Protein AF-A0AAD6GSJ9-F1 (afdb_monomer_lite)

Foldseek 3Di:
DDDDDDPPLLFQLFWAFPDPDDQGQEIFGPDPDEDEDPAADRWPHAHAYAEYEFAFEHEDEFADQVAFIEHHEFYADYHYDPPDALGTEYFYEWAAFDADPDDDDHGQATAEFHYYHYEYAEDALVRLLSYAYFREWHAGAADDADPDDPDPDAFAATYAWYFFYEAEAEYAHPLVVLLVLLVVLLVVLVPVVQPDPPQSVLVSLVVQLVSCPDPLNVVLPQDDDPLSNDSNSSSVDDSVVVSVSSVSSSVSSVCRLVSSQVSNVVNYARYIHHWYAIYDDDPYTHHTHHTHHGYDYGHYYVSPLVCLLARLHPNDQLLSLVSLLLQLLVLLLLPDPVSLVVSLVSLVSLLSVLVSLDPDCPPRCVTSNQVSLQVCCVSSLHDADDPDRGPRSVSSHVSNVSSVVVNLLSVLVHHSLSHHLQAAEFFALVLLLVVLVVLLVLLVVLVVLLSCLSPDDLVVLLVSLPDPVLVVLLVVLLVLLVVVLVVLLVLLVLLVVLLVVLVVLLVVLVVLLLVLQVVLQVLCCVVPVDNCPVVSVVLVCLSPVPDDQFDDGDDPVPLPDPVLQVVCVVVVRHDPVVLDDDDDDDDDDDCPQLSVVVVVCVVVPDDDSGPRLSSLVSSLVVVLVVVVVCCVRSPCSNVSSSVSSVSSSVSVRSSNSSSSSSSSSSVVSVVSVVVSVVSVVLSVVSVDVVVSVPGSSRPSNSSVSSVSSSSSLVSSSVSLVSSVSSLCLQLVDSDSLSSVLCVPPDPSNSGSVSSVVSSVSSVVVSVVSVVVVVDFFDKDFWDKDWADPVQLVCQQPVDDLFHDKGKGAFDDCPPPVNPQWFPKFFFFKAKAFQFKDFPVQKFKKKKKFSFWFWTADPVRDIDIHGYRIFIFIFMARRVPRDQPDPPTGTRGRFDDDPDTRTDTGHRGGMMMMTGTSVVTPPIHRNRRPIMIMTTMITTDGD

Structure (mmCIF, N/CA/C/O backbone):
data_AF-A0AAD6GSJ9-F1
#
_entry.id   AF-A0AAD6GSJ9-F1
#
loop_
_atom_site.group_PDB
_atom_site.id
_atom_site.type_symbol
_atom_site.label_atom_id
_atom_site.label_alt_id
_atom_site.label_comp_id
_atom_site.label_asym_id
_atom_site.label_entity_id
_atom_site.label_seq_id
_atom_site.pdbx_PDB_ins_code
_atom_site.Cartn_x
_atom_site.Cartn_y
_atom_site.Cartn_z
_atom_site.occupancy
_atom_site.B_iso_or_equiv
_atom_site.auth_seq_id
_atom_site.auth_comp_id
_atom_site.auth_asym_id
_atom_site.auth_atom_id
_atom_site.pdbx_PDB_model_num
ATOM 1 N N . MET A 1 1 ? -23.223 2.075 -40.633 1.00 27.00 1 MET A N 1
ATOM 2 C CA . MET A 1 1 ? -23.750 3.245 -39.900 1.00 27.00 1 MET A CA 1
ATOM 3 C C . MET A 1 1 ? -23.963 2.871 -38.432 1.00 27.00 1 MET A C 1
ATOM 5 O O . MET A 1 1 ? -25.094 2.824 -37.989 1.00 27.00 1 MET A O 1
ATOM 9 N N . ILE A 1 2 ? -22.887 2.565 -37.696 1.00 25.08 2 ILE A N 1
ATOM 10 C CA . ILE A 1 2 ? -22.836 2.532 -36.221 1.00 25.08 2 ILE A CA 1
ATOM 11 C C . ILE A 1 2 ? -21.403 2.955 -35.871 1.00 25.08 2 ILE A C 1
ATOM 13 O O . ILE A 1 2 ? -20.496 2.145 -35.754 1.00 25.08 2 ILE A O 1
ATOM 17 N N . LEU A 1 3 ? -21.193 4.266 -35.878 1.00 29.55 3 LEU A N 1
ATOM 18 C CA . LEU A 1 3 ? -20.021 4.962 -35.358 1.00 29.55 3 LEU A CA 1
ATOM 19 C C . LEU A 1 3 ? -20.622 6.107 -34.552 1.00 29.55 3 LEU A C 1
ATOM 21 O O . LEU A 1 3 ? -21.079 7.084 -35.146 1.00 29.55 3 LEU A O 1
ATOM 25 N N . LYS A 1 4 ? -20.733 5.928 -33.236 1.00 27.55 4 LYS A N 1
ATOM 26 C CA . LYS A 1 4 ? -20.843 6.990 -32.227 1.00 27.55 4 LYS A CA 1
ATOM 27 C C . LYS A 1 4 ? -20.838 6.362 -30.833 1.00 27.55 4 LYS A C 1
ATOM 29 O O . LYS A 1 4 ? -21.451 5.322 -30.640 1.00 27.55 4 LYS A O 1
ATOM 34 N N . THR A 1 5 ? -20.128 7.050 -29.936 1.00 24.36 5 THR A N 1
ATOM 35 C CA . THR A 1 5 ? -19.963 6.841 -28.485 1.00 24.36 5 THR A CA 1
ATOM 36 C C . THR A 1 5 ? -19.072 5.685 -28.023 1.00 24.36 5 THR A C 1
ATOM 38 O O . THR A 1 5 ? -19.480 4.864 -27.216 1.00 24.36 5 THR A O 1
ATOM 41 N N . LEU A 1 6 ? -17.807 5.700 -28.444 1.00 26.09 6 LEU A N 1
ATOM 42 C CA . LEU A 1 6 ? -16.699 5.396 -27.535 1.00 26.09 6 LEU A CA 1
ATOM 43 C C . LEU A 1 6 ? -15.889 6.692 -27.445 1.00 26.09 6 LEU A C 1
ATOM 45 O O . LEU A 1 6 ? -15.327 7.134 -28.448 1.00 26.09 6 LEU A O 1
ATOM 49 N N . LYS A 1 7 ? -15.893 7.356 -26.281 1.00 27.98 7 LYS A N 1
ATOM 50 C CA . LYS A 1 7 ? -14.778 8.256 -25.958 1.00 27.98 7 LYS A CA 1
ATOM 51 C C . LYS A 1 7 ? -13.512 7.384 -26.071 1.00 27.98 7 LYS A C 1
ATOM 53 O O . LYS A 1 7 ? -13.571 6.243 -25.614 1.00 27.98 7 LYS A O 1
ATOM 58 N N . PRO A 1 8 ? -12.429 7.842 -26.719 1.00 32.47 8 PRO A N 1
ATOM 59 C CA . PRO A 1 8 ? -11.198 7.064 -26.753 1.00 32.47 8 PRO A CA 1
ATOM 60 C C . PRO A 1 8 ? -10.761 6.733 -25.317 1.00 32.47 8 PRO A C 1
ATOM 62 O O . PRO A 1 8 ? -11.115 7.458 -24.385 1.00 32.47 8 PRO A O 1
ATOM 65 N N . GLU A 1 9 ? -10.024 5.640 -25.136 1.00 42.72 9 GLU A N 1
ATOM 66 C CA . GLU A 1 9 ? -9.306 5.283 -23.905 1.00 42.72 9 GLU A CA 1
ATOM 67 C C . GLU A 1 9 ? -8.274 6.387 -23.576 1.00 42.72 9 GLU A C 1
ATOM 69 O O . GLU A 1 9 ? -7.082 6.248 -23.816 1.00 42.72 9 GLU A O 1
ATOM 74 N N . ILE A 1 10 ? -8.738 7.559 -23.130 1.00 43.78 10 ILE A N 1
ATOM 75 C CA . ILE A 1 10 ? -7.959 8.812 -23.064 1.00 43.78 10 ILE A CA 1
ATOM 76 C C . ILE A 1 10 ? -6.986 8.831 -21.866 1.00 43.78 10 ILE A C 1
ATOM 78 O O . ILE A 1 10 ? -6.156 9.727 -21.762 1.00 43.78 10 ILE A O 1
ATOM 82 N N . LEU A 1 11 ? -7.043 7.845 -20.965 1.00 56.09 11 LEU A N 1
ATOM 83 C CA . LEU A 1 11 ? -6.375 7.919 -19.667 1.00 56.09 11 LEU A CA 1
ATOM 84 C C . LEU A 1 11 ? -5.784 6.567 -19.238 1.00 56.09 11 LEU A C 1
ATOM 86 O O . LEU A 1 11 ? -6.197 5.979 -18.241 1.00 56.09 11 LEU A O 1
ATOM 90 N N . ASP A 1 12 ? -4.818 6.046 -19.998 1.00 68.50 12 ASP A N 1
ATOM 91 C CA . ASP A 1 12 ? -4.125 4.819 -19.594 1.00 68.50 12 ASP A CA 1
ATOM 92 C C . ASP A 1 12 ? -3.254 5.071 -18.346 1.00 68.50 12 ASP A C 1
ATOM 94 O O . ASP A 1 12 ? -2.125 5.573 -18.398 1.00 68.50 12 ASP A O 1
ATOM 98 N N . LEU A 1 13 ? -3.787 4.709 -17.177 1.00 72.31 13 LEU A N 1
ATOM 99 C CA . LEU A 1 13 ? -3.061 4.740 -15.909 1.00 72.31 13 LEU A CA 1
ATOM 100 C C . LEU A 1 13 ? -1.845 3.809 -15.902 1.00 72.31 13 LEU A C 1
ATOM 102 O O . LEU A 1 13 ? -0.943 4.002 -15.079 1.00 72.31 13 LEU A O 1
ATOM 106 N N . GLU A 1 14 ? -1.759 2.863 -16.827 1.00 82.44 14 GLU A N 1
ATOM 107 C CA . GLU A 1 14 ? -0.671 1.906 -16.902 1.00 82.44 14 GLU A CA 1
ATOM 108 C C . GLU A 1 14 ? 0.449 2.305 -17.859 1.00 82.44 14 GLU A C 1
ATOM 110 O O . GLU A 1 14 ? 1.524 1.723 -17.737 1.00 82.44 14 GLU A O 1
ATOM 115 N N . THR A 1 15 ? 0.279 3.320 -18.718 1.00 84.19 15 THR A N 1
ATOM 116 C CA . THR A 1 15 ? 1.288 3.685 -19.734 1.00 84.19 15 THR A CA 1
ATOM 117 C C . THR A 1 15 ? 1.507 5.197 -19.864 1.00 84.19 15 THR A C 1
ATOM 119 O O . THR A 1 15 ? 0.593 6.003 -19.732 1.00 84.19 15 THR A O 1
ATOM 122 N N . ILE A 1 16 ? 2.751 5.611 -20.121 1.00 81.50 16 ILE A N 1
ATOM 123 C CA . ILE A 1 16 ? 3.148 6.986 -20.458 1.00 81.50 16 ILE A CA 1
ATOM 124 C C . ILE A 1 16 ? 4.172 6.921 -21.596 1.00 81.50 16 ILE A C 1
ATOM 126 O O . ILE A 1 16 ? 5.129 6.158 -21.509 1.00 81.50 16 ILE A O 1
ATOM 130 N N . HIS A 1 17 ? 4.013 7.741 -22.635 1.00 81.38 17 HIS A N 1
ATOM 131 C CA . HIS A 1 17 ? 4.975 7.853 -23.733 1.00 81.38 17 HIS A CA 1
ATOM 132 C C . HIS A 1 17 ? 5.321 9.322 -24.016 1.00 81.38 17 HIS A C 1
ATOM 134 O O . HIS A 1 17 ? 4.480 10.203 -23.831 1.00 81.38 17 HIS A O 1
ATOM 140 N N . TYR A 1 18 ? 6.557 9.597 -24.439 1.00 73.69 18 TYR A N 1
ATOM 141 C CA . TYR A 1 18 ? 7.031 10.956 -24.707 1.00 73.69 18 TYR A CA 1
ATOM 142 C C . TYR A 1 18 ? 8.159 11.019 -25.747 1.00 73.69 18 TYR A C 1
ATOM 144 O O . TYR A 1 18 ? 9.051 10.178 -25.676 1.00 73.69 18 TYR A O 1
ATOM 152 N N . PRO A 1 19 ? 8.203 12.031 -26.641 1.00 68.75 19 PRO A N 1
ATOM 153 C CA . PRO A 1 19 ? 7.156 13.025 -26.890 1.00 68.75 19 PRO A CA 1
ATOM 154 C C . PRO A 1 19 ? 5.861 12.372 -27.376 1.00 68.75 19 PRO A C 1
ATOM 156 O O . PRO A 1 19 ? 5.860 11.223 -27.814 1.00 68.75 19 PRO A O 1
ATOM 159 N N . TRP A 1 20 ? 4.740 13.085 -27.254 1.00 60.91 20 TRP A N 1
ATOM 160 C CA . TRP A 1 20 ? 3.468 12.608 -27.797 1.00 60.91 20 TRP A CA 1
ATOM 161 C C . TRP A 1 20 ? 3.574 12.522 -29.321 1.00 60.91 20 TRP A C 1
ATOM 163 O O . TRP A 1 20 ? 3.903 13.505 -29.987 1.00 60.91 20 TRP A O 1
ATOM 173 N N . GLY A 1 21 ? 3.347 11.335 -29.880 1.00 61.16 21 GLY A N 1
ATOM 174 C CA . GLY A 1 21 ? 3.550 11.077 -31.301 1.00 61.16 21 GLY A CA 1
ATOM 175 C C . GLY A 1 21 ? 3.815 9.606 -31.605 1.00 61.16 21 GLY A C 1
ATOM 176 O O . GLY A 1 21 ? 3.755 8.751 -30.728 1.00 61.16 21 GLY A O 1
ATOM 177 N N . LYS A 1 22 ? 4.100 9.307 -32.878 1.00 59.72 22 LYS A N 1
ATOM 178 C CA . LYS A 1 22 ? 4.311 7.929 -33.360 1.00 59.72 22 LYS A CA 1
ATOM 179 C C . LYS A 1 22 ? 5.654 7.312 -32.939 1.00 59.72 22 LYS A C 1
ATOM 181 O O . LYS A 1 22 ? 5.791 6.096 -33.009 1.00 59.72 22 LYS A O 1
ATOM 186 N N . GLU A 1 23 ? 6.616 8.130 -32.515 1.00 73.81 23 GLU A N 1
ATOM 187 C CA . GLU A 1 23 ? 7.985 7.709 -32.187 1.00 73.81 23 GLU A CA 1
ATOM 188 C C . GLU A 1 23 ? 8.410 8.298 -30.830 1.00 73.81 23 GLU A C 1
ATOM 190 O O . GLU A 1 23 ? 9.044 9.355 -30.779 1.00 73.81 23 GLU A O 1
ATOM 195 N N . PRO A 1 24 ? 8.002 7.675 -29.710 1.00 79.81 24 PRO A N 1
ATOM 196 C CA . PRO A 1 24 ? 8.382 8.145 -28.387 1.00 79.81 24 PRO A CA 1
ATOM 197 C C . PRO A 1 24 ? 9.854 7.828 -28.080 1.00 79.81 24 PRO A C 1
ATOM 199 O O . PRO A 1 24 ? 10.338 6.726 -28.323 1.00 79.81 24 PRO A O 1
ATOM 202 N N . LEU A 1 25 ? 10.541 8.796 -27.478 1.00 86.44 25 LEU A N 1
ATOM 203 C CA . LEU A 1 25 ? 11.895 8.684 -26.932 1.00 86.44 25 LEU A CA 1
ATOM 204 C C . LEU A 1 25 ? 11.911 8.033 -25.539 1.00 86.44 25 LEU A C 1
ATOM 206 O O . LEU A 1 25 ? 12.923 7.477 -25.126 1.00 86.44 25 LEU A O 1
ATOM 210 N N . LEU A 1 26 ? 10.804 8.101 -24.799 1.00 88.44 26 LEU A N 1
ATOM 211 C CA . LEU A 1 26 ? 10.621 7.451 -23.505 1.00 88.44 26 LEU A CA 1
ATOM 212 C C . LEU A 1 26 ? 9.258 6.762 -23.467 1.00 88.44 26 LEU A C 1
ATOM 214 O O . LEU A 1 26 ? 8.235 7.387 -23.747 1.00 88.44 26 LEU A O 1
ATOM 218 N N . TYR A 1 27 ? 9.244 5.498 -23.059 1.00 89.88 27 TYR A N 1
ATOM 219 C CA . TYR A 1 27 ? 8.053 4.684 -22.866 1.00 89.88 27 TYR A CA 1
ATOM 220 C C . TYR A 1 27 ? 8.081 4.059 -21.470 1.00 89.88 27 TYR A C 1
ATOM 222 O O . TYR A 1 27 ? 8.986 3.299 -21.131 1.00 89.88 27 TYR A O 1
ATOM 230 N N . LEU A 1 28 ? 7.087 4.370 -20.646 1.00 90.12 28 LEU A N 1
ATOM 231 C CA . LEU A 1 28 ? 6.923 3.849 -19.292 1.00 90.12 28 LEU A CA 1
ATOM 232 C C . LEU A 1 28 ? 5.637 3.031 -19.243 1.00 90.12 28 LEU A C 1
ATOM 234 O O . LEU A 1 28 ? 4.581 3.558 -19.581 1.00 90.12 28 LEU A O 1
ATOM 238 N N . SER A 1 29 ? 5.689 1.782 -18.786 1.00 90.56 29 SER A N 1
ATOM 239 C CA . SER A 1 29 ? 4.482 0.980 -18.597 1.00 90.56 29 SER A CA 1
ATOM 240 C C . SER A 1 29 ? 4.554 0.040 -17.396 1.00 90.56 29 SER A C 1
ATOM 242 O O . SER A 1 29 ? 5.615 -0.484 -17.039 1.00 90.56 29 SER A O 1
ATOM 244 N N . VAL A 1 30 ? 3.398 -0.165 -16.769 1.00 91.12 30 VAL A N 1
ATOM 245 C CA . VAL A 1 30 ? 3.148 -1.153 -15.706 1.00 91.12 30 VAL A CA 1
ATOM 246 C C . VAL A 1 30 ? 2.112 -2.203 -16.103 1.00 91.12 30 VAL A C 1
ATOM 248 O O . VAL A 1 30 ? 1.720 -3.039 -15.279 1.00 91.12 30 VAL A O 1
ATOM 251 N N . SER A 1 31 ? 1.684 -2.165 -17.365 1.00 86.25 31 SER A N 1
ATOM 252 C CA . SER A 1 31 ? 0.849 -3.198 -17.953 1.00 86.25 31 SER A CA 1
ATOM 253 C C . SER A 1 31 ? 1.637 -4.500 -18.082 1.00 86.25 31 SER A C 1
ATOM 255 O O . SER A 1 31 ? 2.839 -4.510 -18.365 1.00 86.25 31 SER A O 1
ATOM 257 N N . GLU A 1 32 ? 0.947 -5.612 -17.849 1.00 82.44 32 GLU A N 1
ATOM 258 C CA . GLU A 1 32 ? 1.483 -6.956 -18.090 1.00 82.44 32 GLU A CA 1
ATOM 259 C C . GLU A 1 32 ? 1.102 -7.492 -19.477 1.00 82.44 32 GLU A C 1
ATOM 261 O O . GLU A 1 32 ? 1.461 -8.624 -19.836 1.00 82.44 32 GLU A O 1
ATOM 266 N N . GLU A 1 33 ? 0.381 -6.682 -20.257 1.00 84.81 33 GLU A N 1
ATOM 267 C CA . GLU A 1 33 ? 0.034 -6.984 -21.635 1.00 84.81 33 GLU A CA 1
ATOM 268 C C . GLU A 1 33 ? 1.279 -7.080 -22.519 1.00 84.81 33 GLU A C 1
ATOM 270 O O . GLU A 1 33 ? 2.383 -6.634 -22.194 1.00 84.81 33 GLU A O 1
ATOM 275 N N . GLN A 1 34 ? 1.110 -7.751 -23.652 1.00 82.44 34 GLN A N 1
ATOM 276 C CA . GLN A 1 34 ? 2.203 -8.005 -24.571 1.00 82.44 34 GLN A CA 1
ATOM 277 C C . GLN A 1 34 ? 2.600 -6.722 -25.309 1.00 82.44 34 GLN A C 1
ATOM 279 O O . GLN A 1 34 ? 1.894 -6.278 -26.211 1.00 82.44 34 GLN A O 1
ATOM 284 N N . LEU A 1 35 ? 3.793 -6.200 -25.011 1.00 85.50 35 LEU A N 1
ATOM 285 C CA . LEU A 1 35 ? 4.463 -5.212 -25.854 1.00 85.50 35 LEU A CA 1
ATOM 286 C C . LEU A 1 35 ? 5.421 -5.920 -26.821 1.00 85.50 35 LEU A C 1
ATOM 288 O O . LEU A 1 35 ? 6.474 -6.414 -26.411 1.00 85.50 35 LEU A O 1
ATOM 292 N N . ALA A 1 36 ? 5.052 -5.973 -28.102 1.00 84.81 36 ALA A N 1
ATOM 293 C CA . ALA A 1 36 ? 5.833 -6.614 -29.161 1.00 84.81 36 ALA A CA 1
ATOM 294 C C . ALA A 1 36 ? 5.964 -5.683 -30.382 1.00 84.81 36 ALA A C 1
ATOM 296 O O . ALA A 1 36 ? 5.051 -5.634 -31.206 1.00 84.81 36 ALA A O 1
ATOM 297 N N . PRO A 1 37 ? 7.078 -4.941 -30.525 1.00 81.25 37 PRO A N 1
ATOM 298 C CA . PRO A 1 37 ? 7.290 -4.078 -31.684 1.00 81.25 37 PRO A CA 1
ATOM 299 C C . PRO A 1 37 ? 7.330 -4.878 -32.993 1.00 81.25 37 PRO A C 1
ATOM 301 O O . PRO A 1 37 ? 8.093 -5.837 -33.126 1.00 81.25 37 PRO A O 1
ATOM 304 N N . GLU A 1 38 ? 6.522 -4.474 -33.976 1.00 69.94 38 GLU A N 1
ATOM 305 C CA . GLU A 1 38 ? 6.466 -5.145 -35.284 1.00 69.94 38 GLU A CA 1
ATOM 306 C C . GLU A 1 38 ? 7.409 -4.531 -36.332 1.00 69.94 38 GLU A C 1
ATOM 308 O O . GLU A 1 38 ? 7.781 -5.216 -37.290 1.00 69.94 38 GLU A O 1
ATOM 313 N N . SER A 1 39 ? 7.814 -3.270 -36.143 1.00 66.81 39 SER A N 1
ATOM 314 C CA . SER A 1 39 ? 8.584 -2.462 -37.094 1.00 66.81 39 SER A CA 1
ATOM 315 C C . SER A 1 39 ? 9.914 -1.987 -36.496 1.00 66.81 39 SER A C 1
ATOM 317 O O . SER A 1 39 ? 9.917 -1.038 -35.717 1.00 66.81 39 SER A O 1
ATOM 319 N N . GLY A 1 40 ? 11.032 -2.608 -36.894 1.00 77.00 40 GLY A N 1
ATOM 320 C CA . GLY A 1 40 ? 12.396 -2.146 -36.579 1.00 77.00 40 GLY A CA 1
ATOM 321 C C . GLY A 1 40 ? 12.695 -1.910 -35.089 1.00 77.00 40 GLY A C 1
ATOM 322 O O . GLY A 1 40 ? 11.896 -2.218 -34.210 1.00 77.00 40 GLY A O 1
ATOM 323 N N . LEU A 1 41 ? 13.882 -1.385 -34.789 1.00 82.12 41 LEU A N 1
ATOM 324 C CA . LEU A 1 41 ? 14.200 -0.856 -33.461 1.00 82.12 41 LEU A CA 1
ATOM 325 C C . LEU A 1 41 ? 13.900 0.650 -33.459 1.00 82.12 41 LEU A C 1
ATOM 327 O O . LEU A 1 41 ? 14.430 1.377 -34.292 1.00 82.12 41 LEU A O 1
ATOM 331 N N . GLN A 1 42 ? 13.062 1.135 -32.545 1.00 82.31 42 GLN A N 1
ATOM 332 C CA . GLN A 1 42 ? 12.848 2.578 -32.382 1.00 82.31 42 GLN A CA 1
ATOM 333 C C . GLN A 1 42 ? 14.029 3.155 -31.600 1.00 82.31 42 GLN A C 1
ATOM 335 O O . GLN A 1 42 ? 14.158 2.872 -30.415 1.00 82.31 42 GLN A O 1
ATOM 340 N N . ALA A 1 43 ? 14.922 3.901 -32.253 1.00 84.62 43 ALA A N 1
ATOM 341 C CA . ALA A 1 43 ? 16.090 4.502 -31.613 1.00 84.62 43 ALA A CA 1
ATOM 342 C C . ALA A 1 43 ? 16.317 5.941 -32.128 1.00 84.62 43 ALA A C 1
ATOM 344 O O . ALA A 1 43 ? 16.267 6.146 -33.342 1.00 84.62 43 ALA A O 1
ATOM 345 N N . PRO A 1 44 ? 16.610 6.924 -31.252 1.00 89.25 44 PRO A N 1
ATOM 346 C CA . PRO A 1 44 ? 16.815 6.768 -29.812 1.00 89.25 44 PRO A CA 1
ATOM 347 C C . PRO A 1 44 ? 15.507 6.550 -29.037 1.00 89.25 44 PRO A C 1
ATOM 349 O O . PRO A 1 44 ? 14.526 7.228 -29.307 1.00 89.25 44 PRO A O 1
ATOM 352 N N . ALA A 1 45 ? 15.494 5.618 -28.080 1.00 91.06 45 ALA A N 1
ATOM 353 C CA . ALA A 1 45 ? 14.349 5.417 -27.187 1.00 91.06 45 ALA A CA 1
ATOM 354 C C . ALA A 1 45 ? 14.714 4.628 -25.921 1.00 91.06 45 ALA A C 1
ATOM 356 O O . ALA A 1 45 ? 15.586 3.758 -25.963 1.00 91.06 45 ALA A O 1
ATOM 357 N N . ASP A 1 46 ? 13.995 4.880 -24.828 1.00 93.56 46 ASP A N 1
ATOM 358 C CA . ASP A 1 46 ? 14.062 4.119 -23.582 1.00 93.56 46 ASP A CA 1
ATOM 359 C C . ASP A 1 46 ? 12.715 3.503 -23.216 1.00 93.56 46 ASP A C 1
ATOM 361 O O . ASP A 1 46 ? 11.708 4.197 -23.092 1.00 93.56 46 ASP A O 1
ATOM 365 N N . PHE A 1 47 ? 12.713 2.198 -22.964 1.00 94.19 47 PHE A N 1
ATOM 366 C CA . PHE A 1 47 ? 11.538 1.434 -22.560 1.00 94.19 47 PHE A CA 1
ATOM 367 C C . PHE A 1 47 ? 11.693 0.950 -21.120 1.00 94.19 47 PHE A C 1
ATOM 369 O O . PHE A 1 47 ? 12.532 0.097 -20.849 1.00 94.19 47 PHE A O 1
ATOM 376 N N . TYR A 1 48 ? 10.858 1.438 -20.206 1.00 95.06 48 TYR A N 1
ATOM 377 C CA . TYR A 1 48 ? 10.708 0.928 -18.840 1.00 95.06 48 TYR A CA 1
ATOM 378 C C . TYR A 1 48 ? 9.361 0.213 -18.718 1.00 95.06 48 TYR A C 1
ATOM 380 O O . TYR A 1 48 ? 8.335 0.862 -18.523 1.00 95.06 48 TYR A O 1
ATOM 388 N N . VAL A 1 49 ? 9.343 -1.113 -18.867 1.00 93.81 49 VAL A N 1
ATOM 389 C CA . VAL A 1 49 ? 8.103 -1.894 -19.052 1.00 93.81 49 VAL A CA 1
ATOM 390 C C . VAL A 1 49 ? 8.104 -3.194 -18.257 1.00 93.81 49 VAL A C 1
ATOM 392 O O . VAL A 1 49 ? 9.123 -3.868 -18.154 1.00 93.81 49 VAL A O 1
ATOM 395 N N . GLU A 1 50 ? 6.966 -3.635 -17.730 1.00 92.19 50 GLU A N 1
ATOM 396 C CA . GLU A 1 50 ? 6.946 -4.882 -16.946 1.00 92.19 50 GLU A CA 1
ATOM 397 C C . GLU A 1 50 ? 7.109 -6.137 -17.811 1.00 92.19 50 GLU A C 1
ATOM 399 O O . GLU A 1 50 ? 7.747 -7.101 -17.378 1.00 92.19 50 GLU A O 1
ATOM 404 N N . ARG A 1 51 ? 6.641 -6.100 -19.062 1.00 91.69 51 ARG A N 1
ATOM 405 C CA . ARG A 1 51 ? 6.801 -7.187 -20.028 1.00 91.69 51 ARG A CA 1
ATOM 406 C C . ARG A 1 51 ? 7.240 -6.664 -21.393 1.00 91.69 51 ARG A C 1
ATOM 408 O O . ARG A 1 51 ? 6.671 -5.707 -21.906 1.00 91.69 51 ARG A O 1
ATOM 415 N N . PHE A 1 52 ? 8.226 -7.331 -21.989 1.00 91.81 52 PHE A N 1
ATOM 416 C CA . PHE A 1 52 ? 8.650 -7.092 -23.367 1.00 91.81 52 PHE A CA 1
ATOM 417 C C . PHE A 1 52 ? 8.791 -8.420 -24.114 1.00 91.81 52 PHE A C 1
ATOM 419 O O . PHE A 1 52 ? 9.514 -9.320 -23.669 1.00 91.81 52 PHE A O 1
ATOM 426 N N . ASP A 1 53 ? 8.129 -8.538 -25.262 1.00 90.62 53 ASP A N 1
ATOM 427 C CA . ASP A 1 53 ? 8.109 -9.758 -26.064 1.00 90.62 53 ASP A CA 1
ATOM 428 C C . ASP A 1 53 ? 8.952 -9.554 -27.324 1.00 90.62 53 ASP A C 1
ATOM 430 O O . ASP A 1 53 ? 8.540 -8.925 -28.301 1.00 90.62 53 ASP A O 1
ATOM 434 N N . LEU A 1 54 ? 10.156 -10.126 -27.309 1.00 89.25 54 LEU A N 1
ATOM 435 C CA . LEU A 1 54 ? 11.080 -10.064 -28.432 1.00 89.25 54 LEU A CA 1
ATOM 436 C C . LEU A 1 54 ? 10.829 -11.252 -29.361 1.00 89.25 54 LEU A C 1
ATOM 438 O O . LEU A 1 54 ? 11.349 -12.354 -29.166 1.00 89.25 54 LEU A O 1
ATOM 442 N N . THR A 1 55 ? 9.987 -11.022 -30.364 1.00 85.56 55 THR A N 1
ATOM 443 C CA . THR A 1 55 ? 9.575 -12.051 -31.328 1.00 85.56 55 THR A CA 1
ATOM 444 C C . THR A 1 55 ? 10.408 -12.049 -32.605 1.00 85.56 55 THR A C 1
ATOM 446 O O . THR A 1 55 ? 10.383 -13.039 -33.318 1.00 85.56 55 THR A O 1
ATOM 449 N N . LYS A 1 56 ? 11.158 -10.980 -32.899 1.00 85.69 56 LYS A N 1
ATOM 450 C CA . LYS A 1 56 ? 11.968 -10.809 -34.118 1.00 85.69 56 LYS A CA 1
ATOM 451 C C . LYS A 1 56 ? 13.319 -10.168 -33.791 1.00 85.69 56 LYS A C 1
ATOM 453 O O . LYS A 1 56 ? 13.553 -9.728 -32.666 1.00 85.69 56 LYS A O 1
ATOM 458 N N . PHE A 1 57 ? 14.203 -10.098 -34.781 1.00 88.88 57 PHE A N 1
ATOM 459 C CA . PHE A 1 57 ? 15.423 -9.300 -34.708 1.00 88.88 57 PHE A CA 1
ATOM 460 C C . PHE A 1 57 ? 15.124 -7.836 -35.074 1.00 88.88 57 PHE A C 1
ATOM 462 O O . PHE A 1 57 ? 14.856 -7.527 -36.235 1.00 88.88 57 PHE A O 1
ATOM 469 N N . LEU A 1 58 ? 15.130 -6.941 -34.084 1.00 91.19 58 LEU A N 1
ATOM 470 C CA . LEU A 1 58 ? 14.834 -5.515 -34.254 1.00 91.19 58 LEU A CA 1
ATOM 471 C C . LEU A 1 58 ? 16.124 -4.750 -34.574 1.00 91.19 58 LEU A C 1
ATOM 473 O O . LEU A 1 58 ? 17.102 -4.855 -33.835 1.00 91.19 58 LEU A O 1
ATOM 477 N N . GLN A 1 59 ? 16.134 -3.981 -35.665 1.00 91.88 59 GLN A N 1
ATOM 478 C CA . GLN A 1 59 ? 17.322 -3.266 -36.149 1.00 91.88 59 GLN A CA 1
ATOM 479 C C . GLN A 1 59 ? 17.072 -1.762 -36.285 1.00 91.88 59 GLN A C 1
ATOM 481 O O . GLN A 1 59 ? 16.021 -1.351 -36.777 1.00 91.88 59 GLN A O 1
ATOM 486 N N . ALA A 1 60 ? 18.065 -0.969 -35.894 1.00 91.88 60 ALA A N 1
ATOM 487 C CA . ALA A 1 60 ? 18.241 0.441 -36.222 1.00 91.88 60 ALA A CA 1
ATOM 488 C C . ALA A 1 60 ? 19.713 0.707 -36.558 1.00 91.88 60 ALA A C 1
ATOM 490 O O . ALA A 1 60 ? 20.585 -0.135 -36.307 1.00 91.88 60 ALA A O 1
ATOM 491 N N . SER A 1 61 ? 19.992 1.886 -37.113 1.00 91.19 61 SER A N 1
ATOM 492 C CA . SER A 1 61 ? 21.349 2.283 -37.480 1.00 91.19 61 SER A CA 1
ATOM 493 C C . SER A 1 61 ? 21.776 3.589 -36.817 1.00 91.19 61 SER A C 1
ATOM 495 O O . SER A 1 61 ? 20.965 4.493 -36.636 1.00 91.19 61 SER A O 1
ATOM 497 N N . ASN A 1 62 ? 23.061 3.696 -36.481 1.00 91.31 62 ASN A N 1
ATOM 498 C CA . ASN A 1 62 ? 23.687 4.923 -36.003 1.00 91.31 62 ASN A CA 1
ATOM 499 C C . ASN A 1 62 ? 24.436 5.611 -37.150 1.00 91.31 62 ASN A C 1
ATOM 501 O O . ASN A 1 62 ? 25.250 4.985 -37.821 1.00 91.31 62 ASN A O 1
ATOM 505 N N . SER A 1 63 ? 24.189 6.902 -37.359 1.00 87.69 63 SER A N 1
ATOM 506 C CA . SER A 1 63 ? 24.865 7.708 -38.386 1.00 87.69 63 SER A CA 1
ATOM 507 C C . SER A 1 63 ? 25.676 8.875 -37.824 1.00 87.69 63 SER A C 1
ATOM 509 O O . SER A 1 63 ? 26.216 9.663 -38.599 1.00 87.69 63 SER A O 1
ATOM 511 N N . ASN A 1 64 ? 25.743 9.014 -36.495 1.00 81.94 64 ASN A N 1
ATOM 512 C CA . ASN A 1 64 ? 26.450 10.096 -35.817 1.00 81.94 64 ASN A CA 1
ATOM 513 C C . ASN A 1 64 ? 27.591 9.536 -34.954 1.00 81.94 64 ASN A C 1
ATOM 515 O O . ASN A 1 64 ? 27.360 8.749 -34.033 1.00 81.94 64 ASN A O 1
ATOM 519 N N . ASN A 1 65 ? 28.823 9.952 -35.256 1.00 80.81 65 ASN A N 1
ATOM 520 C CA . ASN A 1 65 ? 30.023 9.511 -34.543 1.00 80.81 65 ASN A CA 1
ATOM 521 C C . ASN A 1 65 ? 30.335 10.364 -33.306 1.00 80.81 65 ASN A C 1
ATOM 523 O O . ASN A 1 65 ? 30.978 9.862 -32.388 1.00 80.81 65 ASN A O 1
ATOM 527 N N . GLU A 1 66 ? 29.874 11.619 -33.263 1.00 79.88 66 GLU A N 1
ATOM 528 C CA . GLU A 1 66 ? 30.105 12.545 -32.143 1.00 79.88 66 GLU A CA 1
ATOM 529 C C . GLU A 1 66 ? 29.126 12.300 -30.990 1.00 79.88 66 GLU A C 1
ATOM 531 O O . GLU A 1 66 ? 29.492 12.403 -29.821 1.00 79.88 66 GLU A O 1
ATOM 536 N N . SER A 1 67 ? 27.884 11.932 -31.319 1.00 81.19 67 SER A N 1
ATOM 537 C CA . SER A 1 67 ? 26.837 11.593 -30.352 1.00 81.19 67 SER A CA 1
ATOM 538 C C . SER A 1 67 ? 26.117 10.314 -30.792 1.00 81.19 67 SER A C 1
ATOM 540 O O . SER A 1 67 ? 25.142 10.385 -31.546 1.00 81.19 67 SER A O 1
ATOM 542 N N . PRO A 1 68 ? 26.617 9.130 -30.385 1.00 85.00 68 PRO A N 1
ATOM 543 C CA . PRO A 1 68 ? 26.048 7.853 -30.798 1.00 85.00 68 PRO A CA 1
ATOM 544 C C . PRO A 1 68 ? 24.596 7.701 -30.340 1.00 85.00 68 PRO A C 1
ATOM 546 O O . PRO A 1 68 ? 24.271 7.943 -29.173 1.00 85.00 68 PRO A O 1
ATOM 549 N N . VAL A 1 69 ? 23.734 7.231 -31.245 1.00 91.56 69 VAL A N 1
ATOM 550 C CA . VAL A 1 69 ? 22.343 6.884 -30.927 1.00 91.56 69 VAL A CA 1
ATOM 551 C C . VAL A 1 69 ? 22.316 5.828 -29.820 1.00 91.56 69 VAL A C 1
ATOM 553 O O . VAL A 1 69 ? 23.154 4.921 -29.773 1.00 91.56 69 VAL A O 1
ATOM 556 N N . ARG A 1 70 ? 21.335 5.942 -28.921 1.00 92.38 70 ARG A N 1
ATOM 557 C CA . ARG A 1 70 ? 21.178 5.066 -27.762 1.00 92.38 70 ARG A CA 1
ATOM 558 C C . ARG A 1 70 ? 19.787 4.447 -27.703 1.00 92.38 70 ARG A C 1
ATOM 560 O O . ARG A 1 70 ? 18.803 5.141 -27.931 1.00 92.38 70 ARG A O 1
ATOM 567 N N . PHE A 1 71 ? 19.717 3.178 -27.319 1.00 94.88 71 PHE A N 1
ATOM 568 C CA . PHE A 1 71 ? 18.472 2.485 -27.008 1.00 94.88 71 PHE A CA 1
ATOM 569 C C . PHE A 1 71 ? 18.552 1.779 -25.647 1.00 94.88 71 PHE A C 1
ATOM 571 O O . PHE A 1 71 ? 19.516 1.057 -25.369 1.00 94.88 71 PHE A O 1
ATOM 578 N N . GLY A 1 72 ? 17.540 1.991 -24.807 1.00 95.44 72 GLY A N 1
ATOM 579 C CA . GLY A 1 72 ? 17.405 1.388 -23.487 1.00 95.44 72 GLY A CA 1
ATOM 580 C C . GLY A 1 72 ? 16.198 0.457 -23.386 1.00 95.44 72 GLY A C 1
ATOM 581 O O . GLY A 1 72 ? 15.083 0.838 -23.732 1.00 95.44 72 GLY A O 1
ATOM 582 N N . LEU A 1 73 ? 16.396 -0.750 -22.855 1.00 95.88 73 LEU A N 1
ATOM 583 C CA . LEU A 1 73 ? 15.324 -1.688 -22.516 1.00 95.88 73 LEU A CA 1
ATOM 584 C C . LEU A 1 73 ? 15.455 -2.138 -21.061 1.00 95.88 73 LEU A C 1
ATOM 586 O O . LEU A 1 73 ? 16.325 -2.929 -20.705 1.00 95.88 73 LEU A O 1
ATOM 590 N N . PHE A 1 74 ? 14.542 -1.667 -20.228 1.00 96.25 74 PHE A N 1
ATOM 591 C CA . PHE A 1 74 ? 14.472 -1.931 -18.802 1.00 96.25 74 PHE A CA 1
ATOM 592 C C . PHE A 1 74 ? 13.169 -2.676 -18.521 1.00 96.25 74 PHE A C 1
ATOM 594 O O . PHE A 1 74 ? 12.088 -2.088 -18.542 1.00 96.25 74 PHE A O 1
ATOM 601 N N . THR A 1 75 ? 13.252 -3.988 -18.302 1.00 94.75 75 THR A N 1
ATOM 602 C CA . THR A 1 75 ? 12.061 -4.829 -18.188 1.00 94.75 75 THR A CA 1
ATOM 603 C C . THR A 1 75 ? 12.092 -5.833 -17.049 1.00 94.75 75 THR A C 1
ATOM 605 O O . THR A 1 75 ? 13.147 -6.367 -16.700 1.00 94.75 75 THR A O 1
ATOM 608 N N . SER A 1 76 ? 10.921 -6.113 -16.463 1.00 91.19 76 SER A N 1
ATOM 609 C CA . SER A 1 76 ? 10.808 -7.172 -15.457 1.00 91.19 76 SER A CA 1
ATOM 610 C C . SER A 1 76 ? 10.915 -8.555 -16.104 1.00 91.19 76 SER A C 1
ATOM 612 O O . SER A 1 76 ? 11.668 -9.419 -15.639 1.00 91.19 76 SER A O 1
ATOM 614 N N . ARG A 1 77 ? 10.207 -8.752 -17.224 1.00 89.19 77 ARG A N 1
ATOM 615 C CA . ARG A 1 77 ? 10.139 -10.023 -17.946 1.00 89.19 77 ARG A CA 1
ATOM 616 C C . ARG A 1 77 ? 10.390 -9.836 -19.441 1.00 89.19 77 ARG A C 1
ATOM 618 O O . ARG A 1 77 ? 9.544 -9.317 -20.163 1.00 89.19 77 ARG A O 1
ATOM 625 N N . LEU A 1 78 ? 11.509 -10.389 -19.909 1.00 90.88 78 LEU A N 1
ATOM 626 C CA . LEU A 1 78 ? 11.798 -10.544 -21.334 1.00 90.88 78 LEU A CA 1
ATOM 627 C C . LEU A 1 78 ? 11.321 -11.917 -21.828 1.00 90.88 78 LEU A C 1
ATOM 629 O O . LEU A 1 78 ? 11.828 -12.959 -21.390 1.00 90.88 78 LEU A O 1
ATOM 633 N N . VAL A 1 79 ? 10.368 -11.932 -22.756 1.00 88.56 79 VAL A N 1
ATOM 634 C CA . VAL A 1 79 ? 9.838 -13.161 -23.359 1.00 88.56 79 VAL A CA 1
ATOM 635 C C . VAL A 1 79 ? 10.437 -13.363 -24.747 1.00 88.56 79 VAL A C 1
ATOM 637 O O . VAL A 1 79 ? 10.371 -12.486 -25.601 1.00 88.56 79 VAL A O 1
ATOM 640 N N . VAL A 1 80 ? 10.993 -14.557 -24.973 1.00 85.81 80 VAL A N 1
ATOM 641 C CA . VAL A 1 80 ? 11.526 -14.993 -26.272 1.00 85.81 80 VAL A CA 1
ATOM 642 C C . VAL A 1 80 ? 10.864 -16.329 -26.660 1.00 85.81 80 VAL A C 1
ATOM 644 O O . VAL A 1 80 ? 11.167 -17.363 -26.035 1.00 85.81 80 VAL A O 1
ATOM 647 N N . PRO A 1 81 ? 9.940 -16.346 -27.646 1.00 77.31 81 PRO A N 1
ATOM 648 C CA . PRO A 1 81 ? 9.155 -17.527 -28.017 1.00 77.31 81 PRO A CA 1
ATOM 649 C C . PRO A 1 81 ? 9.998 -18.764 -28.356 1.00 77.31 81 PRO A C 1
ATOM 651 O O . PRO A 1 81 ? 11.094 -18.671 -28.910 1.00 77.31 81 PRO A O 1
ATOM 654 N N . LYS A 1 82 ? 9.492 -19.957 -28.013 1.00 65.81 82 LYS A N 1
ATOM 655 C CA . LYS A 1 82 ? 10.124 -21.243 -28.363 1.00 65.81 82 LYS A CA 1
ATOM 656 C C . LYS A 1 82 ? 9.910 -21.545 -29.855 1.00 65.81 82 LYS A C 1
ATOM 658 O O . LYS A 1 82 ? 8.818 -21.326 -30.361 1.00 65.81 82 LYS A O 1
ATOM 663 N N . GLY A 1 83 ? 10.931 -22.077 -30.533 1.00 60.41 83 GLY A N 1
ATOM 664 C CA . GLY A 1 83 ? 10.852 -22.515 -31.939 1.00 60.41 83 GLY A CA 1
ATOM 665 C C . GLY A 1 83 ? 11.464 -21.559 -32.968 1.00 60.41 83 GLY A C 1
ATOM 666 O O . GLY A 1 83 ? 11.604 -21.934 -34.125 1.00 60.41 83 GLY A O 1
ATOM 667 N N . TRP A 1 84 ? 11.877 -20.364 -32.551 1.00 53.31 84 TRP A N 1
ATOM 668 C CA . TRP A 1 84 ? 12.646 -19.445 -33.387 1.00 53.31 84 TRP A CA 1
ATOM 669 C C . TRP A 1 84 ? 14.137 -19.791 -33.248 1.00 53.31 84 TRP A C 1
ATOM 671 O O . TRP A 1 84 ? 14.593 -20.104 -32.143 1.00 53.31 84 TRP A O 1
ATOM 681 N N . GLY A 1 85 ? 14.874 -19.809 -34.366 1.00 54.25 85 GLY A N 1
ATOM 682 C CA . GLY A 1 85 ? 16.326 -20.022 -34.396 1.00 54.25 85 GLY A CA 1
ATOM 683 C C . GLY A 1 85 ? 17.099 -18.898 -33.691 1.00 54.25 85 GLY A C 1
ATOM 684 O O . GLY A 1 85 ? 16.540 -18.137 -32.906 1.00 54.25 85 GLY A O 1
ATOM 685 N N . ARG A 1 86 ? 18.397 -18.746 -33.975 1.00 54.38 86 ARG A N 1
ATOM 686 C CA . ARG A 1 86 ? 19.254 -17.668 -33.421 1.00 54.38 86 ARG A CA 1
ATOM 687 C C . ARG A 1 86 ? 18.908 -16.252 -33.960 1.00 54.38 86 ARG A C 1
ATOM 689 O O . ARG A 1 86 ? 19.778 -15.388 -33.950 1.00 54.38 86 ARG A O 1
ATOM 696 N N . ASP A 1 87 ? 17.664 -16.012 -34.382 1.00 66.88 87 ASP A N 1
ATOM 697 C CA . ASP A 1 87 ? 17.228 -14.869 -35.206 1.00 66.88 87 ASP A CA 1
ATOM 698 C C . ASP A 1 87 ? 16.351 -13.857 -34.435 1.00 66.88 87 ASP A C 1
ATOM 700 O O . ASP A 1 87 ? 15.490 -13.191 -35.009 1.00 66.88 87 ASP A O 1
ATOM 704 N N . VAL A 1 88 ? 16.532 -13.746 -33.116 1.00 85.19 88 VAL A N 1
ATOM 705 C CA . VAL A 1 88 ? 15.838 -12.769 -32.255 1.00 85.19 88 VAL A CA 1
ATOM 706 C C . VAL A 1 88 ? 16.859 -11.951 -31.478 1.00 85.19 88 VAL A C 1
ATOM 708 O O . VAL A 1 88 ? 17.830 -12.483 -30.936 1.00 85.19 88 VAL A O 1
ATOM 711 N N . GLY A 1 89 ? 16.682 -10.636 -31.453 1.00 89.81 89 GLY A N 1
ATOM 712 C CA . GLY A 1 89 ? 17.719 -9.757 -30.934 1.00 89.81 89 GLY A CA 1
ATOM 713 C C . GLY A 1 89 ? 17.472 -8.282 -31.190 1.00 89.81 89 GLY A C 1
ATOM 714 O O . GLY A 1 89 ? 16.462 -7.903 -31.776 1.00 89.81 89 GLY A O 1
ATOM 715 N N . LEU A 1 90 ? 18.412 -7.466 -30.731 1.00 94.19 90 LEU A N 1
ATOM 716 C CA . LEU A 1 90 ? 18.427 -6.018 -30.901 1.00 94.19 90 LEU A CA 1
ATOM 717 C C . LEU A 1 90 ? 19.722 -5.627 -31.613 1.00 94.19 90 LEU A C 1
ATOM 719 O O . LEU A 1 90 ? 20.791 -6.105 -31.235 1.00 94.19 90 LEU A O 1
ATOM 723 N N . SER A 1 91 ? 19.647 -4.753 -32.610 1.00 94.69 91 SER A N 1
ATOM 724 C CA . SER A 1 91 ? 20.816 -4.224 -33.314 1.00 94.69 91 SER A CA 1
ATOM 725 C C . SER A 1 91 ? 20.740 -2.712 -33.451 1.00 94.69 91 SER A C 1
ATOM 727 O O . SER A 1 91 ? 19.743 -2.187 -33.940 1.00 94.69 91 SER A O 1
ATOM 729 N N . LEU A 1 92 ? 21.825 -2.031 -33.090 1.00 95.75 92 LEU A N 1
ATOM 730 C CA . LEU A 1 92 ? 22.035 -0.600 -33.289 1.00 95.75 92 LEU A CA 1
ATOM 731 C C . LEU A 1 92 ? 23.433 -0.372 -33.883 1.00 95.75 92 LEU A C 1
ATOM 733 O O . LEU A 1 92 ? 24.363 0.067 -33.204 1.00 95.75 92 LEU A O 1
ATOM 737 N N . SER A 1 93 ? 23.590 -0.751 -35.149 1.00 95.62 93 SER A N 1
ATOM 738 C CA . SER A 1 93 ? 24.887 -0.793 -35.842 1.00 95.62 93 SER A CA 1
ATOM 739 C C . SER A 1 93 ? 25.161 0.496 -36.614 1.00 95.62 93 SER A C 1
ATOM 741 O O . SER A 1 93 ? 24.234 1.194 -37.014 1.00 95.62 93 SER A O 1
ATOM 743 N N . GLY A 1 94 ? 26.426 0.834 -36.832 1.00 94.06 94 GLY A N 1
ATOM 744 C CA . GLY A 1 94 ? 26.810 1.986 -37.639 1.00 94.06 94 GLY A CA 1
ATOM 745 C C . GLY A 1 94 ? 26.355 1.844 -39.092 1.00 94.06 94 GLY A C 1
ATOM 746 O O . GLY A 1 94 ? 26.359 0.743 -39.641 1.00 94.06 94 GLY A O 1
ATOM 747 N N . VAL A 1 95 ? 25.947 2.948 -39.720 1.00 93.94 95 VAL A N 1
ATOM 748 C CA . VAL A 1 95 ? 25.704 2.973 -41.169 1.00 93.94 95 VAL A CA 1
ATOM 749 C C . VAL A 1 95 ? 27.018 2.784 -41.926 1.00 93.94 95 VAL A C 1
ATOM 751 O O . VAL A 1 95 ? 28.040 3.368 -41.565 1.00 93.94 95 VAL A O 1
ATOM 754 N N . ASP A 1 96 ? 26.982 1.980 -42.985 1.00 93.75 96 ASP A N 1
ATOM 755 C CA . ASP A 1 96 ? 28.114 1.828 -43.899 1.00 93.75 96 ASP A CA 1
ATOM 756 C C . ASP A 1 96 ? 28.373 3.135 -44.668 1.00 93.75 96 ASP A C 1
ATOM 758 O O . ASP A 1 96 ? 27.438 3.892 -44.966 1.00 93.75 96 ASP A O 1
ATOM 762 N N . GLY A 1 97 ? 29.638 3.371 -45.010 1.00 87.19 97 GLY A N 1
ATOM 763 C CA . GLY A 1 97 ? 30.070 4.493 -45.833 1.00 87.19 97 GLY A CA 1
ATOM 764 C C . GLY A 1 97 ? 29.471 4.445 -47.242 1.00 87.19 97 GLY A C 1
ATOM 765 O O . GLY A 1 97 ? 29.240 3.371 -47.806 1.00 87.19 97 GLY A O 1
ATOM 766 N N . ARG A 1 98 ? 29.198 5.618 -47.822 1.00 84.31 98 ARG A N 1
ATOM 767 C CA . ARG A 1 98 ? 28.515 5.787 -49.117 1.00 84.31 98 ARG A CA 1
ATOM 768 C C . ARG A 1 98 ? 29.254 6.768 -50.028 1.00 84.31 98 ARG A C 1
ATOM 770 O O . ARG A 1 98 ? 29.832 7.742 -49.553 1.00 84.31 98 ARG A O 1
ATOM 777 N N . GLY A 1 99 ? 29.218 6.489 -51.335 1.00 69.62 99 GLY A N 1
ATOM 778 C CA . GLY A 1 99 ? 29.800 7.329 -52.392 1.00 69.62 99 GLY A CA 1
ATOM 779 C C . GLY A 1 99 ? 28.827 8.374 -52.963 1.00 69.62 99 GLY A C 1
ATOM 780 O O . GLY A 1 99 ? 27.654 8.401 -52.599 1.00 69.62 99 GLY A O 1
ATOM 781 N N . GLU A 1 100 ? 29.316 9.208 -53.885 1.00 62.19 100 GLU A N 1
ATOM 782 C CA . GLU A 1 100 ? 28.687 10.437 -54.423 1.00 62.19 100 GLU A CA 1
ATOM 783 C C . GLU A 1 100 ? 27.437 10.271 -55.314 1.00 62.19 100 GLU A C 1
ATOM 785 O O . GLU A 1 100 ? 27.062 11.193 -56.036 1.00 62.19 100 GLU A O 1
ATOM 790 N N . THR A 1 101 ? 26.743 9.133 -55.307 1.00 53.81 101 THR A N 1
ATOM 791 C CA . THR A 1 101 ? 25.717 8.892 -56.337 1.00 53.81 101 THR A CA 1
ATOM 792 C C . THR A 1 101 ? 24.473 9.785 -56.259 1.00 53.81 101 THR A C 1
ATOM 794 O O . THR A 1 101 ? 23.789 9.885 -57.270 1.00 53.81 101 THR A O 1
ATOM 797 N N . GLU A 1 102 ? 24.192 10.499 -55.159 1.00 45.72 102 GLU A N 1
ATOM 798 C CA . GLU A 1 102 ? 23.119 11.512 -55.110 1.00 45.72 102 GLU A CA 1
ATOM 799 C C . GLU A 1 102 ? 23.438 12.647 -54.104 1.00 45.72 102 GLU A C 1
ATOM 801 O O . GLU A 1 102 ? 23.302 12.452 -52.904 1.00 45.72 102 GLU A O 1
ATOM 806 N N . LYS A 1 103 ? 23.812 13.839 -54.613 1.00 46.56 103 LYS A N 1
ATOM 807 C CA . LYS A 1 103 ? 23.925 15.164 -53.938 1.00 46.56 103 LYS A CA 1
ATOM 808 C C . LYS A 1 103 ? 24.819 15.280 -52.679 1.00 46.56 103 LYS A C 1
ATOM 810 O O . LYS A 1 103 ? 24.463 14.794 -51.620 1.00 46.56 103 LYS A O 1
ATOM 815 N N . GLU A 1 104 ? 25.903 16.056 -52.811 1.00 45.66 104 GLU A N 1
ATOM 816 C CA . GLU A 1 104 ? 26.680 16.836 -51.805 1.00 45.66 104 GLU A CA 1
ATOM 817 C C . GLU A 1 104 ? 27.082 16.240 -50.426 1.00 45.66 104 GLU A C 1
ATOM 819 O O . GLU A 1 104 ? 27.889 16.866 -49.747 1.00 45.66 104 GLU A O 1
ATOM 824 N N . ASP A 1 105 ? 26.674 15.029 -50.030 1.00 53.16 105 ASP A N 1
ATOM 825 C CA . ASP A 1 105 ? 26.991 14.423 -48.720 1.00 53.16 105 ASP A CA 1
ATOM 826 C C . ASP A 1 105 ? 27.748 13.080 -48.845 1.00 53.16 105 ASP A C 1
ATOM 828 O O . ASP A 1 105 ? 27.332 12.047 -48.306 1.00 53.16 105 ASP A O 1
ATOM 832 N N . ALA A 1 106 ? 28.882 13.054 -49.555 1.00 65.31 106 ALA A N 1
ATOM 833 C CA . ALA A 1 106 ? 29.756 11.877 -49.567 1.00 65.31 106 ALA A CA 1
ATOM 834 C C . ALA A 1 106 ? 30.319 11.606 -48.161 1.00 65.31 106 ALA A C 1
ATOM 836 O O . ALA A 1 106 ? 31.101 12.390 -47.623 1.00 65.31 106 ALA A O 1
ATOM 837 N N . LYS A 1 107 ? 29.943 10.469 -47.566 1.00 78.12 107 LYS A N 1
ATOM 838 C CA . LYS A 1 107 ? 30.481 9.986 -46.285 1.00 78.12 107 LYS A CA 1
ATOM 839 C C . LYS A 1 107 ? 31.163 8.643 -46.525 1.00 78.12 107 LYS A C 1
ATOM 841 O O . LYS A 1 107 ? 30.520 7.610 -46.344 1.00 78.12 107 LYS A O 1
ATOM 846 N N . PRO A 1 108 ? 32.428 8.636 -46.983 1.00 83.25 108 PRO A N 1
ATOM 847 C CA . PRO A 1 108 ? 33.125 7.398 -47.319 1.00 83.25 108 PRO A CA 1
ATOM 848 C C . PRO A 1 108 ? 33.362 6.522 -46.083 1.00 83.25 108 PRO A C 1
ATOM 850 O O . PRO A 1 108 ? 33.397 5.301 -46.206 1.00 83.25 108 PRO A O 1
ATOM 853 N N . ASP A 1 109 ? 33.466 7.119 -44.899 1.00 91.56 109 ASP A N 1
ATOM 854 C CA . ASP A 1 109 ? 33.718 6.403 -43.652 1.00 91.56 109 ASP A CA 1
ATOM 855 C C . ASP A 1 109 ? 32.440 5.782 -43.075 1.00 91.56 109 ASP A C 1
ATOM 857 O O . ASP A 1 109 ? 31.363 6.384 -43.091 1.00 91.56 109 ASP A O 1
ATOM 861 N N . GLY A 1 110 ? 32.575 4.578 -42.524 1.00 91.38 110 GLY A N 1
ATOM 862 C CA . GLY A 1 110 ? 31.521 3.926 -41.761 1.00 91.38 110 GLY A CA 1
ATOM 863 C C . GLY A 1 110 ? 31.305 4.605 -40.408 1.00 91.38 110 GLY A C 1
ATOM 864 O O . GLY A 1 110 ? 32.245 5.057 -39.751 1.00 91.38 110 GLY A O 1
ATOM 865 N N . ALA A 1 111 ? 30.053 4.672 -39.963 1.00 94.12 111 ALA A N 1
ATOM 866 C CA . ALA A 1 111 ? 29.720 5.238 -38.661 1.00 94.12 111 ALA A CA 1
ATOM 867 C C . ALA A 1 111 ? 30.006 4.255 -37.515 1.00 94.12 111 ALA A C 1
ATOM 869 O O . ALA A 1 111 ? 30.025 3.038 -37.693 1.00 94.12 111 ALA A O 1
ATOM 870 N N . ASN A 1 112 ? 30.189 4.772 -36.306 1.00 95.75 112 ASN A N 1
ATOM 871 C CA . ASN A 1 112 ? 30.368 3.972 -35.102 1.00 95.75 112 ASN A CA 1
ATOM 872 C C . ASN A 1 112 ? 29.076 3.215 -34.750 1.00 95.75 112 ASN A C 1
ATOM 874 O O . ASN A 1 112 ? 27.972 3.693 -35.019 1.00 95.75 112 ASN A O 1
ATOM 878 N N . GLY A 1 113 ? 29.197 2.062 -34.092 1.00 95.56 113 GLY A N 1
ATOM 879 C CA . GLY A 1 113 ? 28.062 1.386 -33.461 1.00 95.56 113 GLY A CA 1
ATOM 880 C C . GLY A 1 113 ? 27.429 2.250 -32.360 1.00 95.56 113 GLY A C 1
ATOM 881 O O . GLY A 1 113 ? 28.100 3.070 -31.732 1.00 95.56 113 GLY A O 1
ATOM 882 N N . GLY A 1 114 ? 26.127 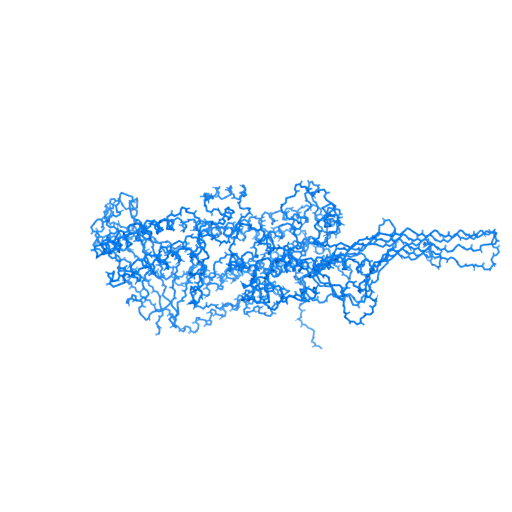2.078 -32.125 1.00 96.31 114 GLY A N 1
ATOM 883 C CA . GLY A 1 114 ? 25.396 2.823 -31.098 1.00 96.31 114 GLY A CA 1
ATOM 884 C C . GLY A 1 114 ? 25.580 2.273 -29.681 1.00 96.31 114 GLY A C 1
ATOM 885 O O . GLY A 1 114 ? 26.465 1.462 -29.397 1.00 96.31 114 GLY A O 1
ATOM 886 N N . ILE A 1 115 ? 24.716 2.719 -28.770 1.00 95.62 115 ILE A N 1
ATOM 887 C CA . ILE A 1 115 ? 24.727 2.320 -27.358 1.00 95.62 115 ILE A CA 1
ATOM 888 C C . ILE A 1 115 ? 23.453 1.535 -27.031 1.00 95.62 115 ILE A C 1
ATOM 890 O O . ILE A 1 115 ? 22.351 2.065 -27.151 1.00 95.62 115 ILE A O 1
ATOM 894 N N . LEU A 1 116 ? 23.600 0.294 -26.566 1.00 96.94 116 LEU A N 1
ATOM 895 C CA . LEU A 1 116 ? 22.504 -0.556 -26.096 1.00 96.94 116 LEU A CA 1
ATOM 896 C C . LEU A 1 116 ? 22.614 -0.780 -24.586 1.00 96.94 116 LEU A C 1
ATOM 898 O O . LEU A 1 116 ? 23.634 -1.252 -24.081 1.00 96.94 116 LEU A O 1
ATOM 902 N N . GLU A 1 117 ? 21.548 -0.453 -23.863 1.00 96.56 117 GLU A N 1
ATOM 903 C CA . GLU A 1 117 ? 21.466 -0.558 -22.405 1.00 96.56 117 GLU A CA 1
ATOM 904 C C . GLU A 1 117 ? 20.283 -1.441 -22.005 1.00 96.56 117 GLU A C 1
ATOM 906 O O . GLU A 1 117 ? 19.135 -1.102 -22.262 1.00 96.56 117 GLU A O 1
ATOM 911 N N . LEU A 1 118 ? 20.553 -2.599 -21.402 1.00 96.75 118 LEU A N 1
ATOM 912 C CA . LEU A 1 118 ? 19.529 -3.567 -21.022 1.00 96.75 118 LEU A CA 1
ATOM 913 C C . LEU A 1 118 ? 19.541 -3.803 -19.509 1.00 96.75 118 LEU A C 1
ATOM 915 O O . LEU A 1 118 ? 20.578 -4.121 -18.927 1.00 96.75 118 LEU A O 1
ATOM 919 N N . PHE A 1 119 ? 18.369 -3.729 -18.885 1.00 95.94 119 PHE A N 1
ATOM 920 C CA . PHE A 1 119 ? 18.108 -4.266 -17.552 1.00 95.94 119 PHE A CA 1
ATOM 921 C C . PHE A 1 119 ? 16.987 -5.294 -17.649 1.00 95.94 119 PHE A C 1
ATOM 923 O O . PHE A 1 119 ? 15.881 -4.967 -18.072 1.00 95.94 119 PHE A O 1
ATOM 930 N N . ILE A 1 120 ? 17.259 -6.532 -17.248 1.00 94.25 120 ILE A N 1
ATOM 931 C CA . ILE A 1 120 ? 16.274 -7.615 -17.265 1.00 94.25 120 ILE A CA 1
ATOM 932 C C . ILE A 1 120 ? 16.152 -8.169 -15.850 1.00 94.25 120 ILE A C 1
ATOM 934 O O . ILE A 1 120 ? 17.037 -8.876 -15.372 1.00 94.25 120 ILE A O 1
ATOM 938 N N . GLU A 1 121 ? 15.061 -7.861 -15.154 1.00 90.06 121 GLU A N 1
ATOM 939 C CA . GLU A 1 121 ? 14.921 -8.215 -13.737 1.00 90.06 121 GLU A CA 1
ATOM 940 C C . GLU A 1 121 ? 14.987 -9.728 -13.509 1.00 90.06 121 GLU A C 1
ATOM 942 O O . GLU A 1 121 ? 15.577 -10.177 -12.522 1.00 90.06 121 GLU A O 1
ATOM 947 N N . GLN A 1 122 ? 14.430 -10.514 -14.434 1.00 87.00 122 GLN A N 1
ATOM 948 C CA . GLN A 1 122 ? 14.563 -11.966 -14.455 1.00 87.00 122 GLN A CA 1
ATOM 949 C C . GLN A 1 122 ? 14.741 -12.494 -15.879 1.00 87.00 122 GLN A C 1
ATOM 951 O O . GLN A 1 122 ? 13.856 -12.358 -16.726 1.00 87.00 122 GLN A O 1
ATOM 956 N N . VAL A 1 123 ? 15.853 -13.187 -16.126 1.00 89.31 123 VAL A N 1
ATOM 957 C CA . VAL A 1 123 ? 16.104 -13.901 -17.381 1.00 89.31 123 VAL A CA 1
ATOM 958 C C . VAL A 1 123 ? 16.434 -15.368 -17.110 1.00 89.31 123 VAL A C 1
ATOM 960 O O . VAL A 1 123 ? 17.166 -15.712 -16.181 1.00 89.31 123 VAL A O 1
ATOM 963 N N . SER A 1 124 ? 15.856 -16.262 -17.915 1.00 87.31 124 SER A N 1
ATOM 964 C CA . SER A 1 124 ? 16.194 -17.688 -17.879 1.00 87.31 124 SER A CA 1
ATOM 965 C C . SER A 1 124 ? 17.408 -17.973 -18.762 1.00 87.31 124 SER A C 1
ATOM 967 O O . SER A 1 124 ? 17.592 -17.299 -19.775 1.00 87.31 124 SER A O 1
ATOM 969 N N . LEU A 1 125 ? 18.176 -19.025 -18.457 1.00 86.81 125 LEU A N 1
ATOM 970 C CA . LEU A 1 125 ? 19.285 -19.465 -19.315 1.00 86.81 125 LEU A CA 1
ATOM 971 C C . LEU A 1 125 ? 18.823 -19.722 -20.757 1.00 86.81 125 LEU A C 1
ATOM 973 O O . LEU A 1 125 ? 19.414 -19.217 -21.701 1.00 86.81 125 LEU A O 1
ATOM 977 N N . SER A 1 126 ? 17.676 -20.388 -20.920 1.00 85.81 126 SER A N 1
ATOM 978 C CA . SER A 1 126 ? 17.112 -20.655 -22.246 1.00 85.81 126 SER A CA 1
ATOM 979 C C . SER A 1 126 ? 16.759 -19.389 -23.030 1.00 85.81 126 SER A C 1
ATOM 981 O O . SER A 1 126 ? 16.709 -19.423 -24.256 1.00 85.81 126 SER A O 1
ATOM 983 N N . THR A 1 127 ? 16.435 -18.289 -22.348 1.00 88.38 127 THR A N 1
ATOM 984 C CA . THR A 1 127 ? 16.186 -16.986 -22.978 1.00 88.38 127 THR A CA 1
ATOM 985 C C . THR A 1 127 ? 17.514 -16.333 -23.347 1.00 88.38 127 THR A C 1
ATOM 987 O O . THR A 1 127 ? 17.658 -15.860 -24.469 1.00 88.38 127 THR A O 1
ATOM 990 N N . ALA A 1 128 ? 18.490 -16.365 -22.434 1.00 90.12 128 ALA A N 1
ATOM 991 C CA . ALA A 1 128 ? 19.827 -15.815 -22.640 1.00 90.12 128 ALA A CA 1
ATOM 992 C C . ALA A 1 128 ? 20.553 -16.451 -23.838 1.00 90.12 128 ALA A C 1
ATOM 994 O O . ALA A 1 128 ? 21.071 -15.719 -24.673 1.00 90.12 128 ALA A O 1
ATOM 995 N N . ASP A 1 129 ? 20.502 -17.780 -23.992 1.00 88.94 129 ASP A N 1
ATOM 996 C CA . ASP A 1 129 ? 21.142 -18.511 -25.105 1.00 88.94 129 ASP A CA 1
ATOM 997 C C . ASP A 1 129 ? 20.629 -18.105 -26.498 1.00 88.94 129 ASP A C 1
ATOM 999 O O . ASP A 1 129 ? 21.285 -18.341 -27.518 1.00 88.94 129 ASP A O 1
ATOM 1003 N N . ARG A 1 130 ? 19.421 -17.535 -26.556 1.00 87.88 130 ARG A N 1
ATOM 1004 C CA . ARG A 1 130 ? 18.746 -17.143 -27.799 1.00 87.88 130 ARG A CA 1
ATOM 1005 C C . ARG A 1 130 ? 18.836 -15.649 -28.090 1.00 87.88 130 ARG A C 1
ATOM 1007 O O . ARG A 1 130 ? 18.542 -15.257 -29.212 1.00 87.88 130 ARG A O 1
ATOM 1014 N N . LEU A 1 131 ? 19.225 -14.832 -27.115 1.00 90.44 131 LEU A N 1
ATOM 1015 C CA . LEU A 1 131 ? 19.255 -13.383 -27.260 1.00 90.44 131 LEU A CA 1
ATOM 1016 C C . LEU A 1 131 ? 20.518 -12.937 -28.005 1.00 90.44 131 LEU A C 1
ATOM 1018 O O . LEU A 1 131 ? 21.636 -13.270 -27.609 1.00 90.44 131 LEU A O 1
ATOM 1022 N N . ARG A 1 132 ? 20.345 -12.141 -29.063 1.00 92.00 132 ARG A N 1
ATOM 1023 C CA . ARG A 1 132 ? 21.440 -11.452 -29.756 1.00 92.00 132 ARG A CA 1
ATOM 1024 C C . ARG A 1 132 ? 21.368 -9.946 -29.543 1.00 92.00 132 ARG A C 1
ATOM 1026 O O . ARG A 1 132 ? 20.289 -9.364 -29.609 1.00 92.00 132 ARG A O 1
ATOM 1033 N N . VAL A 1 133 ? 22.512 -9.317 -29.296 1.00 95.31 133 VAL A N 1
ATOM 1034 C CA . VAL A 1 133 ? 22.609 -7.866 -29.084 1.00 95.31 133 VAL A CA 1
ATOM 1035 C C . VAL A 1 133 ? 23.800 -7.338 -29.879 1.00 95.31 133 VAL A C 1
ATOM 1037 O O . VAL A 1 133 ? 24.931 -7.741 -29.622 1.00 95.31 133 VAL A O 1
ATOM 1040 N N . GLN A 1 134 ? 23.556 -6.478 -30.867 1.00 95.88 134 GLN A N 1
ATOM 1041 C CA . GLN A 1 134 ? 24.573 -6.016 -31.814 1.00 95.88 134 GLN A CA 1
ATOM 1042 C C . GLN A 1 134 ? 24.726 -4.495 -31.789 1.00 95.88 134 GLN A C 1
ATOM 1044 O O . GLN A 1 134 ? 23.755 -3.760 -31.934 1.00 95.88 134 GLN A O 1
ATOM 1049 N N . ALA A 1 135 ? 25.958 -4.022 -31.659 1.00 96.62 135 ALA A N 1
ATOM 1050 C CA . ALA A 1 135 ? 26.326 -2.626 -31.867 1.00 96.62 135 ALA A CA 1
ATOM 1051 C C . ALA A 1 135 ? 27.632 -2.591 -32.670 1.00 96.62 135 ALA A C 1
ATOM 1053 O O . ALA A 1 135 ? 28.695 -2.260 -32.152 1.00 96.62 135 ALA A O 1
ATOM 1054 N N . VAL A 1 136 ? 27.568 -3.036 -33.924 1.00 97.12 136 VAL A N 1
ATOM 1055 C CA . VAL A 1 136 ? 28.740 -3.207 -34.798 1.00 97.12 136 VAL A CA 1
ATOM 1056 C C . VAL A 1 136 ? 29.045 -1.893 -35.519 1.00 97.12 136 VAL A C 1
ATOM 1058 O O . VAL A 1 136 ? 28.124 -1.147 -35.847 1.00 97.12 136 VAL A O 1
ATOM 1061 N N . GLY A 1 137 ? 30.321 -1.588 -35.756 1.00 96.38 137 GLY A N 1
ATOM 1062 C CA . GLY A 1 137 ? 30.720 -0.437 -36.570 1.00 96.38 137 GLY A CA 1
ATOM 1063 C C . GLY A 1 137 ? 30.370 -0.622 -38.052 1.00 96.38 137 GLY A C 1
ATOM 1064 O O . GLY A 1 137 ? 30.480 -1.724 -38.590 1.00 96.38 137 GLY A O 1
ATOM 1065 N N . GLY A 1 138 ? 29.954 0.452 -38.717 1.00 95.62 138 GLY A N 1
ATOM 1066 C CA . GLY A 1 138 ? 29.672 0.461 -40.151 1.00 95.62 138 GLY A CA 1
ATOM 1067 C C . GLY A 1 138 ? 30.945 0.256 -40.968 1.00 95.62 138 GLY A C 1
ATOM 1068 O O . GLY A 1 138 ? 32.031 0.691 -40.579 1.00 95.62 138 GLY A O 1
ATOM 1069 N N . LYS A 1 139 ? 30.841 -0.418 -42.107 1.00 95.12 139 LYS A N 1
ATOM 1070 C CA . LYS A 1 139 ? 31.974 -0.637 -43.011 1.00 95.12 139 LYS A CA 1
ATOM 1071 C C . LYS A 1 139 ? 32.334 0.650 -43.740 1.00 95.12 139 LYS A C 1
ATOM 1073 O O . LYS A 1 139 ? 31.452 1.410 -44.130 1.00 95.12 139 LYS A O 1
ATOM 1078 N N . GLY A 1 140 ? 33.623 0.861 -43.968 1.00 92.00 140 GLY A N 1
ATOM 1079 C CA . GLY A 1 140 ? 34.089 1.899 -44.876 1.00 92.00 140 GLY A CA 1
ATOM 1080 C C . GLY A 1 140 ? 33.714 1.578 -46.322 1.00 92.00 140 GLY A C 1
ATOM 1081 O O . GLY A 1 140 ? 33.629 0.410 -46.715 1.00 92.00 140 GLY A O 1
ATOM 1082 N N . LEU A 1 141 ? 33.487 2.616 -47.123 1.00 90.69 141 LEU A N 1
ATOM 1083 C CA . LEU A 1 141 ? 33.157 2.485 -48.536 1.00 90.69 141 LEU A CA 1
ATOM 1084 C C . LEU A 1 141 ? 34.315 1.829 -49.297 1.00 90.69 141 LEU A C 1
ATOM 1086 O O . LEU A 1 141 ? 35.411 2.387 -49.372 1.00 90.69 141 LEU A O 1
ATOM 1090 N N . SER A 1 142 ? 34.047 0.675 -49.908 1.00 87.38 142 SER A N 1
ATOM 1091 C CA . SER A 1 142 ? 34.930 0.092 -50.920 1.00 87.38 142 SER A CA 1
ATOM 1092 C C . SER A 1 142 ? 34.600 0.687 -52.277 1.00 87.38 142 SER A C 1
ATOM 1094 O O . SER A 1 142 ? 33.465 0.572 -52.745 1.00 87.38 142 SER A O 1
ATOM 1096 N N . ARG A 1 143 ? 35.590 1.306 -52.911 1.00 82.25 143 ARG A N 1
ATOM 1097 C CA . ARG A 1 143 ? 35.431 1.898 -54.237 1.00 82.25 143 ARG A CA 1
ATOM 1098 C C . ARG A 1 143 ? 35.583 0.826 -55.311 1.00 82.25 143 ARG A C 1
ATOM 1100 O O . ARG A 1 143 ? 36.351 -0.122 -55.160 1.00 82.25 143 ARG A O 1
ATOM 1107 N N . THR A 1 144 ? 34.801 0.946 -56.375 1.00 74.00 144 THR A N 1
ATOM 1108 C CA . THR A 1 144 ? 34.891 0.069 -57.543 1.00 74.00 144 THR A CA 1
ATOM 1109 C C . THR A 1 144 ? 35.945 0.605 -58.493 1.00 74.00 144 THR A C 1
ATOM 1111 O O . THR A 1 144 ? 35.867 1.771 -58.858 1.00 74.00 144 THR A O 1
ATOM 1114 N N . ASP A 1 145 ? 36.879 -0.245 -58.921 1.00 69.94 145 ASP A N 1
ATOM 1115 C CA . ASP A 1 145 ? 37.869 0.117 -59.937 1.00 69.94 145 ASP A CA 1
ATOM 1116 C C . ASP A 1 145 ? 37.165 0.560 -61.232 1.00 69.94 145 ASP A C 1
ATOM 1118 O O . ASP A 1 145 ? 36.413 -0.222 -61.825 1.00 69.94 145 ASP A O 1
ATOM 1122 N N . THR A 1 146 ? 37.410 1.788 -61.693 1.00 61.25 146 THR A N 1
ATOM 1123 C CA . THR A 1 146 ? 36.989 2.220 -63.031 1.00 61.25 146 THR A CA 1
ATOM 1124 C C . THR A 1 146 ? 38.093 1.931 -64.058 1.00 61.25 146 THR A C 1
ATOM 1126 O O . THR A 1 146 ? 39.224 2.395 -63.909 1.00 61.25 146 THR A O 1
ATOM 1129 N N . PRO A 1 147 ? 37.825 1.133 -65.110 1.00 54.56 147 PRO A N 1
ATOM 1130 C CA . PRO A 1 147 ? 38.763 0.978 -66.210 1.00 54.56 147 PRO A CA 1
ATOM 1131 C C . PRO A 1 147 ? 38.667 2.200 -67.132 1.00 54.56 147 PRO A C 1
ATOM 1133 O O . PRO A 1 147 ? 37.626 2.423 -67.742 1.00 54.56 147 PRO A O 1
ATOM 1136 N N . ASP A 1 148 ? 39.770 2.941 -67.246 1.00 54.41 148 ASP A N 1
ATOM 1137 C CA . ASP A 1 148 ? 40.052 3.935 -68.292 1.00 54.41 148 ASP A CA 1
ATOM 1138 C C . ASP A 1 148 ? 39.039 5.086 -68.456 1.00 54.41 148 ASP A C 1
ATOM 1140 O O . ASP A 1 148 ? 38.275 5.142 -69.420 1.00 54.41 148 ASP A O 1
ATOM 1144 N N . THR A 1 149 ? 39.129 6.096 -67.588 1.00 51.28 149 THR A N 1
ATOM 1145 C CA . THR A 1 149 ? 38.752 7.470 -67.960 1.00 51.28 149 THR A CA 1
ATOM 1146 C C . THR A 1 149 ? 39.998 8.347 -68.035 1.00 51.28 149 THR A C 1
ATOM 1148 O O . THR A 1 149 ? 40.871 8.268 -67.173 1.00 51.28 149 THR A O 1
ATOM 1151 N N . ASP A 1 150 ? 40.083 9.163 -69.087 1.00 52.25 150 ASP A N 1
ATOM 1152 C CA . ASP A 1 150 ? 41.240 9.971 -69.512 1.00 52.25 150 ASP A CA 1
ATOM 1153 C C . ASP A 1 150 ? 41.667 11.103 -68.546 1.00 52.25 150 ASP A C 1
ATOM 1155 O O . ASP A 1 150 ? 42.460 11.965 -68.926 1.00 52.25 150 ASP A O 1
ATOM 1159 N N . ASP A 1 151 ? 41.202 11.095 -67.295 1.00 51.72 151 ASP A N 1
ATOM 1160 C CA . ASP A 1 151 ? 41.615 12.063 -66.280 1.00 51.72 151 ASP A CA 1
ATOM 1161 C C . ASP A 1 151 ? 42.912 11.623 -65.579 1.00 51.72 151 ASP A C 1
ATOM 1163 O O . ASP A 1 151 ? 43.057 10.502 -65.081 1.00 51.72 151 ASP A O 1
ATOM 1167 N N . GLU A 1 152 ? 43.884 12.536 -65.544 1.00 55.88 152 GLU A N 1
ATOM 1168 C CA . GLU A 1 152 ? 45.157 12.426 -64.825 1.00 55.88 152 GLU A CA 1
ATOM 1169 C C . GLU A 1 152 ? 44.912 12.350 -63.300 1.00 55.88 152 GLU A C 1
ATOM 1171 O O . GLU A 1 152 ? 45.021 13.345 -62.585 1.00 55.88 152 GLU A O 1
ATOM 1176 N N . GLY A 1 153 ? 44.528 11.184 -62.769 1.00 57.59 153 GLY A N 1
ATOM 1177 C CA . GLY A 1 153 ? 44.012 11.082 -61.399 1.00 57.59 153 GLY A CA 1
ATOM 1178 C C . GLY A 1 153 ? 44.578 9.922 -60.582 1.00 57.59 153 GLY A C 1
ATOM 1179 O O . GLY A 1 153 ? 44.520 8.760 -60.980 1.00 57.59 153 GLY A O 1
ATOM 1180 N N . LYS A 1 154 ? 45.105 10.222 -59.388 1.00 65.00 154 LYS A N 1
ATOM 1181 C CA . LYS A 1 154 ? 45.396 9.227 -58.336 1.00 65.00 154 LYS A CA 1
ATOM 1182 C C . LYS A 1 154 ? 44.083 8.544 -57.928 1.00 65.00 154 LYS A C 1
ATOM 1184 O O . LYS A 1 154 ? 43.095 9.246 -57.760 1.00 65.00 154 LYS A O 1
ATOM 1189 N N . GLY A 1 155 ? 44.087 7.225 -57.716 1.00 72.81 155 GLY A N 1
ATOM 1190 C CA . GLY A 1 155 ? 42.901 6.517 -57.221 1.00 72.81 155 GLY A CA 1
ATOM 1191 C C . GLY A 1 155 ? 42.467 7.036 -55.849 1.00 72.81 155 GLY A C 1
ATOM 1192 O O . GLY A 1 155 ? 43.322 7.378 -55.024 1.00 72.81 155 GLY A O 1
ATOM 1193 N N . GLU A 1 156 ? 41.159 7.109 -55.611 1.00 82.50 156 GLU A N 1
ATOM 1194 C CA . GLU A 1 156 ? 40.604 7.634 -54.363 1.00 82.50 156 GLU A CA 1
ATOM 1195 C C . GLU A 1 156 ? 40.752 6.640 -53.200 1.00 82.50 156 GLU A C 1
ATOM 1197 O O . GLU A 1 156 ? 40.639 5.421 -53.367 1.00 82.50 156 GLU A O 1
ATOM 1202 N N . ASP A 1 157 ? 41.007 7.165 -51.999 1.00 86.12 157 ASP A N 1
ATOM 1203 C CA . ASP A 1 157 ? 41.148 6.355 -50.787 1.00 86.12 157 ASP A CA 1
ATOM 1204 C C . ASP A 1 157 ? 39.807 5.688 -50.418 1.00 86.12 157 ASP A C 1
ATOM 1206 O O . ASP A 1 157 ? 38.722 6.259 -50.589 1.00 86.12 157 ASP A O 1
ATOM 1210 N N . GLY A 1 158 ? 39.891 4.457 -49.915 1.00 87.19 158 GLY A N 1
ATOM 1211 C CA . GLY A 1 158 ? 38.758 3.747 -49.333 1.00 87.19 158 GLY A CA 1
ATOM 1212 C C . GLY A 1 158 ? 38.388 4.346 -47.977 1.00 87.19 158 GLY A C 1
ATOM 1213 O O . GLY A 1 158 ? 39.239 4.892 -47.274 1.00 87.19 158 GLY A O 1
ATOM 1214 N N . GLY A 1 159 ? 37.117 4.241 -47.601 1.00 91.00 159 GLY A N 1
ATOM 1215 C CA . GLY A 1 159 ? 36.643 4.787 -46.331 1.00 91.00 159 GLY A CA 1
ATOM 1216 C C . GLY A 1 159 ? 37.157 4.030 -45.110 1.00 91.00 159 GLY A C 1
ATOM 1217 O O . GLY A 1 159 ? 37.352 2.813 -45.157 1.00 91.00 159 GLY A O 1
ATOM 1218 N N . TYR A 1 160 ? 37.324 4.717 -43.986 1.00 94.06 160 TYR A N 1
ATOM 1219 C CA . TYR A 1 160 ? 37.611 4.089 -42.697 1.00 94.06 160 TYR A CA 1
ATOM 1220 C C . TYR A 1 160 ? 36.395 3.309 -42.186 1.00 94.06 160 TYR A C 1
ATOM 1222 O O . TYR A 1 160 ? 35.249 3.712 -42.376 1.00 94.06 160 TYR A O 1
ATOM 1230 N N . GLY A 1 161 ? 36.630 2.171 -41.536 1.00 93.88 161 GLY A N 1
ATOM 1231 C CA . GLY A 1 161 ? 35.585 1.450 -40.818 1.00 93.88 161 GLY A CA 1
ATOM 1232 C C . GLY A 1 161 ? 35.247 2.145 -39.500 1.00 93.88 161 GLY A C 1
ATOM 1233 O O . GLY A 1 161 ? 36.139 2.632 -38.808 1.00 93.88 161 GLY A O 1
ATOM 1234 N N . GLY A 1 162 ? 33.970 2.166 -39.132 1.00 94.62 162 GLY A N 1
ATOM 1235 C CA . GLY A 1 162 ? 33.521 2.732 -37.864 1.00 94.62 162 GLY A CA 1
ATOM 1236 C C . GLY A 1 162 ? 33.907 1.867 -36.664 1.00 94.62 162 GLY A C 1
ATOM 1237 O O . GLY A 1 162 ? 34.047 0.644 -36.769 1.00 94.62 162 GLY A O 1
ATOM 1238 N N . ASN A 1 163 ? 34.041 2.481 -35.493 1.00 96.44 163 ASN A N 1
ATOM 1239 C CA . ASN A 1 163 ? 34.298 1.758 -34.248 1.00 96.44 163 ASN A CA 1
ATOM 1240 C C . ASN A 1 163 ? 33.065 0.946 -33.823 1.00 96.44 163 ASN A C 1
ATOM 1242 O O . ASN A 1 163 ? 31.924 1.337 -34.071 1.00 96.44 163 ASN A O 1
ATOM 1246 N N . GLY A 1 164 ? 33.277 -0.176 -33.140 1.00 96.31 164 GLY A N 1
ATOM 1247 C CA . GLY A 1 164 ? 32.201 -0.892 -32.462 1.00 96.31 164 GLY A CA 1
ATOM 1248 C C . GLY A 1 164 ? 31.575 -0.046 -31.348 1.00 96.31 164 GLY A C 1
ATOM 1249 O O . GLY A 1 164 ? 32.218 0.822 -30.760 1.00 96.31 164 GLY A O 1
ATOM 1250 N N . GLY A 1 165 ? 30.304 -0.303 -31.060 1.00 96.31 165 GLY A N 1
ATOM 1251 C CA . GLY A 1 165 ? 29.508 0.428 -30.079 1.00 96.31 165 GLY A CA 1
ATOM 1252 C C . GLY A 1 165 ? 29.656 -0.079 -28.644 1.00 96.31 165 GLY A C 1
ATOM 1253 O O . GLY A 1 165 ? 30.626 -0.748 -28.276 1.00 96.31 165 GLY A O 1
ATOM 1254 N N . VAL A 1 166 ? 28.669 0.245 -27.808 1.00 96.31 166 VAL A N 1
ATOM 1255 C CA . VAL A 1 166 ? 28.667 -0.096 -26.377 1.00 96.31 166 VAL A CA 1
ATOM 1256 C C . VAL A 1 166 ? 27.429 -0.912 -26.027 1.00 96.31 166 VAL A C 1
ATOM 1258 O O . VAL A 1 166 ? 26.312 -0.468 -26.277 1.00 96.31 166 VAL A O 1
ATOM 1261 N N . VAL A 1 167 ? 27.609 -2.071 -25.390 1.00 97.38 167 VAL A N 1
ATOM 1262 C CA . VAL A 1 167 ? 26.500 -2.916 -24.910 1.00 97.38 167 VAL A CA 1
ATOM 1263 C C . VAL A 1 167 ? 26.620 -3.160 -23.407 1.00 97.38 167 VAL A C 1
ATOM 1265 O O . VAL A 1 167 ? 27.576 -3.776 -22.941 1.00 97.38 167 VAL A O 1
ATOM 1268 N N . LYS A 1 168 ? 25.635 -2.721 -22.626 1.00 95.94 168 LYS A N 1
ATOM 1269 C CA . LYS A 1 168 ? 25.604 -2.926 -21.171 1.00 95.94 168 LYS A CA 1
ATOM 1270 C C . LYS A 1 168 ? 24.379 -3.739 -20.786 1.00 95.94 168 LYS A C 1
ATOM 1272 O O . LYS A 1 168 ? 23.263 -3.323 -21.085 1.00 95.94 168 LYS A O 1
ATOM 1277 N N . ILE A 1 169 ? 24.574 -4.868 -20.108 1.00 95.75 169 ILE A N 1
ATOM 1278 C CA . ILE A 1 169 ? 23.477 -5.739 -19.675 1.00 95.75 169 ILE A CA 1
ATOM 1279 C C . ILE A 1 169 ? 23.567 -5.968 -18.165 1.00 95.75 169 ILE A C 1
ATOM 1281 O O . ILE A 1 169 ? 24.541 -6.533 -17.666 1.00 95.75 169 ILE A O 1
ATOM 1285 N N . LEU A 1 170 ? 22.524 -5.567 -17.443 1.00 94.31 170 LEU A N 1
ATOM 1286 C CA . LEU A 1 170 ? 22.254 -5.993 -16.073 1.00 94.31 170 LEU A CA 1
ATOM 1287 C C . LEU A 1 170 ? 21.113 -7.002 -16.080 1.00 94.31 170 LEU A C 1
ATOM 1289 O O . LEU A 1 170 ? 20.081 -6.773 -16.711 1.00 94.31 170 LEU A O 1
ATOM 1293 N N . PHE A 1 171 ? 21.269 -8.111 -15.369 1.00 92.94 171 PHE A N 1
ATOM 1294 C CA . PHE A 1 171 ? 20.241 -9.147 -15.348 1.00 92.94 171 PHE A CA 1
ATOM 1295 C C . PHE A 1 171 ? 20.086 -9.790 -13.972 1.00 92.94 171 PHE A C 1
ATOM 1297 O O . PHE A 1 171 ? 21.053 -9.922 -13.233 1.00 92.94 171 PHE A O 1
ATOM 1304 N N . GLY A 1 172 ? 18.882 -10.231 -13.625 1.00 89.56 172 GLY A N 1
ATOM 1305 C CA . GLY A 1 172 ? 18.664 -11.154 -12.510 1.00 89.56 172 GLY A CA 1
ATOM 1306 C C . GLY A 1 172 ? 18.292 -12.547 -12.984 1.00 89.56 172 GLY A C 1
ATOM 1307 O O . GLY A 1 172 ? 17.956 -12.764 -14.150 1.00 89.56 172 GLY A O 1
ATOM 1308 N N . THR A 1 173 ? 18.309 -13.508 -12.065 1.00 86.62 173 THR A N 1
ATOM 1309 C CA . THR A 1 173 ? 17.886 -14.885 -12.357 1.00 86.62 173 THR A CA 1
ATOM 1310 C C . THR A 1 173 ? 16.744 -15.320 -11.440 1.00 86.62 173 THR A C 1
ATOM 1312 O O . THR A 1 173 ? 16.737 -14.956 -10.263 1.00 86.62 173 THR A O 1
ATOM 1315 N N . PRO A 1 174 ? 15.798 -16.155 -11.916 1.00 81.31 174 PRO A N 1
ATOM 1316 C CA . PRO A 1 174 ? 14.778 -16.742 -11.045 1.00 81.31 174 PRO A CA 1
ATOM 1317 C C . PRO A 1 174 ? 15.372 -17.516 -9.855 1.00 81.31 174 PRO A C 1
ATOM 1319 O O . PRO A 1 174 ? 14.776 -17.559 -8.781 1.00 81.31 174 PRO A O 1
ATOM 1322 N N . SER A 1 175 ? 16.562 -18.102 -10.029 1.00 82.00 175 SER A N 1
ATOM 1323 C CA . SER A 1 175 ? 17.284 -18.811 -8.971 1.00 82.00 175 SER A CA 1
ATOM 1324 C C . SER A 1 175 ? 17.757 -17.904 -7.844 1.00 82.00 175 SER A C 1
ATOM 1326 O O . SER A 1 175 ? 17.713 -18.337 -6.700 1.00 82.00 175 SER A O 1
ATOM 1328 N N . ALA A 1 176 ? 18.151 -16.659 -8.126 1.00 78.44 176 ALA A N 1
ATOM 1329 C CA . ALA A 1 176 ? 18.685 -15.757 -7.107 1.00 78.44 176 ALA A CA 1
ATOM 1330 C C . ALA A 1 176 ? 17.669 -15.439 -5.999 1.00 78.44 176 ALA A C 1
ATOM 1332 O O . ALA A 1 176 ? 18.039 -15.376 -4.829 1.00 78.44 176 ALA A O 1
ATOM 1333 N N . LEU A 1 177 ? 16.380 -15.331 -6.345 1.00 72.50 177 LEU A N 1
ATOM 1334 C CA . LEU A 1 177 ? 15.303 -15.147 -5.364 1.00 72.50 177 LEU A CA 1
ATOM 1335 C C . LEU A 1 177 ? 15.178 -16.345 -4.416 1.00 72.50 177 LEU A C 1
ATOM 1337 O O . LEU A 1 177 ? 14.927 -16.196 -3.223 1.00 72.50 177 LEU A O 1
ATOM 1341 N N . VAL A 1 178 ? 15.326 -17.555 -4.951 1.00 82.50 178 VAL A N 1
ATOM 1342 C CA . VAL A 1 178 ? 15.298 -18.766 -4.133 1.00 82.50 178 VAL A CA 1
ATOM 1343 C C . VAL A 1 178 ? 16.550 -18.834 -3.267 1.00 82.50 178 VAL A C 1
ATOM 1345 O O . VAL A 1 178 ? 16.446 -19.110 -2.074 1.00 82.50 178 VAL A O 1
ATOM 1348 N N . THR A 1 179 ? 17.718 -18.533 -3.838 1.00 85.56 179 THR A N 1
ATOM 1349 C CA . THR A 1 179 ? 18.984 -18.494 -3.106 1.00 85.56 179 THR A CA 1
ATOM 1350 C C . THR A 1 179 ? 18.922 -17.517 -1.935 1.00 85.56 179 THR A C 1
ATOM 1352 O O . THR A 1 179 ? 19.328 -17.895 -0.842 1.00 85.56 179 THR A O 1
ATOM 1355 N N . SER A 1 180 ? 18.378 -16.305 -2.104 1.00 78.62 180 SER A N 1
ATOM 1356 C CA . SER A 1 180 ? 18.315 -15.321 -1.014 1.00 78.62 180 SER A CA 1
ATOM 1357 C C . SER A 1 180 ? 17.516 -15.842 0.185 1.00 78.62 180 SER A C 1
ATOM 1359 O O . SER A 1 180 ? 17.976 -15.736 1.318 1.00 78.62 180 SER A O 1
ATOM 1361 N N . ARG A 1 181 ? 16.377 -16.507 -0.056 1.00 83.62 181 ARG A N 1
ATOM 1362 C CA . ARG A 1 181 ? 15.575 -17.144 1.004 1.00 83.62 181 ARG A CA 1
ATOM 1363 C C . ARG A 1 181 ? 16.294 -18.325 1.660 1.00 83.62 181 ARG A C 1
ATOM 1365 O O . ARG A 1 181 ? 16.239 -18.493 2.873 1.00 83.62 181 ARG A O 1
ATOM 1372 N N . LEU A 1 182 ? 17.019 -19.132 0.886 1.00 87.19 182 LEU A N 1
ATOM 1373 C CA . LEU A 1 182 ? 17.851 -20.203 1.447 1.00 87.19 182 LEU A CA 1
ATOM 1374 C C . LEU A 1 182 ? 19.008 -19.643 2.294 1.00 87.19 182 LEU A C 1
ATOM 1376 O O . LEU A 1 182 ? 19.348 -20.223 3.324 1.00 87.19 182 LEU A O 1
ATOM 1380 N N . VAL A 1 183 ? 19.587 -18.503 1.908 1.00 84.81 183 VAL A N 1
ATOM 1381 C CA . VAL A 1 183 ? 20.614 -17.803 2.692 1.00 84.81 183 VAL A CA 1
ATOM 1382 C C . VAL A 1 183 ? 20.032 -17.240 3.989 1.00 84.81 183 VAL A C 1
ATOM 1384 O O . VAL A 1 183 ? 20.685 -17.382 5.017 1.00 84.81 183 VAL A O 1
ATOM 1387 N N . GLU A 1 184 ? 18.815 -16.687 3.988 1.00 81.69 184 GLU A N 1
ATOM 1388 C CA . GLU A 1 184 ? 18.110 -16.274 5.218 1.00 81.69 184 GLU A CA 1
ATOM 1389 C C . GLU A 1 184 ? 17.957 -17.455 6.190 1.00 81.69 184 GLU A C 1
ATOM 1391 O O . GLU A 1 184 ? 18.290 -17.338 7.370 1.00 81.69 184 GLU A O 1
ATOM 1396 N N . ILE A 1 185 ? 17.558 -18.627 5.682 1.00 87.12 185 ILE A N 1
ATOM 1397 C CA . ILE A 1 185 ? 17.493 -19.863 6.476 1.00 87.12 185 ILE A CA 1
ATOM 1398 C C . ILE A 1 185 ? 18.880 -20.246 7.009 1.00 87.12 185 ILE A C 1
ATOM 1400 O O . ILE A 1 185 ? 19.007 -20.630 8.170 1.00 87.12 185 ILE A O 1
ATOM 1404 N N . ARG A 1 186 ? 19.934 -20.134 6.191 1.00 88.12 186 ARG A N 1
ATOM 1405 C CA . ARG A 1 186 ? 21.310 -20.445 6.610 1.00 88.12 186 ARG A CA 1
ATOM 1406 C C . ARG A 1 186 ? 21.781 -19.514 7.724 1.00 88.12 186 ARG A C 1
ATOM 1408 O O . ARG A 1 186 ? 22.309 -19.998 8.715 1.00 88.12 186 ARG A O 1
ATOM 1415 N N . VAL A 1 187 ? 21.551 -18.210 7.580 1.00 83.44 187 VAL A N 1
ATOM 1416 C CA . VAL A 1 187 ? 21.894 -17.203 8.595 1.00 83.44 187 VAL A CA 1
ATOM 1417 C C . VAL A 1 187 ? 21.160 -17.494 9.899 1.00 83.44 187 VAL A C 1
ATOM 1419 O O . VAL A 1 187 ? 21.779 -17.467 10.956 1.00 83.44 187 VAL A O 1
ATOM 1422 N N . ALA A 1 188 ? 19.876 -17.854 9.835 1.00 81.38 188 ALA A N 1
ATOM 1423 C CA . ALA A 1 188 ? 19.130 -18.257 11.021 1.00 81.38 188 ALA A CA 1
ATOM 1424 C C . ALA A 1 188 ? 19.737 -19.505 11.688 1.00 81.38 188 ALA A C 1
ATOM 1426 O O . ALA A 1 188 ? 19.835 -19.545 12.907 1.00 81.38 188 ALA A O 1
ATOM 1427 N N . LEU A 1 189 ? 20.180 -20.509 10.916 1.00 80.19 189 LEU A N 1
ATOM 1428 C CA . LEU A 1 189 ? 20.831 -21.722 11.444 1.00 80.19 189 LEU A CA 1
ATOM 1429 C C . LEU A 1 189 ? 22.182 -21.475 12.124 1.00 80.19 189 LEU A C 1
ATOM 1431 O O . LEU A 1 189 ? 22.578 -22.303 12.957 1.00 80.19 189 LEU A O 1
ATOM 1435 N N . ASP A 1 190 ? 22.868 -20.407 11.719 1.00 80.00 190 ASP A N 1
ATOM 1436 C CA . ASP A 1 190 ? 24.162 -19.965 12.243 1.00 80.00 190 ASP A CA 1
ATOM 1437 C C . ASP A 1 190 ? 24.009 -19.104 13.517 1.00 80.00 190 ASP A C 1
ATOM 1439 O O . ASP A 1 190 ? 25.008 -18.775 14.155 1.00 80.00 190 ASP A O 1
ATOM 1443 N N . ASP A 1 191 ? 22.779 -18.761 13.924 1.00 75.38 191 ASP A N 1
ATOM 1444 C CA . ASP A 1 191 ? 22.508 -18.136 15.221 1.00 75.38 191 ASP A CA 1
ATOM 1445 C C . ASP A 1 191 ? 22.593 -19.178 16.349 1.00 75.38 191 ASP A C 1
ATOM 1447 O O . ASP A 1 191 ? 21.629 -19.879 16.682 1.00 75.38 191 ASP A O 1
ATOM 1451 N N . ASP A 1 192 ? 23.779 -19.274 16.950 1.00 60.47 192 ASP A N 1
ATOM 1452 C CA . ASP A 1 192 ? 24.092 -20.214 18.032 1.00 60.47 192 ASP A CA 1
ATOM 1453 C C . ASP A 1 192 ? 23.244 -20.003 19.300 1.00 60.47 192 ASP A C 1
ATOM 1455 O O . ASP A 1 192 ? 23.192 -20.886 20.153 1.00 60.47 192 ASP A O 1
ATOM 1459 N N . ARG A 1 193 ? 22.499 -18.893 19.419 1.00 62.62 193 ARG A N 1
ATOM 1460 C CA . ARG A 1 193 ? 21.564 -18.661 20.538 1.00 62.62 193 ARG A CA 1
ATOM 1461 C C . ARG A 1 193 ? 20.357 -19.606 20.499 1.00 62.62 193 ARG A C 1
ATOM 1463 O O . ARG A 1 193 ? 19.685 -19.805 21.509 1.00 62.62 193 ARG A O 1
ATOM 1470 N N . ARG A 1 194 ? 20.059 -20.209 19.341 1.00 60.22 194 ARG A N 1
ATOM 1471 C CA . ARG A 1 194 ? 18.912 -21.109 19.126 1.00 60.22 194 ARG A CA 1
ATOM 1472 C C . ARG A 1 194 ? 19.361 -22.576 19.141 1.00 60.22 194 ARG A C 1
ATOM 1474 O O . ARG A 1 194 ? 19.523 -23.198 18.091 1.00 60.22 194 ARG A O 1
ATOM 1481 N N . GLU A 1 195 ? 19.540 -23.176 20.317 1.00 62.72 195 GLU A N 1
ATOM 1482 C CA . GLU A 1 195 ? 20.140 -24.526 20.412 1.00 62.72 195 GLU A CA 1
ATOM 1483 C C . GLU A 1 195 ? 19.183 -25.699 20.092 1.00 62.72 195 GLU A C 1
ATOM 1485 O O . GLU A 1 195 ? 19.616 -26.766 19.651 1.00 62.72 195 GLU A O 1
ATOM 1490 N N . SER A 1 196 ? 17.862 -25.537 20.251 1.00 72.25 196 SER A N 1
ATOM 1491 C CA . SER A 1 196 ? 16.911 -26.665 20.191 1.00 72.25 196 SER A CA 1
ATOM 1492 C C . SER A 1 196 ? 16.441 -27.026 18.771 1.00 72.25 196 SER A C 1
ATOM 1494 O O . SER A 1 196 ? 15.300 -26.784 18.384 1.00 72.25 196 SER A O 1
ATOM 1496 N N . TRP A 1 197 ? 17.293 -27.654 17.958 1.00 73.12 197 TRP A N 1
ATOM 1497 C CA . TRP A 1 197 ? 16.866 -28.271 16.690 1.00 73.12 197 TRP A CA 1
ATOM 1498 C C . TRP A 1 197 ? 15.928 -29.478 16.914 1.00 73.12 197 TRP A C 1
ATOM 1500 O O . TRP A 1 197 ? 16.151 -30.245 17.848 1.00 73.12 197 TRP A O 1
ATOM 1510 N N . PRO A 1 198 ? 14.911 -29.723 16.058 1.00 67.69 198 PRO A N 1
ATOM 1511 C CA . PRO A 1 198 ? 14.400 -28.897 14.942 1.00 67.69 198 PRO A CA 1
ATOM 1512 C C . PRO A 1 198 ? 13.469 -27.771 15.409 1.00 67.69 198 PRO A C 1
ATOM 1514 O O . PRO A 1 198 ? 12.993 -26.950 14.631 1.00 67.69 198 PRO A O 1
ATOM 1517 N N . ILE A 1 199 ? 13.151 -27.786 16.696 1.00 65.19 199 ILE A N 1
ATOM 1518 C CA . ILE A 1 199 ? 12.055 -27.078 17.322 1.00 65.19 199 ILE A CA 1
ATOM 1519 C C . ILE A 1 199 ? 12.214 -25.561 17.149 1.00 65.19 199 ILE A C 1
ATOM 1521 O O . ILE A 1 199 ? 11.290 -24.919 16.653 1.00 65.19 199 ILE A O 1
ATOM 1525 N N . ALA A 1 200 ? 13.363 -24.986 17.495 1.00 67.12 200 ALA A N 1
ATOM 1526 C CA . ALA A 1 200 ? 13.663 -23.559 17.359 1.00 67.12 200 ALA A CA 1
ATOM 1527 C C . ALA A 1 200 ? 13.674 -23.040 15.907 1.00 67.12 200 ALA A C 1
ATOM 1529 O O . ALA A 1 200 ? 13.654 -21.831 15.714 1.00 67.12 200 ALA A O 1
ATOM 1530 N N . TYR A 1 201 ? 13.648 -23.931 14.910 1.00 73.56 201 TYR A N 1
ATOM 1531 C CA . TYR A 1 201 ? 13.784 -23.604 13.486 1.00 73.56 201 TYR A CA 1
ATOM 1532 C C . TYR A 1 201 ? 12.541 -23.979 12.666 1.00 73.56 201 TYR A C 1
ATOM 1534 O O . TYR A 1 201 ? 12.609 -24.212 11.461 1.00 73.56 201 TYR A O 1
ATOM 1542 N N . SER A 1 202 ? 11.376 -24.122 13.307 1.00 70.19 202 SER A N 1
ATOM 1543 C CA . SER A 1 202 ? 10.169 -24.623 12.635 1.00 70.19 202 SER A CA 1
ATOM 1544 C C . SER A 1 202 ? 9.677 -23.725 11.496 1.00 70.19 202 SER A C 1
ATOM 1546 O O . SER A 1 202 ? 9.074 -24.232 10.550 1.00 70.19 202 SER A O 1
ATOM 1548 N N . LYS A 1 203 ? 9.921 -22.410 11.580 1.00 74.38 203 LYS A N 1
ATOM 1549 C CA . LYS A 1 203 ? 9.567 -21.448 10.526 1.00 74.38 203 LYS A CA 1
ATOM 1550 C C . LYS A 1 203 ? 10.446 -21.672 9.298 1.00 74.38 203 LYS A C 1
ATOM 1552 O O . LYS A 1 203 ? 9.930 -21.846 8.200 1.00 74.38 203 LYS A O 1
ATOM 1557 N N . GLU A 1 204 ? 11.750 -21.751 9.514 1.00 84.00 204 GLU A N 1
ATOM 1558 C CA . GLU A 1 204 ? 12.780 -21.968 8.504 1.00 84.00 204 GLU A CA 1
ATOM 1559 C C . GLU A 1 204 ? 12.621 -23.340 7.838 1.00 84.00 204 GLU A C 1
ATOM 1561 O O . GLU A 1 204 ? 12.740 -23.466 6.624 1.00 84.00 204 GLU A O 1
ATOM 1566 N N . ILE A 1 205 ? 12.274 -24.369 8.615 1.00 79.81 205 ILE A N 1
ATOM 1567 C CA . ILE A 1 205 ? 11.941 -25.705 8.107 1.00 79.81 205 ILE A CA 1
ATOM 1568 C C . ILE A 1 205 ? 10.690 -25.656 7.213 1.00 79.81 205 ILE A C 1
ATOM 1570 O O . ILE A 1 205 ? 10.671 -26.277 6.149 1.00 79.81 205 ILE A O 1
ATOM 1574 N N . GLY A 1 206 ? 9.660 -24.902 7.614 1.00 77.06 206 GLY A N 1
ATOM 1575 C CA . GLY A 1 206 ? 8.455 -24.674 6.807 1.00 77.06 206 GLY A CA 1
ATOM 1576 C C . GLY A 1 206 ? 8.736 -23.955 5.505 1.00 77.06 206 GLY A C 1
ATOM 1577 O O . GLY A 1 206 ? 8.258 -24.363 4.444 1.00 77.06 206 GLY A O 1
ATOM 1578 N N . GLU A 1 207 ? 9.562 -22.923 5.571 1.00 80.56 207 GLU A N 1
ATOM 1579 C CA . GLU A 1 207 ? 9.987 -22.197 4.392 1.00 80.56 207 GLU A CA 1
ATOM 1580 C C . GLU A 1 207 ? 10.828 -23.074 3.462 1.00 80.56 207 GLU A C 1
ATOM 1582 O O . GLU A 1 207 ? 10.541 -23.137 2.266 1.00 80.56 207 GLU A O 1
ATOM 1587 N N . PHE A 1 208 ? 11.781 -23.838 3.997 1.00 86.31 208 PHE A N 1
ATOM 1588 C CA . PHE A 1 208 ? 12.568 -24.792 3.221 1.00 86.31 208 PHE A CA 1
ATOM 1589 C C . PHE A 1 208 ? 11.676 -25.818 2.515 1.00 86.31 208 PHE A C 1
ATOM 1591 O O . PHE A 1 208 ? 11.796 -25.997 1.305 1.00 86.31 208 PHE A O 1
ATOM 1598 N N . ALA A 1 209 ? 10.723 -26.438 3.223 1.00 83.94 209 ALA A N 1
ATOM 1599 C CA . ALA A 1 209 ? 9.785 -27.404 2.640 1.00 83.94 209 ALA A CA 1
ATOM 1600 C C . ALA A 1 209 ? 9.013 -26.821 1.441 1.00 83.94 209 ALA A C 1
ATOM 1602 O O . ALA A 1 209 ? 8.775 -27.504 0.440 1.00 83.94 209 ALA A O 1
ATOM 1603 N N . ARG A 1 210 ? 8.647 -25.537 1.524 1.00 83.50 210 ARG A N 1
ATOM 1604 C CA . ARG A 1 210 ? 8.008 -24.804 0.427 1.00 83.50 210 ARG A CA 1
ATOM 1605 C C . ARG A 1 210 ? 8.979 -24.582 -0.736 1.00 83.50 210 ARG A C 1
ATOM 1607 O O . ARG A 1 210 ? 8.625 -24.851 -1.884 1.00 83.50 210 ARG A O 1
ATOM 1614 N N . LEU A 1 211 ? 10.200 -24.126 -0.452 1.00 85.62 211 LEU A N 1
ATOM 1615 C CA . LEU A 1 211 ? 11.216 -23.809 -1.463 1.00 85.62 211 LEU A CA 1
ATOM 1616 C C . LEU A 1 211 ? 11.707 -25.045 -2.222 1.00 85.62 211 LEU A C 1
ATOM 1618 O O . LEU A 1 211 ? 11.928 -24.957 -3.425 1.00 85.62 211 LEU A O 1
ATOM 1622 N N . VAL A 1 212 ? 11.800 -26.208 -1.577 1.00 84.81 212 VAL A N 1
ATOM 1623 C CA . VAL A 1 212 ? 12.206 -27.483 -2.205 1.00 84.81 212 VAL A CA 1
ATOM 1624 C C . VAL A 1 212 ? 11.318 -27.867 -3.394 1.00 84.81 212 VAL A C 1
ATOM 1626 O O . VAL A 1 212 ? 11.755 -28.553 -4.321 1.00 84.81 212 VAL A O 1
ATOM 1629 N N . ASN A 1 213 ? 10.067 -27.405 -3.401 1.00 81.56 213 ASN A N 1
ATOM 1630 C CA . ASN A 1 213 ? 9.130 -27.659 -4.489 1.00 81.56 213 ASN A CA 1
ATOM 1631 C C . ASN A 1 213 ? 9.219 -26.644 -5.639 1.00 81.56 213 ASN A C 1
ATOM 1633 O O . ASN A 1 213 ? 8.592 -26.859 -6.682 1.00 81.56 213 ASN A O 1
ATOM 1637 N N . ASN A 1 214 ? 10.015 -25.583 -5.485 1.00 84.31 214 ASN A N 1
ATOM 1638 C CA . ASN A 1 214 ? 10.243 -24.574 -6.510 1.00 84.31 214 ASN A CA 1
ATOM 1639 C C . ASN A 1 214 ? 10.931 -25.186 -7.744 1.00 84.31 214 ASN A C 1
ATOM 1641 O O . ASN A 1 214 ? 11.843 -26.010 -7.633 1.00 84.31 214 ASN A O 1
ATOM 1645 N N . LYS A 1 215 ? 10.511 -24.752 -8.938 1.00 83.69 215 LYS A N 1
ATOM 1646 C CA . LYS A 1 215 ? 11.061 -25.205 -10.225 1.00 83.69 215 LYS A CA 1
ATOM 1647 C C . LYS A 1 215 ? 12.583 -25.039 -10.319 1.00 83.69 215 LYS A C 1
ATOM 1649 O O . LYS A 1 215 ? 13.251 -25.914 -10.859 1.00 83.69 215 LYS A O 1
ATOM 1654 N N . GLU A 1 216 ? 13.137 -23.969 -9.748 1.00 81.38 216 GLU A N 1
ATOM 1655 C CA . GLU A 1 216 ? 14.572 -23.685 -9.802 1.00 81.38 216 GLU A CA 1
ATOM 1656 C C . GLU A 1 216 ? 15.384 -24.642 -8.937 1.00 81.38 216 GLU A C 1
ATOM 1658 O O . GLU A 1 216 ? 16.473 -25.050 -9.344 1.00 81.38 216 GLU A O 1
ATOM 1663 N N . VAL A 1 217 ? 14.829 -25.033 -7.786 1.00 81.69 217 VAL A N 1
ATOM 1664 C CA . VAL A 1 217 ? 15.418 -26.032 -6.887 1.00 81.69 217 VAL A CA 1
ATOM 1665 C C . VAL A 1 217 ? 15.369 -27.409 -7.528 1.00 81.69 217 VAL A C 1
ATOM 1667 O O . VAL A 1 217 ? 16.382 -28.102 -7.559 1.00 81.69 217 VAL A O 1
ATOM 1670 N N . LYS A 1 218 ? 14.235 -27.785 -8.129 1.00 82.88 218 LYS A N 1
ATOM 1671 C CA . LYS A 1 218 ? 14.113 -29.048 -8.874 1.00 82.88 218 LYS A CA 1
ATOM 1672 C C . LYS A 1 218 ? 15.103 -29.127 -10.039 1.00 82.88 218 LYS A C 1
ATOM 1674 O O . LYS A 1 218 ? 15.648 -30.190 -10.304 1.00 82.88 218 LYS A O 1
ATOM 1679 N N . ALA A 1 219 ? 15.371 -27.998 -10.691 1.00 78.69 219 ALA A N 1
ATOM 1680 C CA . ALA A 1 219 ? 16.342 -27.883 -11.774 1.00 78.69 219 ALA A CA 1
ATOM 1681 C C . ALA A 1 219 ? 17.791 -27.634 -11.300 1.00 78.69 219 ALA A C 1
ATOM 1683 O O . ALA A 1 219 ? 18.651 -27.361 -12.132 1.00 78.69 219 ALA A O 1
ATOM 1684 N N . SER A 1 220 ? 18.079 -27.657 -9.992 1.00 78.38 220 SER A N 1
ATOM 1685 C CA . SER A 1 220 ? 19.438 -27.423 -9.465 1.00 78.38 220 SER A CA 1
ATOM 1686 C C . SER A 1 220 ? 20.377 -28.621 -9.640 1.00 78.38 220 SER A C 1
ATOM 1688 O O . SER A 1 220 ? 21.587 -28.456 -9.548 1.00 78.38 220 SER A O 1
ATOM 1690 N N . GLY A 1 221 ? 19.829 -29.819 -9.877 1.00 77.69 221 GLY A N 1
ATOM 1691 C CA . GLY A 1 221 ? 20.598 -31.065 -9.928 1.00 77.69 221 GLY A CA 1
ATOM 1692 C C . GLY A 1 221 ? 21.010 -31.608 -8.554 1.00 77.69 221 GLY A C 1
ATOM 1693 O O . GLY A 1 221 ? 21.597 -32.683 -8.489 1.00 77.69 221 GLY A O 1
ATOM 1694 N N . VAL A 1 222 ? 20.685 -30.911 -7.459 1.00 83.50 222 VAL A N 1
ATOM 1695 C CA . VAL A 1 222 ? 20.932 -31.395 -6.095 1.00 83.50 222 VAL A CA 1
ATOM 1696 C C . VAL A 1 222 ? 19.869 -32.425 -5.720 1.00 83.50 222 VAL A C 1
ATOM 1698 O O . VAL A 1 222 ? 18.669 -32.133 -5.739 1.00 83.50 222 VAL A O 1
ATOM 1701 N N . GLU A 1 223 ? 20.301 -33.632 -5.356 1.00 84.00 223 GLU A N 1
ATOM 1702 C CA . GLU A 1 223 ? 19.403 -34.656 -4.828 1.00 84.00 223 GLU A CA 1
ATOM 1703 C C . GLU A 1 223 ? 18.926 -34.274 -3.425 1.00 84.00 223 GLU A C 1
ATOM 1705 O O . GLU A 1 223 ? 19.703 -34.178 -2.477 1.00 84.00 223 GLU A O 1
ATOM 1710 N N . ILE A 1 224 ? 17.616 -34.060 -3.297 1.00 84.38 224 ILE A N 1
ATOM 1711 C CA . ILE A 1 224 ? 16.973 -33.751 -2.020 1.00 84.38 224 ILE A CA 1
ATOM 1712 C C . ILE A 1 224 ? 16.271 -35.022 -1.535 1.00 84.38 224 ILE A C 1
ATOM 1714 O O . ILE A 1 224 ? 15.351 -35.482 -2.224 1.00 84.38 224 ILE A O 1
ATOM 1718 N N . PRO A 1 225 ? 16.661 -35.577 -0.370 1.00 83.94 225 PRO A N 1
ATOM 1719 C CA . PRO A 1 225 ? 16.011 -36.746 0.207 1.00 83.94 225 PRO A CA 1
ATOM 1720 C C . PRO A 1 225 ? 14.499 -36.551 0.353 1.00 83.94 225 PRO A C 1
ATOM 1722 O O . PRO A 1 225 ? 14.041 -35.479 0.747 1.00 83.94 225 PRO A O 1
ATOM 1725 N N . GLU A 1 226 ? 13.713 -37.602 0.120 1.00 81.31 226 GLU A N 1
ATOM 1726 C CA . GLU A 1 226 ? 12.245 -37.530 0.199 1.00 81.31 226 GLU A CA 1
ATOM 1727 C C . GLU A 1 226 ? 11.754 -37.122 1.599 1.00 81.31 226 GLU A C 1
ATOM 1729 O O . GLU A 1 226 ? 10.787 -36.372 1.755 1.00 81.31 226 GLU A O 1
ATOM 1734 N N . SER A 1 227 ? 12.496 -37.525 2.636 1.00 78.00 227 SER A N 1
ATOM 1735 C CA . SER A 1 227 ? 12.276 -37.087 4.016 1.00 78.00 227 SER A CA 1
ATOM 1736 C C . SER A 1 227 ? 12.377 -35.565 4.174 1.00 78.00 227 SER A C 1
ATOM 1738 O O . SER A 1 227 ? 11.659 -34.991 4.984 1.00 78.00 227 SER A O 1
ATOM 1740 N N . MET A 1 228 ? 13.186 -34.879 3.367 1.00 80.56 228 MET A N 1
ATOM 1741 C CA . MET A 1 228 ? 13.364 -33.427 3.420 1.00 80.56 228 MET A CA 1
ATOM 1742 C C . MET A 1 228 ? 12.338 -32.636 2.597 1.00 80.56 228 MET A C 1
ATOM 1744 O O . MET A 1 228 ? 12.376 -31.407 2.587 1.00 80.56 228 MET A O 1
ATOM 1748 N N . ARG A 1 229 ? 11.401 -33.304 1.915 1.00 80.81 229 ARG A N 1
ATOM 1749 C CA . ARG A 1 229 ? 10.332 -32.635 1.149 1.00 80.81 229 ARG A CA 1
ATOM 1750 C C . ARG A 1 229 ? 9.093 -32.319 1.979 1.00 80.81 229 ARG A C 1
ATOM 1752 O O . ARG A 1 229 ? 8.211 -31.600 1.518 1.00 80.81 229 ARG A O 1
ATOM 1759 N N . THR A 1 230 ? 9.006 -32.858 3.194 1.00 78.44 230 THR A N 1
ATOM 1760 C CA . THR A 1 230 ? 7.852 -32.685 4.081 1.00 78.44 230 THR A CA 1
ATOM 1761 C C . THR A 1 230 ? 8.277 -32.101 5.417 1.00 78.44 230 THR A C 1
ATOM 1763 O O . THR A 1 230 ? 9.351 -32.404 5.931 1.00 78.44 230 THR A O 1
ATOM 1766 N N . MET A 1 231 ? 7.385 -31.329 6.039 1.00 73.25 231 MET A N 1
ATOM 1767 C CA . MET A 1 231 ? 7.592 -30.805 7.394 1.00 73.25 231 MET A CA 1
ATOM 1768 C C . MET A 1 231 ? 7.931 -31.898 8.410 1.00 73.25 231 MET A C 1
ATOM 1770 O O . MET A 1 231 ? 8.825 -31.737 9.244 1.00 73.25 231 MET A O 1
ATOM 1774 N N . LYS A 1 232 ? 7.215 -33.026 8.334 1.00 75.19 232 LYS A N 1
ATOM 1775 C CA . LYS A 1 232 ? 7.371 -34.148 9.262 1.00 75.19 232 LYS A CA 1
ATOM 1776 C C . LYS A 1 232 ? 8.751 -34.793 9.135 1.00 75.19 232 LYS A C 1
ATOM 1778 O O . LYS A 1 232 ? 9.384 -35.056 10.153 1.00 75.19 232 LYS A O 1
ATOM 1783 N N . GLY A 1 233 ? 9.229 -35.023 7.912 1.00 78.12 233 GLY A N 1
ATOM 1784 C CA . GLY A 1 233 ? 10.541 -35.632 7.703 1.00 78.12 233 GLY A CA 1
ATOM 1785 C C . GLY A 1 233 ? 11.707 -34.655 7.912 1.00 78.12 233 GLY A C 1
ATOM 1786 O O . GLY A 1 233 ? 12.722 -35.051 8.486 1.00 78.12 233 GLY A O 1
ATOM 1787 N N . LEU A 1 234 ? 11.546 -33.367 7.584 1.00 78.19 234 LEU A N 1
ATOM 1788 C CA . LEU A 1 234 ? 12.535 -32.330 7.907 1.00 78.19 234 LEU A CA 1
ATOM 1789 C C . LEU A 1 234 ? 12.742 -32.193 9.416 1.00 78.19 234 LEU A C 1
ATOM 1791 O O . LEU A 1 234 ? 13.877 -32.123 9.877 1.00 78.19 234 LEU A O 1
ATOM 1795 N N . SER A 1 235 ? 11.659 -32.249 10.194 1.00 73.75 235 SER A N 1
ATOM 1796 C CA . SER A 1 235 ? 11.740 -32.223 11.660 1.00 73.75 235 SER A CA 1
ATOM 1797 C C . SER A 1 235 ? 12.461 -33.456 12.232 1.00 73.75 235 SER A C 1
ATOM 1799 O O . SER A 1 235 ? 13.066 -33.380 13.293 1.00 73.75 235 SER A O 1
ATOM 1801 N N . ALA A 1 236 ? 12.437 -34.597 11.537 1.00 79.19 236 ALA A N 1
ATOM 1802 C CA . ALA A 1 236 ? 13.161 -35.808 11.940 1.00 79.19 236 ALA A CA 1
ATOM 1803 C C . ALA A 1 236 ? 14.620 -35.850 11.435 1.00 79.19 236 ALA A C 1
ATOM 1805 O O . ALA A 1 236 ? 15.385 -36.744 11.800 1.00 79.19 236 ALA A O 1
ATOM 1806 N N . THR A 1 237 ? 15.021 -34.901 10.587 1.00 84.25 237 THR A N 1
ATOM 1807 C CA . THR A 1 237 ? 16.367 -34.826 10.007 1.00 84.25 237 THR A CA 1
ATOM 1808 C C . THR A 1 237 ? 17.336 -34.212 11.018 1.00 84.25 237 THR A C 1
ATOM 1810 O O . THR A 1 237 ? 16.974 -33.294 11.739 1.00 84.25 237 THR A O 1
ATOM 1813 N N . ARG A 1 238 ? 18.593 -34.672 11.082 1.00 86.19 238 ARG A N 1
ATOM 1814 C CA . ARG A 1 238 ? 19.640 -34.046 11.917 1.00 86.19 238 ARG A CA 1
ATOM 1815 C C . ARG A 1 238 ? 20.021 -32.648 11.393 1.00 86.19 238 ARG A C 1
ATOM 1817 O O . ARG A 1 238 ? 20.223 -32.506 10.188 1.00 86.19 238 ARG A O 1
ATOM 1824 N N . LYS A 1 239 ? 20.241 -31.663 12.289 1.00 85.12 239 LYS A N 1
ATOM 1825 C CA . LYS A 1 239 ? 20.657 -30.273 11.951 1.00 85.12 239 LYS A CA 1
ATOM 1826 C C . LYS A 1 239 ? 21.825 -30.237 10.961 1.00 85.12 239 LYS A C 1
ATOM 1828 O O . LYS A 1 239 ? 21.798 -29.482 9.998 1.00 85.12 239 LYS A O 1
ATOM 1833 N N . VAL A 1 240 ? 22.827 -31.096 11.168 1.00 85.50 240 VAL A N 1
ATOM 1834 C CA . VAL A 1 240 ? 24.023 -31.189 10.312 1.00 85.50 240 VAL A CA 1
ATOM 1835 C C . VAL A 1 240 ? 23.670 -31.571 8.872 1.00 85.50 240 VAL A C 1
ATOM 1837 O O . VAL A 1 240 ? 24.154 -30.944 7.937 1.00 85.50 240 VAL A O 1
ATOM 1840 N N . LEU A 1 241 ? 22.793 -32.562 8.686 1.00 84.94 241 LEU A N 1
ATOM 1841 C CA . LEU A 1 241 ? 22.388 -33.026 7.358 1.00 84.94 241 LEU A CA 1
ATOM 1842 C C . LEU A 1 241 ? 21.494 -31.994 6.651 1.00 84.94 241 LEU A C 1
ATOM 1844 O O . LEU A 1 241 ? 21.630 -31.781 5.446 1.00 84.94 241 LEU A O 1
ATOM 1848 N N . PHE A 1 242 ? 20.625 -31.314 7.405 1.00 88.25 242 PHE A N 1
ATOM 1849 C CA . PHE A 1 242 ? 19.841 -30.188 6.897 1.00 88.25 242 PHE A CA 1
ATOM 1850 C C . PHE A 1 242 ? 20.746 -29.045 6.423 1.00 88.25 242 PHE A C 1
ATOM 1852 O O . PHE A 1 242 ? 20.622 -28.604 5.284 1.00 88.25 242 PHE A O 1
ATOM 1859 N N . ARG A 1 243 ? 21.715 -28.627 7.250 1.00 88.06 243 ARG A N 1
ATOM 1860 C CA . ARG A 1 243 ? 22.687 -27.574 6.915 1.00 88.06 243 ARG A CA 1
ATOM 1861 C C . ARG A 1 243 ? 23.529 -27.939 5.692 1.00 88.06 243 ARG A C 1
ATOM 1863 O O . ARG A 1 243 ? 23.733 -27.095 4.828 1.00 88.06 243 ARG A O 1
ATOM 1870 N N . TRP A 1 244 ? 23.979 -29.190 5.594 1.00 88.19 244 TRP A N 1
ATOM 1871 C CA . TRP A 1 244 ? 24.726 -29.673 4.431 1.00 88.19 244 TRP A CA 1
ATOM 1872 C C . TRP A 1 244 ? 23.899 -29.587 3.142 1.00 88.19 244 TRP A C 1
ATOM 1874 O O . TRP A 1 244 ? 24.360 -29.022 2.155 1.00 88.19 244 TRP A O 1
ATOM 1884 N N . THR A 1 245 ? 22.649 -30.059 3.175 1.00 89.00 245 THR A N 1
ATOM 1885 C CA . THR A 1 245 ? 21.748 -30.017 2.007 1.00 89.00 245 THR A CA 1
ATOM 1886 C C . THR A 1 245 ? 21.404 -28.581 1.614 1.00 89.00 245 THR A C 1
ATOM 1888 O O . THR A 1 245 ? 21.387 -28.243 0.432 1.00 89.00 245 THR A O 1
ATOM 1891 N N . LEU A 1 246 ? 21.171 -27.713 2.601 1.00 90.69 246 LEU A N 1
ATOM 1892 C CA . LEU A 1 246 ? 20.936 -26.289 2.388 1.00 90.69 246 LEU A CA 1
ATOM 1893 C C . LEU A 1 246 ? 22.132 -25.613 1.704 1.00 90.69 246 LEU A C 1
ATOM 1895 O O . LEU A 1 246 ? 21.941 -24.897 0.725 1.00 90.69 246 LEU A O 1
ATOM 1899 N N . ASN A 1 247 ? 23.353 -25.862 2.183 1.00 90.00 247 ASN A N 1
ATOM 1900 C CA . ASN A 1 247 ? 24.566 -25.298 1.590 1.00 90.00 247 ASN A CA 1
ATOM 1901 C C . ASN A 1 247 ? 24.787 -25.808 0.161 1.00 90.00 247 ASN A C 1
ATOM 1903 O O . ASN A 1 247 ? 25.042 -24.997 -0.724 1.00 90.00 247 ASN A O 1
ATOM 1907 N N . ALA A 1 248 ? 24.596 -27.108 -0.086 1.00 89.31 248 ALA A N 1
ATOM 1908 C CA . ALA A 1 248 ? 24.692 -27.681 -1.429 1.00 89.31 248 ALA A CA 1
ATOM 1909 C C . ALA A 1 248 ? 23.693 -27.032 -2.406 1.00 89.31 248 ALA A C 1
ATOM 1911 O O . ALA A 1 248 ? 24.036 -26.733 -3.549 1.00 89.31 248 ALA A O 1
ATOM 1912 N N . LEU A 1 249 ? 22.465 -26.754 -1.950 1.00 89.56 249 LEU A N 1
ATOM 1913 C CA . LEU A 1 249 ? 21.464 -26.034 -2.741 1.00 89.56 249 LEU A CA 1
ATOM 1914 C C . LEU A 1 249 ? 21.862 -24.585 -3.024 1.00 89.56 249 LEU A C 1
ATOM 1916 O O . LEU A 1 249 ? 21.717 -24.129 -4.158 1.00 89.56 249 LEU A O 1
ATOM 1920 N N . ILE A 1 250 ? 22.362 -23.866 -2.018 1.00 89.50 250 ILE A N 1
ATOM 1921 C CA . ILE A 1 250 ? 22.836 -22.485 -2.178 1.00 89.50 250 ILE A CA 1
ATOM 1922 C C . ILE A 1 250 ? 23.979 -22.436 -3.199 1.00 89.50 250 ILE A C 1
ATOM 1924 O O . ILE A 1 250 ? 23.935 -21.620 -4.116 1.00 89.50 250 ILE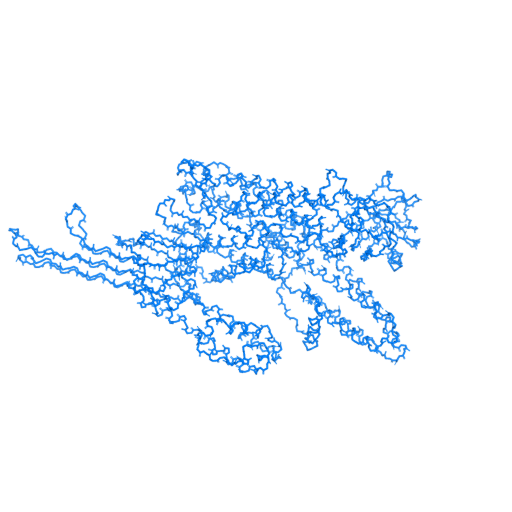 A O 1
ATOM 1928 N N . GLU A 1 251 ? 24.963 -23.329 -3.089 1.00 87.38 251 GLU A N 1
ATOM 1929 C CA . GLU A 1 251 ? 26.094 -23.415 -4.020 1.00 87.38 251 GLU A CA 1
ATOM 1930 C C . GLU A 1 251 ? 25.639 -23.723 -5.452 1.00 87.38 251 GLU A C 1
ATOM 1932 O O . GLU A 1 251 ? 26.008 -23.005 -6.385 1.00 87.38 251 GLU A O 1
ATOM 1937 N N . ALA A 1 252 ? 24.773 -24.726 -5.634 1.00 86.50 252 ALA A N 1
ATOM 1938 C CA . ALA A 1 252 ? 24.262 -25.101 -6.952 1.00 86.50 252 ALA A CA 1
ATOM 1939 C C . ALA A 1 252 ? 23.468 -23.968 -7.624 1.00 86.50 252 ALA A C 1
ATOM 1941 O O . ALA A 1 252 ? 23.568 -23.754 -8.835 1.00 86.50 252 ALA A O 1
ATOM 1942 N N . LEU A 1 253 ? 22.679 -23.218 -6.852 1.00 85.81 253 LEU A N 1
ATOM 1943 C CA . LEU A 1 253 ? 21.897 -22.099 -7.378 1.00 85.81 253 LEU A CA 1
ATOM 1944 C C . LEU A 1 253 ? 22.750 -20.845 -7.621 1.00 85.81 253 LEU A C 1
ATOM 1946 O O . LEU A 1 253 ? 22.476 -20.120 -8.577 1.00 85.81 253 LEU A O 1
ATOM 1950 N N . ASN A 1 254 ? 23.803 -20.616 -6.830 1.00 83.56 254 ASN A N 1
ATOM 1951 C CA . ASN A 1 254 ? 24.746 -19.505 -7.011 1.00 83.56 254 ASN A CA 1
ATOM 1952 C C . ASN A 1 254 ? 25.566 -19.599 -8.306 1.00 83.56 254 ASN A C 1
ATOM 1954 O O . ASN A 1 254 ? 25.988 -18.570 -8.829 1.00 83.56 254 ASN A O 1
ATOM 1958 N N . GLY A 1 255 ? 25.764 -20.799 -8.859 1.00 80.81 255 GLY A N 1
ATOM 1959 C CA . GLY A 1 255 ? 26.436 -20.975 -10.153 1.00 80.81 255 GLY A CA 1
ATOM 1960 C C . GLY A 1 255 ? 25.595 -20.545 -11.365 1.00 80.81 255 GLY A C 1
ATOM 1961 O O . GLY A 1 255 ? 26.140 -20.217 -12.419 1.00 80.81 255 GLY A O 1
ATOM 1962 N N . LYS A 1 256 ? 24.260 -20.499 -11.241 1.00 83.38 256 LYS A N 1
ATOM 1963 C CA . LYS A 1 256 ? 23.359 -20.221 -12.375 1.00 83.38 256 LYS A CA 1
ATOM 1964 C C . LYS A 1 256 ? 23.506 -18.809 -12.971 1.00 83.38 256 LYS A C 1
ATOM 1966 O O . LYS A 1 256 ? 23.532 -18.715 -14.200 1.00 83.38 256 LYS A O 1
ATOM 1971 N N . PRO A 1 257 ? 23.638 -17.721 -12.181 1.00 86.31 257 PRO A N 1
ATOM 1972 C CA . PRO A 1 257 ? 23.932 -16.391 -12.716 1.00 86.31 257 PRO A CA 1
ATOM 1973 C C . PRO A 1 257 ? 25.163 -16.337 -13.629 1.00 86.31 257 PRO A C 1
ATOM 1975 O O . PRO A 1 257 ? 25.121 -15.647 -14.643 1.00 86.31 257 PRO A O 1
ATOM 1978 N N . LEU A 1 258 ? 26.224 -17.099 -13.334 1.00 86.25 258 LEU A N 1
ATOM 1979 C CA . LEU A 1 258 ? 27.434 -17.133 -14.167 1.00 86.25 258 LEU A CA 1
ATOM 1980 C C . LEU A 1 258 ? 27.168 -17.752 -15.544 1.00 86.25 258 LEU A C 1
ATOM 1982 O O . LEU A 1 258 ? 27.635 -17.231 -16.554 1.00 86.25 258 LEU A O 1
ATOM 1986 N N . HIS A 1 259 ? 26.379 -18.829 -15.608 1.00 88.69 259 HIS A N 1
ATOM 1987 C CA . HIS A 1 259 ? 26.000 -19.442 -16.886 1.00 88.69 259 HIS A CA 1
ATOM 1988 C C . HIS A 1 259 ? 25.149 -18.493 -17.734 1.00 88.69 259 HIS A C 1
ATOM 1990 O O . HIS A 1 259 ? 25.355 -18.386 -18.939 1.00 88.69 259 HIS A O 1
ATOM 1996 N N . VAL A 1 260 ? 24.227 -17.766 -17.099 1.00 90.88 260 VAL A N 1
ATOM 1997 C CA . VAL A 1 260 ? 23.416 -16.746 -17.773 1.00 90.88 260 VAL A CA 1
ATOM 1998 C C . VAL A 1 260 ? 24.290 -15.593 -18.276 1.00 90.88 260 VAL A C 1
ATOM 2000 O O . VAL A 1 260 ? 24.144 -15.200 -19.431 1.00 90.88 260 VAL A O 1
ATOM 2003 N N . ALA A 1 261 ? 25.233 -15.094 -17.467 1.00 91.88 261 ALA A N 1
ATOM 2004 C CA . ALA A 1 261 ? 26.194 -14.080 -17.906 1.00 91.88 261 ALA A CA 1
ATOM 2005 C C . ALA A 1 261 ? 26.986 -14.555 -19.129 1.00 91.88 261 ALA A C 1
ATOM 2007 O O . ALA A 1 261 ? 27.097 -13.814 -20.103 1.00 91.88 261 ALA A O 1
ATOM 2008 N N . ALA A 1 262 ? 27.502 -15.787 -19.109 1.00 92.25 262 ALA A N 1
ATOM 2009 C CA . ALA A 1 262 ? 28.257 -16.362 -20.220 1.00 92.25 262 ALA A CA 1
ATOM 2010 C C . ALA A 1 262 ? 27.406 -16.503 -21.494 1.00 92.25 262 ALA A C 1
ATOM 2012 O O . ALA A 1 262 ? 27.866 -16.141 -22.576 1.00 92.25 262 ALA A O 1
ATOM 2013 N N . ALA A 1 263 ? 26.159 -16.964 -21.373 1.00 92.19 263 ALA A N 1
ATOM 2014 C CA . ALA A 1 263 ? 25.223 -17.063 -22.493 1.00 92.19 263 ALA A CA 1
ATOM 2015 C C . ALA A 1 263 ? 24.923 -15.689 -23.113 1.00 92.19 263 ALA A C 1
ATOM 2017 O O . ALA A 1 263 ? 25.052 -15.513 -24.325 1.00 92.19 263 ALA A O 1
ATOM 2018 N N . LEU A 1 264 ? 24.615 -14.689 -22.279 1.00 93.19 264 LEU A N 1
ATOM 2019 C CA . LEU A 1 264 ? 24.406 -13.308 -22.726 1.00 93.19 264 LEU A CA 1
ATOM 2020 C C . LEU A 1 264 ? 25.660 -12.742 -23.393 1.00 93.19 264 LEU A C 1
ATOM 2022 O O . LEU A 1 264 ? 25.563 -12.127 -24.446 1.00 93.19 264 LEU A O 1
ATOM 2026 N N . SER A 1 265 ? 26.837 -13.008 -22.826 1.00 93.06 265 SER A N 1
ATOM 2027 C CA . SER A 1 265 ? 28.135 -12.577 -23.358 1.00 93.06 265 SER A CA 1
ATOM 2028 C C . SER A 1 265 ? 28.393 -13.110 -24.767 1.00 93.06 265 SER A C 1
ATOM 2030 O O . SER A 1 265 ? 28.819 -12.369 -25.646 1.00 93.06 265 SER A O 1
ATOM 2032 N N . GLN A 1 266 ? 28.090 -14.389 -25.013 1.00 92.19 266 GLN A N 1
ATOM 2033 C CA . GLN A 1 266 ? 28.163 -14.995 -26.349 1.00 92.19 266 GLN A CA 1
ATOM 2034 C C . GLN A 1 266 ? 27.103 -14.427 -27.310 1.00 92.19 266 GLN A C 1
ATOM 2036 O O . GLN A 1 266 ? 27.223 -14.567 -28.527 1.00 92.19 266 GLN A O 1
ATOM 2041 N N . GLY A 1 267 ? 26.045 -13.823 -26.765 1.00 91.56 267 GLY A N 1
ATOM 2042 C CA . GLY A 1 267 ? 24.988 -13.084 -27.453 1.00 91.56 267 GLY A CA 1
ATOM 2043 C C . GLY A 1 267 ? 25.415 -11.744 -28.049 1.00 91.56 267 GLY A C 1
ATOM 2044 O O . GLY A 1 267 ? 24.742 -11.263 -28.963 1.00 91.56 267 GLY A O 1
ATOM 2045 N N . VAL A 1 268 ? 26.499 -11.148 -27.544 1.00 96.31 268 VAL A N 1
ATOM 2046 C CA . VAL A 1 268 ? 26.886 -9.763 -27.840 1.00 96.31 268 VAL A CA 1
ATOM 2047 C C . VAL A 1 268 ? 27.893 -9.677 -28.988 1.00 96.31 268 VAL A C 1
ATOM 2049 O O . VAL A 1 268 ? 28.924 -10.348 -28.973 1.00 96.31 268 VAL A O 1
ATOM 2052 N N . ASP A 1 269 ? 27.633 -8.785 -29.946 1.00 96.25 269 ASP A N 1
ATOM 2053 C CA . ASP A 1 269 ? 28.571 -8.408 -31.007 1.00 96.25 269 ASP A CA 1
ATOM 2054 C C . ASP A 1 269 ? 28.801 -6.890 -31.022 1.00 96.25 269 ASP A C 1
ATOM 2056 O O . ASP A 1 269 ? 27.890 -6.101 -31.269 1.00 96.25 269 ASP A O 1
ATOM 2060 N N . VAL A 1 270 ? 30.041 -6.486 -30.751 1.00 97.06 270 VAL A N 1
ATOM 2061 C CA . VAL A 1 270 ? 30.512 -5.088 -30.794 1.00 97.06 270 VAL A CA 1
ATOM 2062 C C . VAL A 1 270 ? 31.735 -4.959 -31.700 1.00 97.06 270 VAL A C 1
ATOM 2064 O O . VAL A 1 270 ? 32.676 -4.213 -31.420 1.00 97.06 270 VAL A O 1
ATOM 2067 N N . SER A 1 271 ? 31.783 -5.774 -32.751 1.00 97.31 271 SER A N 1
ATOM 2068 C CA . SER A 1 271 ? 32.883 -5.765 -33.711 1.00 97.31 271 SER A CA 1
ATOM 2069 C C . SER A 1 271 ? 33.027 -4.402 -34.393 1.00 97.31 271 SER A C 1
ATOM 2071 O O . SER A 1 271 ? 32.066 -3.645 -34.540 1.00 97.31 271 SER A O 1
ATOM 2073 N N . ALA A 1 272 ? 34.252 -4.089 -34.802 1.00 95.75 272 ALA A N 1
ATOM 2074 C CA . ALA A 1 272 ? 34.522 -2.914 -35.613 1.00 95.75 272 ALA A CA 1
ATOM 2075 C C . ALA A 1 272 ? 34.025 -3.097 -37.050 1.00 95.75 272 ALA A C 1
ATOM 2077 O O . ALA A 1 272 ? 33.960 -4.220 -37.560 1.00 95.75 272 ALA A O 1
ATOM 2078 N N . GLY A 1 273 ? 33.758 -1.981 -37.717 1.00 94.38 273 GLY A N 1
ATOM 2079 C CA . GLY A 1 273 ? 33.585 -1.939 -39.157 1.00 94.38 273 GLY A CA 1
ATOM 2080 C C . GLY A 1 273 ? 34.904 -2.205 -39.875 1.00 94.38 273 GLY A C 1
ATOM 2081 O O . GLY A 1 273 ? 35.963 -1.717 -39.473 1.00 94.38 273 GLY A O 1
ATOM 2082 N N . GLY A 1 274 ? 34.847 -2.984 -40.955 1.00 94.31 274 GLY A N 1
ATOM 2083 C CA . GLY A 1 274 ? 35.999 -3.176 -41.835 1.00 94.31 274 GLY A CA 1
ATOM 2084 C C . GLY A 1 274 ? 36.285 -1.913 -42.647 1.00 94.31 274 GLY A C 1
ATOM 2085 O O . GLY A 1 274 ? 35.349 -1.234 -43.067 1.00 94.31 274 GLY A O 1
ATOM 2086 N N . GLY A 1 275 ? 37.562 -1.612 -42.877 1.00 91.69 275 GLY A N 1
ATOM 2087 C CA . GLY A 1 275 ? 37.968 -0.543 -43.791 1.00 91.69 275 GLY A CA 1
ATOM 2088 C C . GLY A 1 275 ? 37.626 -0.873 -45.247 1.00 91.69 275 GLY A C 1
ATOM 2089 O O . GLY A 1 275 ? 37.685 -2.033 -45.661 1.00 91.69 275 GLY A O 1
ATOM 2090 N N . GLY A 1 276 ? 37.243 0.146 -46.008 1.00 90.75 276 GLY A N 1
ATOM 2091 C CA . GLY A 1 276 ? 36.935 0.036 -47.427 1.00 90.75 276 GLY A CA 1
ATOM 2092 C C . GLY A 1 276 ? 38.193 -0.065 -48.289 1.00 90.75 276 GLY A C 1
ATOM 2093 O O . GLY A 1 276 ? 39.254 0.446 -47.931 1.00 90.75 276 GLY A O 1
ATOM 2094 N N . LEU A 1 277 ? 38.086 -0.722 -49.442 1.00 89.12 277 LEU A N 1
ATOM 2095 C CA . LEU A 1 277 ? 39.187 -0.813 -50.405 1.00 89.12 277 LEU A CA 1
ATOM 2096 C C . LEU A 1 277 ? 39.313 0.483 -51.217 1.00 89.12 277 LEU A C 1
ATOM 2098 O O . LEU A 1 277 ? 38.310 1.007 -51.709 1.00 89.12 277 LEU A O 1
ATOM 2102 N N . GLY A 1 278 ? 40.544 0.980 -51.355 1.00 84.81 278 GLY A N 1
ATOM 2103 C CA . GLY A 1 278 ? 40.856 2.140 -52.189 1.00 84.81 278 GLY A CA 1
ATOM 2104 C C . GLY A 1 278 ? 40.836 1.794 -53.676 1.00 84.81 278 GLY A C 1
ATOM 2105 O O . GLY A 1 278 ? 41.199 0.680 -54.066 1.00 84.81 278 GLY A O 1
ATOM 2106 N N . GLU A 1 279 ? 40.444 2.761 -54.501 1.00 85.75 279 GLU A N 1
ATOM 2107 C CA . GLU A 1 279 ? 40.320 2.593 -55.948 1.00 85.75 279 GLU A CA 1
ATOM 2108 C C . GLU A 1 279 ? 41.694 2.448 -56.615 1.00 85.75 279 GLU A C 1
ATOM 2110 O O . GLU A 1 279 ? 42.667 3.143 -56.280 1.00 85.75 279 GLU A O 1
ATOM 2115 N N . ARG A 1 280 ? 41.804 1.555 -57.599 1.00 76.69 280 ARG A N 1
ATOM 2116 C CA . ARG A 1 280 ? 42.993 1.463 -58.447 1.00 76.69 280 ARG A CA 1
ATOM 2117 C C . ARG A 1 280 ? 42.946 2.518 -59.562 1.00 76.69 280 ARG A C 1
ATOM 2119 O O . ARG A 1 280 ? 42.413 2.266 -60.632 1.00 76.69 280 ARG A O 1
ATOM 2126 N N . GLY A 1 281 ? 43.584 3.668 -59.327 1.00 70.56 281 GLY A N 1
ATOM 2127 C CA . GLY A 1 281 ? 43.828 4.682 -60.365 1.00 70.56 281 GLY A CA 1
ATOM 2128 C C . GLY A 1 281 ? 45.002 4.345 -61.298 1.00 70.56 281 GLY A C 1
ATOM 2129 O O . GLY A 1 281 ? 45.786 3.430 -61.021 1.00 70.56 281 GLY A O 1
ATOM 2130 N N . LYS A 1 282 ? 45.153 5.126 -62.378 1.00 69.19 282 LYS A N 1
ATOM 2131 C CA . LYS A 1 282 ? 46.140 4.916 -63.460 1.00 69.19 282 LYS A CA 1
ATOM 2132 C C . LYS A 1 282 ? 47.599 4.955 -62.981 1.00 69.19 282 LYS A C 1
ATOM 2134 O O . LYS A 1 282 ? 48.383 4.082 -63.342 1.00 69.19 282 LYS A O 1
ATOM 2139 N N . ASP A 1 283 ? 47.935 5.918 -62.116 1.00 70.44 283 ASP A N 1
ATOM 2140 C CA . ASP A 1 283 ? 49.317 6.156 -61.652 1.00 70.44 283 ASP A CA 1
ATOM 2141 C C . ASP A 1 283 ? 49.587 5.693 -60.212 1.00 70.44 283 ASP A C 1
ATOM 2143 O O . ASP A 1 283 ? 50.729 5.429 -59.824 1.00 70.44 283 ASP A O 1
ATOM 2147 N N . ARG A 1 284 ? 48.547 5.620 -59.372 1.00 74.44 284 ARG A N 1
ATOM 2148 C CA . ARG A 1 284 ? 48.664 5.236 -57.959 1.00 74.44 284 ARG A CA 1
ATOM 2149 C C . ARG A 1 284 ? 47.335 4.696 -57.437 1.00 74.44 284 ARG A C 1
ATOM 2151 O O . ARG A 1 284 ? 46.306 5.341 -57.609 1.00 74.44 284 ARG A O 1
ATOM 2158 N N . LYS A 1 285 ? 47.383 3.556 -56.737 1.00 79.31 285 LYS A N 1
ATOM 2159 C CA . LYS A 1 285 ? 46.248 3.020 -55.970 1.00 79.31 285 LYS A CA 1
ATOM 2160 C C . LYS A 1 285 ? 45.940 3.939 -54.779 1.00 79.31 285 LYS A C 1
ATOM 2162 O O . LYS A 1 285 ? 46.874 4.311 -54.054 1.00 79.31 285 LYS A O 1
ATOM 2167 N N . GLY A 1 286 ? 44.664 4.251 -54.568 1.00 82.12 286 GLY A N 1
ATOM 2168 C CA . GLY A 1 286 ? 44.177 4.819 -53.316 1.00 82.12 286 GLY A CA 1
ATOM 2169 C C . GLY A 1 286 ? 44.513 3.905 -52.138 1.00 82.12 286 GLY A C 1
ATOM 2170 O O . GLY A 1 286 ? 44.680 2.687 -52.286 1.00 82.12 286 GLY A O 1
ATOM 2171 N N . LYS A 1 287 ? 44.687 4.484 -50.956 1.00 88.50 287 LYS A N 1
ATOM 2172 C CA . LYS A 1 287 ? 44.927 3.715 -49.735 1.00 88.50 287 LYS A CA 1
ATOM 2173 C C . LYS A 1 287 ? 43.651 2.988 -49.335 1.00 88.50 287 LYS A C 1
ATOM 2175 O O . LYS A 1 287 ? 42.560 3.538 -49.426 1.00 88.50 287 LYS A O 1
ATOM 2180 N N . ASP A 1 288 ? 43.811 1.761 -48.856 1.00 90.25 288 ASP A N 1
ATOM 2181 C CA . ASP A 1 288 ? 42.720 1.063 -48.185 1.00 90.25 288 ASP A CA 1
ATOM 2182 C C . ASP A 1 288 ? 42.462 1.745 -46.830 1.00 90.25 288 ASP A C 1
ATOM 2184 O O . ASP A 1 288 ? 43.406 2.154 -46.140 1.00 90.25 288 ASP A O 1
ATOM 2188 N N . GLY A 1 289 ? 41.192 1.882 -46.460 1.00 89.75 289 GLY A N 1
ATOM 2189 C CA . GLY A 1 289 ? 40.794 2.436 -45.175 1.00 89.75 289 GLY A CA 1
ATOM 2190 C C . GLY A 1 289 ? 41.203 1.520 -44.023 1.00 89.75 289 GLY A C 1
ATOM 2191 O O . GLY A 1 289 ? 41.294 0.297 -44.165 1.00 89.75 289 GLY A O 1
ATOM 2192 N N . GLN A 1 290 ? 41.453 2.100 -42.851 1.00 94.62 290 GLN A N 1
ATOM 2193 C CA . GLN A 1 290 ? 41.713 1.303 -41.648 1.00 94.62 290 GLN A CA 1
ATOM 2194 C C . GLN A 1 290 ? 40.395 0.754 -41.092 1.00 94.62 290 GLN A C 1
ATOM 2196 O O . GLN A 1 290 ? 39.347 1.383 -41.223 1.00 94.62 290 GLN A O 1
ATOM 2201 N N . SER A 1 291 ? 40.444 -0.430 -40.480 1.00 94.25 291 SER A N 1
ATOM 2202 C CA . SER A 1 291 ? 39.3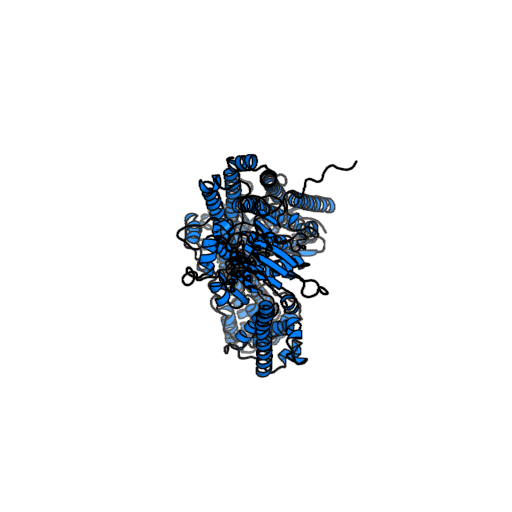00 -0.933 -39.710 1.00 94.25 291 SER A CA 1
ATOM 2203 C C . SER A 1 291 ? 39.156 -0.132 -38.420 1.00 94.25 291 SER A C 1
ATOM 2205 O O . SER A 1 291 ? 40.163 0.320 -37.874 1.00 94.25 291 SER A O 1
ATOM 2207 N N . GLY A 1 292 ? 37.927 0.010 -37.932 1.00 94.12 292 GLY A N 1
ATOM 2208 C CA . GLY A 1 292 ? 37.678 0.668 -36.654 1.00 94.12 292 GLY A CA 1
ATOM 2209 C C . GLY A 1 292 ? 38.205 -0.134 -35.460 1.00 94.12 292 GLY A C 1
ATOM 2210 O O . GLY A 1 292 ? 38.675 -1.272 -35.580 1.00 94.12 292 GLY A O 1
ATOM 2211 N N . GLU A 1 293 ? 38.069 0.439 -34.272 1.00 96.38 293 GLU A N 1
ATOM 2212 C CA . GLU A 1 293 ? 38.356 -0.235 -33.009 1.00 96.38 293 GLU A CA 1
ATOM 2213 C C . GLU A 1 293 ? 37.158 -1.058 -32.526 1.00 96.38 293 GLU A C 1
ATOM 2215 O O . GLU A 1 293 ? 35.997 -0.718 -32.760 1.00 96.38 293 GLU A O 1
ATOM 2220 N N . LYS A 1 294 ? 37.427 -2.170 -31.836 1.00 96.38 294 LYS A N 1
ATOM 2221 C CA . LYS A 1 294 ? 36.370 -2.997 -31.243 1.00 96.38 294 LYS A CA 1
ATOM 2222 C C . LYS A 1 294 ? 35.684 -2.233 -30.107 1.00 96.38 294 LYS A C 1
ATOM 2224 O O . LYS A 1 294 ? 36.352 -1.640 -29.267 1.00 96.38 294 LYS A O 1
ATOM 2229 N N . GLY A 1 295 ? 34.359 -2.316 -30.057 1.00 96.12 295 GLY A N 1
ATOM 2230 C CA . GLY A 1 295 ? 33.552 -1.711 -29.005 1.00 96.12 295 GLY A CA 1
ATOM 2231 C C . GLY A 1 295 ? 33.680 -2.409 -27.648 1.00 96.12 295 GLY A C 1
ATOM 2232 O O . GLY A 1 295 ? 34.424 -3.381 -27.475 1.00 96.12 295 GLY A O 1
ATOM 2233 N N . THR A 1 296 ? 32.909 -1.936 -26.669 1.00 96.25 296 THR A N 1
ATOM 2234 C CA . THR A 1 296 ? 32.952 -2.436 -25.283 1.00 96.25 296 THR A CA 1
ATOM 2235 C C . THR A 1 296 ? 31.629 -3.057 -24.861 1.00 96.25 296 THR A C 1
ATOM 2237 O O . THR A 1 296 ? 30.556 -2.634 -25.294 1.00 96.25 296 THR A O 1
ATOM 2240 N N . TRP A 1 297 ? 31.684 -4.074 -23.998 1.00 95.25 297 TRP A N 1
ATOM 2241 C CA . TRP A 1 297 ? 30.472 -4.665 -23.445 1.00 95.25 297 TRP A CA 1
ATOM 2242 C C . TRP A 1 297 ? 30.674 -5.296 -22.066 1.00 95.25 297 TRP A C 1
ATOM 2244 O O . TRP A 1 297 ? 31.791 -5.662 -21.698 1.00 95.25 297 TRP A O 1
ATOM 2254 N N . TYR A 1 298 ? 29.580 -5.451 -21.316 1.00 94.12 298 TYR A N 1
ATOM 2255 C CA . TYR A 1 298 ? 29.521 -6.317 -20.135 1.00 94.12 298 TYR A CA 1
ATOM 2256 C C . TYR A 1 298 ? 28.119 -6.906 -19.926 1.00 94.12 298 TYR A C 1
ATOM 2258 O O . TYR A 1 298 ? 27.111 -6.286 -20.269 1.00 94.12 298 TYR A O 1
ATOM 2266 N N . ALA A 1 299 ? 28.062 -8.081 -19.295 1.00 93.62 299 ALA A N 1
ATOM 2267 C CA . ALA A 1 299 ? 26.842 -8.680 -18.762 1.00 93.62 299 ALA A CA 1
ATOM 2268 C C . ALA A 1 299 ? 27.063 -9.025 -17.282 1.00 93.62 299 ALA A C 1
ATOM 2270 O O . ALA A 1 299 ? 27.852 -9.915 -16.967 1.00 93.62 299 ALA A O 1
ATOM 2271 N N . ARG A 1 300 ? 26.404 -8.300 -16.372 1.00 91.06 300 ARG A N 1
ATOM 2272 C CA . ARG A 1 300 ? 26.590 -8.429 -14.917 1.00 91.06 300 ARG A CA 1
ATOM 2273 C C . ARG A 1 300 ? 25.277 -8.784 -14.222 1.00 91.06 300 ARG A C 1
ATOM 2275 O O . ARG A 1 300 ? 24.203 -8.338 -14.627 1.00 91.06 300 ARG A O 1
ATOM 2282 N N . SER A 1 301 ? 25.374 -9.584 -13.164 1.00 88.38 301 SER A N 1
ATOM 2283 C CA . SER A 1 301 ? 24.215 -9.915 -12.336 1.00 88.38 301 SER A CA 1
ATOM 2284 C C . SER A 1 301 ? 23.799 -8.697 -11.512 1.00 88.38 301 SER A C 1
ATOM 2286 O O . SER A 1 301 ? 24.642 -8.070 -10.879 1.00 88.38 301 SER A O 1
ATOM 2288 N N . LYS A 1 302 ? 22.502 -8.386 -11.460 1.00 86.38 302 LYS A N 1
ATOM 2289 C CA . LYS A 1 302 ? 21.944 -7.356 -10.568 1.00 86.38 302 LYS A CA 1
ATOM 2290 C C . LYS A 1 302 ? 22.000 -7.767 -9.095 1.00 86.38 302 LYS A C 1
ATOM 2292 O O . LYS A 1 302 ? 21.798 -6.938 -8.219 1.00 86.38 302 LYS A O 1
ATOM 2297 N N . ASP A 1 303 ? 22.165 -9.063 -8.837 1.00 79.31 303 ASP A N 1
ATOM 2298 C CA . ASP A 1 303 ? 22.200 -9.615 -7.482 1.00 79.31 303 ASP A CA 1
ATOM 2299 C C . ASP A 1 303 ? 23.591 -9.432 -6.839 1.00 79.31 303 ASP A C 1
ATOM 2301 O O . ASP A 1 303 ? 23.749 -9.632 -5.638 1.00 79.31 303 ASP A O 1
ATOM 2305 N N . ASP A 1 304 ? 24.581 -9.003 -7.632 1.00 81.00 304 ASP A N 1
ATOM 2306 C CA . ASP A 1 304 ? 25.834 -8.428 -7.155 1.00 81.00 304 ASP A CA 1
ATOM 2307 C C . ASP A 1 304 ? 25.674 -6.903 -7.012 1.00 81.00 304 ASP A C 1
ATOM 2309 O O . ASP A 1 304 ? 25.582 -6.162 -7.995 1.00 81.00 304 ASP A O 1
ATOM 2313 N N . TYR A 1 305 ? 25.603 -6.429 -5.767 1.00 76.06 305 TYR A N 1
ATOM 2314 C CA . TYR A 1 305 ? 25.368 -5.015 -5.474 1.00 76.06 305 TYR A CA 1
ATOM 2315 C C . TYR A 1 305 ? 26.522 -4.116 -5.928 1.00 76.06 305 TYR A C 1
ATOM 2317 O O . TYR A 1 305 ? 26.257 -2.994 -6.358 1.00 76.06 305 TYR A O 1
ATOM 2325 N N . GLU A 1 306 ? 27.776 -4.577 -5.882 1.00 79.38 306 GLU A N 1
ATOM 2326 C CA . GLU A 1 306 ? 28.922 -3.792 -6.368 1.00 79.38 306 GLU A CA 1
ATOM 2327 C C . GLU A 1 306 ? 28.791 -3.538 -7.872 1.00 79.38 306 GLU A C 1
ATOM 2329 O O . GLU A 1 306 ? 28.894 -2.397 -8.333 1.00 79.38 306 GLU A O 1
ATOM 2334 N N . SER A 1 307 ? 28.399 -4.572 -8.623 1.00 79.88 307 SER A N 1
ATOM 2335 C CA . SER A 1 307 ? 28.093 -4.455 -10.049 1.00 79.88 307 SER A CA 1
ATOM 2336 C C . SER A 1 307 ? 27.008 -3.419 -10.359 1.00 79.88 307 SER A C 1
ATOM 2338 O O . SER A 1 307 ? 27.088 -2.767 -11.403 1.00 79.88 307 SER A O 1
ATOM 2340 N N . LEU A 1 308 ? 26.010 -3.223 -9.486 1.00 84.62 308 LEU A N 1
ATOM 2341 C CA . LEU A 1 308 ? 24.995 -2.176 -9.670 1.00 84.62 308 LEU A CA 1
ATOM 2342 C C . LEU A 1 308 ? 25.590 -0.772 -9.521 1.00 84.62 308 LEU A C 1
ATOM 2344 O O . LEU A 1 308 ? 25.321 0.089 -10.365 1.00 84.62 308 LEU A O 1
ATOM 2348 N N . TRP A 1 309 ? 26.416 -0.551 -8.498 1.00 85.06 309 TRP A N 1
ATOM 2349 C CA . TRP A 1 309 ? 27.065 0.737 -8.226 1.00 85.06 309 TRP A CA 1
ATOM 2350 C C . TRP A 1 309 ? 28.033 1.165 -9.335 1.00 85.06 309 TRP A C 1
ATOM 2352 O O . TRP A 1 309 ? 28.112 2.354 -9.662 1.00 85.06 309 TRP A O 1
ATOM 2362 N N . GLU A 1 310 ? 28.713 0.198 -9.948 1.00 86.38 310 GLU A N 1
ATOM 2363 C CA . GLU A 1 310 ? 29.662 0.394 -11.049 1.00 86.38 310 GLU A CA 1
ATOM 2364 C C . GLU A 1 310 ? 29.027 0.382 -12.447 1.00 86.38 310 GLU A C 1
ATOM 2366 O O . GLU A 1 310 ? 29.708 0.637 -13.437 1.00 86.38 310 GLU A O 1
ATOM 2371 N N . SER A 1 311 ? 27.740 0.054 -12.583 1.00 86.06 311 SER A N 1
ATOM 2372 C CA . SER A 1 311 ? 27.130 -0.144 -13.907 1.00 86.06 311 SER A CA 1
ATOM 2373 C C . SER A 1 311 ? 26.962 1.152 -14.712 1.00 86.06 311 SER A C 1
ATOM 2375 O O . SER A 1 311 ? 27.049 1.156 -15.947 1.00 86.06 311 SER A O 1
ATOM 2377 N N . GLY A 1 312 ? 26.662 2.254 -14.020 1.00 86.06 312 GLY A N 1
ATOM 2378 C CA . GLY A 1 312 ? 26.198 3.495 -14.640 1.00 86.06 312 GLY A CA 1
ATOM 2379 C C . GLY A 1 312 ? 24.882 3.360 -15.426 1.00 86.06 312 GLY A C 1
ATOM 2380 O O . GLY A 1 312 ? 24.600 4.181 -16.297 1.00 86.06 312 GLY A O 1
ATOM 2381 N N . LEU A 1 313 ? 24.088 2.313 -15.177 1.00 90.69 313 LEU A N 1
ATOM 2382 C CA . LEU A 1 313 ? 22.792 2.087 -15.822 1.00 90.69 313 LEU A CA 1
ATOM 2383 C C . LEU A 1 313 ? 21.668 2.691 -14.976 1.00 90.69 313 LEU A C 1
ATOM 2385 O O . LEU A 1 313 ? 21.468 2.295 -13.829 1.00 90.69 313 LEU A O 1
ATOM 2389 N N . CYS A 1 314 ? 20.880 3.600 -15.555 1.00 92.81 314 CYS A N 1
ATOM 2390 C CA . CYS A 1 314 ? 19.682 4.150 -14.911 1.00 92.81 314 CYS A CA 1
ATOM 2391 C C . CYS A 1 314 ? 18.530 3.135 -14.965 1.00 92.81 314 CYS A C 1
ATOM 2393 O O . CYS A 1 314 ? 17.551 3.319 -15.681 1.00 92.81 314 CYS A O 1
ATOM 2395 N N . PHE A 1 315 ? 18.682 2.014 -14.261 1.00 93.12 315 PHE A N 1
ATOM 2396 C CA . PHE A 1 315 ? 17.849 0.826 -14.451 1.00 93.12 315 PHE A CA 1
ATOM 2397 C C . PHE A 1 315 ? 16.412 0.937 -13.911 1.00 93.12 315 PHE A C 1
ATOM 2399 O O . PHE A 1 315 ? 15.575 0.097 -14.231 1.00 93.12 315 PHE A O 1
ATOM 2406 N N . ALA A 1 316 ? 16.117 1.946 -13.089 1.00 93.88 316 ALA A N 1
ATOM 2407 C CA . ALA A 1 316 ? 14.804 2.167 -12.500 1.00 93.88 316 ALA A CA 1
ATOM 2408 C C . ALA A 1 316 ? 14.343 3.601 -12.763 1.00 93.88 316 ALA A C 1
ATOM 2410 O O . ALA A 1 316 ? 15.007 4.563 -12.379 1.00 93.88 316 ALA A O 1
ATOM 2411 N N . HIS A 1 317 ? 13.173 3.749 -13.380 1.00 93.44 317 HIS A N 1
ATOM 2412 C CA . HIS A 1 317 ? 12.590 5.060 -13.627 1.00 93.44 317 HIS A CA 1
ATOM 2413 C C . HIS A 1 317 ? 11.647 5.455 -12.477 1.00 93.44 317 HIS A C 1
ATOM 2415 O O . HIS A 1 317 ? 10.708 4.707 -12.189 1.00 93.44 317 HIS A O 1
ATOM 2421 N N . PRO A 1 318 ? 11.813 6.628 -11.832 1.00 88.06 318 PRO A N 1
ATOM 2422 C CA . PRO A 1 318 ? 11.023 7.005 -10.655 1.00 88.06 318 PRO A CA 1
ATOM 2423 C C . PRO A 1 318 ? 9.514 7.051 -10.929 1.00 88.06 318 PRO A C 1
ATOM 2425 O O . PRO A 1 318 ? 8.732 6.584 -10.107 1.00 88.06 318 PRO A O 1
ATOM 2428 N N . VAL A 1 319 ? 9.094 7.552 -12.097 1.00 85.06 319 VAL A N 1
ATOM 2429 C CA . VAL A 1 319 ? 7.665 7.602 -12.468 1.00 85.06 319 VAL A CA 1
ATOM 2430 C C . VAL A 1 319 ? 7.084 6.198 -12.678 1.00 85.06 319 VAL A C 1
ATOM 2432 O O . VAL A 1 319 ? 5.973 5.933 -12.235 1.00 85.06 319 VAL A O 1
ATOM 2435 N N . GLN A 1 320 ? 7.840 5.275 -13.283 1.00 90.62 320 GLN A N 1
ATOM 2436 C CA . GLN A 1 320 ? 7.360 3.914 -13.544 1.00 90.62 320 GLN A CA 1
ATOM 2437 C C . GLN A 1 320 ? 7.263 3.099 -12.247 1.00 90.62 320 GLN A C 1
ATOM 2439 O O . GLN A 1 320 ? 6.269 2.415 -12.014 1.00 90.62 320 GLN A O 1
ATOM 2444 N N . CYS A 1 321 ? 8.242 3.250 -11.350 1.00 92.44 321 CYS A N 1
ATOM 2445 C CA . CYS A 1 321 ? 8.198 2.644 -10.022 1.00 92.44 321 CYS A CA 1
ATOM 2446 C C . CYS A 1 321 ? 7.026 3.176 -9.178 1.00 92.44 321 CYS A C 1
ATOM 2448 O O . CYS A 1 321 ? 6.415 2.406 -8.440 1.00 92.44 321 CYS A O 1
ATOM 2450 N N . GLN A 1 322 ? 6.680 4.464 -9.299 1.00 86.88 322 GLN A N 1
ATOM 2451 C CA . GLN A 1 322 ? 5.492 5.019 -8.644 1.00 86.88 322 GLN A CA 1
ATOM 2452 C C . GLN A 1 322 ? 4.203 4.415 -9.218 1.00 86.88 322 GLN A C 1
ATOM 2454 O O . GLN A 1 322 ? 3.341 4.008 -8.447 1.00 86.88 322 GLN A O 1
ATOM 2459 N N . MET A 1 323 ? 4.101 4.275 -10.545 1.00 87.31 323 MET A N 1
ATOM 2460 C CA . MET A 1 323 ? 2.950 3.630 -11.196 1.00 87.31 323 MET A CA 1
ATOM 2461 C C . MET A 1 323 ? 2.744 2.186 -10.706 1.00 87.31 323 MET A C 1
ATOM 2463 O O . MET A 1 323 ? 1.611 1.764 -10.490 1.00 87.31 323 MET A O 1
ATOM 2467 N N . LEU A 1 324 ? 3.827 1.435 -10.469 1.00 91.88 324 LEU A N 1
ATOM 2468 C CA . LEU A 1 324 ? 3.747 0.090 -9.886 1.00 91.88 324 LEU A CA 1
ATOM 2469 C C . LEU A 1 324 ? 3.226 0.113 -8.449 1.00 91.88 324 LEU A C 1
ATOM 2471 O O . LEU A 1 324 ? 2.405 -0.722 -8.072 1.00 91.88 324 LEU A O 1
ATOM 2475 N N . LEU A 1 325 ? 3.706 1.060 -7.642 1.00 90.69 325 LEU A N 1
ATOM 2476 C CA . LEU A 1 325 ? 3.255 1.225 -6.265 1.00 90.69 325 LEU A CA 1
ATOM 2477 C C . LEU A 1 325 ? 1.760 1.584 -6.226 1.00 90.69 325 LEU A C 1
ATOM 2479 O O . LEU A 1 325 ? 1.020 1.045 -5.406 1.00 90.69 325 LEU A O 1
ATOM 2483 N N . ASP A 1 326 ? 1.298 2.433 -7.141 1.00 86.62 326 ASP A N 1
ATOM 2484 C CA . ASP A 1 326 ? -0.114 2.806 -7.258 1.00 86.62 326 ASP A CA 1
ATOM 2485 C C . ASP A 1 326 ? -0.981 1.607 -7.694 1.00 86.62 326 ASP A C 1
ATOM 2487 O O . ASP A 1 326 ? -2.058 1.391 -7.134 1.00 86.62 326 ASP A O 1
ATOM 2491 N N . LYS A 1 327 ? -0.478 0.747 -8.593 1.00 89.94 327 LYS A N 1
ATOM 2492 C CA . LYS A 1 327 ? -1.120 -0.530 -8.961 1.00 89.94 327 LYS A CA 1
ATOM 2493 C C . LYS A 1 327 ? -1.240 -1.494 -7.776 1.00 89.94 327 LYS A C 1
ATOM 2495 O O . LYS A 1 327 ? -2.292 -2.101 -7.589 1.00 89.94 327 LYS A O 1
ATOM 2500 N N . ALA A 1 328 ? -0.214 -1.596 -6.929 1.00 91.44 328 ALA A N 1
ATOM 2501 C CA . ALA A 1 328 ? -0.295 -2.392 -5.701 1.00 91.44 328 ALA A CA 1
ATOM 2502 C C . ALA A 1 328 ? -1.367 -1.853 -4.735 1.00 91.44 328 ALA A C 1
ATOM 2504 O O . ALA A 1 328 ? -2.152 -2.625 -4.182 1.00 91.44 328 ALA A O 1
ATOM 2505 N N . LYS A 1 329 ? -1.458 -0.526 -4.571 1.00 88.88 329 LYS A N 1
ATOM 2506 C CA . LYS A 1 329 ? -2.500 0.111 -3.744 1.00 88.88 329 LYS A CA 1
ATOM 2507 C C . LYS A 1 329 ? -3.904 -0.156 -4.284 1.00 88.88 329 LYS A C 1
ATOM 2509 O O . LYS A 1 329 ? -4.802 -0.439 -3.498 1.00 88.88 329 LYS A O 1
ATOM 2514 N N . PHE A 1 330 ? -4.095 -0.118 -5.601 1.00 88.38 330 PHE A N 1
ATOM 2515 C CA . PHE A 1 330 ? -5.368 -0.482 -6.229 1.00 88.38 330 PHE A CA 1
ATOM 2516 C C . PHE A 1 330 ? -5.797 -1.916 -5.881 1.00 88.38 330 PHE A C 1
ATOM 2518 O O . PHE A 1 330 ? -6.923 -2.129 -5.435 1.00 88.38 330 PHE A O 1
ATOM 2525 N N . LEU A 1 331 ? -4.892 -2.890 -6.014 1.00 90.25 331 LEU A N 1
ATOM 2526 C CA . LEU A 1 331 ? -5.176 -4.286 -5.662 1.00 90.25 331 LEU A CA 1
ATOM 2527 C C . LEU A 1 331 ? -5.521 -4.431 -4.174 1.00 90.25 331 LEU A C 1
ATOM 2529 O O . LEU A 1 331 ? -6.482 -5.105 -3.805 1.00 90.25 331 LEU A O 1
ATOM 2533 N N . TYR A 1 332 ? -4.789 -3.735 -3.305 1.00 89.81 332 TYR A N 1
ATOM 2534 C CA . TYR A 1 332 ? -5.085 -3.752 -1.877 1.00 89.81 332 TYR A CA 1
ATOM 2535 C C . TYR A 1 332 ? -6.479 -3.187 -1.554 1.00 89.81 332 TYR A C 1
ATOM 2537 O O . TYR A 1 332 ? -7.175 -3.741 -0.704 1.00 89.81 332 TYR A O 1
ATOM 2545 N N . PHE A 1 333 ? -6.909 -2.138 -2.261 1.00 88.75 333 PHE A N 1
ATOM 2546 C CA . PHE A 1 333 ? -8.238 -1.543 -2.112 1.00 88.75 333 PHE A CA 1
ATOM 2547 C C . PHE A 1 333 ? -9.374 -2.495 -2.522 1.00 88.75 333 PHE A C 1
ATOM 2549 O O . PHE A 1 333 ? -10.391 -2.538 -1.833 1.00 88.75 333 PHE A O 1
ATOM 2556 N N . LYS A 1 334 ? -9.197 -3.305 -3.579 1.00 88.19 334 LYS A N 1
ATOM 2557 C CA . LYS A 1 334 ? -10.164 -4.363 -3.949 1.00 88.19 334 LYS A CA 1
ATOM 2558 C C . LYS A 1 334 ? -10.326 -5.398 -2.831 1.00 88.19 334 LYS A C 1
ATOM 2560 O O . LYS A 1 334 ? -11.435 -5.826 -2.509 1.00 88.19 334 LYS A O 1
ATOM 2565 N N . GLY A 1 335 ? -9.208 -5.789 -2.219 1.00 85.62 335 GLY A N 1
ATOM 2566 C CA . GLY A 1 335 ? -9.183 -6.490 -0.938 1.00 85.62 335 GLY A CA 1
ATOM 2567 C C . GLY A 1 335 ? -9.517 -7.987 -0.959 1.00 85.62 335 GLY A C 1
ATOM 2568 O O . GLY A 1 335 ? -9.582 -8.576 0.126 1.00 85.62 335 GLY A O 1
ATOM 2569 N N . SER A 1 336 ? -9.693 -8.624 -2.126 1.00 84.88 336 SER A N 1
ATOM 2570 C CA . SER A 1 336 ? -9.802 -10.091 -2.196 1.00 84.88 336 SER A CA 1
ATOM 2571 C C . SER A 1 336 ? -8.479 -10.766 -1.804 1.00 84.88 336 SER A C 1
ATOM 2573 O O . SER A 1 336 ? -7.417 -10.145 -1.855 1.00 84.88 336 SER A O 1
ATOM 2575 N N . ASP A 1 337 ? -8.513 -12.042 -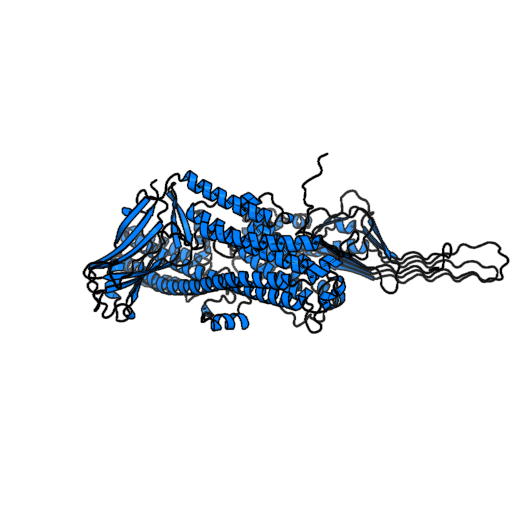1.412 1.00 83.06 337 ASP A N 1
ATOM 2576 C CA . ASP A 1 337 ? -7.290 -12.769 -1.036 1.00 83.06 337 ASP A CA 1
ATOM 2577 C C . ASP A 1 337 ? -6.293 -12.868 -2.200 1.00 83.06 337 ASP A C 1
ATOM 2579 O O . ASP A 1 337 ? -5.083 -12.767 -1.987 1.00 83.06 337 ASP A O 1
ATOM 2583 N N . GLN A 1 338 ? -6.800 -13.006 -3.430 1.00 85.31 338 GLN A N 1
ATOM 2584 C CA . GLN A 1 338 ? -5.978 -12.999 -4.637 1.00 85.31 338 GLN A CA 1
ATOM 2585 C C . GLN A 1 338 ? -5.383 -11.608 -4.886 1.00 85.31 338 GLN A C 1
ATOM 2587 O O . GLN A 1 338 ? -4.171 -11.498 -5.041 1.00 85.31 338 GLN A O 1
ATOM 2592 N N . ASP A 1 339 ? -6.190 -10.541 -4.814 1.00 88.12 339 ASP A N 1
ATOM 2593 C CA . ASP A 1 339 ? -5.680 -9.176 -5.005 1.00 88.12 339 ASP A CA 1
ATOM 2594 C C . ASP A 1 339 ? -4.633 -8.810 -3.933 1.00 88.12 339 ASP A C 1
ATOM 2596 O O . ASP A 1 339 ? -3.627 -8.169 -4.228 1.00 88.12 339 ASP A O 1
ATOM 2600 N N . LYS A 1 340 ? -4.815 -9.248 -2.678 1.00 86.00 340 LYS A N 1
ATOM 2601 C CA . LYS A 1 340 ? -3.822 -9.064 -1.604 1.00 86.00 340 LYS A CA 1
ATOM 2602 C C . LYS A 1 340 ? -2.524 -9.820 -1.886 1.00 86.00 340 LYS A C 1
ATOM 2604 O O . LYS A 1 340 ? -1.449 -9.298 -1.588 1.00 86.00 340 LYS A O 1
ATOM 2609 N N . ALA A 1 341 ? -2.602 -11.028 -2.443 1.00 81.31 341 ALA A N 1
ATOM 2610 C CA . ALA A 1 341 ? -1.421 -11.787 -2.843 1.00 81.31 341 ALA A CA 1
ATOM 2611 C C . ALA A 1 341 ? -0.667 -11.090 -3.988 1.00 81.31 341 ALA A C 1
ATOM 2613 O O . ALA A 1 341 ? 0.552 -10.935 -3.904 1.00 81.31 341 ALA A O 1
ATOM 2614 N N . ASP A 1 342 ? -1.389 -10.605 -4.999 1.00 86.31 342 ASP A N 1
ATOM 2615 C CA . ASP A 1 342 ? -0.813 -9.885 -6.140 1.00 86.31 342 ASP A CA 1
ATOM 2616 C C . ASP A 1 342 ? -0.224 -8.527 -5.713 1.00 86.31 342 ASP A C 1
ATOM 2618 O O . ASP A 1 342 ? 0.863 -8.141 -6.148 1.00 86.31 342 ASP A O 1
ATOM 2622 N N . CYS A 1 343 ? -0.879 -7.834 -4.775 1.00 90.12 343 CYS A N 1
ATOM 2623 C CA . CYS A 1 343 ? -0.349 -6.641 -4.113 1.00 90.12 343 CYS A CA 1
ATOM 2624 C C . CYS A 1 343 ? 1.005 -6.928 -3.445 1.00 90.12 343 CYS A C 1
ATOM 2626 O O . CYS A 1 343 ? 1.983 -6.221 -3.700 1.00 90.12 343 CYS A O 1
ATOM 2628 N N . LEU A 1 344 ? 1.092 -7.987 -2.632 1.00 84.44 344 LEU A N 1
ATOM 2629 C CA . LEU A 1 344 ? 2.340 -8.373 -1.968 1.00 84.44 344 LEU A CA 1
ATOM 2630 C C . LEU A 1 344 ? 3.451 -8.710 -2.970 1.00 84.44 344 LEU A C 1
ATOM 2632 O O . LEU A 1 344 ? 4.595 -8.317 -2.737 1.00 84.44 344 LEU A O 1
ATOM 2636 N N . ASP A 1 345 ? 3.142 -9.378 -4.085 1.00 85.69 345 ASP A N 1
ATOM 2637 C CA . ASP A 1 345 ? 4.144 -9.694 -5.113 1.00 85.69 345 ASP A CA 1
ATOM 2638 C C . ASP A 1 345 ? 4.759 -8.421 -5.717 1.00 85.69 345 ASP A C 1
ATOM 2640 O O . ASP A 1 345 ? 5.988 -8.298 -5.798 1.00 85.69 345 ASP A O 1
ATOM 2644 N N . ILE A 1 346 ? 3.927 -7.427 -6.052 1.00 91.75 346 ILE A N 1
ATOM 2645 C CA . ILE A 1 346 ? 4.392 -6.135 -6.579 1.00 91.75 346 ILE A CA 1
ATOM 2646 C C . ILE A 1 346 ? 5.218 -5.375 -5.533 1.00 91.75 346 ILE A C 1
ATOM 2648 O O . ILE A 1 346 ? 6.294 -4.866 -5.860 1.00 91.75 346 ILE A O 1
ATOM 2652 N N . LEU A 1 347 ? 4.754 -5.303 -4.281 1.00 88.88 347 LEU A N 1
ATOM 2653 C CA . LEU A 1 347 ? 5.449 -4.582 -3.206 1.00 88.88 347 LEU A CA 1
ATOM 2654 C C . LEU A 1 347 ? 6.817 -5.200 -2.894 1.00 88.88 347 LEU A C 1
ATOM 2656 O O . LEU A 1 347 ? 7.811 -4.477 -2.775 1.00 88.88 347 LEU A O 1
ATOM 2660 N N . GLU A 1 348 ? 6.900 -6.529 -2.815 1.00 85.88 348 GLU A N 1
ATOM 2661 C CA . GLU A 1 348 ? 8.168 -7.239 -2.640 1.00 85.88 348 GLU A CA 1
ATOM 2662 C C . GLU A 1 348 ? 9.104 -7.018 -3.838 1.00 85.88 348 GLU A C 1
ATOM 2664 O O . GLU A 1 348 ? 10.311 -6.814 -3.667 1.00 85.88 348 GLU A O 1
ATOM 2669 N N . ARG A 1 349 ? 8.571 -7.057 -5.067 1.00 87.62 349 ARG A N 1
ATOM 2670 C CA . ARG A 1 349 ? 9.349 -6.815 -6.291 1.00 87.62 349 ARG A CA 1
ATOM 2671 C C . ARG A 1 349 ? 9.931 -5.405 -6.307 1.00 87.62 349 ARG A C 1
ATOM 2673 O O . ARG A 1 349 ? 11.132 -5.262 -6.531 1.00 87.62 349 ARG A O 1
ATOM 2680 N N . LEU A 1 350 ? 9.128 -4.387 -5.998 1.00 91.69 350 LEU A N 1
ATOM 2681 C CA . LEU A 1 350 ? 9.582 -2.998 -5.891 1.00 91.69 350 LEU A CA 1
ATOM 2682 C C . LEU A 1 350 ? 10.701 -2.840 -4.864 1.00 91.69 350 LEU A C 1
ATOM 2684 O O . LEU A 1 350 ? 11.735 -2.245 -5.167 1.00 91.69 350 LEU A O 1
ATOM 2688 N N . GLN A 1 351 ? 10.547 -3.413 -3.672 1.00 87.19 351 GLN A N 1
ATOM 2689 C CA . GLN A 1 351 ? 11.579 -3.323 -2.640 1.00 87.19 351 GLN A CA 1
ATOM 2690 C C . GLN A 1 351 ? 12.892 -3.980 -3.062 1.00 87.19 351 GLN A C 1
ATOM 2692 O O . GLN A 1 351 ? 13.956 -3.406 -2.830 1.00 87.19 351 GLN A O 1
ATOM 2697 N N . ARG A 1 352 ? 12.832 -5.142 -3.726 1.00 84.44 352 ARG A N 1
ATOM 2698 C CA . ARG A 1 352 ? 14.019 -5.814 -4.278 1.00 84.44 352 ARG A CA 1
ATOM 2699 C C . ARG A 1 352 ? 14.672 -4.990 -5.386 1.00 84.44 352 ARG A C 1
ATOM 2701 O O . ARG A 1 352 ? 15.882 -4.788 -5.348 1.00 84.44 352 ARG A O 1
ATOM 2708 N N . ARG A 1 353 ? 13.886 -4.485 -6.344 1.00 89.19 353 ARG A N 1
ATOM 2709 C CA . ARG A 1 353 ? 14.364 -3.636 -7.451 1.00 89.19 353 ARG A CA 1
ATOM 2710 C C . ARG A 1 353 ? 15.074 -2.387 -6.923 1.00 89.19 353 ARG A C 1
ATOM 2712 O O . ARG A 1 353 ? 16.090 -1.979 -7.472 1.00 89.19 353 ARG A O 1
ATOM 2719 N N . LEU A 1 354 ? 14.568 -1.806 -5.838 1.00 90.44 354 LEU A N 1
ATOM 2720 C CA . LEU A 1 354 ? 15.052 -0.548 -5.263 1.00 90.44 354 LEU A CA 1
ATOM 2721 C C . LEU A 1 354 ? 15.983 -0.738 -4.054 1.00 90.44 354 LEU A C 1
ATOM 2723 O O . LEU A 1 354 ? 16.341 0.236 -3.384 1.00 90.44 354 LEU A O 1
ATOM 2727 N N . ALA A 1 355 ? 16.404 -1.972 -3.765 1.00 85.25 355 ALA A N 1
ATOM 2728 C CA . ALA A 1 355 ? 17.192 -2.302 -2.579 1.00 85.25 355 ALA A CA 1
ATOM 2729 C C . ALA A 1 355 ? 18.518 -1.524 -2.509 1.00 85.25 355 ALA A C 1
ATOM 2731 O O . ALA A 1 355 ? 18.917 -1.083 -1.427 1.00 85.25 355 ALA A O 1
ATOM 2732 N N . VAL A 1 356 ? 19.146 -1.273 -3.664 1.00 83.06 356 VAL A N 1
ATOM 2733 C CA . VAL A 1 356 ? 20.401 -0.512 -3.782 1.00 83.06 356 VAL A CA 1
ATOM 2734 C C . VAL A 1 356 ? 20.276 0.930 -3.264 1.00 83.06 356 VAL A C 1
ATOM 2736 O O . VAL A 1 356 ? 21.248 1.510 -2.805 1.00 83.06 356 VAL A O 1
ATOM 2739 N N . PHE A 1 357 ? 19.071 1.509 -3.237 1.00 82.50 357 PHE A N 1
ATOM 2740 C CA . PHE A 1 357 ? 18.852 2.896 -2.803 1.00 82.50 357 PHE A CA 1
ATOM 2741 C C . PHE A 1 357 ? 18.615 3.061 -1.284 1.00 82.50 357 PHE A C 1
ATOM 2743 O O . PHE A 1 357 ? 18.316 4.169 -0.825 1.00 82.50 357 PHE A O 1
ATOM 2750 N N . GLY A 1 358 ? 18.752 1.981 -0.501 1.00 70.94 358 GLY A N 1
ATOM 2751 C CA . GLY A 1 358 ? 18.513 1.932 0.952 1.00 70.94 358 GLY A CA 1
ATOM 2752 C C . GLY A 1 358 ? 19.476 2.716 1.835 1.00 70.94 358 GLY A C 1
ATOM 2753 O O . GLY A 1 358 ? 20.584 3.056 1.439 1.00 70.94 358 GLY A O 1
ATOM 2754 N N . THR A 1 359 ? 19.043 2.989 3.066 1.00 54.19 359 THR A N 1
ATOM 2755 C CA . THR A 1 359 ? 19.685 3.835 4.087 1.00 54.19 359 THR A CA 1
ATOM 2756 C C . THR A 1 359 ? 21.161 3.518 4.382 1.00 54.19 359 THR A C 1
ATOM 2758 O O . THR A 1 359 ? 21.466 2.701 5.247 1.00 54.19 359 THR A O 1
ATOM 2761 N N . LYS A 1 360 ? 22.066 4.243 3.711 1.00 49.91 360 LYS A N 1
ATOM 2762 C CA . LYS A 1 360 ? 23.113 5.137 4.267 1.00 49.91 360 LYS A CA 1
ATOM 2763 C C . LYS A 1 360 ? 23.821 5.826 3.090 1.00 49.91 360 LYS A C 1
ATOM 2765 O O . LYS A 1 360 ? 24.825 5.359 2.571 1.00 49.91 360 LYS A O 1
ATOM 2770 N N . ALA A 1 361 ? 23.261 6.956 2.656 1.00 48.72 361 ALA A N 1
ATOM 2771 C CA . ALA A 1 361 ? 23.713 7.729 1.494 1.00 48.72 361 ALA A CA 1
ATOM 2772 C C . ALA A 1 361 ? 25.062 8.456 1.681 1.00 48.72 361 ALA A C 1
ATOM 2774 O O . ALA A 1 361 ? 25.461 9.222 0.809 1.00 48.72 361 ALA A O 1
ATOM 2775 N N . THR A 1 362 ? 25.763 8.253 2.797 1.00 47.69 362 THR A N 1
ATOM 2776 C CA . THR A 1 362 ? 26.994 8.995 3.085 1.00 47.69 362 THR A CA 1
ATOM 2777 C C . THR A 1 362 ? 28.231 8.481 2.346 1.00 47.69 362 THR A C 1
ATOM 2779 O O . THR A 1 362 ? 29.163 9.262 2.231 1.00 47.69 362 THR A O 1
ATOM 2782 N N . ASP A 1 363 ? 28.244 7.256 1.795 1.00 54.00 363 ASP A N 1
ATOM 2783 C CA . ASP A 1 363 ? 29.472 6.679 1.193 1.00 54.00 363 ASP A CA 1
ATOM 2784 C C . ASP A 1 363 ? 29.418 6.442 -0.333 1.00 54.00 363 ASP A C 1
ATOM 2786 O O . ASP A 1 363 ? 30.427 6.137 -0.963 1.00 54.00 363 ASP A O 1
ATOM 2790 N N . HIS A 1 364 ? 28.249 6.597 -0.971 1.00 59.75 364 HIS A N 1
ATOM 2791 C CA . HIS A 1 364 ? 28.059 6.237 -2.391 1.00 59.75 364 HIS A CA 1
ATOM 2792 C C . HIS A 1 364 ? 27.503 7.365 -3.273 1.00 59.75 364 HIS A C 1
ATOM 2794 O O . HIS A 1 364 ? 27.173 7.133 -4.439 1.00 59.75 364 HIS A O 1
ATOM 2800 N N . SER A 1 365 ? 27.430 8.602 -2.767 1.00 62.62 365 SER A N 1
ATOM 2801 C CA . SER A 1 365 ? 27.017 9.786 -3.547 1.00 62.62 365 SER A CA 1
ATOM 2802 C C . SER A 1 365 ? 27.929 10.076 -4.752 1.00 62.62 365 SER A C 1
ATOM 2804 O O . SER A 1 365 ? 27.506 10.756 -5.690 1.00 62.62 365 SER A O 1
ATOM 2806 N N . MET A 1 366 ? 29.144 9.513 -4.731 1.00 66.56 366 MET A N 1
ATOM 2807 C CA . MET A 1 366 ? 30.164 9.556 -5.785 1.00 66.56 366 MET A CA 1
ATOM 2808 C C . MET A 1 366 ? 30.199 8.296 -6.672 1.00 66.56 366 MET A C 1
ATOM 2810 O O . MET A 1 366 ? 31.091 8.165 -7.503 1.00 66.56 366 MET A O 1
ATOM 2814 N N . SER A 1 367 ? 29.270 7.347 -6.503 1.00 83.75 367 SER A N 1
ATOM 2815 C CA . SER A 1 367 ? 29.210 6.144 -7.348 1.00 83.75 367 SER A CA 1
ATOM 2816 C C . SER A 1 367 ? 28.844 6.475 -8.799 1.00 83.75 367 SER A C 1
ATOM 2818 O O . SER A 1 367 ? 28.089 7.419 -9.064 1.00 83.75 367 SER A O 1
ATOM 2820 N N . LEU A 1 368 ? 29.308 5.646 -9.743 1.00 88.19 368 LEU A N 1
ATOM 2821 C CA . LEU A 1 368 ? 28.998 5.813 -11.167 1.00 88.19 368 LEU A CA 1
ATOM 2822 C C . LEU A 1 368 ? 27.489 5.726 -11.437 1.00 88.19 368 LEU A C 1
ATOM 2824 O O . LEU A 1 368 ? 26.975 6.420 -12.314 1.00 88.19 368 LEU A O 1
ATOM 2828 N N . LEU A 1 369 ? 26.758 4.918 -10.663 1.00 88.69 369 LEU A N 1
ATOM 2829 C CA . LEU A 1 369 ? 25.299 4.853 -10.721 1.00 88.69 369 LEU A CA 1
ATOM 2830 C C . LEU A 1 369 ? 24.649 6.216 -10.429 1.00 88.69 369 LEU A C 1
ATOM 2832 O O . LEU A 1 369 ? 23.844 6.693 -11.227 1.00 88.69 369 LEU A O 1
ATOM 2836 N N . PHE A 1 370 ? 25.008 6.867 -9.319 1.00 87.62 370 PHE A N 1
ATOM 2837 C CA . PHE A 1 370 ? 24.443 8.171 -8.946 1.00 87.62 370 PHE A CA 1
ATOM 2838 C C . PHE A 1 370 ? 24.844 9.266 -9.936 1.00 87.62 370 PHE A C 1
ATOM 2840 O O . PHE A 1 370 ? 24.013 10.095 -10.312 1.00 87.62 370 PHE A O 1
ATOM 2847 N N . GLU A 1 371 ? 26.097 9.254 -10.392 1.00 87.00 371 GLU A N 1
ATOM 2848 C CA . GLU A 1 371 ? 26.563 10.167 -11.435 1.00 87.00 371 GLU A CA 1
ATOM 2849 C C . GLU A 1 371 ? 25.786 9.970 -12.744 1.00 87.00 371 GLU A C 1
ATOM 2851 O O . GLU A 1 371 ? 25.434 10.945 -13.405 1.00 87.00 371 GLU A O 1
ATOM 2856 N N . SER A 1 372 ? 25.446 8.728 -13.091 1.00 89.75 372 SER A N 1
ATOM 2857 C CA . SER A 1 372 ? 24.677 8.422 -14.299 1.00 89.75 372 SER A CA 1
ATOM 2858 C C . SER A 1 372 ? 23.236 8.910 -14.208 1.00 89.75 372 SER A C 1
ATOM 2860 O O . SER A 1 372 ? 22.751 9.479 -15.183 1.00 89.75 372 SER A O 1
ATOM 2862 N N . TYR A 1 373 ? 22.578 8.788 -13.048 1.00 89.88 373 TYR A N 1
ATOM 2863 C CA . TYR A 1 373 ? 21.265 9.412 -12.829 1.00 89.88 373 TYR A CA 1
ATOM 2864 C C . TYR A 1 373 ? 21.337 10.939 -12.936 1.00 89.88 373 TYR A C 1
ATOM 2866 O O . TYR A 1 373 ? 20.445 11.540 -13.524 1.00 89.88 373 TYR A O 1
ATOM 2874 N N . ARG A 1 374 ? 22.413 11.563 -12.433 1.00 86.50 374 ARG A N 1
ATOM 2875 C CA . ARG A 1 374 ? 22.632 13.014 -12.553 1.00 86.50 374 ARG A CA 1
ATOM 2876 C C . ARG A 1 374 ? 22.813 13.445 -14.012 1.00 86.50 374 ARG A C 1
ATOM 2878 O O . ARG A 1 374 ? 22.165 14.383 -14.457 1.00 86.50 374 ARG A O 1
ATOM 2885 N N . LYS A 1 375 ? 23.676 12.753 -14.764 1.00 87.50 375 LYS A N 1
ATOM 2886 C CA . LYS A 1 375 ? 23.958 13.052 -16.182 1.00 87.50 375 LYS A CA 1
ATOM 2887 C C . LYS A 1 375 ? 22.793 12.717 -17.111 1.00 87.50 375 LYS A C 1
ATOM 2889 O O . LYS A 1 375 ? 22.684 13.305 -18.177 1.00 87.50 375 LYS A O 1
ATOM 2894 N N . SER A 1 376 ? 21.946 11.764 -16.725 1.00 88.56 376 SER A N 1
ATOM 2895 C CA . SER A 1 376 ? 20.810 11.317 -17.535 1.00 88.56 376 SER A CA 1
ATOM 2896 C C . SER A 1 376 ? 19.514 12.046 -17.191 1.00 88.56 376 SER A C 1
ATOM 2898 O O . SER A 1 376 ? 18.470 11.610 -17.656 1.00 88.56 376 SER A O 1
ATOM 2900 N N . ALA A 1 377 ? 19.544 13.124 -16.399 1.00 82.88 377 ALA A N 1
ATOM 2901 C CA . ALA A 1 377 ? 18.335 13.831 -15.981 1.00 82.88 377 ALA A CA 1
ATOM 2902 C C . ALA A 1 377 ? 17.461 14.261 -17.174 1.00 82.88 377 ALA A C 1
ATOM 2904 O O . ALA A 1 377 ? 16.262 13.991 -17.156 1.00 82.88 377 ALA A O 1
ATOM 2905 N N . ASP A 1 378 ? 18.064 14.801 -18.239 1.00 80.38 378 ASP A N 1
ATOM 2906 C CA . ASP A 1 378 ? 17.354 15.188 -19.468 1.00 80.38 378 ASP A CA 1
ATOM 2907 C C . ASP A 1 378 ? 16.765 13.978 -20.208 1.00 80.38 378 ASP A C 1
ATOM 2909 O O . ASP A 1 378 ? 15.625 14.010 -20.659 1.00 80.38 378 ASP A O 1
ATOM 2913 N N . ARG A 1 379 ? 17.521 12.875 -20.285 1.00 84.62 379 ARG A N 1
ATOM 2914 C CA . ARG A 1 379 ? 17.096 11.619 -20.932 1.00 84.62 379 ARG A CA 1
ATOM 2915 C C . ARG A 1 379 ? 15.962 10.928 -20.171 1.00 84.62 379 ARG A C 1
ATOM 2917 O O . ARG A 1 379 ? 15.052 10.378 -20.777 1.00 84.62 379 ARG A O 1
ATOM 2924 N N . LEU A 1 380 ? 16.025 10.957 -18.843 1.00 84.44 380 LEU A N 1
ATOM 2925 C CA . LEU A 1 380 ? 14.981 10.456 -17.950 1.00 84.44 380 LEU A CA 1
ATOM 2926 C C . LEU A 1 380 ? 13.827 11.457 -17.806 1.00 84.44 380 LEU A C 1
ATOM 2928 O O . LEU A 1 380 ? 12.842 11.159 -17.135 1.00 84.44 380 LEU A O 1
ATOM 2932 N N . TYR A 1 381 ? 13.952 12.650 -18.391 1.00 77.81 381 TYR A N 1
ATOM 2933 C CA . TYR A 1 381 ? 12.995 13.742 -18.260 1.00 77.81 381 TYR A CA 1
ATOM 2934 C C . TYR A 1 381 ? 12.651 14.064 -16.795 1.00 77.81 381 TYR A C 1
ATOM 2936 O O . TYR A 1 381 ? 11.491 14.271 -16.425 1.00 77.81 381 TYR A O 1
ATOM 2944 N N . THR A 1 382 ? 13.677 14.090 -15.944 1.00 73.56 382 THR A N 1
ATOM 2945 C CA . THR A 1 382 ? 13.594 14.421 -14.516 1.00 73.56 382 THR A CA 1
ATOM 2946 C C . THR A 1 382 ? 14.252 15.766 -14.222 1.00 73.56 382 THR A C 1
ATOM 2948 O O . THR A 1 382 ? 15.259 16.104 -14.830 1.00 73.56 382 THR A O 1
ATOM 2951 N N . VAL A 1 383 ? 13.733 16.505 -13.239 1.00 66.38 383 VAL A N 1
ATOM 2952 C CA . VAL A 1 383 ? 14.315 17.785 -12.798 1.00 66.38 383 VAL A CA 1
ATOM 2953 C C . VAL A 1 383 ? 15.544 17.526 -11.926 1.00 66.38 383 VAL A C 1
ATOM 2955 O O . VAL A 1 383 ? 15.446 16.778 -10.953 1.00 66.38 383 VAL A O 1
ATOM 2958 N N . GLN A 1 384 ? 16.690 18.127 -12.239 1.00 66.06 384 GLN A N 1
ATOM 2959 C CA . GLN A 1 384 ? 17.921 17.979 -11.459 1.00 66.06 384 GLN A CA 1
ATOM 2960 C C . GLN A 1 384 ? 18.095 19.152 -10.486 1.00 66.06 384 GLN A C 1
ATOM 2962 O O . GLN A 1 384 ? 17.895 20.303 -10.856 1.00 66.06 384 GLN A O 1
ATOM 2967 N N . ASP A 1 385 ? 18.512 18.856 -9.255 1.00 58.94 385 ASP A N 1
ATOM 2968 C CA . ASP A 1 385 ? 18.990 19.867 -8.307 1.00 58.94 385 ASP A CA 1
ATOM 2969 C C . ASP A 1 385 ? 20.526 19.839 -8.292 1.00 58.94 385 ASP A C 1
ATOM 2971 O O . ASP A 1 385 ? 21.123 18.753 -8.280 1.00 58.94 385 ASP A O 1
ATOM 2975 N N . ALA A 1 386 ? 21.174 21.001 -8.377 1.00 54.84 386 ALA A N 1
ATOM 2976 C CA . ALA A 1 386 ? 22.605 21.097 -8.680 1.00 54.84 386 ALA A CA 1
ATOM 2977 C C . ALA A 1 386 ? 23.505 20.634 -7.516 1.00 54.84 386 ALA A C 1
ATOM 2979 O O . ALA A 1 386 ? 24.588 20.102 -7.765 1.00 54.84 386 ALA A O 1
ATOM 2980 N N . ASP A 1 387 ? 23.030 20.730 -6.268 1.00 53.78 387 ASP A N 1
ATOM 2981 C CA . ASP A 1 387 ? 23.897 20.650 -5.081 1.00 53.78 387 ASP A CA 1
ATOM 2982 C C . ASP A 1 387 ? 23.655 19.423 -4.169 1.00 53.78 387 ASP A C 1
ATOM 2984 O O . ASP A 1 387 ? 24.266 19.295 -3.102 1.00 53.78 387 ASP A O 1
ATOM 2988 N N . HIS A 1 388 ? 22.799 18.469 -4.570 1.00 63.72 388 HIS A N 1
ATOM 2989 C CA . HIS A 1 388 ? 22.359 17.352 -3.713 1.00 63.72 388 HIS A CA 1
ATOM 2990 C C . HIS A 1 388 ? 22.310 15.968 -4.407 1.00 63.72 388 HIS A C 1
ATOM 2992 O O . HIS A 1 388 ? 22.684 15.787 -5.569 1.00 63.72 388 HIS A O 1
ATOM 2998 N N . THR A 1 389 ? 21.898 14.935 -3.649 1.00 73.62 389 THR A N 1
ATOM 2999 C CA . THR A 1 389 ? 21.574 13.594 -4.188 1.00 73.62 389 THR A CA 1
ATOM 3000 C C . THR A 1 389 ? 20.616 13.741 -5.380 1.00 73.62 389 THR A C 1
ATOM 3002 O O . THR A 1 389 ? 19.666 14.514 -5.253 1.00 73.62 389 THR A O 1
ATOM 3005 N N . PRO A 1 390 ? 20.806 13.019 -6.509 1.00 79.50 390 PRO A N 1
ATOM 3006 C CA . PRO A 1 390 ? 19.920 13.146 -7.666 1.00 79.50 390 PRO A CA 1
ATOM 3007 C C . PRO A 1 390 ? 18.447 12.979 -7.277 1.00 79.50 390 PRO A C 1
ATOM 3009 O O . PRO A 1 390 ? 18.095 12.045 -6.551 1.00 79.50 390 PRO A O 1
ATOM 3012 N N . SER A 1 391 ? 17.578 13.861 -7.775 1.00 75.62 391 SER A N 1
ATOM 3013 C CA . SER A 1 391 ? 16.151 13.884 -7.418 1.00 75.62 391 SER A CA 1
ATOM 3014 C C . SER A 1 391 ? 15.463 12.541 -7.701 1.00 75.62 391 SER A C 1
ATOM 3016 O O . SER A 1 391 ? 14.682 12.054 -6.881 1.00 75.62 391 SER A O 1
ATOM 3018 N N . ALA A 1 392 ? 15.816 11.897 -8.819 1.00 82.38 392 ALA A N 1
ATOM 3019 C CA . ALA A 1 392 ? 15.350 10.569 -9.196 1.00 82.38 392 ALA A CA 1
ATOM 3020 C C . ALA A 1 392 ? 15.675 9.531 -8.114 1.00 82.38 392 ALA A C 1
ATOM 3022 O O . ALA A 1 392 ? 14.808 8.755 -7.721 1.00 82.38 392 ALA A O 1
ATOM 3023 N N . VAL A 1 393 ? 16.891 9.565 -7.567 1.00 84.81 393 VAL A N 1
ATOM 3024 C CA . VAL A 1 393 ? 17.328 8.641 -6.516 1.00 84.81 393 VAL A CA 1
ATOM 3025 C C . VAL A 1 393 ? 16.585 8.890 -5.206 1.00 84.81 393 VAL A C 1
ATOM 3027 O O . VAL A 1 393 ? 16.151 7.936 -4.561 1.00 84.81 393 VAL A O 1
ATOM 3030 N N . THR A 1 394 ? 16.397 10.153 -4.818 1.00 79.19 394 THR A N 1
ATOM 3031 C CA . THR A 1 394 ? 15.598 10.502 -3.633 1.00 79.19 394 THR A CA 1
ATOM 3032 C C . THR A 1 394 ? 14.170 9.966 -3.761 1.00 79.19 394 THR A C 1
ATOM 3034 O O . THR A 1 394 ? 13.677 9.312 -2.843 1.00 79.19 394 THR A O 1
ATOM 3037 N N . ARG A 1 395 ? 13.533 10.138 -4.929 1.00 78.56 395 ARG A N 1
ATOM 3038 C CA . ARG A 1 395 ? 12.191 9.594 -5.206 1.00 78.56 395 ARG A CA 1
ATOM 3039 C C . ARG A 1 395 ? 12.159 8.064 -5.142 1.00 78.56 395 ARG A C 1
ATOM 3041 O O . ARG A 1 395 ? 11.275 7.507 -4.502 1.00 78.56 395 ARG A O 1
ATOM 3048 N N . LEU A 1 396 ? 13.131 7.381 -5.751 1.00 86.75 396 LEU A N 1
ATOM 3049 C CA . LEU A 1 396 ? 13.228 5.914 -5.716 1.00 86.75 396 LEU A CA 1
ATOM 3050 C C . LEU A 1 396 ? 13.389 5.378 -4.284 1.00 86.75 396 LEU A C 1
ATOM 3052 O O . LEU A 1 396 ? 12.811 4.345 -3.947 1.00 86.75 396 LEU A O 1
ATOM 3056 N N . ARG A 1 397 ? 14.120 6.089 -3.419 1.00 83.25 397 ARG A N 1
ATOM 3057 C CA . ARG A 1 397 ? 14.234 5.734 -1.998 1.00 83.25 397 ARG A CA 1
ATOM 3058 C C . ARG A 1 397 ? 12.889 5.827 -1.279 1.00 83.25 397 ARG A C 1
ATOM 3060 O O . ARG A 1 397 ? 12.515 4.875 -0.604 1.00 83.25 397 ARG A O 1
ATOM 3067 N N . HIS A 1 398 ? 12.149 6.919 -1.470 1.00 75.88 398 HIS A N 1
ATOM 3068 C CA . HIS A 1 398 ? 10.826 7.082 -0.857 1.00 75.88 398 HIS A CA 1
ATOM 3069 C C . HIS A 1 398 ? 9.838 6.011 -1.342 1.00 75.88 398 HIS A C 1
ATOM 3071 O O . HIS A 1 398 ? 9.148 5.410 -0.529 1.00 75.88 398 HIS A O 1
ATOM 3077 N N . ILE A 1 399 ? 9.826 5.691 -2.644 1.00 81.94 399 ILE A N 1
ATOM 3078 C CA . ILE A 1 399 ? 8.963 4.630 -3.200 1.00 81.94 399 ILE A CA 1
ATOM 3079 C C . ILE A 1 399 ? 9.242 3.281 -2.529 1.00 81.94 399 ILE A C 1
ATOM 3081 O O . ILE A 1 399 ? 8.316 2.521 -2.246 1.00 81.94 399 ILE A O 1
ATOM 3085 N N . ARG A 1 400 ? 10.512 2.974 -2.247 1.00 84.12 400 ARG A N 1
ATOM 3086 C CA . ARG A 1 400 ? 10.874 1.759 -1.514 1.00 84.12 400 ARG A CA 1
ATOM 3087 C C . ARG A 1 400 ? 10.341 1.772 -0.078 1.00 84.12 400 ARG A C 1
ATOM 3089 O O . ARG A 1 400 ? 9.852 0.743 0.381 1.00 84.12 400 ARG A O 1
ATOM 3096 N N . GLU A 1 401 ? 10.491 2.885 0.634 1.00 77.00 401 GLU A N 1
ATOM 3097 C CA . GLU A 1 401 ? 10.016 3.035 2.018 1.00 77.00 401 GLU A CA 1
ATOM 3098 C C . GLU A 1 401 ? 8.488 2.894 2.102 1.00 77.00 401 GLU A C 1
ATOM 3100 O O . GLU A 1 401 ? 7.977 2.159 2.953 1.00 77.00 401 GLU A O 1
ATOM 3105 N N . ASP A 1 402 ? 7.763 3.503 1.162 1.00 77.75 402 ASP A N 1
ATOM 3106 C CA . ASP A 1 402 ? 6.319 3.326 1.015 1.00 77.75 402 ASP A CA 1
ATOM 3107 C C . ASP A 1 402 ? 5.973 1.858 0.746 1.00 77.75 402 ASP A C 1
ATOM 3109 O O . ASP A 1 402 ? 5.112 1.295 1.422 1.00 77.75 402 ASP A O 1
ATOM 3113 N N . ALA A 1 403 ? 6.659 1.205 -0.199 1.00 83.31 403 ALA A N 1
ATOM 3114 C CA . ALA A 1 403 ? 6.392 -0.193 -0.527 1.00 83.31 403 ALA A CA 1
ATOM 3115 C C . ALA A 1 403 ? 6.567 -1.124 0.689 1.00 83.31 403 ALA A C 1
ATOM 3117 O O . ALA A 1 403 ? 5.728 -1.996 0.913 1.00 83.31 403 ALA A O 1
ATOM 3118 N N . ALA A 1 404 ? 7.601 -0.898 1.506 1.00 76.12 404 ALA A N 1
ATOM 3119 C CA . ALA A 1 404 ? 7.815 -1.632 2.757 1.00 76.12 404 ALA A CA 1
ATOM 3120 C C . ALA A 1 404 ? 6.690 -1.385 3.779 1.00 76.12 404 ALA A C 1
ATOM 3122 O O . ALA A 1 404 ? 6.221 -2.318 4.433 1.00 76.12 404 ALA A O 1
ATOM 3123 N N . THR A 1 405 ? 6.216 -0.140 3.879 1.00 71.88 405 THR A N 1
ATOM 3124 C CA . THR A 1 405 ? 5.117 0.242 4.780 1.00 71.88 405 THR A CA 1
ATOM 3125 C C . THR A 1 405 ? 3.814 -0.468 4.408 1.00 71.88 405 THR A C 1
ATOM 3127 O O . THR A 1 405 ? 3.170 -1.071 5.270 1.00 71.88 405 THR A O 1
ATOM 3130 N N . TYR A 1 406 ? 3.443 -0.463 3.124 1.00 77.12 406 TYR A N 1
ATOM 3131 C CA . TYR A 1 406 ? 2.240 -1.156 2.655 1.00 77.12 406 TYR A CA 1
ATOM 3132 C C . TYR A 1 406 ? 2.359 -2.677 2.776 1.00 77.12 406 TYR A C 1
ATOM 3134 O O . TYR A 1 406 ? 1.386 -3.326 3.154 1.00 77.12 406 TYR A O 1
ATOM 3142 N N . GLU A 1 407 ? 3.537 -3.260 2.528 1.00 77.31 407 GLU A N 1
ATOM 3143 C CA . GLU A 1 407 ? 3.735 -4.707 2.688 1.00 77.31 407 GLU A CA 1
ATOM 3144 C C . GLU A 1 407 ? 3.454 -5.119 4.135 1.00 77.31 407 GLU A C 1
ATOM 3146 O O . GLU A 1 407 ? 2.715 -6.070 4.400 1.00 77.31 407 GLU A O 1
ATOM 3151 N N . GLN A 1 408 ? 4.006 -4.369 5.084 1.00 67.88 408 GLN A N 1
ATOM 3152 C CA . GLN A 1 408 ? 3.794 -4.611 6.499 1.00 67.88 408 GLN A CA 1
ATOM 3153 C C . GLN A 1 408 ? 2.316 -4.471 6.888 1.00 67.88 408 GLN A C 1
ATOM 3155 O O . GLN A 1 408 ? 1.801 -5.290 7.652 1.00 67.88 408 GLN A O 1
ATOM 3160 N N . GLN A 1 409 ? 1.620 -3.469 6.352 1.00 71.38 409 GLN A N 1
ATOM 3161 C CA . GLN A 1 409 ? 0.194 -3.261 6.597 1.00 71.38 409 GLN A CA 1
ATOM 3162 C C . GLN A 1 409 ? -0.642 -4.465 6.133 1.00 71.38 409 GLN A C 1
ATOM 3164 O O . GLN A 1 409 ? -1.402 -5.026 6.922 1.00 71.38 409 GLN A O 1
ATOM 3169 N N . VAL A 1 410 ? -0.417 -4.945 4.905 1.00 72.62 410 VAL A N 1
ATOM 3170 C CA . VAL A 1 410 ? -1.110 -6.125 4.360 1.00 72.62 410 VAL A CA 1
ATOM 3171 C C . VAL A 1 410 ? -0.798 -7.376 5.189 1.00 72.62 410 VAL A C 1
ATOM 3173 O O . VAL A 1 410 ? -1.698 -8.146 5.527 1.00 72.62 410 VAL A O 1
ATOM 3176 N N . ARG A 1 411 ? 0.471 -7.583 5.570 1.00 70.69 411 ARG A N 1
ATOM 3177 C CA . ARG A 1 411 ? 0.896 -8.751 6.365 1.00 70.69 411 ARG A CA 1
ATOM 3178 C C . ARG A 1 411 ? 0.352 -8.757 7.789 1.00 70.69 411 ARG A C 1
ATOM 3180 O O . ARG A 1 411 ? 0.175 -9.833 8.353 1.00 70.69 411 ARG A O 1
ATOM 3187 N N . THR A 1 412 ? 0.092 -7.584 8.360 1.00 60.12 412 THR A N 1
ATOM 3188 C CA . THR A 1 412 ? -0.515 -7.438 9.693 1.00 60.12 412 THR A CA 1
ATOM 3189 C C . THR A 1 412 ? -2.042 -7.510 9.658 1.00 60.12 412 THR A C 1
ATOM 3191 O O . THR A 1 412 ? -2.672 -7.259 10.674 1.00 60.12 412 THR A O 1
ATOM 3194 N N . GLN A 1 413 ? -2.636 -7.883 8.512 1.00 68.56 413 GLN A N 1
ATOM 3195 C CA . GLN A 1 413 ? -4.088 -7.983 8.298 1.00 68.56 413 GLN A CA 1
ATOM 3196 C C . GLN A 1 413 ? -4.853 -6.693 8.586 1.00 68.56 413 GLN A C 1
ATOM 3198 O O . GLN A 1 413 ? -6.075 -6.709 8.735 1.00 68.56 413 GLN A O 1
ATOM 3203 N N . LYS A 1 414 ? -4.143 -5.568 8.601 1.00 68.75 414 LYS A N 1
ATOM 3204 C CA . LYS A 1 414 ? -4.779 -4.269 8.671 1.00 68.75 414 LYS A CA 1
ATOM 3205 C C . LYS A 1 414 ? -5.556 -4.033 7.391 1.00 68.75 414 LYS A C 1
ATOM 3207 O O . LYS A 1 414 ? -5.229 -4.561 6.319 1.00 68.75 414 LYS A O 1
ATOM 3212 N N . ASP A 1 415 ? -6.600 -3.239 7.501 1.00 70.12 415 ASP A N 1
ATOM 3213 C CA . ASP A 1 415 ? -7.353 -2.815 6.344 1.00 70.12 415 ASP A CA 1
ATOM 3214 C C . ASP A 1 415 ? -6.557 -1.848 5.461 1.00 70.12 415 ASP A C 1
ATOM 3216 O O . ASP A 1 415 ? -5.435 -1.463 5.793 1.00 70.12 415 ASP A O 1
ATOM 3220 N N . PHE A 1 416 ? -7.137 -1.439 4.332 1.00 70.81 416 PHE A N 1
ATOM 3221 C CA . PHE A 1 416 ? -6.478 -0.587 3.339 1.00 70.81 416 PHE A CA 1
ATOM 3222 C C . PHE A 1 416 ? -5.958 0.755 3.913 1.00 70.81 416 PHE A C 1
ATOM 3224 O O . PHE A 1 416 ? -5.018 1.329 3.358 1.00 70.81 416 PHE A O 1
ATOM 3231 N N . TYR A 1 417 ? -6.451 1.203 5.075 1.00 70.31 417 TYR A N 1
ATOM 3232 C CA . TYR A 1 417 ? -6.004 2.422 5.767 1.00 70.31 417 TYR A CA 1
ATOM 3233 C C . TYR A 1 417 ? -5.186 2.174 7.028 1.00 70.31 417 TYR A C 1
ATOM 3235 O O . TYR A 1 417 ? -4.899 3.114 7.766 1.00 70.31 417 TYR A O 1
ATOM 3243 N N . GLY A 1 418 ? -4.791 0.936 7.300 1.00 61.34 418 GLY A N 1
ATOM 3244 C CA . GLY A 1 418 ? -3.955 0.615 8.447 1.00 61.34 418 GLY A CA 1
ATOM 3245 C C . GLY A 1 418 ? -4.740 0.524 9.755 1.00 61.34 418 GLY A C 1
ATOM 3246 O O . GLY A 1 418 ? -4.129 0.621 10.828 1.00 61.34 418 GLY A O 1
ATOM 3247 N N . LYS A 1 419 ? -6.064 0.354 9.673 1.00 67.88 419 LYS A N 1
ATOM 3248 C CA . LYS A 1 419 ? -6.971 0.100 10.797 1.00 67.88 419 LYS A CA 1
ATOM 3249 C C . LYS A 1 419 ? -7.253 -1.395 10.944 1.00 67.88 419 LYS A C 1
ATOM 3251 O O . LYS A 1 419 ? -6.916 -2.192 10.071 1.00 67.88 419 LYS A O 1
ATOM 3256 N N . GLU A 1 420 ? -7.835 -1.786 12.070 1.00 66.62 420 GLU A N 1
ATOM 3257 C CA . GLU A 1 420 ? -8.209 -3.187 12.297 1.00 66.62 420 GLU A CA 1
ATOM 3258 C C . GLU A 1 420 ? -9.476 -3.542 11.494 1.00 66.62 420 GLU A C 1
ATOM 3260 O O . GLU A 1 420 ? -10.343 -2.682 11.343 1.00 66.62 420 GLU A O 1
ATOM 3265 N N . PRO A 1 421 ? -9.659 -4.792 11.023 1.00 65.88 421 PRO A N 1
ATOM 3266 C CA . PRO A 1 421 ? -10.801 -5.176 10.179 1.00 65.88 421 PRO A CA 1
ATOM 3267 C C . PRO A 1 421 ? -12.202 -4.912 10.762 1.00 65.88 421 PRO A C 1
ATOM 3269 O O . PRO A 1 421 ? -13.177 -4.905 10.018 1.00 65.88 421 PRO A O 1
ATOM 3272 N N . GLY A 1 422 ? -12.320 -4.747 12.084 1.00 74.75 422 GLY A N 1
ATOM 3273 C CA . GLY A 1 422 ? -13.571 -4.414 12.777 1.00 74.75 422 GLY A CA 1
ATOM 3274 C C . GLY A 1 422 ? -13.705 -2.941 13.171 1.00 74.75 422 GLY A C 1
ATOM 3275 O O . GLY A 1 422 ? -14.686 -2.589 13.827 1.00 74.75 422 GLY A O 1
ATOM 3276 N N . GLU A 1 423 ? -12.731 -2.094 12.827 1.00 79.62 423 GLU A N 1
ATOM 3277 C CA . GLU A 1 423 ? -12.783 -0.666 13.132 1.00 79.62 423 GLU A CA 1
ATOM 3278 C C . GLU A 1 423 ? -13.752 0.034 12.181 1.00 79.62 423 GLU A C 1
ATOM 3280 O O . GLU A 1 423 ? -13.610 -0.046 10.965 1.00 79.62 423 GLU A O 1
ATOM 3285 N N . VAL A 1 424 ? -14.739 0.729 12.737 1.00 81.62 424 VAL A N 1
ATOM 3286 C CA . VAL A 1 424 ? -15.777 1.430 11.982 1.00 81.62 424 VAL A CA 1
ATOM 3287 C C . VAL A 1 424 ? -15.747 2.925 12.278 1.00 81.62 424 VAL A C 1
ATOM 3289 O O . VAL A 1 424 ? -15.475 3.355 13.409 1.00 81.62 424 VAL A O 1
ATOM 3292 N N . PRO A 1 425 ? -16.031 3.758 11.268 1.00 74.62 425 PRO A N 1
ATOM 3293 C CA . PRO A 1 425 ? -16.061 5.190 11.457 1.00 74.62 425 PRO A CA 1
ATOM 3294 C C . PRO A 1 425 ? -17.328 5.632 12.215 1.00 74.62 425 PRO A C 1
ATOM 3296 O O . PRO A 1 425 ? -18.363 4.976 12.176 1.00 74.62 425 PRO A O 1
ATOM 3299 N N . ARG A 1 426 ? -17.254 6.773 12.920 1.00 76.94 426 ARG A N 1
ATOM 3300 C CA . ARG A 1 426 ? -18.366 7.290 13.747 1.00 76.94 426 ARG A CA 1
ATOM 3301 C C . ARG A 1 426 ? -19.470 7.986 12.956 1.00 76.94 426 ARG A C 1
ATOM 3303 O O . ARG A 1 426 ? -20.540 8.176 13.520 1.00 76.94 426 ARG A O 1
ATOM 3310 N N . GLY A 1 427 ? -19.211 8.424 11.727 1.00 68.00 427 GLY A N 1
ATOM 3311 C CA . GLY A 1 427 ? -20.247 9.027 10.890 1.00 68.00 427 GLY A CA 1
ATOM 3312 C C . GLY A 1 427 ? -21.303 8.001 10.474 1.00 68.00 427 GLY A C 1
ATOM 3313 O O . GLY A 1 427 ? -21.002 6.814 10.343 1.00 68.00 427 GLY A O 1
ATOM 3314 N N . SER A 1 428 ? -22.539 8.449 10.276 1.00 77.12 428 SER A N 1
ATOM 3315 C CA . SER A 1 428 ? -23.598 7.616 9.705 1.00 77.12 428 SER A CA 1
ATOM 3316 C C . SER A 1 428 ? -23.310 7.282 8.234 1.00 77.12 428 SER A C 1
ATOM 3318 O O . SER A 1 428 ? -22.471 7.915 7.586 1.00 77.12 428 SER A O 1
ATOM 3320 N N . PHE A 1 429 ? -24.021 6.292 7.686 1.00 85.94 429 PHE A N 1
ATOM 3321 C CA . PHE A 1 429 ? -23.912 5.959 6.263 1.00 85.94 429 PHE A CA 1
ATOM 3322 C C . PHE A 1 429 ? -24.204 7.174 5.379 1.00 85.94 429 PHE A C 1
ATOM 3324 O O . PHE A 1 429 ? -23.391 7.525 4.531 1.00 85.94 429 PHE A O 1
ATOM 3331 N N . THR A 1 430 ? -25.294 7.893 5.655 1.00 81.19 430 THR A N 1
ATOM 3332 C CA . THR A 1 430 ? -25.681 9.110 4.929 1.00 81.19 430 THR A CA 1
ATOM 3333 C C . THR A 1 430 ? -24.595 10.189 4.968 1.00 81.19 430 THR A C 1
ATOM 3335 O O . THR A 1 430 ? -24.373 10.877 3.971 1.00 81.19 430 THR A O 1
ATOM 3338 N N . PHE A 1 431 ? -23.878 10.328 6.091 1.00 75.75 431 PHE A N 1
ATOM 3339 C CA . PHE A 1 431 ? -22.753 11.258 6.194 1.00 75.75 431 PHE A CA 1
ATOM 3340 C C . PHE A 1 431 ? -21.616 10.888 5.235 1.00 75.75 431 PHE A C 1
ATOM 3342 O O . PHE A 1 431 ? -21.157 11.738 4.469 1.00 75.75 431 PHE A O 1
ATOM 3349 N N . TYR A 1 432 ? -21.175 9.626 5.247 1.00 79.69 432 TYR A N 1
ATOM 3350 C CA . TYR A 1 432 ? -20.096 9.183 4.361 1.00 79.69 432 TYR A CA 1
ATOM 3351 C C . TYR A 1 432 ? -20.519 9.131 2.900 1.00 79.69 432 TYR A C 1
ATOM 3353 O O . TYR A 1 432 ? -19.717 9.498 2.050 1.00 79.69 432 TYR A O 1
ATOM 3361 N N . GLN A 1 433 ? -21.773 8.787 2.618 1.00 85.25 433 GLN A N 1
ATOM 3362 C CA . GLN A 1 433 ? -22.355 8.837 1.283 1.00 85.25 433 GLN A CA 1
ATOM 3363 C C . GLN A 1 433 ? -22.305 10.265 0.717 1.00 85.25 433 GLN A C 1
ATOM 3365 O O . GLN A 1 433 ? -21.823 10.485 -0.394 1.00 85.25 433 GLN A O 1
ATOM 3370 N N . LYS A 1 434 ? -22.729 11.270 1.495 1.00 75.75 434 LYS A N 1
ATOM 3371 C CA . LYS A 1 434 ? -22.651 12.675 1.071 1.00 75.75 434 LYS A CA 1
ATOM 3372 C C . LYS A 1 434 ? -21.202 13.129 0.858 1.00 75.75 434 LYS A C 1
ATOM 3374 O O . LYS A 1 434 ? -20.908 13.740 -0.166 1.00 75.75 434 LYS A O 1
ATOM 3379 N N . GLY A 1 435 ? -20.301 12.805 1.786 1.00 71.12 435 GLY A N 1
ATOM 3380 C CA . GLY A 1 435 ? -18.884 13.164 1.668 1.00 71.12 435 GLY A CA 1
ATOM 3381 C C . GLY A 1 435 ? -18.185 12.482 0.486 1.00 71.12 435 GLY A C 1
ATOM 3382 O O . GLY A 1 435 ? -17.409 13.121 -0.222 1.00 71.12 435 GLY A O 1
ATOM 3383 N N . ALA A 1 436 ? -18.496 11.211 0.218 1.00 81.12 436 ALA A N 1
ATOM 3384 C CA . ALA A 1 436 ? -17.991 10.486 -0.945 1.00 81.12 436 ALA A CA 1
ATOM 3385 C C . ALA A 1 436 ? -18.439 11.153 -2.246 1.00 81.12 436 ALA A C 1
ATOM 3387 O O . ALA A 1 436 ? -17.612 11.368 -3.129 1.00 81.12 436 ALA A O 1
ATOM 3388 N N . LYS A 1 437 ? -19.709 11.561 -2.335 1.00 85.19 437 LYS A N 1
ATOM 3389 C CA . LYS A 1 437 ? -20.227 12.303 -3.488 1.00 85.19 437 LYS A CA 1
ATOM 3390 C C . LYS A 1 437 ? -19.465 13.612 -3.733 1.00 85.19 437 LYS A C 1
ATOM 3392 O O . LYS A 1 437 ? -19.040 13.847 -4.857 1.00 85.19 437 LYS A O 1
ATOM 3397 N N . GLU A 1 438 ? -19.243 14.428 -2.701 1.00 75.12 438 GLU A N 1
ATOM 3398 C CA . GLU A 1 438 ? -18.506 15.701 -2.828 1.00 75.12 438 GLU A CA 1
ATOM 3399 C C . GLU A 1 438 ? -17.058 15.491 -3.314 1.00 75.12 438 GLU A C 1
ATOM 3401 O O . GLU A 1 438 ? -16.548 16.248 -4.143 1.00 75.12 438 GLU A O 1
ATOM 3406 N N . VAL A 1 439 ? -16.389 14.439 -2.834 1.00 75.56 439 VAL A N 1
ATOM 3407 C CA . VAL A 1 439 ? -15.028 14.096 -3.276 1.00 75.56 439 VAL A CA 1
ATOM 3408 C C . VAL A 1 439 ? -15.012 13.549 -4.703 1.00 75.56 439 VAL A C 1
ATOM 3410 O O . VAL A 1 439 ? -14.084 13.855 -5.451 1.00 75.56 439 VAL A O 1
ATOM 3413 N N . LEU A 1 440 ? -16.026 12.779 -5.105 1.00 84.62 440 LEU A N 1
ATOM 3414 C CA . LEU A 1 440 ? -16.166 12.285 -6.478 1.00 84.62 440 LEU A CA 1
ATOM 3415 C C . LEU A 1 440 ? -16.428 13.419 -7.471 1.00 84.62 440 LEU A C 1
ATOM 3417 O O . LEU A 1 440 ? -15.793 13.445 -8.521 1.00 84.62 440 LEU A O 1
ATOM 3421 N N . GLU A 1 441 ? -17.267 14.394 -7.116 1.00 84.19 441 GLU A N 1
ATOM 3422 C CA . GLU A 1 441 ? -17.479 15.603 -7.924 1.00 84.19 441 GLU A CA 1
ATOM 3423 C C . GLU A 1 441 ? -16.157 16.360 -8.144 1.00 84.19 441 GLU A C 1
ATOM 3425 O O . GLU A 1 441 ? -15.852 16.760 -9.266 1.00 84.19 441 GLU A O 1
ATOM 3430 N N . HIS A 1 442 ? -15.312 16.484 -7.112 1.00 77.19 442 HIS A N 1
ATOM 3431 C CA . HIS A 1 442 ? -13.984 17.083 -7.275 1.00 77.19 442 HIS A CA 1
ATOM 3432 C C . HIS A 1 442 ? -13.026 16.213 -8.105 1.00 77.19 442 HIS A C 1
ATOM 3434 O O . HIS A 1 442 ? -12.261 16.736 -8.915 1.00 77.19 442 HIS A O 1
ATOM 3440 N N . LEU A 1 443 ? -13.056 14.888 -7.936 1.00 83.12 443 LEU A N 1
ATOM 3441 C CA . LEU A 1 443 ? -12.261 13.979 -8.761 1.00 83.12 443 LEU A CA 1
ATOM 3442 C C . LEU A 1 443 ? -12.630 14.111 -10.243 1.00 83.12 443 LEU A C 1
ATOM 3444 O O . LEU A 1 443 ? -11.732 14.094 -11.080 1.00 83.12 443 LEU A O 1
ATOM 3448 N N . GLN A 1 444 ? -13.915 14.287 -10.558 1.00 86.31 444 GLN A N 1
ATOM 3449 C CA . GLN A 1 444 ? -14.369 14.528 -11.922 1.00 86.31 444 GLN A CA 1
ATOM 3450 C C . GLN A 1 444 ? -13.735 15.797 -12.510 1.00 86.31 444 GLN A C 1
ATOM 3452 O O . GLN A 1 444 ? -13.194 15.736 -13.609 1.00 86.31 444 GLN A O 1
ATOM 3457 N N . GLU A 1 445 ? -13.718 16.910 -11.763 1.00 81.12 445 GLU A N 1
ATOM 3458 C CA . GLU A 1 445 ? -13.047 18.152 -12.193 1.00 81.12 445 GLU A CA 1
ATOM 3459 C C . GLU A 1 445 ? -11.564 17.902 -12.531 1.00 81.12 445 GLU A C 1
ATOM 3461 O O . GLU A 1 445 ? -11.050 18.385 -13.539 1.00 81.12 445 GLU A O 1
ATOM 3466 N N . VAL A 1 446 ? -10.862 17.130 -11.694 1.00 77.31 446 VAL A N 1
ATOM 3467 C CA . VAL A 1 446 ? -9.439 16.808 -11.889 1.00 77.31 446 VAL A CA 1
ATOM 3468 C C . VAL A 1 446 ? -9.223 15.883 -13.090 1.00 77.31 446 VAL A C 1
ATOM 3470 O O . VAL A 1 446 ? -8.260 16.068 -13.837 1.00 77.31 446 VAL A O 1
ATOM 3473 N N . GLU A 1 447 ? -10.091 14.889 -13.274 1.00 80.94 447 GLU A N 1
ATOM 3474 C CA . GLU A 1 447 ? -10.045 13.956 -14.402 1.00 80.94 447 GLU A CA 1
ATOM 3475 C C . GLU A 1 447 ? -10.298 14.668 -15.730 1.00 80.94 447 GLU A C 1
ATOM 3477 O O . GLU A 1 447 ? -9.552 14.445 -16.684 1.00 80.94 447 GLU A O 1
ATOM 3482 N N . ASP A 1 448 ? -11.284 15.566 -15.774 1.00 78.62 448 ASP A N 1
ATOM 3483 C CA . ASP A 1 448 ? -11.592 16.373 -16.954 1.00 78.62 448 ASP A CA 1
ATOM 3484 C C . ASP A 1 448 ? -10.386 17.252 -17.330 1.00 78.62 448 ASP A C 1
ATOM 3486 O O . ASP A 1 448 ? -9.933 17.204 -18.474 1.00 78.62 448 ASP A O 1
ATOM 3490 N N . VAL A 1 449 ? -9.764 17.945 -16.364 1.00 73.88 449 VAL A N 1
ATOM 3491 C CA . VAL A 1 449 ? -8.536 18.739 -16.595 1.00 73.88 449 VAL A CA 1
ATOM 3492 C C . VAL A 1 449 ? -7.387 17.870 -17.113 1.00 73.88 449 VAL A C 1
ATOM 3494 O O . VAL A 1 449 ? -6.644 18.270 -18.015 1.00 73.88 449 VAL A O 1
ATOM 3497 N N . TYR A 1 450 ? -7.213 16.672 -16.555 1.00 74.56 450 TYR A N 1
ATOM 3498 C CA . TYR A 1 450 ? -6.149 15.768 -16.982 1.00 74.56 450 TYR A CA 1
ATOM 3499 C C . TYR A 1 450 ? -6.403 15.197 -18.388 1.00 74.56 450 TYR A C 1
ATOM 3501 O O . TYR A 1 450 ? -5.475 15.133 -19.198 1.00 74.56 450 TYR A O 1
ATOM 3509 N N . GLY A 1 451 ? -7.651 14.856 -18.716 1.00 71.44 451 GLY A N 1
ATOM 3510 C CA . GLY A 1 451 ? -8.058 14.390 -20.042 1.00 71.44 451 GLY A CA 1
ATOM 3511 C C . GLY A 1 451 ? -7.983 15.481 -21.115 1.00 71.44 451 GLY A C 1
ATOM 3512 O O . GLY A 1 451 ? -7.509 15.227 -22.227 1.00 71.44 451 GLY A O 1
ATOM 3513 N N . GLU A 1 452 ? -8.380 16.713 -20.790 1.00 69.75 452 GLU A N 1
ATOM 3514 C CA . GLU A 1 452 ? -8.216 17.879 -21.666 1.00 69.75 452 GLU A CA 1
ATOM 3515 C C . GLU A 1 452 ? -6.739 18.144 -21.957 1.00 69.75 452 GLU A C 1
ATOM 3517 O O . GLU A 1 452 ? -6.361 18.341 -23.111 1.00 69.75 452 GLU A O 1
ATOM 3522 N N . TYR A 1 453 ? -5.882 18.064 -20.938 1.00 68.44 453 TYR A N 1
ATOM 3523 C CA . TYR A 1 453 ? -4.439 18.180 -21.118 1.00 68.44 453 TYR A CA 1
ATOM 3524 C C . TYR A 1 453 ? -3.885 17.094 -22.051 1.00 68.44 453 TYR A C 1
ATOM 3526 O O . TYR A 1 453 ? -3.125 17.420 -22.960 1.00 68.44 453 TYR A O 1
ATOM 3534 N N . TYR A 1 454 ? -4.290 15.831 -21.880 1.00 65.12 454 TYR A N 1
ATOM 3535 C CA . TYR A 1 454 ? -3.803 14.705 -22.691 1.00 65.12 454 TYR A CA 1
ATOM 3536 C C . TYR A 1 454 ? -4.237 14.777 -24.166 1.00 65.12 454 TYR A C 1
ATOM 3538 O O . TYR A 1 454 ? -3.559 14.259 -25.051 1.00 65.12 454 TYR A O 1
ATOM 3546 N N . THR A 1 455 ? -5.370 15.424 -24.447 1.00 62.97 455 THR A N 1
ATOM 3547 C CA . THR A 1 455 ? -5.936 15.542 -25.803 1.00 62.97 455 THR A CA 1
ATOM 3548 C C . THR A 1 455 ? -5.604 16.865 -26.501 1.00 62.97 455 THR A C 1
ATOM 3550 O O . THR A 1 455 ? -5.906 17.032 -27.686 1.00 62.97 455 THR A O 1
ATOM 3553 N N . ALA A 1 456 ? -4.974 17.809 -25.800 1.00 61.09 456 ALA A N 1
ATOM 3554 C CA . ALA A 1 456 ? -4.698 19.148 -26.303 1.00 61.09 456 ALA A CA 1
ATOM 3555 C C . ALA A 1 456 ? -3.495 19.209 -27.269 1.00 61.09 456 ALA A C 1
ATOM 3557 O O . ALA A 1 456 ? -2.496 18.505 -27.129 1.00 61.09 456 ALA A O 1
ATOM 3558 N N . THR A 1 457 ? -3.560 20.122 -28.247 1.00 58.94 457 THR A N 1
ATOM 3559 C CA . THR A 1 457 ? -2.397 20.490 -29.080 1.00 58.94 457 THR A CA 1
ATOM 3560 C C . THR A 1 457 ? -1.332 21.186 -28.230 1.00 58.94 457 THR A C 1
ATOM 3562 O O . THR A 1 457 ? -1.693 21.847 -27.262 1.00 58.94 457 THR A O 1
ATOM 3565 N N . ASN A 1 458 ? -0.042 21.126 -28.599 1.00 59.28 458 ASN A N 1
ATOM 3566 C CA . ASN A 1 458 ? 1.051 21.726 -27.805 1.00 59.28 458 ASN A CA 1
ATOM 3567 C C . ASN A 1 458 ? 0.776 23.178 -27.362 1.00 59.28 458 ASN A C 1
ATOM 3569 O O . ASN A 1 458 ? 1.004 23.507 -26.207 1.00 59.28 458 ASN A O 1
ATOM 3573 N N . GLU A 1 459 ? 0.208 24.023 -28.228 1.00 55.97 459 GLU A N 1
ATOM 3574 C CA . GLU A 1 459 ? -0.115 25.425 -27.911 1.00 55.97 459 GLU A CA 1
ATOM 3575 C C . GLU A 1 459 ? -1.325 25.578 -26.957 1.00 55.97 459 GLU A C 1
ATOM 3577 O O . GLU A 1 459 ? -1.378 26.491 -26.131 1.00 55.97 459 GLU A O 1
ATOM 3582 N N . THR A 1 460 ? -2.307 24.672 -27.036 1.00 54.56 460 THR A N 1
ATOM 3583 C CA . THR A 1 460 ? -3.476 24.625 -26.133 1.00 54.56 460 THR A CA 1
ATOM 3584 C C . THR A 1 460 ? -3.102 24.012 -24.787 1.00 54.56 460 THR A C 1
ATOM 3586 O O . THR A 1 460 ? -3.521 24.503 -23.745 1.00 54.56 460 THR A O 1
ATOM 3589 N N . ALA A 1 461 ? -2.249 22.993 -24.802 1.00 57.59 461 ALA A N 1
ATOM 3590 C CA . ALA A 1 461 ? -1.690 22.351 -23.628 1.00 57.59 461 ALA A CA 1
ATOM 3591 C C . ALA A 1 461 ? -0.708 23.292 -22.904 1.00 57.59 461 ALA A C 1
ATOM 3593 O O . ALA A 1 461 ? -0.713 23.333 -21.680 1.00 57.59 461 ALA A O 1
ATOM 3594 N N . GLU A 1 462 ? 0.050 24.136 -23.618 1.00 55.28 462 GLU A N 1
ATOM 3595 C CA . GLU A 1 462 ? 0.828 25.246 -23.041 1.00 55.28 462 GLU A CA 1
ATOM 3596 C C . GLU A 1 462 ? -0.073 26.313 -22.399 1.00 55.28 462 GLU A C 1
ATOM 3598 O O . GLU A 1 462 ? 0.274 26.869 -21.358 1.00 55.28 462 GLU A O 1
ATOM 3603 N N . LYS A 1 463 ? -1.253 26.589 -22.970 1.00 54.59 463 LYS A N 1
ATOM 3604 C CA . LYS A 1 463 ? -2.248 27.493 -22.366 1.00 54.59 463 LYS A CA 1
ATOM 3605 C C . LYS A 1 463 ? -2.893 26.880 -21.119 1.00 54.59 463 LYS A C 1
ATOM 3607 O O . LYS A 1 463 ? -2.888 27.540 -20.087 1.00 54.59 463 LYS A O 1
ATOM 3612 N N . LEU A 1 464 ? -3.338 25.622 -21.162 1.00 55.81 464 LEU A N 1
ATOM 3613 C CA . 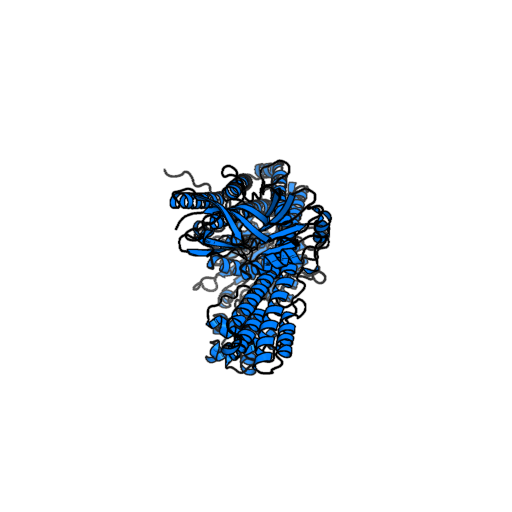LEU A 1 464 ? -3.786 24.852 -19.986 1.00 55.81 464 LEU A CA 1
ATOM 3614 C C . LEU A 1 464 ? -2.680 24.755 -18.918 1.00 55.81 464 LEU A C 1
ATOM 3616 O O . LEU A 1 464 ? -2.952 24.743 -17.721 1.00 55.81 464 LEU A O 1
ATOM 3620 N N . CYS A 1 465 ? -1.414 24.751 -19.346 1.00 54.25 465 CYS A N 1
ATOM 3621 C CA . CYS A 1 465 ? -0.241 24.731 -18.479 1.00 54.25 465 CYS A CA 1
ATOM 3622 C C . CYS A 1 465 ? 0.012 26.065 -17.762 1.00 54.25 465 CYS A C 1
ATOM 3624 O O . CYS A 1 465 ? 0.376 26.072 -16.584 1.00 54.25 465 CYS A O 1
ATOM 3626 N N . LYS A 1 466 ? -0.249 27.181 -18.451 1.00 50.91 466 LYS A N 1
ATOM 3627 C CA . LYS A 1 466 ? -0.121 28.553 -17.936 1.00 50.91 466 LYS A CA 1
ATOM 3628 C C . LYS A 1 466 ? -1.315 29.014 -17.090 1.00 50.91 466 LYS A C 1
ATOM 3630 O O . LYS A 1 466 ? -1.200 30.003 -16.363 1.00 50.91 466 LYS A O 1
ATOM 3635 N N . VAL A 1 467 ? -2.472 28.355 -17.180 1.00 50.38 467 VAL A N 1
ATOM 3636 C CA . VAL A 1 467 ? -3.684 28.772 -16.460 1.00 50.38 467 VAL A CA 1
ATOM 3637 C C . VAL A 1 467 ? -3.598 28.375 -14.981 1.00 50.38 467 VAL A C 1
ATOM 3639 O O . VAL A 1 467 ? -3.257 27.258 -14.604 1.00 50.38 467 VAL A O 1
ATOM 3642 N N . ARG A 1 468 ? -3.935 29.346 -14.128 1.00 51.50 468 ARG A N 1
ATOM 3643 C CA . ARG A 1 468 ? -3.891 29.380 -12.653 1.00 51.50 468 ARG A CA 1
ATOM 3644 C C . ARG A 1 468 ? -4.626 28.231 -11.922 1.00 51.50 468 ARG A C 1
ATOM 3646 O O . ARG A 1 468 ? -4.620 28.202 -10.692 1.00 51.50 468 ARG A O 1
ATOM 3653 N N . GLU A 1 469 ? -5.216 27.279 -12.638 1.00 56.00 469 GLU A N 1
ATOM 3654 C CA . GLU A 1 469 ? -5.974 26.136 -12.112 1.00 56.00 469 GLU A CA 1
ATOM 3655 C C . GLU A 1 469 ? -5.105 25.113 -11.374 1.00 56.00 469 GLU A C 1
ATOM 3657 O O . GLU A 1 469 ? -5.549 24.565 -10.372 1.00 56.00 469 GLU A O 1
ATOM 3662 N N . ARG A 1 470 ? -3.836 24.919 -11.752 1.00 60.12 470 ARG A N 1
ATOM 3663 C CA . ARG A 1 470 ? -2.939 23.951 -11.080 1.00 60.12 470 ARG A CA 1
ATOM 3664 C C . ARG A 1 470 ? -2.712 24.259 -9.607 1.00 60.12 470 ARG A C 1
ATOM 3666 O O . ARG A 1 470 ? -2.796 23.372 -8.766 1.00 60.12 470 ARG A O 1
ATOM 3673 N N . ALA A 1 471 ? -2.464 25.530 -9.294 1.00 59.84 471 ALA A N 1
ATOM 3674 C CA . ALA A 1 471 ? -2.337 25.978 -7.913 1.00 59.84 471 ALA A CA 1
ATOM 3675 C C . ALA A 1 471 ? -3.673 25.849 -7.169 1.00 59.84 471 ALA A C 1
ATOM 3677 O O . ALA A 1 471 ? -3.672 25.498 -5.997 1.00 59.84 471 ALA A O 1
ATOM 3678 N N . SER A 1 472 ? -4.807 26.082 -7.839 1.00 64.00 472 SER A N 1
ATOM 3679 C CA . SER A 1 472 ? -6.138 25.906 -7.246 1.00 64.00 472 SER A CA 1
ATOM 3680 C C . SER A 1 472 ? -6.438 24.437 -6.919 1.00 64.00 472 SER A C 1
ATOM 3682 O O . SER A 1 472 ? -6.872 24.147 -5.807 1.00 64.00 472 SER A O 1
ATOM 3684 N N . ILE A 1 473 ? -6.137 23.506 -7.832 1.00 65.69 473 ILE A N 1
ATOM 3685 C CA . ILE A 1 473 ? -6.292 22.058 -7.621 1.00 65.69 473 ILE A CA 1
ATOM 3686 C C . ILE A 1 473 ? -5.337 21.580 -6.522 1.00 65.69 473 ILE A C 1
ATOM 3688 O O . ILE A 1 473 ? -5.781 20.927 -5.584 1.00 65.69 473 ILE A O 1
ATOM 3692 N N . CYS A 1 474 ? -4.057 21.976 -6.558 1.00 65.19 474 CYS A N 1
ATOM 3693 C CA . CYS A 1 474 ? -3.114 21.696 -5.471 1.00 65.19 474 CYS A CA 1
ATOM 3694 C C . CYS A 1 474 ? -3.616 22.228 -4.129 1.00 65.19 474 CYS A C 1
ATOM 3696 O O . CYS A 1 474 ? -3.601 21.492 -3.152 1.00 65.19 474 CYS A O 1
ATOM 3698 N N . ASN A 1 475 ? -4.086 23.476 -4.068 1.00 68.31 475 ASN A N 1
ATOM 3699 C CA . ASN A 1 475 ? -4.581 24.079 -2.831 1.00 68.31 475 ASN A CA 1
ATOM 3700 C C . ASN A 1 475 ? -5.840 23.372 -2.315 1.00 68.31 475 ASN A C 1
ATOM 3702 O O . ASN A 1 475 ? -5.967 23.184 -1.106 1.00 68.31 475 ASN A O 1
ATOM 3706 N N . ARG A 1 476 ? -6.747 22.943 -3.202 1.00 69.31 476 ARG A N 1
ATOM 3707 C CA . ARG A 1 476 ? -7.950 22.185 -2.830 1.00 69.31 476 ARG A CA 1
ATOM 3708 C C . ARG A 1 476 ? -7.597 20.772 -2.357 1.00 69.31 476 ARG A C 1
ATOM 3710 O O . ARG A 1 476 ? -8.072 20.370 -1.300 1.00 69.31 476 ARG A O 1
ATOM 3717 N N . SER A 1 477 ? -6.682 20.071 -3.033 1.00 67.81 477 SER A N 1
ATOM 3718 C CA . SER A 1 477 ? -6.139 18.781 -2.576 1.00 67.81 477 SER A CA 1
ATOM 3719 C C . SER A 1 477 ? -5.353 18.896 -1.259 1.00 67.81 477 SER A C 1
ATOM 3721 O O . SER A 1 477 ? -5.472 18.029 -0.394 1.00 67.81 477 SER A O 1
ATOM 3723 N N . ILE A 1 478 ? -4.596 19.982 -1.051 1.00 67.94 478 ILE A N 1
ATOM 3724 C CA . ILE A 1 478 ? -3.951 20.305 0.234 1.00 67.94 478 ILE A CA 1
ATOM 3725 C C . ILE A 1 478 ? -5.018 20.533 1.312 1.00 67.94 478 ILE A C 1
ATOM 3727 O O . ILE A 1 478 ? -4.874 20.011 2.412 1.00 67.94 478 ILE A O 1
ATOM 3731 N N . GLY A 1 479 ? -6.098 21.259 1.003 1.00 67.25 479 GLY A N 1
ATOM 3732 C CA . GLY A 1 479 ? -7.249 21.447 1.893 1.00 67.25 479 GLY A CA 1
ATOM 3733 C C . GLY A 1 479 ? -7.873 20.120 2.334 1.00 67.25 479 GLY A C 1
ATOM 3734 O O . GLY A 1 479 ? -7.932 19.845 3.527 1.00 67.25 479 GLY A O 1
ATOM 3735 N N . LEU A 1 480 ? -8.215 19.247 1.382 1.00 67.81 480 LEU A N 1
ATOM 3736 C CA . LEU A 1 480 ? -8.760 17.911 1.665 1.00 67.81 480 LEU A CA 1
ATOM 3737 C C . LEU A 1 480 ? -7.777 17.026 2.455 1.00 67.81 480 LEU A C 1
ATOM 3739 O O . LEU A 1 480 ? -8.179 16.274 3.343 1.00 67.81 480 LEU A O 1
ATOM 3743 N N . THR A 1 481 ? -6.473 17.126 2.175 1.00 66.12 481 THR A N 1
ATOM 3744 C CA . THR A 1 481 ? -5.441 16.409 2.945 1.00 66.12 481 THR A CA 1
ATOM 3745 C C . THR A 1 481 ? -5.316 16.962 4.369 1.00 66.12 481 THR A C 1
ATOM 3747 O O . THR A 1 481 ? -5.106 16.190 5.304 1.00 66.12 481 THR A O 1
ATOM 3750 N N . ASN A 1 482 ? -5.491 18.271 4.575 1.00 68.69 482 ASN A N 1
ATOM 3751 C CA . ASN A 1 482 ? -5.540 18.859 5.916 1.00 68.69 482 ASN A CA 1
ATOM 3752 C C . ASN A 1 482 ? -6.728 18.316 6.723 1.00 68.69 482 ASN A C 1
ATOM 3754 O O . ASN A 1 482 ? -6.553 18.012 7.901 1.00 68.69 482 ASN A O 1
ATOM 3758 N N . ASP A 1 483 ? -7.891 18.091 6.106 1.00 65.94 483 ASP A N 1
ATOM 3759 C CA . ASP A 1 483 ? -9.036 17.474 6.792 1.00 65.94 483 ASP A CA 1
ATOM 3760 C C . ASP A 1 483 ? -8.728 16.039 7.264 1.00 65.94 483 ASP A C 1
ATOM 3762 O O . ASP A 1 483 ? -9.135 15.631 8.360 1.00 65.94 483 ASP A O 1
ATOM 3766 N N . LEU A 1 484 ? -7.949 15.276 6.482 1.00 65.56 484 LEU A N 1
ATOM 3767 C CA . LEU A 1 484 ? -7.432 13.967 6.902 1.00 65.56 484 LEU A CA 1
ATOM 3768 C C . LEU A 1 484 ? -6.410 14.070 8.035 1.00 65.56 484 LEU A C 1
ATOM 3770 O O . LEU A 1 484 ? -6.419 13.232 8.937 1.00 65.56 484 LEU A O 1
ATOM 3774 N N . ILE A 1 485 ? -5.543 15.082 8.013 1.00 62.19 485 ILE A N 1
ATOM 3775 C CA . ILE A 1 485 ? -4.597 15.356 9.100 1.00 62.19 485 ILE A CA 1
ATOM 3776 C C . ILE A 1 485 ? -5.353 15.670 10.394 1.00 62.19 485 ILE A C 1
ATOM 3778 O O . ILE A 1 485 ? -5.033 15.094 11.434 1.00 62.19 485 ILE A O 1
ATOM 3782 N N . GLU A 1 486 ? -6.391 16.507 10.341 1.00 65.62 486 GLU A N 1
ATOM 3783 C CA . GLU A 1 486 ? -7.257 16.785 11.493 1.00 65.62 486 GLU A CA 1
ATOM 3784 C C . GLU A 1 486 ? -7.946 15.513 12.005 1.00 65.62 486 GLU A C 1
ATOM 3786 O O . GLU A 1 486 ? -8.062 15.307 13.217 1.00 65.62 486 GLU A O 1
ATOM 3791 N N . ALA A 1 487 ? -8.368 14.618 11.106 1.00 62.12 487 ALA A N 1
ATOM 3792 C CA . ALA A 1 487 ? -8.879 13.306 11.495 1.00 62.12 487 ALA A CA 1
ATOM 3793 C C . ALA A 1 487 ? -7.804 12.460 12.199 1.00 62.12 487 ALA A C 1
ATOM 3795 O O . ALA A 1 487 ? -8.058 11.958 13.290 1.00 62.12 487 ALA A O 1
ATOM 3796 N N . CYS A 1 488 ? -6.585 12.372 11.659 1.00 60.22 488 CYS A N 1
ATOM 3797 C CA . CYS A 1 488 ? -5.484 11.649 12.301 1.00 60.22 488 CYS A CA 1
ATOM 3798 C C . CYS A 1 488 ? -5.085 12.235 13.660 1.00 60.22 488 CYS A C 1
ATOM 3800 O O . CYS A 1 488 ? -4.762 11.473 14.569 1.00 60.22 488 CYS A O 1
ATOM 3802 N N . PHE A 1 489 ? -5.124 13.558 13.842 1.00 59.28 489 PHE A N 1
ATOM 3803 C CA . PHE A 1 489 ? -4.890 14.164 15.155 1.00 59.28 489 PHE A CA 1
ATOM 3804 C C . PHE A 1 489 ? -5.942 13.720 16.173 1.00 59.28 489 PHE A C 1
ATOM 3806 O O . PHE A 1 489 ? -5.582 13.320 17.284 1.00 59.28 489 PHE A O 1
ATOM 3813 N N . ARG A 1 490 ? -7.227 13.712 15.789 1.00 63.00 490 ARG A N 1
ATOM 3814 C CA . ARG A 1 490 ? -8.305 13.181 16.640 1.00 63.00 490 ARG A CA 1
ATOM 3815 C C . ARG A 1 490 ? -8.078 11.708 16.980 1.00 63.00 490 ARG A C 1
ATOM 3817 O O . ARG A 1 490 ? -8.232 11.339 18.148 1.00 63.00 490 ARG A O 1
ATOM 3824 N N . ASP A 1 491 ? -7.652 10.896 16.015 1.00 60.41 491 ASP A N 1
ATOM 3825 C CA . ASP A 1 491 ? -7.318 9.483 16.223 1.00 60.41 491 ASP A CA 1
ATOM 3826 C C . ASP A 1 491 ? -6.161 9.332 17.225 1.00 60.41 491 ASP A C 1
ATOM 3828 O O . ASP A 1 491 ? -6.287 8.593 18.201 1.00 60.41 491 ASP A O 1
ATOM 3832 N N . ILE A 1 492 ? -5.058 10.070 17.057 1.00 57.81 492 ILE A N 1
ATOM 3833 C CA . ILE A 1 492 ? -3.884 10.019 17.948 1.00 57.81 492 ILE A CA 1
ATOM 3834 C C . ILE A 1 492 ? -4.270 10.399 19.379 1.00 57.81 492 ILE A C 1
ATOM 3836 O O . ILE A 1 492 ? -4.006 9.628 20.305 1.00 57.81 492 ILE A O 1
ATOM 3840 N N . SER A 1 493 ? -4.935 11.543 19.574 1.00 59.41 493 SER A N 1
ATOM 3841 C CA . SER A 1 493 ? -5.371 11.992 20.903 1.00 59.41 493 SER A CA 1
ATOM 3842 C C . SER A 1 493 ? -6.308 10.984 21.567 1.00 59.41 493 SER A C 1
ATOM 3844 O O . SER A 1 493 ? -6.205 10.717 22.765 1.00 59.41 493 SER A O 1
ATOM 3846 N N . THR A 1 494 ? -7.208 10.383 20.790 1.00 60.59 494 THR A N 1
ATOM 3847 C CA . THR A 1 494 ? -8.123 9.348 21.277 1.00 60.59 494 THR A CA 1
ATOM 3848 C C . THR A 1 494 ? -7.376 8.087 21.684 1.00 60.59 494 THR A C 1
ATOM 3850 O O . THR A 1 494 ? -7.677 7.477 22.710 1.00 60.59 494 THR A O 1
ATOM 3853 N N . THR A 1 495 ? -6.382 7.697 20.898 1.00 57.62 495 THR A N 1
ATOM 3854 C CA . THR A 1 495 ? -5.632 6.471 21.135 1.00 57.62 495 THR A CA 1
ATOM 3855 C C . THR A 1 495 ? -4.733 6.592 22.363 1.00 57.62 495 THR A C 1
ATOM 3857 O O . THR A 1 495 ? -4.691 5.661 23.162 1.00 57.62 495 THR A O 1
ATOM 3860 N N . VAL A 1 496 ? -4.110 7.754 22.596 1.00 57.75 496 VAL A N 1
ATOM 3861 C CA . VAL A 1 496 ? -3.387 8.049 23.850 1.00 57.75 496 VAL A CA 1
ATOM 3862 C C . VAL A 1 496 ? -4.305 7.863 25.060 1.00 57.75 496 VAL A C 1
ATOM 3864 O O . VAL A 1 496 ? -3.951 7.140 25.989 1.00 57.75 496 VAL A O 1
ATOM 3867 N N . ARG A 1 497 ? -5.527 8.407 25.008 1.00 61.22 497 ARG A N 1
ATOM 3868 C CA . ARG A 1 497 ? -6.520 8.232 26.079 1.00 61.22 497 ARG A CA 1
ATOM 3869 C C . ARG A 1 497 ? -6.944 6.772 26.261 1.00 61.22 497 ARG A C 1
ATOM 3871 O O . ARG A 1 497 ? -7.113 6.337 27.395 1.00 61.22 497 ARG A O 1
ATOM 3878 N N . LYS A 1 498 ? -7.092 5.992 25.179 1.00 60.91 498 LYS A N 1
ATOM 3879 C CA . LYS A 1 498 ? -7.353 4.538 25.265 1.00 60.91 498 LYS A CA 1
ATOM 3880 C C . LYS A 1 498 ? -6.201 3.800 25.950 1.00 60.91 498 LYS A C 1
ATOM 3882 O O . LYS A 1 498 ? -6.452 2.903 26.751 1.00 60.91 498 LYS A O 1
ATOM 3887 N N . VAL A 1 499 ? -4.954 4.174 25.661 1.00 58.16 499 VAL A N 1
ATOM 3888 C CA . VAL A 1 499 ? -3.775 3.599 26.325 1.00 58.16 499 VAL A CA 1
ATOM 3889 C C . VAL A 1 499 ? -3.784 3.940 27.815 1.00 58.16 499 VAL A C 1
ATOM 3891 O O . VAL A 1 499 ? -3.591 3.044 28.631 1.00 58.16 499 VAL A O 1
ATOM 3894 N N . GLU A 1 500 ? -4.075 5.188 28.182 1.00 61.31 500 GLU A N 1
ATOM 3895 C CA . GLU A 1 500 ? -4.179 5.629 29.582 1.00 61.31 500 GLU A CA 1
ATOM 3896 C C . GLU A 1 500 ? -5.309 4.915 30.337 1.00 61.31 500 GLU A C 1
ATOM 3898 O O . GLU A 1 500 ? -5.068 4.331 31.393 1.00 61.31 500 GLU A O 1
ATOM 3903 N N . ALA A 1 501 ? -6.513 4.856 29.759 1.00 58.94 501 ALA A N 1
ATOM 3904 C CA . ALA A 1 501 ? -7.634 4.100 30.320 1.00 58.94 501 ALA A CA 1
ATOM 3905 C C . ALA A 1 501 ? -7.300 2.604 30.458 1.00 58.94 501 ALA A C 1
ATOM 3907 O O . ALA A 1 501 ? -7.656 1.967 31.450 1.00 58.94 501 ALA A O 1
ATOM 3908 N N . GLY A 1 502 ? -6.565 2.044 29.493 1.00 59.53 502 GLY A N 1
ATOM 3909 C CA . GLY A 1 502 ? -6.058 0.676 29.541 1.00 59.53 502 GLY A CA 1
ATOM 3910 C C . GLY A 1 502 ? -5.046 0.442 30.666 1.00 59.53 502 GLY A C 1
ATOM 3911 O O . GLY A 1 502 ? -5.063 -0.627 31.267 1.00 59.53 502 GLY A O 1
ATOM 3912 N N . VAL A 1 503 ? -4.200 1.422 31.004 1.00 61.28 503 VAL A N 1
ATOM 3913 C CA . VAL A 1 503 ? -3.269 1.340 32.148 1.00 61.28 503 VAL A CA 1
ATOM 3914 C C . VAL A 1 503 ? -4.032 1.283 33.474 1.00 61.28 503 VAL A C 1
ATOM 3916 O O . VAL A 1 503 ? -3.714 0.453 34.333 1.00 61.28 503 VAL A O 1
ATOM 3919 N N . ASP A 1 504 ? -5.069 2.105 33.630 1.00 60.09 504 ASP A N 1
ATOM 3920 C CA . ASP A 1 504 ? -5.915 2.107 34.829 1.00 60.09 504 ASP A CA 1
ATOM 3921 C C . ASP A 1 504 ? -6.724 0.806 34.951 1.00 60.09 504 ASP A C 1
ATOM 3923 O O . ASP A 1 504 ? -6.737 0.168 36.010 1.00 60.09 504 ASP A O 1
ATOM 3927 N N . ALA A 1 505 ? -7.351 0.362 33.858 1.00 61.59 505 ALA A N 1
ATOM 3928 C CA . ALA A 1 505 ? -8.090 -0.898 33.805 1.00 61.59 505 ALA A CA 1
ATOM 3929 C C . ALA A 1 505 ? -7.174 -2.106 34.054 1.00 61.59 505 ALA A C 1
ATOM 3931 O O . ALA A 1 505 ? -7.577 -3.059 34.727 1.00 61.59 505 ALA A O 1
ATOM 3932 N N . GLN A 1 506 ? -5.928 -2.060 33.569 1.00 63.25 506 GLN A N 1
ATOM 3933 C CA . GLN A 1 506 ? -4.935 -3.108 33.795 1.00 63.25 506 GLN A CA 1
ATOM 3934 C C . GLN A 1 506 ? -4.614 -3.202 35.283 1.00 63.25 506 GLN A C 1
ATOM 3936 O O . GLN A 1 506 ? -4.571 -4.300 35.828 1.00 63.25 506 GLN A O 1
ATOM 3941 N N . ARG A 1 507 ? -4.415 -2.065 35.963 1.00 64.06 507 ARG A N 1
ATOM 3942 C CA . ARG A 1 507 ? -4.168 -2.042 37.412 1.00 64.06 507 ARG A CA 1
ATOM 3943 C C . ARG A 1 507 ? -5.318 -2.704 38.181 1.00 64.06 507 ARG A C 1
ATOM 3945 O O . ARG A 1 507 ? -5.052 -3.489 39.088 1.00 64.06 507 ARG A O 1
ATOM 3952 N N . ARG A 1 508 ? -6.570 -2.441 37.790 1.00 65.00 508 ARG A N 1
ATOM 3953 C CA . ARG A 1 508 ? -7.774 -2.989 38.443 1.00 65.00 508 ARG A CA 1
ATOM 3954 C C . ARG A 1 508 ? -7.976 -4.478 38.203 1.00 65.00 508 ARG A C 1
ATOM 3956 O O . ARG A 1 508 ? -8.099 -5.228 39.163 1.00 65.00 508 ARG A O 1
ATOM 3963 N N . THR A 1 509 ? -8.009 -4.907 36.943 1.00 66.38 509 THR A N 1
ATOM 3964 C CA . THR A 1 509 ? -8.206 -6.326 36.581 1.00 66.38 509 THR A CA 1
ATOM 3965 C C . THR A 1 509 ? -7.095 -7.197 37.149 1.00 66.38 509 THR A C 1
ATOM 3967 O O . THR A 1 509 ? -7.359 -8.276 37.667 1.00 66.38 509 THR A O 1
ATOM 3970 N N . LYS A 1 510 ? -5.869 -6.670 37.196 1.00 65.19 510 LYS A N 1
ATOM 3971 C CA . LYS A 1 510 ? -4.750 -7.279 37.913 1.00 65.19 510 LYS A CA 1
ATOM 3972 C C . LYS A 1 510 ? -5.021 -7.441 39.405 1.00 65.19 510 LYS A C 1
ATOM 3974 O O . LYS A 1 510 ? -4.757 -8.499 39.960 1.00 65.19 510 LYS A O 1
ATOM 3979 N N . GLN A 1 511 ? -5.529 -6.405 40.069 1.00 67.31 511 GLN A N 1
ATOM 3980 C CA . GLN A 1 511 ? -5.841 -6.477 41.493 1.00 67.31 511 GLN A CA 1
ATOM 3981 C C . GLN A 1 511 ? -6.983 -7.466 41.773 1.00 67.31 511 GLN A C 1
ATOM 3983 O O . GLN A 1 511 ? -6.855 -8.263 42.698 1.00 67.31 511 GLN A O 1
ATOM 3988 N N . LYS A 1 512 ? -8.037 -7.485 40.940 1.00 71.75 512 LYS A N 1
ATOM 3989 C CA . LYS A 1 512 ? -9.120 -8.486 41.004 1.00 71.75 512 LYS A CA 1
ATOM 3990 C C . LYS A 1 512 ? -8.575 -9.909 40.837 1.00 71.75 512 LYS A C 1
ATOM 3992 O O . LYS A 1 512 ? -8.856 -10.764 41.671 1.00 71.75 512 LYS A O 1
ATOM 3997 N N . LEU A 1 513 ? -7.720 -10.137 39.837 1.00 72.12 513 LEU A N 1
ATOM 3998 C CA . LEU A 1 513 ? -7.070 -11.428 39.604 1.00 72.12 513 LEU A CA 1
ATOM 3999 C C . LEU A 1 513 ? -6.240 -11.883 40.815 1.00 72.12 513 LEU A C 1
ATOM 4001 O O . LEU A 1 513 ? -6.374 -13.019 41.254 1.00 72.12 513 LEU A O 1
ATOM 4005 N N . LEU A 1 514 ? -5.429 -10.996 41.399 1.00 68.19 514 LEU A N 1
ATOM 4006 C CA . LEU A 1 514 ? -4.618 -11.322 42.579 1.00 68.19 514 LEU A CA 1
ATOM 4007 C C . LEU A 1 514 ? -5.473 -11.668 43.802 1.00 68.19 514 LEU A C 1
ATOM 4009 O O . LEU A 1 514 ? -5.110 -12.563 44.562 1.00 68.19 514 LEU A O 1
ATOM 4013 N N . VAL A 1 515 ? -6.593 -10.970 44.001 1.00 74.06 515 VAL A N 1
ATOM 4014 C CA . VAL A 1 515 ? -7.535 -11.270 45.088 1.00 74.06 515 VAL A CA 1
ATOM 4015 C C . VAL A 1 515 ? -8.185 -12.634 44.869 1.00 74.06 515 VAL A C 1
ATOM 4017 O O . VAL A 1 515 ? -8.162 -13.453 45.784 1.00 74.06 515 VAL A O 1
ATOM 4020 N N . ALA A 1 516 ? -8.683 -12.911 43.661 1.00 73.62 516 ALA A N 1
ATOM 4021 C CA . ALA A 1 516 ? -9.287 -14.199 43.326 1.00 73.62 516 ALA A CA 1
ATOM 4022 C C . ALA A 1 516 ? -8.283 -15.356 43.505 1.00 73.62 516 ALA A C 1
ATOM 4024 O O . ALA A 1 516 ? -8.603 -16.383 44.100 1.00 73.62 516 ALA A O 1
ATOM 4025 N N . MET A 1 517 ? -7.035 -15.169 43.062 1.00 68.75 517 MET A N 1
ATOM 4026 C CA . MET A 1 517 ? -5.968 -16.158 43.236 1.00 68.75 517 MET A CA 1
ATOM 4027 C C . MET A 1 517 ? -5.638 -16.419 44.709 1.00 68.75 517 MET A C 1
ATOM 4029 O O . MET A 1 517 ? -5.465 -17.575 45.090 1.00 68.75 517 MET A O 1
ATOM 4033 N N . ARG A 1 518 ? -5.576 -15.375 45.547 1.00 73.00 518 ARG A N 1
ATOM 4034 C CA . ARG A 1 518 ? -5.356 -15.529 46.995 1.00 73.00 518 ARG A CA 1
ATOM 4035 C C . ARG A 1 518 ? -6.493 -16.285 47.667 1.00 73.00 518 ARG A C 1
ATOM 4037 O O . ARG A 1 518 ? -6.220 -17.211 48.410 1.00 73.00 518 ARG A O 1
ATOM 4044 N N . GLN A 1 519 ? -7.745 -15.958 47.347 1.00 75.62 519 GLN A N 1
ATOM 4045 C CA . GLN A 1 519 ? -8.910 -16.650 47.911 1.00 75.62 519 GLN A CA 1
ATOM 4046 C C . GLN A 1 519 ? -8.907 -18.151 47.596 1.00 75.62 519 GLN A C 1
ATOM 4048 O O . GLN A 1 519 ? -9.260 -18.965 48.447 1.00 75.62 519 GLN A O 1
ATOM 4053 N N . VAL A 1 520 ? -8.493 -18.531 46.385 1.00 71.56 520 VAL A N 1
ATOM 4054 C CA . VAL A 1 520 ? -8.329 -19.942 46.018 1.00 71.56 520 VAL A CA 1
ATOM 4055 C C . VAL A 1 520 ? -7.125 -20.570 46.730 1.00 71.56 520 VAL A C 1
ATOM 4057 O O . VAL A 1 520 ? -7.236 -21.687 47.232 1.00 71.56 520 VAL A O 1
ATOM 4060 N N . GLY A 1 521 ? -6.005 -19.851 46.835 1.00 63.94 521 GLY A N 1
ATOM 4061 C CA . GLY A 1 521 ? -4.820 -20.297 47.574 1.00 63.94 521 GLY A CA 1
ATOM 4062 C C . GLY A 1 521 ? -5.090 -20.551 49.059 1.00 63.94 521 GLY A C 1
ATOM 4063 O O . GLY A 1 521 ? -4.675 -21.586 49.577 1.00 63.94 521 GLY A O 1
ATOM 4064 N N . ASP A 1 522 ? -5.844 -19.667 49.715 1.00 71.38 522 ASP A N 1
ATOM 4065 C CA . ASP A 1 522 ? -6.247 -19.800 51.118 1.00 71.38 522 ASP A CA 1
ATOM 4066 C C . ASP A 1 522 ? -7.111 -21.055 51.323 1.00 71.38 522 ASP A C 1
ATOM 4068 O O . ASP A 1 522 ? -6.832 -21.852 52.214 1.00 71.38 522 ASP A O 1
ATOM 4072 N N . LYS A 1 523 ? -8.078 -21.326 50.430 1.00 69.12 523 LYS A N 1
ATOM 4073 C CA . LYS A 1 523 ? -8.897 -22.555 50.488 1.00 69.12 523 LYS A CA 1
ATOM 4074 C C . LYS A 1 523 ? -8.068 -23.837 50.356 1.00 69.12 523 LYS A C 1
ATOM 4076 O O . LYS A 1 523 ? -8.333 -24.817 51.050 1.00 69.12 523 LYS A O 1
ATOM 4081 N N . ILE A 1 524 ? -7.074 -23.852 49.468 1.00 62.25 524 ILE A N 1
ATOM 4082 C CA . ILE A 1 524 ? -6.186 -25.013 49.281 1.00 62.25 524 ILE A CA 1
ATOM 4083 C C . ILE A 1 524 ? -5.278 -25.193 50.502 1.00 62.25 524 ILE A C 1
ATOM 4085 O O . ILE A 1 524 ? -5.084 -26.320 50.962 1.00 62.25 524 ILE A O 1
ATOM 4089 N N . LYS A 1 525 ? -4.753 -24.095 51.055 1.00 63.47 525 LYS A N 1
ATOM 4090 C CA . LYS A 1 525 ? -3.936 -24.104 52.273 1.00 63.47 525 LYS A CA 1
ATOM 4091 C C . LYS A 1 525 ? -4.725 -24.621 53.474 1.00 63.47 525 LYS A C 1
ATOM 4093 O O . LYS A 1 525 ? -4.225 -25.485 54.190 1.00 63.47 525 LYS A O 1
ATOM 4098 N N . ASP A 1 526 ? -5.955 -24.154 53.654 1.00 66.69 526 ASP A N 1
ATOM 4099 C CA . ASP A 1 526 ? -6.827 -24.562 54.757 1.00 66.69 526 ASP A CA 1
ATOM 4100 C C . ASP A 1 526 ? -7.222 -26.046 54.675 1.00 66.69 526 ASP A C 1
ATOM 4102 O O . ASP A 1 526 ? -7.401 -26.694 55.706 1.00 66.69 526 ASP A O 1
ATOM 4106 N N . HIS A 1 527 ? -7.321 -26.610 53.465 1.00 57.84 527 HIS A N 1
ATOM 4107 C CA . HIS A 1 527 ? -7.719 -28.006 53.262 1.00 57.84 527 HIS A CA 1
ATOM 4108 C C . HIS A 1 527 ? -6.542 -28.999 53.249 1.00 57.84 527 HIS A C 1
ATOM 4110 O O . HIS A 1 527 ? -6.695 -30.135 53.696 1.00 57.84 527 HIS A O 1
ATOM 4116 N N . PHE A 1 528 ? -5.367 -28.595 52.749 1.00 50.41 528 PHE A N 1
ATOM 4117 C CA . PHE A 1 528 ? -4.228 -29.497 52.512 1.00 50.41 528 PHE A CA 1
ATOM 4118 C C . PHE A 1 528 ? -2.933 -29.113 53.243 1.00 50.41 528 PHE A C 1
ATOM 4120 O O . PHE A 1 528 ? -1.955 -29.856 53.169 1.00 50.41 528 PHE A O 1
ATOM 4127 N N . GLY A 1 529 ? -2.884 -27.970 53.935 1.00 50.50 529 GLY A N 1
ATOM 4128 C CA . GLY A 1 529 ? -1.681 -27.483 54.624 1.00 50.50 529 GLY A CA 1
ATOM 4129 C C . GLY A 1 529 ? -0.528 -27.085 53.692 1.00 50.50 529 GLY A C 1
ATOM 4130 O O . GLY A 1 529 ? 0.601 -26.931 54.152 1.00 50.50 529 GLY A O 1
ATOM 4131 N N . LEU A 1 530 ? -0.792 -26.944 52.389 1.00 50.62 530 LEU A N 1
ATOM 4132 C CA . LEU A 1 530 ? 0.195 -26.583 51.369 1.00 50.62 530 LEU A CA 1
ATOM 4133 C C . LEU A 1 530 ? 0.371 -25.059 51.288 1.00 50.62 530 LEU A C 1
ATOM 4135 O O . LEU A 1 530 ? -0.610 -24.319 51.206 1.00 50.62 530 LEU A O 1
ATOM 4139 N N . GLU A 1 531 ? 1.617 -24.578 51.257 1.00 54.72 531 GLU A N 1
ATOM 4140 C CA . GLU A 1 531 ? 1.905 -23.168 50.970 1.00 54.72 531 GLU A CA 1
ATOM 4141 C C . GLU A 1 531 ? 1.781 -22.893 49.462 1.00 54.72 531 GLU A C 1
ATOM 4143 O O . GLU A 1 531 ? 2.702 -23.107 48.683 1.00 54.72 531 GLU A O 1
ATOM 4148 N N . VAL A 1 532 ? 0.614 -22.394 49.041 1.00 51.75 532 VAL A N 1
ATOM 4149 C CA . VAL A 1 532 ? 0.322 -21.988 47.646 1.00 51.75 532 VAL A CA 1
ATOM 4150 C C . VAL A 1 532 ? 0.945 -20.624 47.298 1.00 51.75 532 VAL A C 1
ATOM 4152 O O . VAL A 1 532 ? 0.876 -20.155 46.161 1.00 51.75 532 VAL A O 1
ATOM 4155 N N . GLN A 1 533 ? 1.583 -19.978 48.274 1.00 52.19 533 GLN A N 1
ATOM 4156 C CA . GLN A 1 533 ? 2.106 -18.627 48.138 1.00 52.19 533 GLN A CA 1
ATOM 4157 C C . GLN A 1 533 ? 3.254 -18.549 47.127 1.00 52.19 533 GLN A C 1
ATOM 4159 O O . GLN A 1 533 ? 3.231 -17.668 46.277 1.00 52.19 533 GLN A O 1
ATOM 4164 N N . ASP A 1 534 ? 4.155 -19.535 47.112 1.00 44.62 534 ASP A N 1
ATOM 4165 C CA . ASP A 1 534 ? 5.254 -19.610 46.139 1.00 44.62 534 ASP A CA 1
ATOM 4166 C C . ASP A 1 534 ? 4.752 -19.725 44.692 1.00 44.62 534 ASP A C 1
ATOM 4168 O O . ASP A 1 534 ? 5.364 -19.208 43.757 1.00 44.62 534 ASP A O 1
ATOM 4172 N N . LEU A 1 535 ? 3.600 -20.371 44.493 1.00 47.91 535 LEU A N 1
ATOM 4173 C CA . LEU A 1 535 ? 2.960 -20.503 43.189 1.00 47.91 535 LEU A CA 1
ATOM 4174 C C . LEU A 1 535 ? 2.260 -19.202 42.767 1.00 47.91 535 LEU A C 1
ATOM 4176 O O . LEU A 1 535 ? 2.394 -18.784 41.617 1.00 47.91 535 LEU A O 1
ATOM 4180 N N . ILE A 1 536 ? 1.539 -18.548 43.684 1.00 52.03 536 ILE A N 1
ATOM 4181 C CA . ILE A 1 536 ? 0.950 -17.216 43.459 1.00 52.03 536 ILE A CA 1
ATOM 4182 C C . ILE A 1 536 ? 2.052 -16.192 43.186 1.00 52.03 536 ILE A C 1
ATOM 4184 O O . ILE A 1 536 ? 1.864 -15.317 42.343 1.00 52.03 536 ILE A O 1
ATOM 4188 N N . ASP A 1 537 ? 3.207 -16.328 43.830 1.00 49.81 537 ASP A N 1
ATOM 4189 C CA . ASP A 1 537 ? 4.361 -15.457 43.651 1.00 49.81 537 ASP A CA 1
ATOM 4190 C C . ASP A 1 537 ? 5.099 -15.756 42.337 1.00 49.81 537 ASP A C 1
ATOM 4192 O O . ASP A 1 537 ? 5.473 -14.815 41.639 1.00 49.81 537 ASP A O 1
ATOM 4196 N N . ALA A 1 538 ? 5.231 -17.019 41.914 1.00 41.62 538 ALA A N 1
ATOM 4197 C CA . ALA A 1 538 ? 5.795 -17.399 40.611 1.00 41.62 538 ALA A CA 1
ATOM 4198 C C . ALA A 1 538 ? 4.885 -16.999 39.432 1.00 41.62 538 ALA A C 1
ATOM 4200 O O . ALA A 1 538 ? 5.339 -16.413 38.447 1.00 41.62 538 ALA A O 1
ATOM 4201 N N . MET A 1 539 ? 3.578 -17.243 39.547 1.00 47.78 539 MET A N 1
ATOM 4202 C CA . MET A 1 539 ? 2.560 -16.731 38.623 1.00 47.78 539 MET A CA 1
ATOM 4203 C C . MET A 1 539 ? 2.510 -15.211 38.641 1.00 47.78 539 MET A C 1
ATOM 4205 O O . MET A 1 539 ? 2.403 -14.572 37.598 1.00 47.78 539 MET A O 1
ATOM 4209 N N . GLY A 1 540 ? 2.640 -14.635 39.832 1.00 46.22 540 GLY A N 1
ATOM 4210 C CA . GLY A 1 540 ? 2.872 -13.228 40.043 1.00 46.22 540 GLY A CA 1
ATOM 4211 C C . GLY A 1 540 ? 4.034 -12.777 39.176 1.00 46.22 540 GLY A C 1
ATOM 4212 O O . GLY A 1 540 ? 3.844 -11.906 38.346 1.00 46.22 540 GLY A O 1
ATOM 4213 N N . GLN A 1 541 ? 5.222 -13.358 39.300 1.00 44.06 541 GLN A N 1
ATOM 4214 C CA . GLN A 1 541 ? 6.390 -12.973 38.505 1.00 44.06 541 GLN A CA 1
ATOM 4215 C C . GLN A 1 541 ? 6.116 -13.041 36.991 1.00 44.06 541 GLN A C 1
ATOM 4217 O O . GLN A 1 541 ? 6.495 -12.118 36.268 1.00 44.06 541 GLN A O 1
ATOM 4222 N N . ILE A 1 542 ? 5.366 -14.043 36.521 1.00 41.84 542 ILE A N 1
ATOM 4223 C CA . ILE A 1 542 ? 4.912 -14.155 35.122 1.00 41.84 542 ILE A CA 1
ATOM 4224 C C . ILE A 1 542 ? 3.930 -13.020 34.740 1.00 41.84 542 ILE A C 1
ATOM 4226 O O . ILE A 1 542 ? 4.017 -12.474 33.639 1.00 41.84 542 ILE A O 1
ATOM 4230 N N . LEU A 1 543 ? 3.049 -12.604 35.656 1.00 46.47 543 LEU A N 1
ATOM 4231 C CA . LEU A 1 543 ? 2.107 -11.477 35.527 1.00 46.47 543 LEU A CA 1
ATOM 4232 C C . LEU A 1 543 ? 2.754 -10.085 35.769 1.00 46.47 543 LEU A C 1
ATOM 4234 O O . LEU A 1 543 ? 2.191 -9.069 35.345 1.00 46.47 543 LEU A O 1
ATOM 4238 N N . PHE A 1 544 ? 3.903 -10.021 36.460 1.00 45.12 544 PHE A N 1
ATOM 4239 C CA . PHE A 1 544 ? 4.560 -8.821 37.019 1.00 45.12 544 PHE A CA 1
ATOM 4240 C C . PHE A 1 544 ? 5.881 -8.440 36.333 1.00 45.12 544 PHE A C 1
ATOM 4242 O O . PHE A 1 544 ? 6.449 -7.400 36.669 1.00 45.12 544 PHE A O 1
ATOM 4249 N N . CYS A 1 545 ? 6.376 -9.214 35.367 1.00 40.88 545 CYS A N 1
ATOM 4250 C CA . CYS A 1 545 ? 7.504 -8.795 34.535 1.00 40.88 545 CYS A CA 1
ATOM 4251 C C . CYS A 1 545 ? 7.201 -7.441 33.868 1.00 40.88 545 CYS A C 1
ATOM 4253 O O . CYS A 1 545 ? 6.259 -7.288 33.085 1.00 40.88 545 CYS A O 1
ATOM 4255 N N . HIS A 1 546 ? 8.007 -6.444 34.225 1.00 34.50 546 HIS A N 1
ATOM 4256 C CA . HIS A 1 546 ? 7.847 -5.054 33.830 1.00 34.50 546 HIS A CA 1
ATOM 4257 C C . HIS A 1 546 ? 7.890 -4.909 32.300 1.00 34.50 546 HIS A C 1
ATOM 4259 O O . HIS A 1 546 ? 8.923 -5.114 31.677 1.00 34.50 546 HIS A O 1
ATOM 4265 N N . GLY A 1 547 ? 6.731 -4.571 31.724 1.00 39.31 547 GLY A N 1
ATOM 4266 C CA . GLY A 1 547 ? 6.526 -3.971 30.403 1.00 39.31 547 GLY A CA 1
ATOM 4267 C C . GLY A 1 547 ? 7.425 -4.442 29.259 1.00 39.31 547 GLY A C 1
ATOM 4268 O O . GLY A 1 547 ? 8.347 -3.723 28.913 1.00 39.31 547 GLY A O 1
ATOM 4269 N N . SER A 1 548 ? 7.112 -5.570 28.606 1.00 40.97 548 SER A N 1
ATOM 4270 C CA . SER A 1 548 ? 7.625 -5.834 27.240 1.00 40.97 548 SER A CA 1
ATOM 4271 C C . SER A 1 548 ? 6.968 -7.005 26.483 1.00 40.97 548 SER A C 1
ATOM 4273 O O . SER A 1 548 ? 7.210 -7.169 25.296 1.00 40.97 548 SER A O 1
ATOM 4275 N N . TYR A 1 549 ? 6.130 -7.850 27.099 1.00 38.00 549 TYR A N 1
ATOM 4276 C CA . TYR A 1 549 ? 5.805 -9.148 26.475 1.00 38.00 549 TYR A CA 1
ATOM 4277 C C . TYR A 1 549 ? 5.026 -9.136 25.151 1.00 38.00 549 TYR A C 1
ATOM 4279 O O . TYR A 1 549 ? 5.004 -10.162 24.479 1.00 38.00 549 TYR A O 1
ATOM 4287 N N . ALA A 1 550 ? 4.391 -8.029 24.770 1.00 38.38 550 ALA A N 1
ATOM 4288 C CA . ALA A 1 550 ? 3.199 -8.110 23.935 1.00 38.38 550 ALA A CA 1
ATOM 4289 C C . ALA A 1 550 ? 3.138 -7.105 22.777 1.00 38.38 550 ALA A C 1
ATOM 4291 O O . ALA A 1 550 ? 2.118 -6.449 22.593 1.00 38.38 550 ALA A O 1
ATOM 4292 N N . MET A 1 551 ? 4.216 -6.951 22.006 1.00 36.06 551 MET A N 1
ATOM 4293 C CA . MET A 1 551 ? 4.182 -6.160 20.767 1.00 36.06 551 MET A CA 1
ATOM 4294 C C . MET A 1 551 ? 5.045 -6.811 19.681 1.00 36.06 551 MET A C 1
ATOM 4296 O O . MET A 1 551 ? 6.147 -6.353 19.392 1.00 36.06 551 MET A O 1
ATOM 4300 N N . ILE A 1 552 ? 4.544 -7.872 19.045 1.00 34.72 552 ILE A N 1
ATOM 4301 C CA . ILE A 1 552 ? 5.014 -8.251 17.707 1.00 34.72 552 ILE A CA 1
ATOM 4302 C C . ILE A 1 552 ? 4.162 -7.445 16.727 1.00 34.72 552 ILE A C 1
ATOM 4304 O O . ILE A 1 552 ? 2.967 -7.701 16.630 1.00 34.72 552 ILE A O 1
ATOM 4308 N N . GLY A 1 553 ? 4.747 -6.490 15.995 1.00 37.91 553 GLY A N 1
ATOM 4309 C CA . GLY A 1 553 ? 4.091 -6.073 14.750 1.00 37.91 553 GLY A CA 1
ATOM 4310 C C . GLY A 1 553 ? 4.251 -4.659 14.206 1.00 37.91 553 GLY A C 1
ATOM 4311 O O . GLY A 1 553 ? 3.645 -4.413 13.168 1.00 37.91 553 GLY A O 1
ATOM 4312 N N . VAL A 1 554 ? 5.040 -3.734 14.776 1.00 35.41 554 VAL A N 1
ATOM 4313 C CA . VAL A 1 554 ? 5.388 -2.510 14.018 1.00 35.41 554 VAL A CA 1
ATOM 4314 C C . VAL A 1 554 ? 6.831 -2.044 14.223 1.00 35.41 554 VAL A C 1
ATOM 4316 O O . VAL A 1 554 ? 7.163 -1.481 15.259 1.00 35.41 554 VAL A O 1
ATOM 4319 N N . GLN A 1 555 ? 7.697 -2.216 13.215 1.00 37.44 555 GLN A N 1
ATOM 4320 C CA . GLN A 1 555 ? 8.948 -1.453 13.136 1.00 37.44 555 GLN A CA 1
ATOM 4321 C C . GLN A 1 555 ? 8.633 -0.053 12.597 1.00 37.44 555 GLN A C 1
ATOM 4323 O O . GLN A 1 555 ? 8.432 0.128 11.404 1.00 37.44 555 GLN A O 1
ATOM 4328 N N . THR A 1 556 ? 8.602 0.959 13.465 1.00 38.56 556 THR A N 1
ATOM 4329 C CA . THR A 1 556 ? 8.459 2.368 13.056 1.00 38.56 556 THR A CA 1
ATOM 4330 C C . THR A 1 556 ? 9.817 3.066 12.969 1.00 38.56 556 THR A C 1
ATOM 4332 O O . THR A 1 556 ? 10.030 4.133 13.560 1.00 38.56 556 THR A O 1
ATOM 4335 N N . ALA A 1 557 ? 10.779 2.443 12.283 1.00 33.72 557 ALA A N 1
ATOM 4336 C CA . ALA A 1 557 ? 12.073 3.064 12.025 1.00 33.72 557 ALA A CA 1
ATOM 4337 C C . ALA A 1 557 ? 11.843 4.334 11.182 1.00 33.72 557 ALA A C 1
ATOM 4339 O O . ALA A 1 557 ? 11.503 4.261 10.008 1.00 33.72 557 ALA A O 1
ATOM 4340 N N . GLY A 1 558 ? 11.951 5.509 11.813 1.00 39.56 558 GLY A N 1
ATOM 4341 C CA . GLY A 1 558 ? 11.764 6.805 11.150 1.00 39.56 558 GLY A CA 1
ATOM 4342 C C . GLY A 1 558 ? 10.693 7.732 11.738 1.00 39.56 558 GLY A C 1
ATOM 4343 O O . GLY A 1 558 ? 10.483 8.799 11.165 1.00 39.56 558 GLY A O 1
ATOM 4344 N N . LEU A 1 559 ? 10.027 7.383 12.851 1.00 40.12 559 LEU A N 1
ATOM 4345 C CA . LEU A 1 559 ? 9.112 8.306 13.560 1.00 40.12 559 LEU A CA 1
ATOM 4346 C C . LEU A 1 559 ? 9.831 9.350 14.435 1.00 40.12 559 LEU A C 1
ATOM 4348 O O . LEU A 1 559 ? 9.215 10.325 14.856 1.00 40.12 559 LEU A O 1
ATOM 4352 N N . VAL A 1 560 ? 11.135 9.188 14.693 1.00 40.25 560 VAL A N 1
ATOM 4353 C CA . VAL A 1 560 ? 11.951 10.186 15.412 1.00 40.25 560 VAL A CA 1
ATOM 4354 C C . VAL A 1 560 ? 12.427 11.270 14.441 1.00 40.25 560 VAL A C 1
ATOM 4356 O O . VAL A 1 560 ? 13.620 11.537 14.315 1.00 40.25 560 VAL A O 1
ATOM 4359 N N . ASP A 1 561 ? 11.483 11.881 13.731 1.00 45.47 561 ASP A N 1
ATOM 4360 C CA . ASP A 1 561 ? 11.738 13.123 13.021 1.00 45.47 561 ASP A CA 1
ATOM 4361 C C . ASP A 1 561 ? 11.503 14.312 13.971 1.00 45.47 561 ASP A C 1
ATOM 4363 O O . ASP A 1 561 ? 10.498 14.389 14.694 1.00 45.47 561 ASP A O 1
ATOM 4367 N N . LYS A 1 562 ? 12.464 15.240 14.015 1.00 43.03 562 LYS A N 1
ATOM 4368 C CA . LYS A 1 562 ? 12.374 16.438 14.866 1.00 43.03 562 LYS A CA 1
ATOM 4369 C C . LYS A 1 562 ? 11.247 17.365 14.396 1.00 43.03 562 LYS A C 1
ATOM 4371 O O . LYS A 1 562 ? 10.672 18.054 15.237 1.00 43.03 562 LYS A O 1
ATOM 4376 N N . GLY A 1 563 ? 10.920 17.355 13.100 1.00 37.72 563 GLY A N 1
ATOM 4377 C CA . GLY A 1 563 ? 9.822 18.125 12.511 1.00 37.72 563 GLY A CA 1
ATOM 4378 C C . GLY A 1 563 ? 8.457 17.653 13.007 1.00 37.72 563 GLY A C 1
ATOM 4379 O O . GLY A 1 563 ? 7.720 18.431 13.609 1.00 37.72 563 GLY A O 1
ATOM 4380 N N . LEU A 1 564 ? 8.171 16.357 12.866 1.00 43.19 564 LEU A N 1
ATOM 4381 C CA . LEU A 1 564 ? 6.911 15.732 13.304 1.00 43.19 564 LEU A CA 1
ATOM 4382 C C . LEU A 1 564 ? 6.643 15.950 14.810 1.00 43.19 564 LEU A C 1
ATOM 4384 O O . LEU A 1 564 ? 5.536 16.302 15.214 1.00 43.19 564 LEU A O 1
ATOM 4388 N N . THR A 1 565 ? 7.684 15.823 15.644 1.00 46.78 565 THR A N 1
ATOM 4389 C CA . THR A 1 565 ? 7.586 16.031 17.104 1.00 46.78 565 THR A CA 1
ATOM 4390 C C . THR A 1 565 ? 7.242 17.478 17.468 1.00 46.78 565 THR A C 1
ATOM 4392 O O . THR A 1 565 ? 6.483 17.718 18.405 1.00 46.78 565 THR A O 1
ATOM 4395 N N . LYS A 1 566 ? 7.797 18.451 16.738 1.00 43.81 566 LYS A N 1
ATOM 4396 C CA . LYS A 1 566 ? 7.543 19.876 16.970 1.00 43.81 566 LYS A CA 1
ATOM 4397 C C . LYS A 1 566 ? 6.108 20.252 16.594 1.00 43.81 566 LYS A C 1
ATOM 4399 O O . LYS A 1 566 ? 5.431 20.882 17.392 1.00 43.81 566 LYS A O 1
ATOM 4404 N N . VAL A 1 567 ? 5.621 19.782 15.445 1.00 45.25 567 VAL A N 1
ATOM 4405 C CA . VAL A 1 567 ? 4.264 20.083 14.952 1.00 45.25 567 VAL A CA 1
ATOM 4406 C C . VAL A 1 567 ? 3.166 19.538 15.877 1.00 45.25 567 VAL A C 1
ATOM 4408 O O . VAL A 1 567 ? 2.179 20.226 16.131 1.00 45.25 567 VAL A O 1
ATOM 4411 N N . LEU A 1 568 ? 3.345 18.328 16.418 1.00 47.00 568 LEU A N 1
ATOM 4412 C CA . LEU A 1 568 ? 2.433 17.736 17.409 1.00 47.00 568 LEU A CA 1
ATOM 4413 C C . LEU A 1 568 ? 2.397 18.561 18.710 1.00 47.00 568 LEU A C 1
ATOM 4415 O O . LEU A 1 568 ? 1.319 18.907 19.201 1.00 47.00 568 LEU A O 1
ATOM 4419 N N . ASN A 1 569 ? 3.573 18.946 19.216 1.00 44.81 569 ASN A N 1
ATOM 4420 C CA . ASN A 1 569 ? 3.698 19.750 20.431 1.00 44.81 569 ASN A CA 1
ATOM 4421 C C . ASN A 1 569 ? 3.128 21.170 20.265 1.00 44.81 569 ASN A C 1
ATOM 4423 O O . ASN A 1 569 ? 2.470 21.662 21.179 1.00 44.81 569 ASN A O 1
ATOM 4427 N N . ASP A 1 570 ? 3.330 21.803 19.106 1.00 40.00 570 ASP A N 1
ATOM 4428 C CA . ASP A 1 570 ? 2.819 23.148 18.796 1.00 40.00 570 ASP A CA 1
ATOM 4429 C C . ASP A 1 570 ? 1.273 23.192 18.780 1.00 40.00 570 ASP A C 1
ATOM 4431 O O . ASP A 1 570 ? 0.678 24.251 18.967 1.00 40.00 570 ASP A O 1
ATOM 4435 N N . ARG A 1 571 ? 0.609 22.036 18.619 1.00 39.03 571 ARG A N 1
ATOM 4436 C CA . ARG A 1 571 ? -0.853 21.863 18.716 1.00 39.03 571 ARG A CA 1
ATOM 4437 C C . ARG A 1 571 ? -1.327 21.314 20.068 1.00 39.03 571 ARG A C 1
ATOM 4439 O O . ARG A 1 571 ? -2.486 20.931 20.206 1.00 39.03 571 ARG A O 1
ATOM 4446 N N . GLY A 1 572 ? -0.446 21.263 21.066 1.00 35.47 572 GLY A N 1
ATOM 4447 C CA . GLY A 1 572 ? -0.775 20.812 22.419 1.00 35.47 572 GLY A CA 1
ATOM 4448 C C . GLY A 1 572 ? -0.943 19.297 22.575 1.00 35.47 572 GLY A C 1
ATOM 4449 O O . GLY A 1 572 ? -1.471 18.859 23.595 1.00 35.47 572 GLY A O 1
ATOM 4450 N N . ILE A 1 573 ? -0.501 18.486 21.604 1.00 44.97 573 ILE A N 1
ATOM 4451 C CA . ILE A 1 573 ? -0.500 17.019 21.696 1.00 44.97 573 ILE A CA 1
ATOM 4452 C C . ILE A 1 573 ? 0.946 16.561 21.949 1.00 44.97 573 ILE A C 1
ATOM 4454 O O . ILE A 1 573 ? 1.730 16.481 21.002 1.00 44.97 573 ILE A O 1
ATOM 4458 N N . PRO A 1 574 ? 1.343 16.266 23.201 1.00 48.56 574 PRO A N 1
ATOM 4459 C CA . PRO A 1 574 ? 2.693 15.798 23.479 1.00 48.56 574 PRO A CA 1
ATOM 4460 C C . PRO A 1 574 ? 2.935 14.437 22.816 1.00 48.56 574 PRO A C 1
ATOM 4462 O O . PRO A 1 574 ? 2.152 13.499 22.976 1.00 48.56 574 PRO A O 1
ATOM 4465 N N . VAL A 1 575 ? 4.039 14.305 22.074 1.00 50.06 575 VAL A N 1
ATOM 4466 C CA . VAL A 1 575 ? 4.461 12.993 21.558 1.00 50.06 575 VAL A CA 1
ATOM 4467 C C . VAL A 1 575 ? 4.960 12.139 22.717 1.00 50.06 575 VAL A C 1
ATOM 4469 O O . VAL A 1 575 ? 6.089 12.298 23.192 1.00 50.06 575 VAL A O 1
ATOM 4472 N N . GLU A 1 576 ? 4.135 11.188 23.141 1.00 52.88 576 GLU A N 1
ATOM 4473 C CA . GLU A 1 576 ? 4.452 10.265 24.225 1.00 52.88 576 GLU A CA 1
ATOM 4474 C C . GLU A 1 576 ? 5.475 9.222 23.761 1.00 52.88 576 GLU A C 1
ATOM 4476 O O . GLU A 1 576 ? 5.143 8.122 23.313 1.00 52.88 576 GLU A O 1
ATOM 4481 N N . LYS A 1 577 ? 6.764 9.571 23.872 1.00 47.16 577 LYS A N 1
ATOM 4482 C CA . LYS A 1 577 ? 7.895 8.734 23.427 1.00 47.16 577 LYS A CA 1
ATOM 4483 C C . LYS A 1 577 ? 7.917 7.339 24.064 1.00 47.16 577 LYS A C 1
ATOM 4485 O O . LYS A 1 577 ? 8.517 6.440 23.487 1.00 47.16 577 LYS A O 1
ATOM 4490 N N . LYS A 1 578 ? 7.253 7.157 25.213 1.00 45.97 578 LYS A N 1
ATOM 4491 C CA . LYS A 1 578 ? 7.065 5.862 25.895 1.00 45.97 578 LYS A CA 1
ATOM 4492 C C . LYS A 1 578 ? 6.173 4.874 25.130 1.00 45.97 578 LYS A C 1
ATOM 4494 O O . LYS A 1 578 ? 6.251 3.682 25.396 1.00 45.97 578 LYS A O 1
ATOM 4499 N N . TYR A 1 579 ? 5.341 5.349 24.201 1.00 48.84 579 TYR A N 1
ATOM 4500 C CA . TYR A 1 579 ? 4.465 4.513 23.367 1.00 48.84 579 TYR A CA 1
ATOM 4501 C C . TYR A 1 579 ? 5.036 4.269 21.961 1.00 48.84 579 TYR A C 1
ATOM 4503 O O . TYR A 1 579 ? 4.432 3.548 21.166 1.00 48.84 579 TYR A O 1
ATOM 4511 N N . LEU A 1 580 ? 6.197 4.860 21.648 1.00 45.72 580 LEU A N 1
ATOM 4512 C CA . LEU A 1 580 ? 6.907 4.622 20.395 1.00 45.72 580 LEU A CA 1
ATOM 4513 C C . LEU A 1 580 ? 7.661 3.298 20.479 1.00 45.72 580 LEU A C 1
ATOM 4515 O O . LEU A 1 580 ? 8.518 3.115 21.347 1.00 45.72 580 LEU A O 1
ATOM 4519 N N . LEU A 1 581 ? 7.383 2.399 19.541 1.00 42.22 581 LEU A N 1
ATOM 4520 C CA . LEU A 1 581 ? 8.121 1.150 19.428 1.00 42.22 581 LEU A CA 1
ATOM 4521 C C . LEU A 1 581 ? 9.522 1.426 18.860 1.00 42.22 581 LEU A C 1
ATOM 4523 O O . LEU A 1 581 ? 9.685 1.795 17.697 1.00 42.22 581 LEU A O 1
ATOM 4527 N N . ARG A 1 582 ? 10.549 1.262 19.698 1.00 32.41 582 ARG A N 1
ATOM 4528 C CA . ARG A 1 582 ? 11.961 1.205 19.289 1.00 32.41 582 ARG A CA 1
ATOM 4529 C C . ARG A 1 582 ? 12.366 -0.262 19.294 1.00 32.41 582 ARG A C 1
ATOM 4531 O O . ARG A 1 582 ? 12.096 -0.909 20.291 1.00 32.41 582 ARG A O 1
ATOM 4538 N N . GLU A 1 583 ? 12.921 -0.739 18.178 1.00 31.67 583 GLU A N 1
ATOM 4539 C CA . GLU A 1 583 ? 13.460 -2.091 17.924 1.00 31.67 583 GLU A CA 1
ATOM 4540 C C . GLU A 1 583 ? 13.124 -3.209 18.933 1.00 31.67 583 GLU A C 1
ATOM 4542 O O . GLU A 1 583 ? 13.519 -3.189 20.095 1.00 31.67 583 GLU A O 1
ATOM 4547 N N . LEU A 1 584 ? 12.467 -4.255 18.421 1.00 31.98 584 LEU A N 1
ATOM 4548 C CA . LEU A 1 584 ? 12.212 -5.517 19.116 1.00 31.98 584 LEU A CA 1
ATOM 4549 C C . LEU A 1 584 ? 13.506 -6.124 19.690 1.00 31.98 584 LEU A C 1
ATOM 4551 O O . LEU A 1 584 ? 14.380 -6.542 18.933 1.00 31.98 584 LEU A O 1
ATOM 4555 N N . GLN A 1 585 ? 13.582 -6.266 21.014 1.00 24.22 585 GLN A N 1
ATOM 4556 C CA . GLN A 1 585 ? 14.399 -7.310 21.632 1.00 24.22 585 GLN A CA 1
ATOM 4557 C C . GLN A 1 585 ? 13.539 -8.572 21.763 1.00 24.22 585 GLN A C 1
ATOM 4559 O O . GLN A 1 585 ? 12.504 -8.555 22.431 1.00 24.22 585 GLN A O 1
ATOM 4564 N N . GLU A 1 586 ? 13.951 -9.659 21.102 1.00 26.11 586 GLU A N 1
ATOM 4565 C CA . GLU A 1 586 ? 13.433 -11.002 21.385 1.00 26.11 586 GLU A CA 1
ATOM 4566 C C . GLU A 1 586 ? 13.582 -11.285 22.889 1.00 26.11 586 GLU A C 1
ATOM 4568 O O . GLU A 1 586 ? 14.645 -11.069 23.469 1.00 26.11 586 GLU A O 1
ATOM 4573 N N . ILE A 1 587 ? 12.506 -11.737 23.538 1.00 29.70 587 ILE A N 1
ATOM 4574 C CA . ILE A 1 587 ? 12.536 -12.040 24.970 1.00 29.70 587 ILE A CA 1
ATOM 4575 C C . ILE A 1 587 ? 13.058 -13.462 25.184 1.00 29.70 587 ILE A C 1
ATOM 4577 O O . ILE A 1 587 ? 12.310 -14.430 25.009 1.00 29.70 587 ILE A O 1
ATOM 4581 N N . ASP A 1 588 ? 14.304 -13.547 25.647 1.00 26.28 588 ASP A N 1
ATOM 4582 C CA . ASP A 1 588 ? 14.892 -14.704 26.324 1.00 26.28 588 ASP A CA 1
ATOM 4583 C C . ASP A 1 588 ? 14.116 -15.004 27.619 1.00 26.28 588 ASP A C 1
ATOM 4585 O O . ASP A 1 588 ? 14.148 -14.246 28.587 1.00 26.28 588 ASP A O 1
ATOM 4589 N N . GLY A 1 589 ? 13.369 -16.110 27.635 1.00 28.95 589 GLY A N 1
ATOM 4590 C CA . GLY A 1 589 ? 12.621 -16.563 28.810 1.00 28.95 589 GLY A CA 1
ATOM 4591 C C . GLY A 1 589 ? 11.886 -17.878 28.552 1.00 28.95 589 GLY A C 1
ATOM 4592 O O . GLY A 1 589 ? 10.766 -17.866 28.043 1.00 28.95 589 GLY A O 1
ATOM 4593 N N . THR A 1 590 ? 12.582 -18.984 28.848 1.00 33.09 590 THR A N 1
ATOM 4594 C CA . THR A 1 590 ? 12.121 -20.385 29.014 1.00 33.09 590 THR A CA 1
ATOM 4595 C C . THR A 1 590 ? 11.092 -20.922 27.999 1.00 33.09 590 THR A C 1
ATOM 4597 O O . THR A 1 590 ? 9.923 -21.176 28.277 1.00 33.09 590 THR A O 1
ATOM 4600 N N . VAL A 1 591 ? 11.599 -21.209 26.796 1.00 29.55 591 VAL A N 1
ATOM 4601 C CA . VAL A 1 591 ? 10.894 -21.667 25.576 1.00 29.55 591 VAL A CA 1
ATOM 4602 C C . VAL A 1 591 ? 10.290 -23.090 25.652 1.00 29.55 591 VAL A C 1
ATOM 4604 O O . VAL A 1 591 ? 9.501 -23.472 24.786 1.00 29.55 591 VAL A O 1
ATOM 4607 N N . GLN A 1 592 ? 10.607 -23.897 26.668 1.00 33.28 592 GLN A N 1
ATOM 4608 C CA . GLN A 1 592 ? 10.301 -25.338 26.646 1.00 33.28 592 GLN A CA 1
ATOM 4609 C C . GLN A 1 592 ? 8.835 -25.677 26.988 1.00 33.28 592 GLN A C 1
ATOM 4611 O O . GLN A 1 592 ? 8.231 -26.472 26.274 1.00 33.28 592 GLN A O 1
ATOM 4616 N N . GLY A 1 593 ? 8.218 -25.009 27.974 1.00 32.84 593 GLY A N 1
ATOM 4617 C CA . GLY A 1 593 ? 6.787 -25.184 28.298 1.00 32.84 593 GLY A CA 1
ATOM 4618 C C . GLY A 1 593 ? 5.835 -24.418 27.364 1.00 32.84 593 GLY A C 1
ATOM 4619 O O . GLY A 1 593 ? 4.711 -24.846 27.107 1.00 32.84 593 GLY A O 1
ATOM 4620 N N . LEU A 1 594 ? 6.317 -23.319 26.775 1.00 34.47 594 LEU A N 1
ATOM 4621 C CA . LEU A 1 594 ? 5.556 -22.437 25.881 1.00 34.47 594 LEU A CA 1
ATOM 4622 C C . LEU A 1 594 ? 5.167 -23.104 24.555 1.00 34.47 594 LEU A C 1
ATOM 4624 O O . LEU A 1 594 ? 4.151 -22.772 23.946 1.00 34.47 594 LEU A O 1
ATOM 4628 N N . LYS A 1 595 ? 5.969 -24.064 24.089 1.00 34.66 595 LYS A N 1
ATOM 4629 C CA . LYS A 1 595 ? 5.782 -24.671 22.770 1.00 34.66 595 LYS A CA 1
ATOM 4630 C C . LYS A 1 595 ? 4.816 -25.856 22.755 1.00 34.66 595 LYS A C 1
ATOM 4632 O O . LYS A 1 595 ? 4.241 -26.161 21.708 1.00 34.66 595 LYS A O 1
ATOM 4637 N N . GLU A 1 596 ? 4.632 -26.518 23.892 1.00 35.28 596 GLU A N 1
ATOM 4638 C CA . GLU A 1 596 ? 3.667 -27.612 24.038 1.00 35.28 596 GLU A CA 1
ATOM 4639 C C . GLU A 1 596 ? 2.237 -27.079 24.167 1.00 35.28 596 GLU A C 1
ATOM 4641 O O . GLU A 1 596 ? 1.352 -27.549 23.447 1.00 35.28 596 GLU A O 1
ATOM 4646 N N . GLY A 1 597 ? 2.014 -26.015 24.947 1.00 32.47 597 GLY A N 1
ATOM 4647 C CA . GLY A 1 597 ? 0.693 -25.379 25.025 1.00 32.47 597 GLY A CA 1
ATOM 4648 C C . GLY A 1 597 ? 0.264 -24.689 23.720 1.00 32.47 597 GLY A C 1
ATOM 4649 O O . GLY A 1 597 ? -0.912 -24.725 23.365 1.00 32.47 597 GLY A O 1
ATOM 4650 N N . PHE A 1 598 ? 1.208 -24.170 22.922 1.00 32.19 598 PHE A N 1
ATOM 4651 C CA . PHE A 1 598 ? 0.905 -23.545 21.626 1.00 32.19 598 PHE A CA 1
ATOM 4652 C C . PHE A 1 598 ? 0.373 -24.568 20.605 1.00 32.19 598 PHE A C 1
ATOM 4654 O O . PHE A 1 598 ? -0.539 -24.283 19.827 1.00 32.19 598 PHE A O 1
ATOM 4661 N N . LYS A 1 599 ? 0.892 -25.805 20.635 1.00 35.56 599 LYS A N 1
ATOM 4662 C CA . LYS A 1 599 ? 0.372 -26.921 19.824 1.00 35.56 599 LYS A CA 1
ATOM 4663 C C . LYS A 1 599 ? -1.011 -27.393 20.293 1.00 35.56 599 LYS A C 1
ATOM 4665 O O . LYS A 1 599 ? -1.821 -27.795 19.461 1.00 35.56 599 LYS A O 1
ATOM 4670 N N . LEU A 1 600 ? -1.295 -27.326 21.595 1.00 34.81 600 LEU A N 1
ATOM 4671 C CA . LEU A 1 600 ? -2.589 -27.700 22.181 1.00 34.81 600 LEU A CA 1
ATOM 4672 C C . LEU A 1 600 ? -3.714 -26.710 21.834 1.00 34.81 600 LEU A C 1
ATOM 4674 O O . LEU A 1 600 ? -4.810 -27.153 21.490 1.00 34.81 600 LEU A O 1
ATOM 4678 N N . LEU A 1 601 ? -3.442 -25.400 21.845 1.00 34.56 601 LEU A N 1
ATOM 4679 C CA . LEU A 1 601 ? -4.421 -24.355 21.502 1.00 34.56 601 LEU A CA 1
ATOM 4680 C C . LEU A 1 601 ? -4.818 -24.395 20.014 1.00 34.56 601 LEU A C 1
ATOM 4682 O O . LEU A 1 601 ? -6.001 -24.321 19.678 1.00 34.56 601 LEU A O 1
ATOM 4686 N N . LYS A 1 602 ? -3.845 -24.625 19.119 1.00 33.47 602 LYS A N 1
ATOM 4687 C CA . LYS A 1 602 ? -4.075 -24.720 17.666 1.00 33.47 602 LYS A CA 1
ATOM 4688 C C . LYS A 1 602 ? -4.874 -25.967 17.263 1.00 33.47 602 LYS A C 1
ATOM 4690 O O . LYS A 1 602 ? -5.700 -25.901 16.358 1.00 33.47 602 LYS A O 1
ATOM 4695 N N . ASN A 1 603 ? -4.680 -27.087 17.963 1.00 38.03 603 ASN A N 1
ATOM 4696 C CA . ASN A 1 603 ? -5.439 -28.324 17.738 1.00 38.03 603 ASN A CA 1
ATOM 4697 C C . ASN A 1 603 ? -6.894 -28.256 18.240 1.00 38.03 603 ASN A C 1
ATOM 4699 O O . ASN A 1 603 ? -7.685 -29.134 17.904 1.00 38.03 603 ASN A O 1
ATOM 4703 N N . ARG A 1 604 ? -7.261 -27.231 19.025 1.00 31.72 604 ARG A N 1
ATOM 4704 C CA . ARG A 1 604 ? -8.623 -27.016 19.547 1.00 31.72 604 ARG A CA 1
ATOM 4705 C C . ARG A 1 604 ? -9.394 -25.888 18.848 1.00 31.72 604 ARG A C 1
ATOM 4707 O O . ARG A 1 604 ? -10.493 -25.561 19.275 1.00 31.72 604 ARG A O 1
ATOM 4714 N N . GLY A 1 605 ? -8.851 -25.316 17.770 1.00 28.00 605 GLY A N 1
ATOM 4715 C CA . GLY A 1 605 ? -9.564 -24.336 16.938 1.00 28.00 605 GLY A CA 1
ATOM 4716 C C . GLY A 1 605 ? -9.678 -22.925 17.529 1.00 28.00 605 GLY A C 1
ATOM 4717 O O . GLY A 1 605 ? -10.459 -22.126 17.019 1.00 28.00 605 GLY A O 1
ATOM 4718 N N . ILE A 1 606 ? -8.907 -22.597 18.570 1.00 33.31 606 ILE A N 1
ATOM 4719 C CA . ILE A 1 606 ? -8.887 -21.252 19.159 1.00 33.31 606 ILE A CA 1
ATOM 4720 C C . ILE A 1 606 ? -8.065 -20.336 18.240 1.00 33.31 606 ILE A C 1
ATOM 4722 O O . ILE A 1 606 ? -6.870 -20.567 18.038 1.00 33.31 606 ILE A O 1
ATOM 4726 N N . LYS A 1 607 ? -8.708 -19.318 17.655 1.00 34.41 607 LYS A N 1
ATOM 4727 C CA . LYS A 1 607 ? -8.025 -18.250 16.910 1.00 34.41 607 LYS A CA 1
ATOM 4728 C C . LYS A 1 607 ? -7.336 -17.320 17.908 1.00 34.41 607 LYS A C 1
ATOM 4730 O O . LYS A 1 607 ? -7.968 -16.848 18.846 1.00 34.41 607 LYS A O 1
ATOM 4735 N N . ILE A 1 608 ? -6.035 -17.116 17.728 1.00 35.56 608 ILE A N 1
ATOM 4736 C CA . ILE A 1 608 ? -5.233 -16.191 18.530 1.00 35.56 608 ILE A CA 1
ATOM 4737 C C . ILE A 1 608 ? -5.000 -14.978 17.634 1.00 35.56 608 ILE A C 1
ATOM 4739 O O . ILE A 1 608 ? -4.152 -15.023 16.746 1.00 35.56 608 ILE A O 1
ATOM 4743 N N . ASP A 1 609 ? -5.825 -13.950 17.819 1.00 35.56 609 ASP A N 1
ATOM 4744 C CA . ASP A 1 609 ? -5.856 -12.761 16.958 1.00 35.56 609 ASP A CA 1
ATOM 4745 C C . ASP A 1 609 ? -4.777 -11.717 17.343 1.00 35.56 609 ASP A C 1
ATOM 4747 O O . ASP A 1 609 ? -4.545 -10.768 16.603 1.00 35.56 609 ASP A O 1
ATOM 4751 N N . ASP A 1 610 ? -4.063 -11.914 18.463 1.00 39.56 610 ASP A N 1
ATOM 4752 C CA . ASP A 1 610 ? -3.004 -11.028 18.971 1.00 39.56 610 ASP A CA 1
ATOM 4753 C C . ASP A 1 610 ? -1.746 -11.844 19.371 1.00 39.56 610 ASP A C 1
ATOM 4755 O O . ASP A 1 610 ? -1.745 -12.524 20.403 1.00 39.56 610 ASP A O 1
ATOM 4759 N N . PRO A 1 611 ? -0.645 -11.783 18.591 1.00 40.28 611 PRO A N 1
ATOM 4760 C CA . PRO A 1 611 ? 0.608 -12.495 18.880 1.00 40.28 611 PRO A CA 1
ATOM 4761 C C . PRO A 1 611 ? 1.298 -12.086 20.198 1.00 40.28 611 PRO A C 1
ATOM 4763 O O . PRO A 1 611 ? 2.269 -12.718 20.616 1.00 40.28 611 PRO A O 1
ATOM 4766 N N . GLY A 1 612 ? 0.849 -11.016 20.866 1.00 44.31 612 GLY A N 1
ATOM 4767 C CA . GLY A 1 612 ? 1.423 -10.512 22.114 1.00 44.31 612 GLY A CA 1
ATOM 4768 C C . GLY A 1 612 ? 0.856 -11.132 23.397 1.00 44.31 612 GLY A C 1
ATOM 4769 O O . GLY A 1 612 ? 1.475 -11.025 24.458 1.00 44.31 612 GLY A O 1
ATOM 4770 N N . THR A 1 613 ? -0.300 -11.794 23.341 1.00 47.66 613 THR A N 1
ATOM 4771 C CA . THR A 1 613 ? -0.983 -12.368 24.522 1.00 47.66 613 THR A CA 1
ATOM 4772 C C . THR A 1 613 ? -0.638 -13.839 24.781 1.00 47.66 613 THR A C 1
ATOM 4774 O O . THR A 1 613 ? -1.045 -14.405 25.795 1.00 47.66 613 THR A O 1
ATOM 4777 N N . GLU A 1 614 ? 0.185 -14.453 23.929 1.00 48.62 614 GLU A N 1
ATOM 4778 C CA . GLU A 1 614 ? 0.499 -15.890 23.932 1.00 48.62 614 GLU A CA 1
ATOM 4779 C C . GLU A 1 614 ? 1.107 -16.399 25.251 1.00 48.62 614 GLU A C 1
ATOM 4781 O O . GLU A 1 614 ? 0.731 -17.467 25.735 1.00 48.62 614 GLU A O 1
ATOM 4786 N N . LYS A 1 615 ? 2.010 -15.632 25.882 1.00 48.97 615 LYS A N 1
ATOM 4787 C CA . LYS A 1 615 ? 2.616 -16.001 27.179 1.00 48.97 615 LYS A CA 1
ATOM 4788 C C . LYS A 1 615 ? 1.618 -15.924 28.338 1.00 48.97 615 LYS A C 1
ATOM 4790 O O . LYS A 1 615 ? 1.700 -16.728 29.260 1.00 48.97 615 LYS A O 1
ATOM 4795 N N . LEU A 1 616 ? 0.664 -14.994 28.277 1.00 54.66 616 LEU A N 1
ATOM 4796 C CA . LEU A 1 616 ? -0.388 -14.847 29.288 1.00 54.66 616 LEU A CA 1
ATOM 4797 C C . LEU A 1 616 ? -1.466 -15.918 29.130 1.00 54.66 616 LEU A C 1
ATOM 4799 O O . LEU A 1 616 ? -1.889 -16.495 30.124 1.00 54.66 616 LEU A O 1
ATOM 4803 N N . LEU A 1 617 ? -1.841 -16.243 27.891 1.00 55.50 617 LEU A N 1
ATOM 4804 C CA . LEU A 1 617 ? -2.695 -17.390 27.571 1.00 55.50 617 LEU A CA 1
ATOM 4805 C C . LEU A 1 617 ? -2.047 -18.710 28.013 1.00 55.50 617 LEU A C 1
ATOM 4807 O O . LEU A 1 617 ? -2.731 -19.589 28.528 1.00 55.50 617 LEU A O 1
ATOM 4811 N N . MET A 1 618 ? -0.725 -18.838 27.874 1.00 54.44 618 MET A N 1
ATOM 4812 C CA . MET A 1 618 ? 0.022 -19.992 28.379 1.00 54.44 618 MET A CA 1
ATOM 4813 C C . MET A 1 618 ? 0.025 -20.064 29.905 1.00 54.44 618 MET A C 1
ATOM 4815 O O . MET A 1 618 ? -0.223 -21.129 30.462 1.00 54.44 618 MET A O 1
ATOM 4819 N N . ALA A 1 619 ? 0.291 -18.943 30.579 1.00 56.25 619 ALA A N 1
ATOM 4820 C CA . ALA A 1 619 ? 0.242 -18.859 32.034 1.00 56.25 619 ALA A CA 1
ATOM 4821 C C . ALA A 1 619 ? -1.159 -19.209 32.555 1.00 56.25 619 ALA A C 1
ATOM 4823 O O . ALA A 1 619 ? -1.286 -20.000 33.486 1.00 56.25 619 ALA A O 1
ATOM 4824 N N . LYS A 1 620 ? -2.207 -18.707 31.885 1.00 61.53 620 LYS A N 1
ATOM 4825 C CA . LYS A 1 620 ? -3.599 -19.081 32.148 1.00 61.53 620 LYS A CA 1
ATOM 4826 C C . LYS A 1 620 ? -3.802 -20.587 31.991 1.00 61.53 620 LYS A C 1
ATOM 4828 O O . LYS A 1 620 ? -4.327 -21.217 32.895 1.00 61.53 620 LYS A O 1
ATOM 4833 N N . PHE A 1 621 ? -3.350 -21.176 30.885 1.00 59.47 621 PHE A N 1
ATOM 4834 C CA . PHE A 1 621 ? -3.495 -22.610 30.624 1.00 59.47 621 PHE A CA 1
ATOM 4835 C C . PHE A 1 621 ? -2.764 -23.484 31.657 1.00 59.47 621 PHE A C 1
ATOM 4837 O O . PHE A 1 621 ? -3.317 -24.472 32.135 1.00 59.47 621 PHE A O 1
ATOM 4844 N N . GLN A 1 622 ? -1.535 -23.126 32.033 1.00 56.03 622 GLN A N 1
ATOM 4845 C CA . GLN A 1 622 ? -0.775 -23.838 33.068 1.00 56.03 622 GLN A CA 1
ATOM 4846 C C . GLN A 1 622 ? -1.458 -23.731 34.434 1.00 56.03 622 GLN A C 1
ATOM 4848 O O . GLN A 1 622 ? -1.540 -24.716 35.167 1.00 56.03 622 GLN A O 1
ATOM 4853 N N . PHE A 1 623 ? -2.007 -22.557 34.747 1.00 61.00 623 PHE A N 1
ATOM 4854 C CA . PHE A 1 623 ? -2.798 -22.355 35.951 1.00 61.00 623 PHE A CA 1
ATOM 4855 C C . PHE A 1 623 ? -4.106 -23.153 35.929 1.00 61.00 623 PHE A C 1
ATOM 4857 O O . PHE A 1 623 ? -4.442 -23.781 36.923 1.00 61.00 623 PHE A O 1
ATOM 4864 N N . GLU A 1 624 ? -4.816 -23.194 34.799 1.00 65.12 624 GLU A N 1
ATOM 4865 C CA . GLU A 1 624 ? -6.010 -24.027 34.600 1.00 65.12 624 GLU A CA 1
ATOM 4866 C C . GLU A 1 624 ? -5.718 -25.508 34.842 1.00 65.12 624 GLU A C 1
ATOM 4868 O O . GLU A 1 624 ? -6.498 -26.181 35.517 1.00 65.12 624 GLU A O 1
ATOM 4873 N N . GLN A 1 625 ? -4.605 -26.021 34.307 1.00 61.75 625 GLN A N 1
ATOM 4874 C CA . GLN A 1 625 ? -4.203 -27.415 34.499 1.00 61.75 625 GLN A CA 1
ATOM 4875 C C . GLN A 1 625 ? -3.951 -27.730 35.968 1.00 61.75 625 GLN A C 1
ATOM 4877 O O . GLN A 1 625 ? -4.529 -28.680 36.490 1.00 61.75 625 GLN A O 1
ATOM 4882 N N . LEU A 1 626 ? -3.153 -26.897 36.632 1.00 59.75 626 LEU A N 1
ATOM 4883 C CA . LEU A 1 626 ? -2.863 -27.049 38.050 1.00 59.75 626 LEU A CA 1
ATOM 4884 C C . LEU A 1 626 ? -4.134 -26.934 38.895 1.00 59.75 626 LEU A C 1
ATOM 4886 O O . LEU A 1 626 ? -4.345 -27.706 39.822 1.00 59.75 626 LEU A O 1
ATOM 4890 N N . MET A 1 627 ? -5.025 -26.004 38.556 1.00 60.38 627 MET A N 1
ATOM 4891 C CA . MET A 1 627 ? -6.277 -25.833 39.284 1.00 60.38 627 MET A CA 1
ATOM 4892 C C . MET A 1 627 ? -7.248 -26.990 39.076 1.00 60.38 627 MET A C 1
ATOM 4894 O O . MET A 1 627 ? -8.042 -27.297 39.966 1.00 60.38 627 MET A O 1
ATOM 4898 N N . GLY A 1 628 ? -7.147 -27.674 37.936 1.00 61.97 628 GLY A N 1
ATOM 4899 C CA . GLY A 1 628 ? -7.828 -28.935 37.682 1.00 61.97 628 GLY A CA 1
ATOM 4900 C C . GLY A 1 628 ? -7.472 -30.034 38.688 1.00 61.97 628 GLY A C 1
ATOM 4901 O O . GLY A 1 628 ? -8.317 -30.889 38.938 1.00 61.97 628 GLY A O 1
ATOM 4902 N N . GLU A 1 629 ? -6.291 -29.991 39.310 1.00 60.12 629 GLU A N 1
ATOM 4903 C CA . GLU A 1 629 ? -5.867 -30.958 40.337 1.00 60.12 629 GLU A CA 1
ATOM 4904 C C . GLU A 1 629 ? -6.567 -30.735 41.689 1.00 60.12 629 GLU A C 1
ATOM 4906 O O . GLU A 1 629 ? -6.668 -31.658 42.492 1.00 60.12 629 GLU A O 1
ATOM 4911 N N . PHE A 1 630 ? -7.114 -29.536 41.920 1.00 59.91 630 PHE A N 1
ATOM 4912 C CA . PHE A 1 630 ? -7.781 -29.145 43.171 1.00 59.91 630 PHE A CA 1
ATOM 4913 C C . PHE A 1 630 ? -9.287 -28.899 42.996 1.00 59.91 630 PHE A C 1
ATOM 4915 O O . PHE A 1 630 ? -9.937 -28.340 43.882 1.00 59.91 630 PHE A O 1
ATOM 4922 N N . ARG A 1 631 ? -9.852 -29.305 41.850 1.00 61.94 631 ARG A N 1
ATOM 4923 C CA . ARG A 1 631 ? -11.222 -28.977 41.418 1.00 61.94 631 ARG A CA 1
ATOM 4924 C C . ARG A 1 631 ? -12.302 -29.387 42.420 1.00 61.94 631 ARG A C 1
ATOM 4926 O O . ARG A 1 631 ? -13.279 -28.662 42.574 1.00 61.94 631 ARG A O 1
ATOM 4933 N N . ASP A 1 632 ? -12.087 -30.502 43.115 1.00 64.44 632 ASP A N 1
ATOM 4934 C CA . ASP A 1 632 ? -13.014 -31.050 44.111 1.00 64.44 632 ASP A CA 1
ATOM 4935 C C . ASP A 1 632 ? -13.055 -30.230 45.416 1.00 64.44 632 ASP A C 1
ATOM 4937 O O . ASP A 1 632 ? -13.993 -30.367 46.196 1.00 64.44 632 ASP A O 1
ATOM 4941 N N . VAL A 1 633 ? -12.063 -29.362 45.654 1.00 61.44 633 VAL A N 1
ATOM 4942 C CA . VAL A 1 633 ? -11.914 -28.577 46.897 1.00 61.44 633 VAL A CA 1
ATOM 4943 C C . VAL A 1 633 ? -12.214 -27.092 46.702 1.00 61.44 633 VAL A C 1
ATOM 4945 O O . VAL A 1 633 ? -12.680 -26.417 47.617 1.00 61.44 633 VAL A O 1
ATOM 4948 N N . ILE A 1 634 ? -11.963 -26.561 45.508 1.00 63.72 634 ILE A N 1
ATOM 4949 C CA . ILE A 1 634 ? -12.094 -25.123 45.215 1.00 63.72 634 ILE A CA 1
ATOM 4950 C C . ILE A 1 634 ? -13.472 -24.720 44.663 1.00 63.72 634 ILE A C 1
ATOM 4952 O O . ILE A 1 634 ? -13.713 -23.524 44.480 1.00 63.72 634 ILE A O 1
ATOM 4956 N N . GLU A 1 635 ? -14.368 -25.685 44.423 1.00 69.56 635 GLU A N 1
ATOM 4957 C CA . GLU A 1 635 ? -15.725 -25.489 43.881 1.00 69.56 635 GLU A CA 1
ATOM 4958 C C . GLU A 1 635 ? -15.743 -24.504 42.679 1.00 69.56 635 GLU A C 1
ATOM 4960 O O . GLU A 1 635 ? -14.957 -24.639 41.732 1.00 69.56 635 GLU A O 1
ATOM 4965 N N . ASP A 1 636 ? -16.621 -23.492 42.693 1.00 65.88 636 ASP A N 1
ATOM 4966 C CA . ASP A 1 636 ? -16.728 -22.467 41.643 1.00 65.88 636 ASP A CA 1
ATOM 4967 C C . ASP A 1 636 ? -15.589 -21.428 41.658 1.00 65.88 636 ASP A C 1
ATOM 4969 O O . ASP A 1 636 ? -15.419 -20.707 40.677 1.00 65.88 636 ASP A O 1
ATOM 4973 N N . GLY A 1 637 ? -14.734 -21.401 42.689 1.00 63.12 637 GLY A N 1
ATOM 4974 C CA . GLY A 1 637 ? -13.634 -20.430 42.800 1.00 63.12 637 GLY A CA 1
ATOM 4975 C C . GLY A 1 637 ? -12.622 -20.509 41.650 1.00 63.12 637 GLY A C 1
ATOM 4976 O O . GLY A 1 637 ? -11.983 -19.515 41.312 1.00 63.12 637 GLY A O 1
ATOM 4977 N N . HIS A 1 638 ? -12.522 -21.662 40.977 1.00 65.94 638 HIS A N 1
ATOM 4978 C CA . HIS A 1 638 ? -11.727 -21.777 39.754 1.00 65.94 638 HIS A CA 1
ATOM 4979 C C . HIS A 1 638 ? -12.296 -20.927 38.607 1.00 65.94 638 HIS A C 1
ATOM 4981 O O . HIS A 1 638 ? -11.527 -20.316 37.871 1.00 65.94 638 HIS A O 1
ATOM 4987 N N . LYS A 1 639 ? -13.625 -20.837 38.453 1.00 70.44 639 LYS A N 1
ATOM 4988 C CA . LYS A 1 639 ? -14.257 -20.037 37.390 1.00 70.44 639 LYS A CA 1
ATOM 4989 C C . LYS A 1 639 ? -14.026 -18.547 37.608 1.00 70.44 639 LYS A C 1
ATOM 4991 O O . LYS A 1 639 ? -13.764 -17.837 36.638 1.00 70.44 639 LYS A O 1
ATOM 4996 N N . ASP A 1 640 ? -14.060 -18.090 38.857 1.00 69.38 640 ASP A N 1
ATOM 4997 C CA . ASP A 1 640 ? -13.850 -16.682 39.209 1.00 69.38 640 ASP A CA 1
ATOM 4998 C C . ASP A 1 640 ? -12.425 -16.220 38.881 1.00 69.38 640 ASP A C 1
ATOM 5000 O O . ASP A 1 640 ? -12.225 -15.130 38.329 1.00 69.38 640 ASP A O 1
ATOM 5004 N N . VAL A 1 641 ? -11.425 -17.072 39.144 1.00 71.06 641 VAL A N 1
ATOM 5005 C CA . VAL A 1 641 ? -10.035 -16.779 38.772 1.00 71.06 641 VAL A CA 1
ATOM 5006 C C . VAL A 1 641 ? -9.871 -16.754 37.259 1.00 71.06 641 VAL A C 1
ATOM 5008 O O . VAL A 1 641 ? -9.278 -15.809 36.747 1.00 71.06 641 VAL A O 1
ATOM 5011 N N . LEU A 1 642 ? -10.418 -17.731 36.528 1.00 69.00 642 LEU A N 1
ATOM 5012 C CA . LEU A 1 642 ? -10.307 -17.769 35.064 1.00 69.00 642 LEU A CA 1
ATOM 5013 C C . LEU A 1 642 ? -11.005 -16.591 34.394 1.00 69.00 642 LEU A C 1
ATOM 5015 O O . LEU A 1 642 ? -10.427 -15.993 33.491 1.00 69.00 642 LEU A O 1
ATOM 5019 N N . THR A 1 643 ? -12.176 -16.202 34.894 1.00 73.31 643 THR A N 1
ATOM 5020 C CA . THR A 1 643 ? -12.908 -15.016 34.429 1.00 73.31 643 THR A CA 1
ATOM 5021 C C . THR A 1 643 ? -12.105 -13.740 34.687 1.00 73.31 643 THR A C 1
ATOM 5023 O O . THR A 1 643 ? -11.970 -12.896 33.803 1.00 73.31 643 THR A O 1
ATOM 5026 N N . SER A 1 644 ? -11.496 -13.612 35.870 1.00 70.62 644 SER A N 1
ATOM 5027 C CA . SER A 1 644 ? -10.620 -12.476 36.200 1.00 70.62 644 SER A CA 1
ATOM 5028 C C . SER A 1 644 ? -9.337 -12.461 35.361 1.00 70.62 644 SER A C 1
ATOM 5030 O O . SER A 1 644 ? -8.822 -11.392 35.023 1.00 70.62 644 SER A O 1
ATOM 5032 N N . PHE A 1 645 ? -8.825 -13.639 35.002 1.00 69.50 645 PHE A N 1
ATOM 5033 C CA . PHE A 1 645 ? -7.656 -13.803 34.142 1.00 69.50 645 PHE A CA 1
ATOM 5034 C C . PHE A 1 645 ? -7.977 -13.399 32.699 1.00 69.50 645 PHE A C 1
ATOM 5036 O O . PHE A 1 645 ? -7.214 -12.645 32.098 1.00 69.50 645 PHE A O 1
ATOM 5043 N N . ASP A 1 646 ? -9.122 -13.835 32.169 1.00 65.25 646 ASP A N 1
ATOM 5044 C CA . ASP A 1 646 ? -9.623 -13.430 30.852 1.00 65.25 646 ASP A CA 1
ATOM 5045 C C . ASP A 1 646 ? -9.853 -11.921 30.789 1.00 65.25 646 ASP A C 1
ATOM 5047 O O . ASP A 1 646 ? -9.368 -11.266 29.869 1.00 65.25 646 ASP A O 1
ATOM 5051 N N . ALA A 1 647 ? -10.470 -11.336 31.819 1.00 66.62 647 ALA A N 1
ATOM 5052 C CA . ALA A 1 647 ? -10.641 -9.889 31.916 1.00 66.62 647 ALA A CA 1
ATOM 5053 C C . ALA A 1 647 ? -9.294 -9.138 31.899 1.00 66.62 647 ALA A C 1
ATOM 5055 O O . ALA A 1 647 ? -9.171 -8.091 31.257 1.00 66.62 647 ALA A O 1
ATOM 5056 N N . TYR A 1 648 ? -8.264 -9.669 32.570 1.00 67.50 648 TYR A N 1
ATOM 5057 C CA . TYR A 1 648 ? -6.912 -9.099 32.551 1.00 67.50 648 TYR A CA 1
ATOM 5058 C C . TYR A 1 648 ? -6.241 -9.210 31.171 1.00 67.50 648 TYR A C 1
ATOM 5060 O O . TYR A 1 648 ? -5.660 -8.230 30.691 1.00 67.50 648 TYR A O 1
ATOM 5068 N N . ILE A 1 649 ? -6.346 -10.371 30.514 1.00 62.38 649 ILE A N 1
ATOM 5069 C CA . ILE A 1 649 ? -5.840 -10.609 29.151 1.00 62.38 649 ILE A CA 1
ATOM 5070 C C . ILE A 1 649 ? -6.516 -9.659 28.157 1.00 62.38 649 ILE A C 1
ATOM 5072 O O . ILE A 1 649 ? -5.824 -8.997 27.381 1.00 62.38 649 ILE A O 1
ATOM 5076 N N . ASP A 1 650 ? -7.837 -9.518 28.228 1.00 62.75 650 ASP A N 1
ATOM 5077 C CA . ASP A 1 650 ? -8.621 -8.646 27.352 1.00 62.75 650 ASP A CA 1
ATOM 5078 C C . ASP A 1 650 ? -8.227 -7.175 27.494 1.00 62.75 650 ASP A C 1
ATOM 5080 O O . ASP A 1 650 ? -8.088 -6.457 26.497 1.00 62.75 650 ASP A O 1
ATOM 5084 N N . VAL A 1 651 ? -8.025 -6.702 28.727 1.00 62.62 651 VAL A N 1
ATOM 5085 C CA . VAL A 1 651 ? -7.565 -5.330 28.979 1.00 62.62 651 VAL A CA 1
ATOM 5086 C C . VAL A 1 651 ? -6.162 -5.108 28.416 1.00 62.62 651 VAL A C 1
ATOM 5088 O O . VAL A 1 651 ? -5.913 -4.073 27.792 1.00 62.62 651 VAL A O 1
ATOM 5091 N N . LEU A 1 652 ? -5.254 -6.070 28.586 1.00 60.34 652 LEU A N 1
ATOM 5092 C CA . LEU A 1 652 ? -3.902 -5.983 28.037 1.00 60.34 652 LEU A CA 1
ATOM 5093 C C . LEU A 1 652 ? -3.890 -5.980 26.510 1.00 60.34 652 LEU A C 1
ATOM 5095 O O . LEU A 1 652 ? -3.240 -5.114 25.923 1.00 60.34 652 LEU A O 1
ATOM 5099 N N . SER A 1 653 ? -4.629 -6.887 25.873 1.00 55.38 653 SER A N 1
ATOM 5100 C CA . SER A 1 653 ? -4.749 -6.935 24.413 1.00 55.38 653 SER A CA 1
ATOM 5101 C C . SER A 1 653 ? -5.356 -5.639 23.867 1.00 55.38 653 SER A C 1
ATOM 5103 O O . SER A 1 653 ? -4.812 -5.036 22.941 1.00 55.38 653 SER A O 1
ATOM 5105 N N . THR A 1 654 ? -6.396 -5.108 24.520 1.00 59.16 654 THR A N 1
ATOM 5106 C CA . THR A 1 654 ? -7.004 -3.815 24.156 1.00 59.16 654 THR A CA 1
ATOM 5107 C C . THR A 1 654 ? -5.998 -2.663 24.264 1.00 59.16 654 THR A C 1
ATOM 5109 O O . THR A 1 654 ? -5.916 -1.822 23.365 1.00 59.16 654 THR A O 1
ATOM 5112 N N . ARG A 1 655 ? -5.195 -2.618 25.339 1.00 60.38 655 ARG A N 1
ATOM 5113 C CA . ARG A 1 655 ? -4.154 -1.594 25.529 1.00 60.38 655 ARG A CA 1
ATOM 5114 C C . ARG A 1 655 ? -3.070 -1.696 24.457 1.00 60.38 655 ARG A C 1
ATOM 5116 O O . ARG A 1 655 ? -2.662 -0.676 23.913 1.00 60.38 655 ARG A O 1
ATOM 5123 N N . ASN A 1 656 ? -2.591 -2.900 24.156 1.00 55.09 656 ASN A N 1
ATOM 5124 C CA . ASN A 1 656 ? -1.540 -3.108 23.156 1.00 55.09 656 ASN A CA 1
ATOM 5125 C C . ASN A 1 656 ? -2.040 -2.784 21.746 1.00 55.09 656 ASN A C 1
ATOM 5127 O O . ASN A 1 656 ? -1.359 -2.072 21.015 1.00 55.09 656 ASN A O 1
ATOM 5131 N N . THR A 1 657 ? -3.270 -3.180 21.421 1.00 54.66 657 THR A N 1
ATOM 5132 C CA . THR A 1 657 ? -3.969 -2.776 20.194 1.00 54.66 657 THR A CA 1
ATOM 5133 C C . THR A 1 657 ? -4.031 -1.253 20.087 1.00 54.66 657 THR A C 1
ATOM 5135 O O . THR A 1 657 ? -3.641 -0.689 19.069 1.00 54.66 657 THR A O 1
ATOM 5138 N N . ALA A 1 658 ? -4.394 -0.544 21.163 1.00 55.81 658 ALA A N 1
ATOM 5139 C CA . ALA A 1 658 ? -4.346 0.918 21.181 1.00 55.81 658 ALA A CA 1
ATOM 5140 C C . ALA A 1 658 ? -2.922 1.462 20.932 1.00 55.81 658 ALA A C 1
ATOM 5142 O O . ALA A 1 658 ? -2.748 2.373 20.130 1.00 55.81 658 ALA A O 1
ATOM 5143 N N . ILE A 1 659 ? -1.870 0.885 21.518 1.00 55.41 659 ILE A N 1
ATOM 5144 C CA . ILE A 1 659 ? -0.488 1.304 21.211 1.00 55.41 659 ILE A CA 1
ATOM 5145 C C . ILE A 1 659 ? -0.154 1.068 19.722 1.00 55.41 659 ILE A C 1
ATOM 5147 O O . ILE A 1 659 ? 0.483 1.917 19.094 1.00 55.41 659 ILE A O 1
ATOM 5151 N N . LEU A 1 660 ? -0.607 -0.036 19.119 1.00 53.31 660 LEU A N 1
ATOM 5152 C CA . LEU A 1 660 ? -0.436 -0.305 17.684 1.00 53.31 660 LEU A CA 1
ATOM 5153 C C . LEU A 1 660 ? -1.180 0.720 16.816 1.00 53.31 660 LEU A C 1
ATOM 5155 O O . LEU A 1 660 ? -0.607 1.211 15.841 1.00 53.31 660 LEU A O 1
ATOM 5159 N N . HIS A 1 661 ? -2.411 1.087 17.182 1.00 55.00 661 HIS A N 1
ATOM 5160 C CA . HIS A 1 661 ? -3.175 2.144 16.512 1.00 55.00 661 HIS A CA 1
ATOM 5161 C C . HIS A 1 661 ? -2.490 3.504 16.625 1.00 55.00 661 HIS A C 1
ATOM 5163 O O . HIS A 1 661 ? -2.449 4.240 15.644 1.00 55.00 661 HIS A O 1
ATOM 5169 N N . TYR A 1 662 ? -1.905 3.827 17.780 1.00 54.88 662 TYR A N 1
ATOM 5170 C CA . TYR A 1 662 ? -1.175 5.078 17.984 1.00 54.88 662 TYR A CA 1
ATOM 5171 C C . TYR A 1 662 ? 0.016 5.163 17.023 1.00 54.88 662 TYR A C 1
ATOM 5173 O O . TYR A 1 662 ? 0.195 6.165 16.334 1.00 54.88 662 TYR A O 1
ATOM 5181 N N . ASN A 1 663 ? 0.785 4.077 16.901 1.00 51.06 663 ASN A N 1
ATOM 5182 C CA . ASN A 1 663 ? 1.907 4.007 15.966 1.00 51.06 663 ASN A CA 1
ATOM 5183 C C . ASN A 1 663 ? 1.443 4.036 14.496 1.00 51.06 663 ASN A C 1
ATOM 5185 O O . ASN A 1 663 ? 2.063 4.716 13.682 1.00 51.06 663 ASN A O 1
ATOM 5189 N N . ALA A 1 664 ? 0.337 3.370 14.149 1.00 52.47 664 ALA A N 1
ATOM 5190 C CA . ALA A 1 664 ? -0.233 3.406 12.799 1.00 52.47 664 ALA A CA 1
ATOM 5191 C C . ALA A 1 664 ? -0.733 4.807 12.413 1.00 52.47 664 ALA A C 1
ATOM 5193 O O . ALA A 1 664 ? -0.422 5.299 11.331 1.00 52.47 664 ALA A O 1
ATOM 5194 N N . ALA A 1 665 ? -1.438 5.483 13.321 1.00 54.84 665 ALA A N 1
ATOM 5195 C CA . ALA A 1 665 ? -1.915 6.844 13.116 1.00 54.84 665 ALA A CA 1
ATOM 5196 C C . ALA A 1 665 ? -0.753 7.838 12.967 1.00 54.84 665 ALA A C 1
ATOM 5198 O O . ALA A 1 665 ? -0.836 8.748 12.147 1.00 54.84 665 ALA A O 1
ATOM 5199 N N . LEU A 1 666 ? 0.359 7.639 13.684 1.00 52.81 666 LEU A N 1
ATOM 5200 C CA . LEU A 1 666 ? 1.580 8.429 13.492 1.00 52.81 666 LEU A CA 1
ATOM 5201 C C . LEU A 1 666 ? 2.243 8.189 12.128 1.00 52.81 666 LEU A C 1
ATOM 5203 O O . LEU A 1 666 ? 2.736 9.141 11.524 1.00 52.81 666 LEU A O 1
ATOM 5207 N N . VAL A 1 667 ? 2.251 6.950 11.627 1.00 51.75 667 VAL A N 1
ATOM 5208 C CA . VAL A 1 667 ? 2.753 6.629 10.277 1.00 51.75 667 VAL A CA 1
ATOM 5209 C C . VAL A 1 667 ? 1.881 7.288 9.207 1.00 51.75 667 VAL A C 1
ATOM 5211 O O . VAL A 1 667 ? 2.414 7.944 8.313 1.00 51.75 667 VAL A O 1
ATOM 5214 N N . LEU A 1 668 ? 0.554 7.201 9.336 1.00 56.44 668 LEU A N 1
ATOM 5215 C CA . LEU A 1 668 ? -0.384 7.887 8.443 1.00 56.44 668 LEU A CA 1
ATOM 5216 C C . LEU A 1 668 ? -0.197 9.404 8.495 1.00 56.44 668 LEU A C 1
ATOM 5218 O O . LEU A 1 668 ? -0.065 10.036 7.450 1.00 56.44 668 LEU A O 1
ATOM 5222 N N . LEU A 1 669 ? -0.096 9.987 9.692 1.00 56.66 669 LEU A N 1
ATOM 5223 C CA . LEU A 1 669 ? 0.136 11.419 9.870 1.00 56.66 669 LEU A CA 1
ATOM 5224 C C . LEU A 1 669 ? 1.439 11.863 9.195 1.00 56.66 669 LEU A C 1
ATOM 5226 O O . LEU A 1 669 ? 1.448 12.861 8.475 1.00 56.66 669 LEU A O 1
ATOM 5230 N N . LYS A 1 670 ? 2.528 11.106 9.380 1.00 54.59 670 LYS A N 1
ATOM 5231 C CA . LYS A 1 670 ? 3.797 11.351 8.685 1.00 54.59 670 LYS A CA 1
ATOM 5232 C C . LYS A 1 670 ? 3.607 11.292 7.168 1.00 54.59 670 LYS A C 1
ATOM 5234 O O . LYS A 1 670 ? 4.071 12.197 6.481 1.00 54.59 670 LYS A O 1
ATOM 5239 N N . SER A 1 671 ? 2.891 10.287 6.661 1.00 54.88 671 SER A N 1
ATOM 5240 C CA . SER A 1 671 ? 2.626 10.146 5.225 1.00 54.88 671 SER A CA 1
ATOM 5241 C C . SER A 1 671 ? 1.827 11.328 4.663 1.00 54.88 671 SER A C 1
ATOM 5243 O O . SER A 1 671 ? 2.154 11.824 3.588 1.00 54.88 671 SER A O 1
ATOM 5245 N N . TYR A 1 672 ? 0.845 11.853 5.406 1.00 59.25 672 TYR A N 1
ATOM 5246 C CA . TYR A 1 672 ? 0.074 13.027 4.997 1.00 59.25 672 TYR A CA 1
ATOM 5247 C C . TYR A 1 672 ? 0.907 14.306 5.037 1.00 59.25 672 TYR A C 1
ATOM 5249 O O . TYR A 1 672 ? 0.832 15.091 4.096 1.00 59.25 672 TYR A O 1
ATOM 5257 N N . TYR A 1 673 ? 1.757 14.499 6.050 1.00 57.97 673 TYR A N 1
ATOM 5258 C CA . TYR A 1 673 ? 2.695 15.627 6.068 1.00 57.97 673 TYR A CA 1
ATOM 5259 C C . TYR A 1 673 ? 3.693 15.564 4.916 1.00 57.97 673 TYR A C 1
ATOM 5261 O O . TYR A 1 673 ? 3.871 16.564 4.229 1.00 57.97 673 TYR A O 1
ATOM 5269 N N . GLN A 1 674 ? 4.277 14.394 4.649 1.00 57.78 674 GLN A N 1
ATOM 5270 C CA . GLN A 1 674 ? 5.133 14.184 3.480 1.00 57.78 674 GLN A CA 1
ATOM 5271 C C . GLN A 1 674 ? 4.365 14.448 2.182 1.00 57.78 674 GLN A C 1
ATOM 5273 O O . GLN A 1 674 ? 4.916 15.026 1.252 1.00 57.78 674 GLN A O 1
ATOM 5278 N N . LYS A 1 675 ? 3.079 14.080 2.110 1.00 64.25 675 LYS A N 1
ATOM 5279 C CA . LYS A 1 675 ? 2.227 14.362 0.950 1.00 64.25 675 LYS A CA 1
ATOM 5280 C C . LYS A 1 675 ? 1.979 15.859 0.778 1.00 64.25 675 LYS A C 1
ATOM 5282 O O . LYS A 1 675 ? 2.093 16.335 -0.344 1.00 64.25 675 LYS A O 1
ATOM 5287 N N . ILE A 1 676 ? 1.680 16.599 1.847 1.00 63.34 676 ILE A N 1
ATOM 5288 C CA . ILE A 1 676 ? 1.501 18.059 1.798 1.00 63.34 676 ILE A CA 1
ATOM 5289 C C . ILE A 1 676 ? 2.809 18.750 1.443 1.00 63.34 676 ILE A C 1
ATOM 5291 O O . ILE A 1 676 ? 2.800 19.623 0.581 1.00 63.34 676 ILE A O 1
ATOM 5295 N N . GLU A 1 677 ? 3.922 18.370 2.067 1.00 60.59 677 GLU A N 1
ATOM 5296 C CA . GLU A 1 677 ? 5.248 18.901 1.750 1.00 60.59 677 GLU A CA 1
ATOM 5297 C C . GLU A 1 677 ? 5.573 18.652 0.280 1.00 60.59 677 GLU A C 1
ATOM 5299 O O . GLU A 1 677 ? 5.936 19.579 -0.435 1.00 60.59 677 GLU A O 1
ATOM 5304 N N . GLN A 1 678 ? 5.332 17.435 -0.204 1.00 62.78 678 GLN A N 1
ATOM 5305 C CA . GLN A 1 678 ? 5.546 17.076 -1.594 1.00 62.78 678 GLN A CA 1
ATOM 5306 C C . GLN A 1 678 ? 4.610 17.832 -2.547 1.00 62.78 678 GLN A C 1
ATOM 5308 O O . GLN A 1 678 ? 5.081 18.324 -3.561 1.00 62.78 678 GLN A O 1
ATOM 5313 N N . LEU A 1 679 ? 3.312 17.952 -2.252 1.00 64.00 679 LEU A N 1
ATOM 5314 C CA . LEU A 1 679 ? 2.359 18.721 -3.068 1.00 64.00 679 LEU A CA 1
ATOM 5315 C C . LEU A 1 679 ? 2.690 20.218 -3.057 1.00 64.00 679 LEU A C 1
ATOM 5317 O O . LEU A 1 679 ? 2.524 20.890 -4.071 1.00 64.00 679 LEU A O 1
ATOM 5321 N N . SER A 1 680 ? 3.186 20.736 -1.933 1.00 62.19 680 SER A N 1
ATOM 5322 C CA . SER A 1 680 ? 3.616 22.130 -1.786 1.00 62.19 680 SER A CA 1
ATOM 5323 C C . SER A 1 680 ? 4.912 22.389 -2.545 1.00 62.19 680 SER A C 1
ATOM 5325 O O . SER A 1 680 ? 5.016 23.399 -3.238 1.00 62.19 680 SER A O 1
ATOM 5327 N N . PHE A 1 681 ? 5.871 21.463 -2.462 1.00 59.00 681 PHE A N 1
ATOM 5328 C CA . PHE A 1 681 ? 7.106 21.483 -3.237 1.00 59.00 681 PHE A CA 1
ATOM 5329 C C . PHE A 1 681 ? 6.799 21.394 -4.730 1.00 59.00 681 PHE A C 1
ATOM 5331 O O . PHE A 1 681 ? 7.219 22.266 -5.476 1.00 59.00 681 PHE A O 1
ATOM 5338 N N . ASP A 1 682 ? 5.992 20.420 -5.158 1.00 60.19 682 ASP A N 1
ATOM 5339 C CA . ASP A 1 682 ? 5.587 20.261 -6.557 1.00 60.19 682 ASP A CA 1
ATOM 5340 C C . ASP A 1 682 ? 4.824 21.507 -7.052 1.00 60.19 682 ASP A C 1
ATOM 5342 O O . ASP A 1 682 ? 5.064 21.988 -8.157 1.00 60.19 682 ASP A O 1
ATOM 5346 N N . SER A 1 683 ? 3.962 22.105 -6.217 1.00 60.41 683 SER A N 1
ATOM 5347 C CA . SER A 1 683 ? 3.267 23.357 -6.546 1.00 60.41 683 SER A CA 1
ATOM 5348 C C . SER A 1 683 ? 4.208 24.562 -6.668 1.00 60.41 683 SER A C 1
ATOM 5350 O O . SER A 1 683 ? 3.868 25.506 -7.386 1.00 60.41 683 SER A O 1
ATOM 5352 N N . GLN A 1 684 ? 5.334 24.584 -5.952 1.00 58.97 684 GLN A N 1
ATOM 5353 C CA . GLN A 1 684 ? 6.355 25.631 -6.061 1.00 58.97 684 GLN A CA 1
ATOM 5354 C C . GLN A 1 684 ? 7.300 25.380 -7.239 1.00 58.97 684 GLN A C 1
ATOM 5356 O O . GLN A 1 684 ? 7.664 26.331 -7.926 1.00 58.97 684 GLN A O 1
ATOM 5361 N N . ASP A 1 685 ? 7.651 24.122 -7.503 1.00 54.72 685 ASP A N 1
ATOM 5362 C CA . ASP A 1 685 ? 8.506 23.696 -8.612 1.00 54.72 685 ASP A CA 1
ATOM 5363 C C . ASP A 1 685 ? 7.886 24.086 -9.961 1.00 54.72 685 ASP A C 1
ATOM 5365 O O . ASP A 1 685 ? 8.553 24.677 -10.802 1.00 54.72 685 ASP A O 1
ATOM 5369 N N . LEU A 1 686 ? 6.566 23.931 -10.106 1.00 55.22 686 LEU A N 1
ATOM 5370 C CA . LEU A 1 686 ? 5.802 24.361 -11.288 1.00 55.22 686 LEU A CA 1
ATOM 5371 C C . LEU A 1 686 ? 5.786 25.867 -11.549 1.00 55.22 686 LEU A C 1
ATOM 5373 O O . LEU A 1 686 ? 5.339 26.291 -12.612 1.00 55.22 686 LEU A O 1
ATOM 5377 N N . LYS A 1 687 ? 6.214 26.681 -10.581 1.00 54.09 687 LYS A N 1
ATOM 5378 C CA . LYS A 1 687 ? 6.343 28.134 -10.750 1.00 54.09 687 LYS A CA 1
ATOM 5379 C C . LYS A 1 687 ? 7.728 28.535 -11.258 1.00 54.09 687 LYS A C 1
ATOM 5381 O O . LYS A 1 687 ? 7.955 29.726 -11.459 1.00 54.09 687 LYS A O 1
ATOM 5386 N N . ARG A 1 688 ? 8.669 27.593 -11.416 1.00 56.62 688 ARG A N 1
ATOM 5387 C CA . ARG A 1 688 ? 9.994 27.887 -11.978 1.00 56.62 688 ARG A CA 1
ATOM 5388 C C . ARG A 1 688 ? 9.876 28.098 -13.487 1.00 56.62 688 ARG A C 1
ATOM 5390 O O . ARG A 1 688 ? 9.278 27.282 -14.181 1.00 56.62 688 ARG A O 1
ATOM 5397 N N . GLU A 1 689 ? 10.536 29.138 -13.994 1.00 53.06 689 GLU A N 1
ATOM 5398 C CA . GLU A 1 689 ? 10.552 29.501 -15.424 1.00 53.06 689 GLU A CA 1
ATOM 5399 C C . GLU A 1 689 ? 11.064 28.378 -16.347 1.00 53.06 689 GLU A C 1
ATOM 5401 O O . GLU A 1 689 ? 10.816 28.384 -17.550 1.00 53.06 689 GLU A O 1
ATOM 5406 N N . GLU A 1 690 ? 11.800 27.406 -15.804 1.00 51.78 690 GLU A N 1
ATOM 5407 C CA . GLU A 1 690 ? 12.262 26.215 -16.523 1.00 51.78 690 GLU A CA 1
ATOM 5408 C C . GLU A 1 690 ? 11.085 25.366 -17.019 1.00 51.78 690 GLU A C 1
ATOM 5410 O O . GLU A 1 690 ? 11.125 24.876 -18.144 1.00 51.78 690 GLU A O 1
ATOM 5415 N N . TRP A 1 691 ? 9.999 25.274 -16.244 1.00 52.62 691 TRP A N 1
ATOM 5416 C CA . TRP A 1 691 ? 8.785 24.551 -16.626 1.00 52.62 691 TRP A CA 1
ATOM 5417 C C . TRP A 1 691 ? 7.965 25.269 -17.696 1.00 52.62 691 TRP A C 1
ATOM 5419 O O . TRP A 1 691 ? 7.311 24.602 -18.493 1.00 52.62 691 TRP A O 1
ATOM 5429 N N . ASP A 1 692 ? 8.059 26.599 -17.779 1.00 52.31 692 ASP A N 1
ATOM 5430 C CA . ASP A 1 692 ? 7.444 27.388 -18.856 1.00 52.31 692 ASP A CA 1
ATOM 5431 C C . ASP A 1 692 ? 8.138 27.175 -20.214 1.00 52.31 692 ASP A C 1
ATOM 5433 O O . ASP A 1 692 ? 7.579 27.519 -21.257 1.00 52.31 692 ASP A O 1
ATOM 5437 N N . LYS A 1 693 ? 9.354 26.606 -20.205 1.00 53.41 693 LYS A N 1
ATOM 5438 C CA . LYS A 1 693 ? 10.131 26.228 -21.398 1.00 53.41 693 LYS A CA 1
ATOM 5439 C C . LYS A 1 693 ? 9.976 24.750 -21.764 1.00 53.41 693 LYS A C 1
ATOM 5441 O O . LYS A 1 693 ? 10.299 24.371 -22.889 1.00 53.41 693 LYS A O 1
ATOM 5446 N N . LEU A 1 694 ? 9.509 23.914 -20.833 1.00 54.97 694 LEU A N 1
ATOM 5447 C CA . LEU A 1 694 ? 9.222 22.506 -21.087 1.00 54.97 694 LEU A CA 1
ATOM 5448 C C . LEU A 1 694 ? 7.908 22.418 -21.870 1.00 54.97 694 LEU A C 1
ATOM 5450 O O . LEU A 1 694 ? 6.847 22.787 -21.371 1.00 54.97 694 LEU A O 1
ATOM 5454 N N . GLY A 1 695 ? 7.986 21.939 -23.114 1.00 54.62 695 GLY A N 1
ATOM 5455 C CA . GLY A 1 695 ? 6.811 21.755 -23.965 1.00 54.62 695 GLY A CA 1
ATOM 5456 C C . GLY A 1 695 ? 5.722 20.946 -23.257 1.00 54.62 695 GLY A C 1
ATOM 5457 O O . GLY A 1 695 ? 6.007 20.068 -22.439 1.00 54.62 695 GLY A O 1
ATOM 5458 N N . ALA A 1 696 ? 4.461 21.236 -23.571 1.00 55.88 696 ALA A N 1
ATOM 5459 C CA . ALA A 1 696 ? 3.341 20.778 -22.763 1.00 55.88 696 ALA A CA 1
ATOM 5460 C C . ALA A 1 696 ? 3.261 19.259 -22.565 1.00 55.88 696 ALA A C 1
ATOM 5462 O O . ALA A 1 696 ? 2.805 18.861 -21.510 1.00 55.88 696 ALA A O 1
ATOM 5463 N N . GLY A 1 697 ? 3.748 18.418 -23.482 1.00 57.41 697 GLY A N 1
ATOM 5464 C CA . GLY A 1 697 ? 3.742 16.956 -23.328 1.00 57.41 697 GLY A CA 1
ATOM 5465 C C . GLY A 1 697 ? 4.791 16.369 -22.366 1.00 57.41 697 GLY A C 1
ATOM 5466 O O . GLY A 1 697 ? 4.817 15.155 -22.197 1.00 57.41 697 GLY A O 1
ATOM 5467 N N . HIS A 1 698 ? 5.675 17.170 -21.755 1.00 68.94 698 HIS A N 1
ATOM 5468 C CA . HIS A 1 698 ? 6.835 16.681 -20.987 1.00 68.94 698 HIS A CA 1
ATOM 5469 C C . HIS A 1 698 ? 6.479 15.620 -19.909 1.00 68.94 698 HIS A C 1
ATOM 5471 O O . HIS A 1 698 ? 5.511 15.819 -19.164 1.00 68.94 698 HIS A O 1
ATOM 5477 N N . PRO A 1 699 ? 7.261 14.527 -19.725 1.00 65.44 699 PRO A N 1
ATOM 5478 C CA . PRO A 1 699 ? 6.948 13.448 -18.775 1.00 65.44 699 PRO A CA 1
ATOM 5479 C C . PRO A 1 699 ? 6.838 13.917 -17.335 1.00 65.44 699 PRO A C 1
ATOM 5481 O O . PRO A 1 699 ? 6.008 13.416 -16.584 1.00 65.44 699 PRO A O 1
ATOM 5484 N N . ALA A 1 700 ? 7.647 14.902 -16.945 1.00 64.50 700 ALA A N 1
ATOM 5485 C CA . ALA A 1 700 ? 7.566 15.477 -15.609 1.00 64.50 700 ALA A CA 1
ATOM 5486 C C . ALA A 1 700 ? 6.218 16.191 -15.373 1.00 64.50 700 ALA A C 1
ATOM 5488 O O . ALA A 1 700 ? 5.686 16.123 -14.266 1.00 64.50 700 ALA A O 1
ATOM 5489 N N . MET A 1 701 ? 5.631 16.800 -16.414 1.00 68.25 701 MET A N 1
ATOM 5490 C CA . MET A 1 701 ? 4.336 17.486 -16.337 1.00 68.25 701 MET A CA 1
ATOM 5491 C C . MET A 1 701 ? 3.176 16.489 -16.352 1.00 68.25 701 MET A C 1
ATOM 5493 O O . MET A 1 701 ? 2.295 16.539 -15.494 1.00 68.25 701 MET A O 1
ATOM 5497 N N . THR A 1 702 ? 3.229 15.517 -17.266 1.00 68.31 702 THR A N 1
ATOM 5498 C CA . THR A 1 702 ? 2.262 14.412 -17.317 1.00 68.31 702 THR A CA 1
ATOM 5499 C C . THR A 1 702 ? 2.282 13.615 -16.012 1.00 68.31 702 THR A C 1
ATOM 5501 O O . THR A 1 702 ? 1.233 13.311 -15.450 1.00 68.31 702 THR A O 1
ATOM 5504 N N . GLY A 1 703 ? 3.472 13.320 -15.483 1.00 66.69 703 GLY A N 1
ATOM 5505 C CA . GLY A 1 703 ? 3.660 12.634 -14.208 1.00 66.69 703 GLY A CA 1
ATOM 5506 C C . GLY A 1 703 ? 3.139 13.436 -13.017 1.00 66.69 703 GLY A C 1
ATOM 5507 O O . GLY A 1 703 ? 2.579 12.849 -12.095 1.00 66.69 703 GLY A O 1
ATOM 5508 N N . PHE A 1 704 ? 3.264 14.765 -13.038 1.00 69.31 704 PHE A N 1
ATOM 5509 C CA . PHE A 1 704 ? 2.679 15.635 -12.018 1.00 69.31 704 PHE A CA 1
ATOM 5510 C C . PHE A 1 704 ? 1.143 15.624 -12.048 1.00 69.31 704 PHE A C 1
ATOM 5512 O O . PHE A 1 704 ? 0.520 15.375 -11.016 1.00 69.31 704 PHE A O 1
ATOM 5519 N N . LEU A 1 705 ? 0.518 15.840 -13.210 1.00 71.38 705 LEU A N 1
ATOM 5520 C CA . LEU A 1 705 ? -0.947 15.821 -13.319 1.00 71.38 705 LEU A CA 1
ATOM 5521 C C . LEU A 1 705 ? -1.511 14.442 -12.968 1.00 71.38 705 LEU A C 1
ATOM 5523 O O . LEU A 1 705 ? -2.457 14.345 -12.189 1.00 71.38 705 LEU A O 1
ATOM 5527 N N . LYS A 1 706 ? -0.851 13.371 -13.426 1.00 74.75 706 LYS A N 1
ATOM 5528 C CA . LYS A 1 706 ? -1.169 11.997 -13.027 1.00 74.75 706 LYS A CA 1
ATOM 5529 C C . LYS A 1 706 ? -1.069 11.808 -11.517 1.00 74.75 706 LYS A C 1
ATOM 5531 O O . LYS A 1 706 ? -1.927 11.167 -10.927 1.00 74.75 706 LYS A O 1
ATOM 5536 N N . LYS A 1 707 ? -0.060 12.387 -10.865 1.00 72.31 707 LYS A N 1
ATOM 5537 C CA . LYS A 1 707 ? 0.100 12.321 -9.407 1.00 72.31 707 LYS A CA 1
ATOM 5538 C C . LYS A 1 707 ? -1.031 13.029 -8.662 1.00 72.31 707 LYS A C 1
ATOM 5540 O O . LYS A 1 707 ? -1.490 12.496 -7.653 1.00 72.31 707 LYS A O 1
ATOM 5545 N N . ILE A 1 708 ? -1.484 14.194 -9.133 1.00 71.81 708 ILE A N 1
ATOM 5546 C CA . ILE A 1 708 ? -2.670 14.870 -8.581 1.00 71.81 708 ILE A CA 1
ATOM 5547 C C . ILE A 1 708 ? -3.908 13.999 -8.773 1.00 71.81 708 ILE A C 1
ATOM 5549 O O . ILE A 1 708 ? -4.663 13.787 -7.826 1.00 71.81 708 ILE A O 1
ATOM 5553 N N . TYR A 1 709 ? -4.112 13.485 -9.981 1.00 78.25 709 TYR A N 1
ATOM 5554 C CA . TYR A 1 709 ? -5.249 12.638 -10.306 1.00 78.25 709 TYR A CA 1
ATOM 5555 C C . TYR A 1 709 ? -5.288 11.377 -9.426 1.00 78.25 709 TYR A C 1
ATOM 5557 O O . TYR A 1 709 ? -6.263 11.153 -8.712 1.00 78.25 709 TYR A O 1
ATOM 5565 N N . VAL A 1 710 ? -4.181 10.631 -9.339 1.00 76.06 710 VAL A N 1
ATOM 5566 C CA . VAL A 1 710 ? -4.036 9.454 -8.461 1.00 76.06 710 VAL A CA 1
ATOM 5567 C C . VAL A 1 710 ? -4.212 9.813 -6.980 1.00 76.06 710 VAL A C 1
ATOM 5569 O O . VAL A 1 710 ? -4.752 9.025 -6.207 1.00 76.06 710 VAL A O 1
ATOM 5572 N N . HIS A 1 711 ? -3.789 11.004 -6.550 1.00 73.81 711 HIS A N 1
ATOM 5573 C CA . HIS A 1 711 ? -4.035 11.460 -5.182 1.00 73.81 711 HIS A CA 1
ATOM 5574 C C . HIS A 1 711 ? -5.528 11.685 -4.902 1.00 73.81 711 HIS A C 1
ATOM 5576 O O . HIS A 1 711 ? -6.003 11.270 -3.847 1.00 73.81 711 HIS A O 1
ATOM 5582 N N . ASN A 1 712 ? -6.270 12.284 -5.835 1.00 75.19 712 ASN A N 1
ATOM 5583 C CA . ASN A 1 712 ? -7.714 12.478 -5.686 1.00 75.19 712 ASN A CA 1
ATOM 5584 C C . ASN A 1 712 ? -8.486 11.153 -5.802 1.00 75.19 712 ASN A C 1
ATOM 5586 O O . ASN A 1 712 ? -9.456 10.957 -5.073 1.00 75.19 712 ASN A O 1
ATOM 5590 N N . ILE A 1 713 ? -8.001 10.196 -6.600 1.00 83.94 713 ILE A N 1
ATOM 5591 C CA . ILE A 1 713 ? -8.461 8.801 -6.546 1.00 83.94 713 ILE A CA 1
ATOM 5592 C C . ILE A 1 713 ? -8.291 8.241 -5.129 1.00 83.94 713 ILE A C 1
ATOM 5594 O O . ILE A 1 713 ? -9.250 7.731 -4.556 1.00 83.94 713 ILE A O 1
ATOM 5598 N N . ALA A 1 714 ? -7.103 8.377 -4.528 1.00 78.44 714 ALA A N 1
ATOM 5599 C CA . ALA A 1 714 ? -6.850 7.887 -3.172 1.00 78.44 714 ALA A CA 1
ATOM 5600 C C . ALA A 1 714 ? -7.755 8.555 -2.125 1.00 78.44 714 ALA A C 1
ATOM 5602 O O . ALA A 1 714 ? -8.188 7.908 -1.171 1.00 78.44 714 ALA A O 1
ATOM 5603 N N . MET A 1 715 ? -8.095 9.830 -2.320 1.00 72.62 715 MET A N 1
ATOM 5604 C CA . MET A 1 715 ? -9.076 10.514 -1.484 1.00 72.62 715 MET A CA 1
ATOM 5605 C C . MET A 1 715 ? -10.473 9.913 -1.621 1.00 72.62 715 MET A C 1
ATOM 5607 O O . MET A 1 715 ? -11.103 9.605 -0.609 1.00 72.62 715 MET A O 1
ATOM 5611 N N . ALA A 1 716 ? -10.946 9.708 -2.850 1.00 83.62 716 ALA A N 1
ATOM 5612 C CA . ALA A 1 716 ? -12.238 9.083 -3.110 1.00 83.62 716 ALA A CA 1
ATOM 5613 C C . ALA A 1 716 ? -12.302 7.659 -2.533 1.00 83.62 716 ALA A C 1
ATOM 5615 O O . ALA A 1 716 ? -13.288 7.305 -1.888 1.00 83.62 716 ALA A O 1
ATOM 5616 N N . GLN A 1 717 ? -11.220 6.879 -2.651 1.00 87.25 717 GLN A N 1
ATOM 5617 C CA . GLN A 1 717 ? -11.102 5.564 -2.013 1.00 87.25 717 GLN A CA 1
ATOM 5618 C C . GLN A 1 717 ? -11.360 5.642 -0.499 1.00 87.25 717 GLN A C 1
ATOM 5620 O O . GLN A 1 717 ? -12.052 4.773 0.038 1.00 87.25 717 GLN A O 1
ATOM 5625 N N . ILE A 1 718 ? -10.823 6.655 0.206 1.00 79.50 718 ILE A N 1
ATOM 5626 C CA . ILE A 1 718 ? -10.987 6.808 1.671 1.00 79.50 718 ILE A CA 1
ATOM 5627 C C . ILE A 1 718 ? -12.452 6.961 2.032 1.00 79.50 718 ILE A C 1
ATOM 5629 O O . ILE A 1 718 ? -12.941 6.301 2.951 1.00 79.50 718 ILE A O 1
ATOM 5633 N N . TRP A 1 719 ? -13.149 7.831 1.314 1.00 79.88 719 TRP A N 1
ATOM 5634 C CA . TRP A 1 719 ? -14.547 8.117 1.590 1.00 79.88 719 TRP A CA 1
ATOM 5635 C C . TRP A 1 719 ? -15.457 6.948 1.227 1.00 79.88 719 TRP A C 1
ATOM 5637 O O . TRP A 1 719 ? -16.284 6.573 2.052 1.00 79.88 719 TRP A O 1
ATOM 5647 N N . LEU A 1 720 ? -15.235 6.304 0.080 1.00 89.50 720 LEU A N 1
ATOM 5648 C CA . LEU A 1 720 ? -15.989 5.115 -0.336 1.00 89.50 720 LEU A CA 1
ATOM 5649 C C . LEU A 1 720 ? -15.788 3.934 0.612 1.00 89.50 720 LEU A C 1
ATOM 5651 O O . LEU A 1 720 ? -16.722 3.198 0.919 1.00 89.50 720 LEU A O 1
ATOM 5655 N N . TYR A 1 721 ? -14.574 3.751 1.120 1.00 89.31 721 TYR A N 1
ATOM 5656 C CA . TYR A 1 721 ? -14.326 2.703 2.095 1.00 89.31 721 TYR A CA 1
ATOM 5657 C C . TYR A 1 721 ? -14.983 2.999 3.445 1.00 89.31 721 TYR A C 1
ATOM 5659 O O . TYR A 1 721 ? -15.575 2.101 4.037 1.00 89.31 721 TYR A O 1
ATOM 5667 N N . LYS A 1 722 ? -14.950 4.253 3.919 1.00 83.38 722 LYS A N 1
ATOM 5668 C CA . LYS A 1 722 ? -15.699 4.656 5.123 1.00 83.38 722 LYS A CA 1
ATOM 5669 C C . LYS A 1 722 ? -17.209 4.501 4.928 1.00 83.38 722 LYS A C 1
ATOM 5671 O O . LYS A 1 722 ? -17.892 4.069 5.854 1.00 83.38 722 LYS A O 1
ATOM 5676 N N . GLU A 1 723 ? -17.716 4.784 3.728 1.00 88.06 723 GLU A N 1
ATOM 5677 C CA . GLU A 1 723 ? -19.100 4.507 3.332 1.00 88.06 723 GLU A CA 1
ATOM 5678 C C . GLU A 1 723 ? -19.401 3.001 3.446 1.00 88.06 723 GLU A C 1
ATOM 5680 O O . GLU A 1 723 ? -20.327 2.626 4.166 1.00 88.06 723 GLU A O 1
ATOM 5685 N N . GLN A 1 724 ? -18.561 2.119 2.888 1.00 92.31 724 GLN A N 1
ATOM 5686 C CA . GLN A 1 724 ? -18.698 0.664 3.053 1.00 92.31 724 GLN A CA 1
ATOM 5687 C C . GLN A 1 724 ? -18.646 0.219 4.522 1.00 92.31 724 GLN A C 1
ATOM 5689 O O . GLN A 1 724 ? -19.493 -0.562 4.949 1.00 92.31 724 GLN A O 1
ATOM 5694 N N . GLN A 1 725 ? -17.688 0.700 5.314 1.00 89.56 725 GLN A N 1
ATOM 5695 C CA . GLN A 1 725 ? -17.585 0.338 6.732 1.00 89.56 725 GLN A CA 1
ATOM 5696 C C . GLN A 1 725 ? -18.820 0.780 7.519 1.00 89.56 725 GLN A C 1
ATOM 5698 O O . GLN A 1 725 ? -19.319 0.039 8.363 1.00 89.56 725 GLN A O 1
ATOM 5703 N N . SER A 1 726 ? -19.354 1.967 7.224 1.00 87.69 726 SER A N 1
ATOM 5704 C CA . SER A 1 726 ? -20.593 2.442 7.842 1.00 87.69 726 SER A CA 1
ATOM 5705 C C . SER A 1 726 ? -21.815 1.620 7.407 1.00 87.69 726 SER A C 1
ATOM 5707 O O . SER A 1 726 ? -22.686 1.352 8.236 1.00 87.69 726 SER A O 1
ATOM 5709 N N . TYR A 1 727 ? -21.846 1.132 6.158 1.00 92.00 727 TYR A N 1
ATOM 5710 C CA . TYR A 1 727 ? -22.835 0.157 5.690 1.00 92.00 727 TYR A CA 1
ATOM 5711 C C . TYR A 1 727 ? -22.725 -1.165 6.458 1.00 92.00 727 TYR A C 1
ATOM 5713 O O . TYR A 1 727 ? -23.727 -1.663 6.967 1.00 92.00 727 TYR A O 1
ATOM 5721 N N . GLN A 1 728 ? -21.524 -1.729 6.593 1.00 91.75 728 GLN A N 1
ATOM 5722 C CA . GLN A 1 728 ? -21.291 -2.967 7.348 1.00 91.75 728 GLN A CA 1
ATOM 5723 C C . GLN A 1 728 ? -21.695 -2.805 8.820 1.00 91.75 728 GLN A C 1
ATOM 5725 O O . GLN A 1 728 ? -22.296 -3.701 9.411 1.00 91.75 728 GLN A O 1
ATOM 5730 N N . PHE A 1 729 ? -21.438 -1.630 9.399 1.00 91.38 729 PHE A N 1
ATOM 5731 C CA . PHE A 1 729 ? -21.832 -1.309 10.765 1.00 91.38 729 PHE A CA 1
ATOM 5732 C C . PHE A 1 729 ? -23.350 -1.267 10.959 1.00 91.38 729 PHE A C 1
ATOM 5734 O O . PHE A 1 729 ? -23.848 -1.793 11.953 1.00 91.38 729 PHE A O 1
ATOM 5741 N N . VAL A 1 730 ? -24.100 -0.642 10.044 1.00 89.50 730 VAL A N 1
ATOM 5742 C CA . VAL A 1 730 ? -25.565 -0.519 10.168 1.00 89.50 730 VAL A CA 1
ATOM 5743 C C . VAL A 1 730 ? -26.307 -1.785 9.734 1.00 89.50 730 VAL A C 1
ATOM 5745 O O . VAL A 1 730 ? -27.328 -2.130 10.323 1.00 89.50 730 VAL A O 1
ATOM 5748 N N . SER A 1 731 ? -25.785 -2.507 8.742 1.00 90.44 731 SER A N 1
ATOM 5749 C CA . SER A 1 731 ? -26.393 -3.745 8.239 1.00 90.44 731 SER A CA 1
ATOM 5750 C C . SER A 1 731 ? -26.047 -4.978 9.073 1.00 90.44 731 SER A C 1
ATOM 5752 O O . SER A 1 731 ? -26.808 -5.946 9.072 1.00 90.44 731 SER A O 1
ATOM 5754 N N . LEU A 1 732 ? -24.925 -4.940 9.803 1.00 91.00 732 LEU A N 1
ATOM 5755 C CA . LEU A 1 732 ? -24.290 -6.098 10.445 1.00 91.00 732 LEU A CA 1
ATOM 5756 C C . LEU A 1 732 ? -23.856 -7.187 9.441 1.00 91.00 732 LEU A C 1
ATOM 5758 O O . LEU A 1 732 ? -23.605 -8.330 9.832 1.00 91.00 732 LEU A O 1
ATOM 5762 N N . GLU A 1 733 ? -23.753 -6.837 8.157 1.00 86.62 733 GLU A N 1
ATOM 5763 C CA . GLU A 1 733 ? -23.227 -7.686 7.088 1.00 86.62 733 GLU A CA 1
ATOM 5764 C C . GLU A 1 733 ? -21.726 -7.430 6.885 1.00 86.62 733 GLU A C 1
ATOM 5766 O O . GLU A 1 733 ? -21.222 -6.338 7.141 1.00 86.62 733 GLU A O 1
ATOM 5771 N N . LYS A 1 734 ? -20.988 -8.441 6.408 1.00 82.81 734 LYS A N 1
ATOM 5772 C CA . LYS A 1 734 ? -19.530 -8.361 6.163 1.00 82.81 734 LYS A CA 1
ATOM 5773 C C . LYS A 1 734 ? -19.176 -8.288 4.677 1.00 82.81 734 LYS A C 1
ATOM 5775 O O . LYS A 1 734 ? -18.066 -8.638 4.284 1.00 82.81 734 LYS A O 1
ATOM 5780 N N . ASP A 1 735 ? -20.129 -7.867 3.859 1.00 83.06 735 ASP A N 1
ATOM 5781 C CA . ASP A 1 735 ? -19.990 -7.837 2.409 1.00 83.06 735 ASP A CA 1
ATOM 5782 C C . ASP A 1 735 ? -18.898 -6.862 1.967 1.00 83.06 735 ASP A C 1
ATOM 5784 O O . ASP A 1 735 ? -18.833 -5.720 2.433 1.00 83.06 735 ASP A O 1
ATOM 5788 N N . ASN A 1 736 ? -18.062 -7.300 1.025 1.00 88.50 736 ASN A N 1
ATOM 5789 C CA . ASN A 1 736 ? -17.074 -6.452 0.366 1.00 88.50 736 ASN A CA 1
ATOM 5790 C C . ASN A 1 736 ? -17.651 -5.911 -0.950 1.00 88.50 736 ASN A C 1
ATOM 5792 O O . ASN A 1 736 ? -17.248 -6.332 -2.032 1.00 88.50 736 ASN A O 1
ATOM 5796 N N . VAL A 1 737 ? -18.603 -4.979 -0.847 1.00 91.81 737 VAL A N 1
ATOM 5797 C CA . VAL A 1 737 ? -19.291 -4.365 -1.998 1.00 91.81 737 VAL A CA 1
ATOM 5798 C C . VAL A 1 737 ? -18.295 -3.764 -2.994 1.00 91.81 737 VAL A C 1
ATOM 5800 O O . VAL A 1 737 ? -18.464 -3.932 -4.202 1.00 91.81 737 VAL A O 1
ATOM 5803 N N . ILE A 1 738 ? -17.238 -3.112 -2.504 1.00 91.31 738 ILE A N 1
ATOM 5804 C CA . ILE A 1 738 ? -16.154 -2.559 -3.321 1.00 91.31 738 ILE A CA 1
ATOM 5805 C C . ILE A 1 738 ? -15.479 -3.675 -4.125 1.00 91.31 738 ILE A C 1
ATOM 5807 O O . ILE A 1 738 ? -15.442 -3.609 -5.353 1.00 91.31 738 ILE A O 1
ATOM 5811 N N . GLY A 1 739 ? -14.990 -4.722 -3.455 1.00 88.50 739 GLY A N 1
ATOM 5812 C CA . GLY A 1 739 ? -14.310 -5.834 -4.122 1.00 88.50 739 GLY A CA 1
ATOM 5813 C C . GLY A 1 739 ? -15.206 -6.603 -5.095 1.00 88.50 739 GLY A C 1
ATOM 5814 O O . GLY A 1 739 ? -14.745 -6.995 -6.165 1.00 88.50 739 GLY A O 1
ATOM 5815 N N . ASP A 1 740 ? -16.486 -6.778 -4.765 1.00 89.81 740 ASP A N 1
ATOM 5816 C CA . ASP A 1 740 ? -17.451 -7.452 -5.635 1.00 89.81 740 ASP A CA 1
ATOM 5817 C C . ASP A 1 740 ? -17.773 -6.639 -6.888 1.00 89.81 740 ASP A C 1
ATOM 5819 O O . ASP A 1 740 ? -17.831 -7.197 -7.983 1.00 89.81 740 ASP A O 1
ATOM 5823 N N . THR A 1 741 ? -17.923 -5.322 -6.747 1.00 89.69 741 THR A N 1
ATOM 5824 C CA . THR A 1 741 ? -18.188 -4.423 -7.878 1.00 89.69 741 THR A CA 1
ATOM 5825 C C . THR A 1 741 ? -16.954 -4.282 -8.777 1.00 89.69 741 THR A C 1
ATOM 5827 O O . THR A 1 741 ? -17.088 -4.172 -9.990 1.00 89.69 741 THR A O 1
ATOM 5830 N N . MET A 1 742 ? -15.745 -4.340 -8.204 1.00 87.88 742 MET A N 1
ATOM 5831 C CA . MET A 1 742 ? -14.475 -4.192 -8.929 1.00 87.88 742 MET A CA 1
ATOM 5832 C C . MET A 1 742 ? -13.857 -5.511 -9.414 1.00 87.88 742 MET A C 1
ATOM 5834 O O . MET A 1 742 ? -12.710 -5.506 -9.866 1.00 87.88 742 MET A O 1
ATOM 5838 N N . ARG A 1 743 ? -14.546 -6.650 -9.277 1.00 83.94 743 ARG A N 1
ATOM 5839 C CA . ARG A 1 743 ? -13.944 -7.986 -9.447 1.00 83.94 743 ARG A CA 1
ATOM 5840 C C . ARG A 1 743 ? -13.162 -8.131 -10.757 1.00 83.94 743 ARG A C 1
ATOM 5842 O O . ARG A 1 743 ? -12.007 -8.557 -10.717 1.00 83.94 743 ARG A O 1
ATOM 5849 N N . ASP A 1 744 ? -13.767 -7.695 -11.860 1.00 81.50 744 ASP A N 1
ATOM 5850 C CA . ASP A 1 744 ? -13.228 -7.806 -13.222 1.00 81.50 744 ASP A CA 1
ATOM 5851 C C . ASP A 1 744 ? -12.581 -6.504 -13.730 1.00 81.50 744 ASP A C 1
ATOM 5853 O O . ASP A 1 744 ? -12.199 -6.410 -14.896 1.00 81.50 744 ASP A O 1
ATOM 5857 N N . CYS A 1 745 ? -12.449 -5.490 -12.869 1.00 80.88 745 CYS A N 1
ATOM 5858 C CA . CYS A 1 745 ? -11.879 -4.202 -13.246 1.00 80.88 745 CYS A CA 1
ATOM 5859 C C . CYS A 1 745 ? -10.351 -4.255 -13.264 1.00 80.88 745 CYS A C 1
ATOM 5861 O O . CYS A 1 745 ? -9.709 -4.646 -12.279 1.00 80.88 745 CYS A O 1
ATOM 5863 N N . SER A 1 746 ? -9.762 -3.789 -14.363 1.00 77.38 746 SER A N 1
ATOM 5864 C CA . SER A 1 746 ? -8.329 -3.517 -14.442 1.00 77.38 746 SER A CA 1
ATOM 5865 C C . SER A 1 746 ? -7.985 -2.174 -13.790 1.00 77.38 746 SER A C 1
ATOM 5867 O O . SER A 1 746 ? -8.821 -1.285 -13.620 1.00 77.38 746 SER A O 1
ATOM 5869 N N . THR A 1 747 ? -6.706 -1.988 -13.476 1.00 75.19 747 THR A N 1
ATOM 5870 C CA . THR A 1 747 ? -6.131 -0.708 -13.034 1.00 75.19 747 THR A CA 1
ATOM 5871 C C . THR A 1 747 ? -6.330 0.419 -14.046 1.00 75.19 747 THR A C 1
ATOM 5873 O O . THR A 1 747 ? -6.469 1.571 -13.647 1.00 75.19 747 THR A O 1
ATOM 5876 N N . SER A 1 748 ? -6.364 0.112 -15.346 1.00 71.75 748 SER A N 1
ATOM 5877 C CA . SER A 1 748 ? -6.608 1.101 -16.406 1.00 71.75 748 SER A CA 1
ATOM 5878 C C . SER A 1 748 ? -8.044 1.637 -16.410 1.00 71.75 748 SER A C 1
ATOM 5880 O O . SER A 1 748 ? -8.280 2.753 -16.862 1.00 71.75 748 SER A O 1
ATOM 5882 N N . GLN A 1 749 ? -8.998 0.888 -15.852 1.00 75.88 749 GLN A N 1
ATOM 5883 C CA . GLN A 1 749 ? -10.394 1.309 -15.695 1.00 75.88 749 GLN A CA 1
ATOM 5884 C C . GLN A 1 749 ? -10.638 2.072 -14.385 1.00 75.88 749 GLN A C 1
ATOM 5886 O O . GLN A 1 749 ? -11.769 2.458 -14.093 1.00 75.88 749 GLN A O 1
ATOM 5891 N N . PHE A 1 750 ? -9.598 2.293 -13.575 1.00 82.44 750 PHE A N 1
ATOM 5892 C CA . PHE A 1 750 ? -9.737 2.910 -12.265 1.00 82.44 750 PHE A CA 1
ATOM 5893 C C . PHE A 1 750 ? -9.816 4.437 -12.357 1.00 82.44 750 PHE A C 1
ATOM 5895 O O . PHE A 1 750 ? -8.815 5.140 -12.240 1.00 82.44 750 PHE A O 1
ATOM 5902 N N . ASN A 1 751 ? -11.021 4.944 -12.600 1.00 84.31 751 ASN A N 1
ATOM 5903 C CA . ASN A 1 751 ? -11.298 6.360 -12.829 1.00 84.31 751 ASN A CA 1
ATOM 5904 C C . ASN A 1 751 ? -12.533 6.852 -12.059 1.00 84.31 751 ASN A C 1
ATOM 5906 O O . ASN A 1 751 ? -13.158 6.089 -11.315 1.00 84.31 751 ASN A O 1
ATOM 5910 N N . HIS A 1 752 ? -12.887 8.127 -12.226 1.00 89.06 752 HIS A N 1
ATOM 5911 C CA . HIS A 1 752 ? -14.073 8.732 -11.628 1.00 89.06 752 HIS A CA 1
ATOM 5912 C C . HIS A 1 752 ? -15.336 7.918 -11.919 1.00 89.06 752 HIS A C 1
ATOM 5914 O O . HIS A 1 752 ? -16.098 7.647 -10.996 1.00 89.06 752 HIS A O 1
ATOM 5920 N N . ALA A 1 753 ? -15.551 7.495 -13.170 1.00 88.44 753 ALA A N 1
ATOM 5921 C CA . ALA A 1 753 ? -16.749 6.745 -13.543 1.00 88.44 753 ALA A CA 1
ATOM 5922 C C . ALA A 1 753 ? -16.865 5.433 -12.751 1.00 88.44 753 ALA A C 1
ATOM 5924 O O . ALA A 1 753 ? -17.918 5.164 -12.177 1.00 88.44 753 ALA A O 1
ATOM 5925 N N . MET A 1 754 ? -15.773 4.672 -12.635 1.00 88.88 754 MET A N 1
ATOM 5926 C CA . MET A 1 754 ? -15.743 3.442 -11.840 1.00 88.88 754 MET A CA 1
ATOM 5927 C C . MET A 1 754 ? -15.989 3.714 -10.350 1.00 88.88 754 MET A C 1
ATOM 5929 O O . MET A 1 754 ? -16.770 3.021 -9.702 1.00 88.88 754 MET A O 1
ATOM 5933 N N . LEU A 1 755 ? -15.351 4.740 -9.783 1.00 90.56 755 LEU A N 1
ATOM 5934 C CA . LEU A 1 755 ? -15.543 5.099 -8.375 1.00 90.56 755 LEU A CA 1
ATOM 5935 C C . LEU A 1 755 ? -16.963 5.622 -8.091 1.00 90.56 755 LEU A C 1
ATOM 5937 O O . LEU A 1 755 ? -17.522 5.359 -7.026 1.00 90.56 755 LEU A O 1
ATOM 5941 N N . HIS A 1 756 ? -17.582 6.295 -9.059 1.00 92.19 756 HIS A N 1
ATOM 5942 C CA . HIS A 1 756 ? -18.982 6.701 -9.011 1.00 92.19 756 HIS A CA 1
ATOM 5943 C C . HIS A 1 756 ? -19.932 5.495 -9.133 1.00 92.19 756 HIS A C 1
ATOM 5945 O O . HIS A 1 756 ? -20.971 5.453 -8.470 1.00 92.19 756 HIS A O 1
ATOM 5951 N N . GLU A 1 757 ? -19.586 4.473 -9.921 1.00 92.06 757 GLU A N 1
ATOM 5952 C CA . GLU A 1 757 ? -20.314 3.197 -9.933 1.00 92.06 757 GLU A CA 1
ATOM 5953 C C . GLU A 1 757 ? -20.238 2.481 -8.580 1.00 92.06 757 GLU A C 1
ATOM 5955 O O . GLU A 1 757 ? -21.262 1.978 -8.115 1.00 92.06 757 GLU A O 1
ATOM 5960 N N . LEU A 1 758 ? -19.082 2.499 -7.900 1.00 93.12 758 LEU A N 1
ATOM 5961 C CA . LEU A 1 758 ? -18.953 1.960 -6.537 1.00 93.12 758 LEU A CA 1
ATOM 5962 C C . LEU A 1 758 ? -19.859 2.690 -5.549 1.00 93.12 758 LEU A C 1
ATOM 5964 O O . LEU A 1 758 ? -20.567 2.043 -4.779 1.00 93.12 758 LEU A O 1
ATOM 5968 N N . HIS A 1 759 ? -19.873 4.023 -5.595 1.00 94.75 759 HIS A N 1
ATOM 5969 C CA . HIS A 1 759 ? -20.773 4.837 -4.780 1.00 94.75 759 HIS A CA 1
ATOM 5970 C C . HIS A 1 759 ? -22.241 4.453 -5.011 1.00 94.75 759 HIS A C 1
ATOM 5972 O O . HIS A 1 759 ? -23.003 4.220 -4.072 1.00 94.75 759 HIS A O 1
ATOM 5978 N N . HIS A 1 760 ? -22.638 4.293 -6.277 1.00 94.44 760 HIS A N 1
ATOM 5979 C CA . HIS A 1 760 ? -23.984 3.844 -6.613 1.00 94.44 760 HIS A CA 1
ATOM 5980 C C . HIS A 1 760 ? -24.253 2.413 -6.110 1.00 94.44 760 HIS A C 1
ATOM 5982 O O . HIS A 1 760 ? -25.359 2.128 -5.636 1.00 94.44 760 HIS A O 1
ATOM 5988 N N . ALA A 1 761 ? -23.293 1.494 -6.221 1.00 95.06 761 ALA A N 1
ATOM 5989 C CA . ALA A 1 761 ? -23.432 0.118 -5.750 1.00 95.06 761 ALA A CA 1
ATOM 5990 C C . ALA A 1 761 ? -23.623 0.058 -4.226 1.00 95.06 761 ALA A C 1
ATOM 5992 O O . ALA A 1 761 ? -24.516 -0.649 -3.755 1.00 95.06 761 ALA A O 1
ATOM 5993 N N . LEU A 1 762 ? -22.860 0.855 -3.471 1.00 95.00 762 LEU A N 1
ATOM 5994 C CA . LEU A 1 762 ? -23.010 1.018 -2.022 1.00 95.00 762 LEU A CA 1
ATOM 5995 C C . LEU A 1 762 ? -24.391 1.572 -1.659 1.00 95.00 762 LEU A C 1
ATOM 5997 O O . LEU A 1 762 ? -25.087 0.969 -0.842 1.00 95.00 762 LEU A O 1
ATOM 6001 N N . GLY A 1 763 ? -24.837 2.638 -2.331 1.00 94.44 763 GLY A N 1
ATOM 6002 C CA . GLY A 1 763 ? -26.184 3.190 -2.158 1.00 94.44 763 GLY A CA 1
ATOM 6003 C C . GLY A 1 763 ? -27.286 2.162 -2.434 1.00 94.44 763 GLY A C 1
ATOM 6004 O O . GLY A 1 763 ? -28.167 1.964 -1.605 1.00 94.44 763 GLY A O 1
ATOM 6005 N N . LYS A 1 764 ? -27.189 1.410 -3.539 1.00 94.44 764 LYS A N 1
ATOM 6006 C CA . LYS A 1 764 ? -28.132 0.323 -3.867 1.00 94.44 764 LYS A CA 1
ATOM 6007 C C . LYS A 1 764 ? -28.147 -0.780 -2.814 1.00 94.44 764 LYS A C 1
ATOM 6009 O O . LYS A 1 764 ? -29.213 -1.314 -2.510 1.00 94.44 764 LYS A O 1
ATOM 6014 N N . ARG A 1 765 ? -26.979 -1.164 -2.289 1.00 94.00 765 ARG A N 1
ATOM 6015 C CA . ARG A 1 765 ? -26.879 -2.195 -1.249 1.00 94.00 765 ARG A CA 1
ATOM 6016 C C . ARG A 1 765 ? -27.537 -1.709 0.043 1.00 94.00 765 ARG A C 1
ATOM 6018 O O . ARG A 1 765 ? -28.289 -2.471 0.645 1.00 94.00 765 ARG A O 1
ATOM 6025 N N . TYR A 1 766 ? -27.322 -0.446 0.410 1.00 92.75 766 TYR A N 1
ATOM 6026 C CA . TYR A 1 766 ? -27.987 0.190 1.544 1.00 92.75 766 TYR A CA 1
ATOM 6027 C C . TYR A 1 766 ? -29.508 0.281 1.351 1.00 92.75 766 TYR A C 1
ATOM 6029 O O . TYR A 1 766 ? -30.252 -0.160 2.224 1.00 92.75 766 TYR A O 1
ATOM 6037 N N . ASP A 1 767 ? -29.986 0.742 0.193 1.00 91.81 767 ASP A N 1
ATOM 6038 C CA . ASP A 1 767 ? -31.421 0.808 -0.118 1.00 91.81 767 ASP A CA 1
ATOM 6039 C C . ASP A 1 767 ? -32.075 -0.574 -0.048 1.00 91.81 767 ASP A C 1
ATOM 6041 O O . ASP A 1 767 ? -33.157 -0.730 0.518 1.00 91.81 767 ASP A O 1
ATOM 6045 N N . LYS A 1 768 ? -31.398 -1.600 -0.580 1.00 92.25 768 LYS A N 1
ATOM 6046 C CA . LYS A 1 768 ? -31.845 -2.989 -0.473 1.00 92.25 768 LYS A CA 1
ATOM 6047 C C . LYS A 1 768 ? -31.913 -3.443 0.983 1.00 92.25 768 LYS A C 1
ATOM 6049 O O . LYS A 1 768 ? -32.912 -4.037 1.365 1.00 92.25 768 LYS A O 1
ATOM 6054 N N . PHE A 1 769 ? -30.896 -3.152 1.792 1.00 90.44 769 PHE A N 1
ATOM 6055 C CA . PHE A 1 769 ? -30.914 -3.447 3.225 1.00 90.44 769 PHE A CA 1
ATOM 6056 C C . PHE A 1 769 ? -32.123 -2.792 3.916 1.00 90.44 769 PHE A C 1
ATOM 6058 O O . PHE A 1 769 ? -32.851 -3.465 4.645 1.00 90.44 769 PHE A O 1
ATOM 6065 N N . VAL A 1 770 ? -32.393 -1.512 3.644 1.00 88.62 770 VAL A N 1
ATOM 6066 C CA . VAL A 1 770 ? -33.553 -0.795 4.201 1.00 88.62 770 VAL A CA 1
ATOM 6067 C C . VAL A 1 770 ? -34.875 -1.423 3.737 1.00 88.62 770 VAL A C 1
ATOM 6069 O O . VAL A 1 770 ? -35.791 -1.595 4.542 1.00 88.62 770 VAL A O 1
ATOM 6072 N N . GLN A 1 771 ? -34.983 -1.816 2.465 1.00 88.56 771 GLN A N 1
ATOM 6073 C CA . GLN A 1 771 ? -36.166 -2.499 1.926 1.00 88.56 771 GLN A CA 1
ATOM 6074 C C . GLN A 1 771 ? -36.374 -3.888 2.538 1.00 88.56 771 GLN A C 1
ATOM 6076 O O . GLN A 1 771 ? -37.495 -4.215 2.921 1.00 88.56 771 GLN A O 1
ATOM 6081 N N . ASP A 1 772 ? -35.307 -4.679 2.667 1.00 88.31 772 ASP A N 1
ATOM 6082 C CA . ASP A 1 772 ? -35.338 -6.022 3.251 1.00 88.31 772 ASP A CA 1
ATOM 6083 C C . ASP A 1 772 ? -35.712 -5.967 4.748 1.00 88.31 772 ASP A C 1
ATOM 6085 O O . ASP A 1 772 ? -36.348 -6.888 5.260 1.00 88.31 772 ASP A O 1
ATOM 6089 N N . ARG A 1 773 ? -35.383 -4.869 5.452 1.00 86.00 773 ARG A N 1
ATOM 6090 C CA . ARG A 1 773 ? -35.855 -4.606 6.824 1.00 86.00 773 ARG A CA 1
ATOM 6091 C C . ARG A 1 773 ? -37.362 -4.349 6.891 1.00 86.00 773 ARG A C 1
ATOM 6093 O O . ARG A 1 773 ? -37.996 -4.779 7.850 1.00 86.00 773 ARG A O 1
ATOM 6100 N N . GLY A 1 774 ? -37.931 -3.633 5.919 1.00 83.25 774 GLY A N 1
ATOM 6101 C CA . GLY A 1 774 ? -39.379 -3.443 5.733 1.00 83.25 774 GLY A CA 1
ATOM 6102 C C . GLY A 1 774 ? -40.123 -2.615 6.794 1.00 83.25 774 GLY A C 1
ATOM 6103 O O . GLY A 1 774 ? -41.277 -2.250 6.575 1.00 83.25 774 GLY A O 1
ATOM 6104 N N . GLN A 1 775 ? -39.493 -2.291 7.925 1.00 85.25 775 GLN A N 1
ATOM 6105 C CA . GLN A 1 775 ? -40.068 -1.508 9.021 1.00 85.25 775 GLN A CA 1
ATOM 6106 C C . GLN A 1 775 ? -38.980 -0.701 9.748 1.00 85.25 775 GLN A C 1
ATOM 6108 O O . GLN A 1 775 ? -37.830 -1.145 9.788 1.00 85.25 775 GLN A O 1
ATOM 6113 N N . PRO A 1 776 ? -39.311 0.467 10.330 1.00 86.38 776 PRO A N 1
ATOM 6114 C CA . PRO A 1 776 ? -38.382 1.193 11.191 1.00 86.38 776 PRO A CA 1
ATOM 6115 C C . PRO A 1 776 ? -38.097 0.409 12.487 1.00 86.38 776 PRO A C 1
ATOM 6117 O O . PRO A 1 776 ? -38.908 -0.435 12.886 1.00 86.38 776 PRO A O 1
ATOM 6120 N N . PRO A 1 777 ? -36.971 0.686 13.170 1.00 90.00 777 PRO A N 1
ATOM 6121 C CA . PRO A 1 777 ? -36.697 0.090 14.471 1.00 90.00 777 PRO A CA 1
ATOM 6122 C C . PRO A 1 777 ? -37.745 0.526 15.505 1.00 90.00 777 PRO A C 1
ATOM 6124 O O . PRO A 1 777 ? -38.275 1.636 15.452 1.00 90.00 777 PRO A O 1
ATOM 6127 N N . GLN A 1 778 ? -38.022 -0.349 16.467 1.00 92.94 778 GLN A N 1
ATOM 6128 C CA . GLN A 1 778 ? -38.859 -0.042 17.625 1.00 92.94 778 GLN A CA 1
ATOM 6129 C C . GLN A 1 778 ? -38.027 0.656 18.699 1.00 92.94 778 GLN A C 1
ATOM 6131 O O . GLN A 1 778 ? -36.819 0.442 18.786 1.00 92.94 778 GLN A O 1
ATOM 6136 N N . GLU A 1 779 ? -38.676 1.455 19.542 1.00 94.00 779 GLU A N 1
ATOM 6137 C CA . GLU A 1 779 ? -38.019 2.151 20.648 1.00 94.00 779 GLU A CA 1
ATOM 6138 C C . GLU A 1 779 ? -38.348 1.497 21.991 1.00 94.00 779 GLU A C 1
ATOM 6140 O O . GLU A 1 779 ? -39.449 0.989 22.215 1.00 94.00 779 GLU A O 1
ATOM 6145 N N . TYR A 1 780 ? -37.371 1.506 22.887 1.00 94.94 780 TYR A N 1
ATOM 6146 C CA . TYR A 1 780 ? -37.520 1.146 24.286 1.00 94.94 780 TYR A CA 1
ATOM 6147 C C . TYR A 1 780 ? -36.924 2.269 25.126 1.00 94.94 780 TYR A C 1
ATOM 6149 O O . TYR A 1 780 ? -35.812 2.717 24.853 1.00 94.94 780 TYR A O 1
ATOM 6157 N N . HIS A 1 781 ? -37.646 2.678 26.164 1.00 95.00 781 HIS A N 1
ATOM 6158 C CA . HIS A 1 781 ? -37.247 3.772 27.042 1.00 95.00 781 HIS A CA 1
ATOM 6159 C C . HIS A 1 781 ? -37.063 3.268 28.472 1.00 95.00 781 HIS A C 1
ATOM 6161 O O . HIS A 1 781 ? -37.796 2.389 28.934 1.00 95.00 781 HIS A O 1
ATOM 6167 N N . GLN A 1 782 ? -36.095 3.845 29.173 1.00 93.88 782 GLN A N 1
ATOM 6168 C CA . GLN A 1 782 ? -35.842 3.670 30.599 1.00 93.88 782 GLN A CA 1
ATOM 6169 C C . GLN A 1 782 ? -35.509 2.232 31.022 1.00 93.88 782 GLN A C 1
ATOM 6171 O O . GLN A 1 782 ? -35.921 1.766 32.091 1.00 93.88 782 GLN A O 1
ATOM 6176 N N . LEU A 1 783 ? -34.742 1.493 30.211 1.00 95.81 783 LEU A N 1
ATOM 6177 C CA . LEU A 1 783 ? -34.240 0.191 30.649 1.00 95.81 783 LEU A CA 1
ATOM 6178 C C . LEU A 1 783 ? -33.171 0.382 31.719 1.00 95.81 783 LEU A C 1
ATOM 6180 O O . LEU A 1 783 ? -32.116 0.944 31.441 1.00 95.81 783 LEU A O 1
ATOM 6184 N N . ARG A 1 784 ? -33.405 -0.169 32.909 1.00 95.44 784 ARG A N 1
ATOM 6185 C CA . ARG A 1 784 ? -32.450 -0.097 34.016 1.00 95.44 784 ARG A CA 1
ATOM 6186 C C . ARG A 1 784 ? -31.544 -1.317 34.061 1.00 95.44 784 ARG A C 1
ATOM 6188 O O . ARG A 1 784 ? -32.022 -2.451 34.055 1.00 95.44 784 ARG A O 1
ATOM 6195 N N . TYR A 1 785 ? -30.245 -1.064 34.155 1.00 94.94 785 TYR A N 1
ATOM 6196 C CA . TYR A 1 785 ? -29.217 -2.055 34.440 1.00 94.94 785 TYR A CA 1
ATOM 6197 C C . TYR A 1 785 ? -28.509 -1.680 35.742 1.00 94.94 785 TYR A C 1
ATOM 6199 O O . TYR A 1 785 ? -27.720 -0.734 35.790 1.00 94.94 785 TYR A O 1
ATOM 6207 N N . HIS A 1 786 ? -28.815 -2.418 36.806 1.00 94.19 786 HIS A N 1
ATOM 6208 C CA . HIS A 1 786 ? -28.223 -2.197 38.121 1.00 94.19 786 HIS A CA 1
ATOM 6209 C C . HIS A 1 786 ? -26.781 -2.695 38.150 1.00 94.19 786 HIS A C 1
ATOM 6211 O O . HIS A 1 786 ? -26.495 -3.815 37.723 1.00 94.19 786 HIS A O 1
ATOM 6217 N N . LEU A 1 787 ? -25.873 -1.872 38.679 1.00 91.38 787 LEU A N 1
ATOM 6218 C CA . LEU A 1 787 ? -24.466 -2.240 38.788 1.00 91.38 787 LEU A CA 1
ATOM 6219 C C . LEU A 1 787 ? -24.298 -3.479 39.676 1.00 91.38 787 LEU A C 1
ATOM 6221 O O . LEU A 1 787 ? -24.999 -3.586 40.683 1.00 91.38 787 LEU A O 1
ATOM 6225 N N . PRO A 1 788 ? -23.355 -4.389 39.376 1.00 88.19 788 PRO A N 1
ATOM 6226 C CA . PRO A 1 788 ? -23.007 -5.492 40.265 1.00 88.19 788 PRO A CA 1
ATOM 6227 C C . PRO A 1 788 ? -22.614 -5.012 41.667 1.00 88.19 788 PRO A C 1
ATOM 6229 O O . PRO A 1 788 ? -22.143 -3.888 41.853 1.00 88.19 788 PRO A O 1
ATOM 6232 N N . LYS A 1 789 ? -22.778 -5.881 42.674 1.00 86.06 789 LYS A N 1
ATOM 6233 C CA . LYS A 1 789 ? -22.511 -5.542 44.083 1.00 86.06 789 LYS A CA 1
ATOM 6234 C C . LYS A 1 789 ? -21.105 -4.963 44.287 1.00 86.06 789 LYS A C 1
ATOM 6236 O O . LYS A 1 789 ? -20.972 -3.956 44.972 1.00 86.06 789 LYS A O 1
ATOM 6241 N N . ASP A 1 790 ? -20.097 -5.557 43.656 1.00 81.00 790 ASP A N 1
ATOM 6242 C CA . ASP A 1 790 ? -18.698 -5.143 43.805 1.00 81.00 790 ASP A CA 1
ATOM 6243 C C . ASP A 1 790 ? -18.442 -3.730 43.265 1.00 81.00 790 ASP A C 1
ATOM 6245 O O . ASP A 1 790 ? -17.735 -2.943 43.894 1.00 81.00 790 ASP A O 1
ATOM 6249 N N . ASP A 1 791 ? -19.062 -3.373 42.138 1.00 85.44 791 ASP A N 1
ATOM 6250 C CA . ASP A 1 791 ? -18.923 -2.042 41.540 1.00 85.44 791 ASP A CA 1
ATOM 6251 C C . ASP A 1 791 ? -19.647 -0.973 42.379 1.00 85.44 791 ASP A C 1
ATOM 6253 O O . ASP A 1 791 ? -19.158 0.153 42.513 1.00 85.44 791 ASP A O 1
ATOM 6257 N N . ARG A 1 792 ? -20.775 -1.327 43.018 1.00 87.56 792 ARG A N 1
ATOM 6258 C CA . ARG A 1 792 ? -21.476 -0.444 43.969 1.00 87.56 792 ARG A CA 1
ATOM 6259 C C . ARG A 1 792 ? -20.685 -0.223 45.256 1.00 87.56 792 ARG A C 1
ATOM 6261 O O . ARG A 1 792 ? -20.630 0.900 45.746 1.00 87.56 792 ARG A O 1
ATOM 6268 N N . GLU A 1 793 ? -20.063 -1.263 45.807 1.00 83.75 793 GLU A N 1
ATOM 6269 C CA . GLU A 1 793 ? -19.196 -1.113 46.983 1.00 83.75 793 GLU A CA 1
ATOM 6270 C C . GLU A 1 793 ? -17.947 -0.287 46.648 1.00 83.75 793 GLU A C 1
ATOM 6272 O O . GLU A 1 793 ? -17.542 0.572 47.431 1.00 83.75 793 GLU A O 1
ATOM 6277 N N . TYR A 1 794 ? -17.392 -0.445 45.443 1.00 82.12 794 TYR A N 1
ATOM 6278 C CA . TYR A 1 794 ? -16.297 0.401 44.977 1.00 82.12 794 TYR A CA 1
ATOM 6279 C C . TYR A 1 794 ? -16.688 1.886 44.918 1.00 82.12 794 TYR A C 1
ATOM 6281 O O . TYR A 1 794 ? -15.918 2.724 45.380 1.00 82.12 794 TYR A O 1
ATOM 6289 N N . LEU A 1 795 ? -17.885 2.221 44.418 1.00 84.44 795 LEU A N 1
ATOM 6290 C CA . LEU A 1 795 ? -18.393 3.603 44.407 1.00 84.44 795 LEU A CA 1
ATOM 6291 C C . LEU A 1 795 ? -18.429 4.235 45.808 1.00 84.44 795 LEU A C 1
ATOM 6293 O O . LEU A 1 795 ? -18.117 5.417 45.943 1.00 84.44 795 LEU A O 1
ATOM 6297 N N . LYS A 1 796 ? -18.764 3.458 46.845 1.00 84.25 796 LYS A N 1
ATOM 6298 C CA . LYS A 1 796 ? -18.788 3.932 48.240 1.00 84.25 796 LYS A CA 1
ATOM 6299 C C . LYS A 1 796 ? -17.389 4.131 48.817 1.00 84.25 796 LYS A C 1
ATOM 6301 O O . LYS A 1 796 ? -17.166 5.088 49.552 1.00 84.25 796 LYS A O 1
ATOM 6306 N N . CYS A 1 797 ? -16.470 3.206 48.532 1.00 69.69 797 CYS A N 1
ATOM 6307 C CA . CYS A 1 797 ? -15.137 3.178 49.140 1.00 69.69 797 CYS A CA 1
ATOM 6308 C C . CYS A 1 797 ? -14.113 4.073 48.435 1.00 69.69 797 CYS A C 1
ATOM 6310 O O . CYS A 1 797 ? -13.139 4.476 49.063 1.00 69.69 797 CYS A O 1
ATOM 6312 N N . ALA A 1 798 ? -14.295 4.343 47.141 1.00 63.97 798 ALA A N 1
ATOM 6313 C CA . ALA A 1 798 ? -13.344 5.099 46.329 1.00 63.97 798 ALA A CA 1
ATOM 6314 C C . ALA A 1 798 ? -13.565 6.620 46.366 1.00 63.97 798 ALA A C 1
ATOM 6316 O O . ALA A 1 798 ? -12.801 7.338 45.736 1.00 63.97 798 ALA A O 1
ATOM 6317 N N . ALA A 1 799 ? -14.605 7.105 47.050 1.00 61.06 799 ALA A N 1
ATOM 6318 C CA . ALA A 1 799 ? -14.924 8.527 47.111 1.00 61.06 799 ALA A CA 1
ATOM 6319 C C . ALA A 1 799 ? -14.008 9.262 48.106 1.00 61.06 799 ALA A C 1
ATOM 6321 O O . ALA A 1 799 ? -14.276 9.285 49.308 1.00 61.06 799 ALA A O 1
ATOM 6322 N N . ASP A 1 800 ? -12.927 9.847 47.596 1.00 61.59 800 ASP A N 1
ATOM 6323 C CA . ASP A 1 800 ? -12.124 10.883 48.255 1.00 61.59 800 ASP A CA 1
ATOM 6324 C C . ASP A 1 800 ? -12.551 12.293 47.775 1.00 61.59 800 ASP A C 1
ATOM 6326 O O . ASP A 1 800 ? -13.579 12.441 47.109 1.00 61.59 800 ASP A O 1
ATOM 6330 N N . GLU A 1 801 ? -11.814 13.352 48.144 1.00 57.41 801 GLU A N 1
ATOM 6331 C CA . GLU A 1 801 ? -12.122 14.732 47.711 1.00 57.41 801 GLU A CA 1
ATOM 6332 C C . GLU A 1 801 ? -12.034 14.926 46.177 1.00 57.41 801 GLU A C 1
ATOM 6334 O O . GLU A 1 801 ? -12.654 15.852 45.648 1.00 57.41 801 GLU A O 1
ATOM 6339 N N . ASP A 1 802 ? -11.335 14.042 45.449 1.00 68.31 802 ASP A N 1
ATOM 6340 C CA . ASP A 1 802 ? -11.099 14.154 44.001 1.00 68.31 802 ASP A CA 1
ATOM 6341 C C . ASP A 1 802 ? -12.211 13.490 43.153 1.00 68.31 802 ASP A C 1
ATOM 6343 O O . ASP A 1 802 ? -12.437 13.869 41.995 1.00 68.31 802 ASP A O 1
ATOM 6347 N N . GLY A 1 803 ? -12.982 12.563 43.734 1.00 80.25 803 GLY A N 1
ATOM 6348 C CA . GLY A 1 803 ? -14.137 11.902 43.113 1.00 80.25 803 GLY A CA 1
ATOM 6349 C C . GLY A 1 803 ? -13.889 10.438 42.725 1.00 80.25 803 GLY A C 1
ATOM 6350 O O . GLY A 1 803 ? -12.943 9.803 43.169 1.00 80.25 803 GLY A O 1
ATOM 6351 N N . VAL A 1 804 ? -14.760 9.858 41.890 1.00 84.62 804 VAL A N 1
ATOM 6352 C CA . VAL A 1 804 ? -14.697 8.438 41.500 1.00 84.62 804 VAL A CA 1
ATOM 6353 C C . VAL A 1 804 ? -14.642 8.267 39.988 1.00 84.62 804 VAL A C 1
ATOM 6355 O O . VAL A 1 804 ? -15.484 8.773 39.251 1.00 84.62 804 VAL A O 1
ATOM 6358 N N . ARG A 1 805 ? -13.697 7.442 39.525 1.00 83.81 805 ARG A N 1
ATOM 6359 C CA . ARG A 1 805 ? -13.714 6.829 38.190 1.00 83.81 805 ARG A CA 1
ATOM 6360 C C . ARG A 1 805 ? -13.997 5.335 38.351 1.00 83.81 805 ARG A C 1
ATOM 6362 O O . ARG A 1 805 ? -13.218 4.629 38.990 1.00 83.81 805 ARG A O 1
ATOM 6369 N N . LEU A 1 806 ? -15.078 4.825 37.777 1.00 83.62 806 LEU A N 1
ATOM 6370 C CA . LEU A 1 806 ? -15.461 3.410 37.789 1.00 83.62 806 LEU A CA 1
ATOM 6371 C C . LEU A 1 806 ? -15.495 2.884 36.351 1.00 83.62 806 LEU A C 1
ATOM 6373 O O . LEU A 1 806 ? -16.081 3.516 35.484 1.00 83.62 806 LEU A O 1
ATOM 6377 N N . SER A 1 807 ? -14.886 1.727 36.088 1.00 81.06 807 SER A N 1
ATOM 6378 C CA . SER A 1 807 ? -15.063 1.025 34.814 1.00 81.06 807 SER A CA 1
ATOM 6379 C C . SER A 1 807 ? -15.977 -0.169 35.033 1.00 81.06 807 SER A C 1
ATOM 6381 O O . SER A 1 807 ? -15.715 -0.969 35.927 1.00 81.06 807 SER A O 1
ATOM 6383 N N . VAL A 1 808 ? -17.031 -0.253 34.228 1.00 83.25 808 VAL A N 1
ATOM 6384 C CA . VAL A 1 808 ? -18.042 -1.308 34.268 1.00 83.25 808 VAL A CA 1
ATOM 6385 C C . VAL A 1 808 ? -17.816 -2.204 33.060 1.00 83.25 808 VAL A C 1
ATOM 6387 O O . VAL A 1 808 ? -17.744 -1.714 31.927 1.00 83.25 808 VAL A O 1
ATOM 6390 N N . ASP A 1 809 ? -17.650 -3.501 33.313 1.00 76.50 809 ASP A N 1
ATOM 6391 C CA . ASP A 1 809 ? -17.504 -4.512 32.265 1.00 76.50 809 ASP A CA 1
ATOM 6392 C C . ASP A 1 809 ? -18.778 -4.622 31.405 1.00 76.50 809 ASP A C 1
ATOM 6394 O O . ASP A 1 809 ? -19.793 -3.983 31.687 1.00 76.50 809 ASP A O 1
ATOM 6398 N N . ASN A 1 810 ? -18.704 -5.376 30.302 1.00 77.50 810 ASN A N 1
ATOM 6399 C CA . ASN A 1 810 ? -19.771 -5.410 29.301 1.00 77.50 810 ASN A CA 1
ATOM 6400 C C . ASN A 1 810 ? -21.137 -5.727 29.918 1.00 77.50 810 ASN A C 1
ATOM 6402 O O . ASN A 1 810 ? -21.295 -6.709 30.644 1.00 77.50 810 ASN A O 1
ATOM 6406 N N . ILE A 1 811 ? -22.135 -4.927 29.544 1.00 86.19 811 ILE A N 1
ATOM 6407 C CA . ILE A 1 811 ? -23.528 -5.203 29.886 1.00 86.19 811 ILE A CA 1
ATOM 6408 C C . ILE A 1 811 ? -23.921 -6.553 29.264 1.00 86.19 811 ILE A C 1
ATOM 6410 O O . ILE A 1 811 ? -23.693 -6.739 28.063 1.00 86.19 811 ILE A O 1
ATOM 6414 N N . PRO A 1 812 ? -24.479 -7.501 30.042 1.00 86.12 812 PRO A N 1
ATOM 6415 C CA . PRO A 1 812 ? -24.758 -8.842 29.547 1.00 86.12 812 PRO A CA 1
ATOM 6416 C C . PRO A 1 812 ? -25.801 -8.844 28.424 1.00 86.12 812 PRO A C 1
ATOM 6418 O O . PRO A 1 812 ? -26.861 -8.224 28.537 1.00 86.12 812 PRO A O 1
ATOM 6421 N N . LEU A 1 813 ? -25.510 -9.584 27.350 1.00 86.00 813 LEU A N 1
ATOM 6422 C CA . LEU A 1 813 ? -26.421 -9.774 26.211 1.00 86.00 813 LEU A CA 1
ATOM 6423 C C . LEU A 1 813 ? -27.724 -10.485 26.615 1.00 86.00 813 LEU A C 1
ATOM 6425 O O . LEU A 1 813 ? -28.757 -10.289 25.981 1.00 86.00 813 LEU A O 1
ATOM 6429 N N . ASP A 1 814 ? -27.673 -11.309 27.661 1.00 85.94 814 ASP A N 1
ATOM 6430 C CA . ASP A 1 814 ? -28.780 -12.102 28.198 1.00 85.94 814 ASP A CA 1
ATOM 6431 C C . ASP A 1 814 ? -29.599 -11.367 29.271 1.00 85.94 814 ASP A C 1
ATOM 6433 O O . ASP A 1 814 ? -30.526 -11.944 29.845 1.00 85.94 814 ASP A O 1
ATOM 6437 N N . HIS A 1 815 ? -29.311 -10.086 29.534 1.00 89.69 815 HIS A N 1
ATOM 6438 C CA . HIS A 1 815 ? -30.115 -9.293 30.457 1.00 89.69 815 HIS A CA 1
ATOM 6439 C C . HIS A 1 815 ? -31.591 -9.285 29.998 1.00 89.69 815 HIS A C 1
ATOM 6441 O O . HIS A 1 815 ? -31.856 -9.015 28.822 1.00 89.69 815 HIS A O 1
ATOM 6447 N N . PRO A 1 816 ? -32.575 -9.507 30.898 1.00 88.06 816 PRO A N 1
ATOM 6448 C CA . PRO A 1 816 ? -33.991 -9.654 30.533 1.00 88.06 816 PRO A CA 1
ATOM 6449 C C . PRO A 1 816 ? -34.548 -8.516 29.666 1.00 88.06 816 PRO A C 1
ATOM 6451 O O . PRO A 1 816 ? -35.413 -8.734 28.819 1.00 88.06 816 PRO A O 1
ATOM 6454 N N . GLY A 1 817 ? -34.010 -7.305 29.833 1.00 87.00 817 GLY A N 1
ATOM 6455 C CA . GLY A 1 817 ? -34.346 -6.137 29.018 1.00 87.00 817 GLY A CA 1
ATOM 6456 C C . GLY A 1 817 ? -34.023 -6.264 27.527 1.00 87.00 817 GLY A C 1
ATOM 6457 O O . GLY A 1 817 ? -34.717 -5.662 26.707 1.00 87.00 817 GLY A O 1
ATOM 6458 N N . PHE A 1 818 ? -33.027 -7.069 27.156 1.00 90.62 818 PHE A N 1
ATOM 6459 C CA . PHE A 1 818 ? -32.553 -7.240 25.777 1.00 90.62 818 PHE A CA 1
ATOM 6460 C C . PHE A 1 818 ? -32.983 -8.564 25.135 1.00 90.62 818 PHE A C 1
ATOM 6462 O O . PHE A 1 818 ? -32.796 -8.750 23.936 1.00 90.62 818 PHE A O 1
ATOM 6469 N N . VAL A 1 819 ? -33.624 -9.460 25.891 1.00 87.50 819 VAL A N 1
ATOM 6470 C CA . VAL A 1 819 ? -34.131 -10.735 25.363 1.00 87.50 819 VAL A CA 1
ATOM 6471 C C . VAL A 1 819 ? -35.105 -10.487 24.202 1.00 87.50 819 VAL A C 1
ATOM 6473 O O . VAL A 1 819 ? -35.961 -9.597 24.270 1.00 87.50 819 VAL A O 1
ATOM 6476 N N . ASN A 1 820 ? -34.957 -11.287 23.138 1.00 86.94 820 ASN A N 1
ATOM 6477 C CA . ASN A 1 820 ? -35.688 -11.211 21.862 1.00 86.94 820 ASN A CA 1
ATOM 6478 C C . ASN A 1 820 ? -35.499 -9.902 21.074 1.00 86.94 820 ASN A C 1
ATOM 6480 O O . ASN A 1 820 ? -36.311 -9.584 20.202 1.00 86.94 820 ASN A O 1
ATOM 6484 N N . LYS A 1 821 ? -34.438 -9.142 21.368 1.00 92.88 821 LYS A N 1
ATOM 6485 C CA . LYS A 1 821 ? -34.076 -7.917 20.650 1.00 92.88 821 LYS A CA 1
ATOM 6486 C C . LYS A 1 821 ? -32.744 -8.117 19.947 1.00 92.88 821 LYS A C 1
ATOM 6488 O O . LYS A 1 821 ? -31.808 -8.660 20.529 1.00 92.88 821 LYS A O 1
ATOM 6493 N N . TYR A 1 822 ? -32.652 -7.660 18.708 1.00 93.25 822 TYR A N 1
ATOM 6494 C CA . TYR A 1 822 ? -31.409 -7.651 17.945 1.00 93.25 822 TYR A CA 1
ATOM 6495 C C . TYR A 1 822 ? -31.131 -6.242 17.405 1.00 93.25 822 TYR A C 1
ATOM 6497 O O . TYR A 1 822 ? -32.032 -5.400 17.371 1.00 93.25 822 TYR A O 1
ATOM 6505 N N . ASP A 1 823 ? -29.875 -5.989 17.018 1.00 93.88 823 ASP A N 1
ATOM 6506 C CA . ASP A 1 823 ? -29.396 -4.686 16.524 1.00 93.88 823 ASP A CA 1
ATOM 6507 C C . ASP A 1 823 ? -29.788 -3.520 17.460 1.00 93.88 823 ASP A C 1
ATOM 6509 O O . ASP A 1 823 ? -30.427 -2.545 17.069 1.00 93.88 823 ASP A O 1
ATOM 6513 N N . VAL A 1 824 ? -29.450 -3.678 18.746 1.00 94.88 824 VAL A N 1
ATOM 6514 C CA . VAL A 1 824 ? -29.787 -2.725 19.813 1.00 94.88 824 VAL A CA 1
ATOM 6515 C C . VAL A 1 824 ? -28.853 -1.515 19.765 1.00 94.88 824 VAL A C 1
ATOM 6517 O O . VAL A 1 824 ? -27.650 -1.655 19.976 1.00 94.88 824 VAL A O 1
ATOM 6520 N N . ARG A 1 825 ? -29.409 -0.322 19.541 1.00 93.38 825 ARG A N 1
ATOM 6521 C CA . ARG A 1 825 ? -28.681 0.944 19.353 1.00 93.38 825 ARG A CA 1
ATOM 6522 C C . ARG A 1 825 ? -29.198 2.038 20.279 1.00 93.38 825 ARG A C 1
ATOM 6524 O O . ARG A 1 825 ? -30.375 2.367 20.248 1.00 93.38 825 ARG A O 1
ATOM 6531 N N . LEU A 1 826 ? -28.324 2.631 21.078 1.00 94.06 826 LEU A N 1
ATOM 6532 C CA . LEU A 1 826 ? -28.646 3.646 22.074 1.00 94.06 826 LEU A CA 1
ATOM 6533 C C . LEU A 1 826 ? -29.092 4.977 21.449 1.00 94.06 826 LEU A C 1
ATOM 6535 O O . LEU A 1 826 ? -28.539 5.439 20.448 1.00 94.06 826 LEU A O 1
ATOM 6539 N N . SER A 1 827 ? -30.076 5.596 22.093 1.00 91.50 827 SER A N 1
ATOM 6540 C CA . SER A 1 827 ? -30.470 7.001 21.941 1.00 91.50 827 SER A CA 1
ATOM 6541 C C . SER A 1 827 ? -29.917 7.830 23.100 1.00 91.50 827 SER A C 1
ATOM 6543 O O . SER A 1 827 ? -29.284 8.868 22.887 1.00 91.50 827 SER A O 1
ATOM 6545 N N . ASN A 1 828 ? -30.081 7.321 24.326 1.00 93.50 828 ASN A N 1
ATOM 6546 C CA . ASN A 1 828 ? -29.679 7.987 25.561 1.00 93.50 828 ASN A CA 1
ATOM 6547 C C . ASN A 1 828 ? -29.042 6.973 26.516 1.00 93.50 828 ASN A C 1
ATOM 6549 O O . ASN A 1 828 ? -29.412 5.796 26.551 1.00 93.50 828 ASN A O 1
ATOM 6553 N N . VAL A 1 829 ? -28.084 7.448 27.304 1.00 95.94 829 VAL A N 1
ATOM 6554 C CA . VAL A 1 829 ? -27.461 6.713 28.401 1.00 95.94 829 VAL A CA 1
ATOM 6555 C C . VAL A 1 829 ? -27.369 7.617 29.620 1.00 95.94 829 VAL A C 1
ATOM 6557 O O . VAL A 1 829 ? -26.732 8.666 29.590 1.00 95.94 829 VAL A O 1
ATOM 6560 N N . ARG A 1 830 ? -27.991 7.195 30.713 1.00 96.94 830 ARG A N 1
ATOM 6561 C CA . ARG A 1 830 ? -28.022 7.931 31.978 1.00 96.94 830 ARG A CA 1
ATOM 6562 C C . ARG A 1 830 ? -27.433 7.070 33.080 1.00 96.94 830 ARG A C 1
ATOM 6564 O O . ARG A 1 830 ? -27.391 5.843 32.972 1.00 96.94 830 ARG A O 1
ATOM 6571 N N . PHE A 1 831 ? -26.994 7.712 34.152 1.00 97.12 831 PHE A N 1
ATOM 6572 C CA . PHE A 1 831 ? -26.489 7.022 35.329 1.00 97.12 831 PHE A CA 1
ATOM 6573 C C . PHE A 1 831 ? -27.021 7.674 36.595 1.00 97.12 831 PHE A C 1
ATOM 6575 O O . PHE A 1 831 ? -26.797 8.861 36.825 1.00 97.12 831 PHE A O 1
ATOM 6582 N N . PHE A 1 832 ? -27.688 6.879 37.423 1.00 97.31 832 PHE A N 1
ATOM 6583 C CA . PHE A 1 832 ? -28.254 7.327 38.688 1.00 97.31 832 PHE A CA 1
ATOM 6584 C C . PHE A 1 832 ? -27.538 6.644 39.852 1.00 97.31 832 PHE A C 1
ATOM 6586 O O . PHE A 1 832 ? -27.293 5.438 39.813 1.00 97.31 832 PHE A O 1
ATOM 6593 N N . ALA A 1 833 ? -27.240 7.419 40.894 1.00 95.31 833 ALA A N 1
ATOM 6594 C CA . ALA A 1 833 ? -26.683 6.951 42.160 1.00 95.31 833 ALA A CA 1
ATOM 6595 C C . ALA A 1 833 ? -27.601 7.368 43.321 1.00 95.31 833 ALA A C 1
ATOM 6597 O O . ALA A 1 833 ? -27.620 8.526 43.744 1.00 95.31 833 ALA A O 1
ATOM 6598 N N . ASP A 1 834 ? -28.374 6.417 43.838 1.00 94.12 834 ASP A N 1
ATOM 6599 C CA . ASP A 1 834 ? -29.385 6.653 44.867 1.00 94.12 834 ASP A CA 1
ATOM 6600 C C . ASP A 1 834 ? -28.731 6.754 46.246 1.00 94.12 834 ASP A C 1
ATOM 6602 O O . ASP A 1 834 ? -28.211 5.766 46.761 1.00 94.12 834 ASP A O 1
ATOM 6606 N N . GLY A 1 835 ? -28.791 7.933 46.870 1.00 91.19 835 GLY A N 1
ATOM 6607 C CA . GLY A 1 835 ? -28.136 8.222 48.154 1.00 91.19 835 GLY A CA 1
ATOM 6608 C C . GLY A 1 835 ? -26.833 9.019 48.031 1.00 91.19 835 GLY A C 1
ATOM 6609 O O . GLY A 1 835 ? -26.196 9.296 49.048 1.00 91.19 835 GLY A O 1
ATOM 6610 N N . ALA A 1 836 ? -26.447 9.412 46.812 1.00 92.75 836 ALA A N 1
ATOM 6611 C CA . ALA A 1 836 ? -25.424 10.430 46.605 1.00 92.75 836 ALA A CA 1
ATOM 6612 C C . ALA A 1 836 ? -25.909 11.798 47.119 1.00 92.75 836 ALA A C 1
ATOM 6614 O O . ALA A 1 836 ? -27.095 12.119 47.027 1.00 92.75 836 ALA A O 1
ATOM 6615 N N . VAL A 1 837 ? -24.990 12.606 47.649 1.00 92.06 837 VAL A N 1
ATOM 6616 C CA . VAL A 1 837 ? -25.275 13.956 48.160 1.00 92.06 837 VAL A CA 1
ATOM 6617 C C . VAL A 1 837 ? -24.261 14.943 47.593 1.00 92.06 837 VAL A C 1
ATOM 6619 O O . VAL A 1 837 ? -23.072 14.640 47.522 1.00 92.06 837 VAL A O 1
ATOM 6622 N N . THR A 1 838 ? -24.727 16.131 47.218 1.00 92.06 838 THR A N 1
ATOM 6623 C CA . THR A 1 838 ? -23.901 17.292 46.857 1.00 92.06 838 THR A CA 1
ATOM 6624 C C . THR A 1 838 ? -24.497 18.549 47.493 1.00 92.06 838 THR A C 1
ATOM 6626 O O . THR A 1 838 ? -25.659 18.556 47.904 1.00 92.06 838 THR A O 1
ATOM 6629 N N . LYS A 1 839 ? -23.732 19.642 47.583 1.00 92.56 839 LYS A N 1
ATOM 6630 C CA . LYS A 1 839 ? -24.240 20.925 48.106 1.00 92.56 839 LYS A CA 1
ATOM 6631 C C . LYS A 1 839 ? -25.282 21.572 47.196 1.00 92.56 839 LYS A C 1
ATOM 6633 O O . LYS A 1 839 ? -26.105 22.346 47.674 1.00 92.56 839 LYS A O 1
ATOM 6638 N N . THR A 1 840 ? -25.220 21.291 45.897 1.00 90.88 840 THR A N 1
ATOM 6639 C CA . THR A 1 840 ? -26.076 21.897 44.869 1.00 90.88 840 THR A CA 1
ATOM 6640 C C . THR A 1 840 ? -27.341 21.087 44.581 1.00 90.88 840 THR A C 1
ATOM 6642 O O . THR A 1 840 ? -28.125 21.500 43.732 1.00 90.88 840 THR A O 1
ATOM 6645 N N . ASP A 1 841 ? -27.537 19.949 45.262 1.00 93.69 841 ASP A N 1
ATOM 6646 C CA . ASP A 1 841 ? -28.596 18.961 44.983 1.00 93.69 841 ASP A CA 1
ATOM 6647 C C . ASP A 1 841 ? -28.571 18.433 43.535 1.00 93.69 841 ASP A C 1
ATOM 6649 O O . ASP A 1 841 ? -29.582 18.018 42.970 1.00 93.69 841 ASP A O 1
ATOM 6653 N N . ARG A 1 842 ? -27.393 18.458 42.903 1.00 93.69 842 ARG A N 1
ATOM 6654 C CA . ARG A 1 842 ? -27.178 18.027 41.517 1.00 93.69 842 ARG A CA 1
ATOM 6655 C C . ARG A 1 842 ? -25.978 17.109 41.423 1.00 93.69 842 ARG A C 1
ATOM 6657 O O . ARG A 1 842 ? -24.981 17.338 42.107 1.00 93.69 842 ARG A O 1
ATOM 6664 N N . LEU A 1 843 ? -26.072 16.110 40.556 1.00 94.94 843 LEU A N 1
ATOM 6665 C CA . LEU A 1 843 ? -24.972 15.203 40.257 1.00 94.94 843 LEU A CA 1
ATOM 6666 C C . LEU A 1 843 ? -24.664 15.249 38.765 1.00 94.94 843 LEU A C 1
ATOM 6668 O O . LEU A 1 843 ? -25.523 14.929 37.946 1.00 94.94 843 LEU A O 1
ATOM 6672 N N . GLU A 1 844 ? -23.442 15.646 38.431 1.00 96.00 844 GLU A N 1
ATOM 6673 C CA . GLU A 1 844 ? -22.870 15.579 37.093 1.00 96.00 844 GLU A CA 1
ATOM 6674 C C . GLU A 1 844 ? -21.960 14.355 36.974 1.00 96.00 844 GLU A C 1
ATOM 6676 O O . GLU A 1 844 ? -21.052 14.134 37.783 1.00 96.00 844 GLU A O 1
ATOM 6681 N N . VAL A 1 845 ? -22.213 13.565 35.938 1.00 95.31 845 VAL A N 1
ATOM 6682 C CA . VAL A 1 845 ? -21.546 12.302 35.655 1.00 95.31 845 VAL A CA 1
ATOM 6683 C C . VAL A 1 845 ? -21.087 12.312 34.204 1.00 95.31 845 VAL A C 1
ATOM 6685 O O . VAL A 1 845 ? -21.881 12.535 33.292 1.00 95.31 845 VAL A O 1
ATOM 6688 N N . MET A 1 846 ? -19.812 12.023 33.968 1.00 93.00 846 MET A N 1
ATOM 6689 C CA . MET A 1 846 ? -19.293 11.792 32.624 1.00 93.00 846 MET A CA 1
ATOM 6690 C C . MET A 1 846 ? -19.253 10.287 32.345 1.00 93.00 846 MET A C 1
ATOM 6692 O O . MET A 1 846 ? -18.574 9.517 33.023 1.00 93.00 846 MET A O 1
ATOM 6696 N N . LEU A 1 847 ? -19.996 9.871 31.326 1.00 93.38 847 LEU A N 1
ATOM 6697 C CA . LEU A 1 847 ? -20.123 8.494 30.869 1.00 93.38 847 LEU A CA 1
ATOM 6698 C C . LEU A 1 847 ? -19.311 8.317 29.590 1.00 93.38 847 LEU A C 1
ATOM 6700 O O . LEU A 1 847 ? -19.426 9.104 28.654 1.00 93.38 847 LEU A O 1
ATOM 6704 N N . THR A 1 848 ? -18.478 7.283 29.538 1.00 88.12 848 THR A N 1
ATOM 6705 C CA . THR A 1 848 ? -17.667 6.959 28.361 1.00 88.12 848 THR A CA 1
ATOM 6706 C C . THR A 1 848 ? -17.972 5.548 27.880 1.00 88.12 848 THR A C 1
ATOM 6708 O O . THR A 1 848 ? -17.662 4.576 28.567 1.00 88.12 848 THR A O 1
ATOM 6711 N N . HIS A 1 849 ? -18.505 5.433 26.667 1.00 89.25 849 HIS A N 1
ATOM 6712 C CA . HIS A 1 849 ? -18.524 4.190 25.903 1.00 89.25 849 HIS A CA 1
ATOM 6713 C C . HIS A 1 849 ? -17.114 3.935 25.360 1.00 89.25 849 HIS A C 1
ATOM 6715 O O . HIS A 1 849 ? -16.628 4.707 24.532 1.00 89.25 849 HIS A O 1
ATOM 6721 N N . ASN A 1 850 ? -16.430 2.872 25.789 1.00 78.25 850 ASN A N 1
ATOM 6722 C CA . ASN A 1 850 ? -14.992 2.699 25.520 1.00 78.25 850 ASN A CA 1
ATOM 6723 C C . ASN A 1 850 ? -14.649 2.280 24.076 1.00 78.25 850 ASN A C 1
ATOM 6725 O O . ASN A 1 850 ? -13.477 2.258 23.692 1.00 78.25 850 ASN A O 1
ATOM 6729 N N . GLY A 1 851 ? -15.663 1.994 23.261 1.00 76.38 851 GLY A N 1
ATOM 6730 C CA . GLY A 1 851 ? -15.534 1.898 21.809 1.00 76.38 851 GLY A CA 1
ATOM 6731 C C . GLY A 1 851 ? -15.305 0.499 21.252 1.00 76.38 851 GLY A C 1
ATOM 6732 O O . GLY A 1 851 ? -15.180 0.392 20.048 1.00 76.38 851 GLY A O 1
ATOM 6733 N N . LYS A 1 852 ? -15.241 -0.560 22.067 1.00 84.81 852 LYS A N 1
ATOM 6734 C CA . LYS A 1 852 ? -15.399 -1.948 21.596 1.00 84.81 852 LYS A CA 1
ATOM 6735 C C . LYS A 1 852 ? -16.794 -2.405 21.992 1.00 84.81 852 LYS A C 1
ATOM 6737 O O . LYS A 1 852 ? -17.117 -2.341 23.177 1.00 84.81 852 LYS A O 1
ATOM 6742 N N . GLU A 1 853 ? -17.581 -2.851 21.026 1.00 88.94 853 GLU A N 1
ATOM 6743 C CA . GLU A 1 853 ? -18.988 -3.195 21.222 1.00 88.94 853 GLU A CA 1
ATOM 6744 C C . GLU A 1 853 ? -19.389 -4.443 20.440 1.00 88.94 853 GLU A C 1
ATOM 6746 O O . GLU A 1 853 ? -18.717 -4.851 19.486 1.00 88.94 853 GLU A O 1
ATOM 6751 N N . ILE A 1 854 ? -20.482 -5.062 20.878 1.00 92.00 854 ILE A N 1
ATOM 6752 C CA . ILE A 1 854 ? -21.037 -6.275 20.285 1.00 92.00 854 ILE A CA 1
ATOM 6753 C C . ILE A 1 854 ? -22.442 -5.974 19.773 1.00 92.00 854 ILE A C 1
ATOM 6755 O O . ILE A 1 854 ? -23.267 -5.439 20.505 1.00 92.00 854 ILE A O 1
ATOM 6759 N N . PHE A 1 855 ? -22.736 -6.386 18.545 1.00 92.56 855 PHE A N 1
ATOM 6760 C CA . PHE A 1 855 ? -24.090 -6.406 18.000 1.00 92.56 855 PHE A CA 1
ATOM 6761 C C . PHE A 1 855 ? -24.521 -7.827 17.682 1.00 92.56 855 PHE A C 1
ATOM 6763 O O . PHE A 1 855 ? -23.719 -8.657 17.253 1.00 92.56 855 PHE A O 1
ATOM 6770 N N . VAL A 1 856 ? -25.811 -8.087 17.859 1.00 91.81 856 VAL A N 1
ATOM 6771 C CA . VAL A 1 856 ? -26.452 -9.355 17.512 1.00 91.81 856 VAL A CA 1
ATOM 6772 C C . VAL A 1 856 ? -27.329 -9.114 16.292 1.00 91.81 856 VAL A C 1
ATOM 6774 O O . VAL A 1 856 ? -28.125 -8.174 16.291 1.00 91.81 856 VAL A O 1
ATOM 6777 N N . ASN A 1 857 ? -27.173 -9.931 15.251 1.00 90.12 857 ASN A N 1
ATOM 6778 C CA . ASN A 1 857 ? -28.059 -9.898 14.087 1.00 90.12 857 ASN A CA 1
ATOM 6779 C C . ASN A 1 857 ? -29.316 -10.763 14.308 1.00 90.12 857 ASN A C 1
ATOM 6781 O O . ASN A 1 857 ? -29.448 -11.443 15.323 1.00 90.12 857 ASN A O 1
ATOM 6785 N N . GLN A 1 858 ? -30.236 -10.772 13.341 1.00 87.56 858 GLN A N 1
ATOM 6786 C CA . GLN A 1 858 ? -31.487 -11.537 13.437 1.00 87.56 858 GLN A CA 1
ATOM 6787 C C . GLN A 1 858 ? -31.260 -13.049 13.639 1.00 87.56 858 GLN A C 1
ATOM 6789 O O . GLN A 1 858 ? -32.029 -13.705 14.332 1.00 87.56 858 GLN A O 1
ATOM 6794 N N . GLY A 1 859 ? -30.182 -13.603 13.075 1.00 85.31 859 GLY A N 1
ATOM 6795 C CA . GLY A 1 859 ? -29.808 -15.011 13.238 1.00 85.31 859 GLY A CA 1
ATOM 6796 C C . GLY A 1 859 ? -29.127 -15.338 14.572 1.00 85.31 859 GLY A C 1
ATOM 6797 O O . GLY A 1 859 ? -28.666 -16.463 14.750 1.00 85.31 859 GLY A O 1
ATOM 6798 N N . GLY A 1 860 ? -29.006 -14.373 15.490 1.00 85.25 860 GLY A N 1
ATOM 6799 C CA . GLY A 1 860 ? -28.304 -14.537 16.765 1.00 85.25 860 GLY A CA 1
ATOM 6800 C C . GLY A 1 860 ? -26.776 -14.496 16.651 1.00 85.25 860 GLY A C 1
ATOM 6801 O O . GLY A 1 860 ? -26.076 -14.725 17.638 1.00 85.25 860 GLY A O 1
ATOM 6802 N N . GLN A 1 861 ? -26.229 -14.203 15.469 1.00 89.75 861 GLN A N 1
ATOM 6803 C CA . GLN A 1 861 ? -24.787 -14.110 15.270 1.00 89.75 861 GLN A CA 1
ATOM 6804 C C . GLN A 1 861 ? -24.259 -12.797 15.851 1.00 89.75 861 GLN A C 1
ATOM 6806 O O . GLN A 1 861 ? -24.774 -11.715 15.562 1.00 89.75 861 GLN A O 1
ATOM 6811 N N . GLN A 1 862 ? -23.194 -12.911 16.642 1.00 90.75 862 GLN A N 1
ATOM 6812 C CA . GLN A 1 862 ? -22.502 -11.774 17.234 1.00 90.75 862 GLN A CA 1
ATOM 6813 C C . GLN A 1 862 ? -21.448 -11.218 16.275 1.00 90.75 862 GLN A C 1
ATOM 6815 O O . GLN A 1 862 ? -20.636 -11.964 15.718 1.00 90.75 862 GLN A O 1
ATOM 6820 N N . THR A 1 863 ? -21.430 -9.898 16.131 1.00 89.88 863 THR A N 1
ATOM 6821 C CA . THR A 1 863 ? -20.390 -9.155 15.418 1.00 89.88 863 THR A CA 1
ATOM 6822 C C . THR A 1 863 ? -19.773 -8.138 16.364 1.00 89.88 863 THR A C 1
ATOM 6824 O O . THR A 1 863 ? -20.485 -7.415 17.055 1.00 89.88 863 THR A O 1
ATOM 6827 N N . VAL A 1 864 ? -18.442 -8.108 16.404 1.00 88.19 864 VAL A N 1
ATOM 6828 C CA . VAL A 1 864 ? -17.675 -7.168 17.222 1.00 88.19 864 VAL A CA 1
ATOM 6829 C C . VAL A 1 864 ? -17.218 -6.021 16.339 1.00 88.19 864 VAL A C 1
ATOM 6831 O O . VAL A 1 864 ? -16.613 -6.263 15.294 1.00 88.19 864 VAL A O 1
ATOM 6834 N N . PHE A 1 865 ? -17.462 -4.798 16.792 1.00 88.62 865 PHE A N 1
ATOM 6835 C CA . PHE A 1 865 ? -16.948 -3.587 16.168 1.00 88.62 865 PHE A CA 1
ATOM 6836 C C . PHE A 1 865 ? -16.083 -2.799 17.145 1.00 88.62 865 PHE A C 1
ATOM 6838 O O . PHE A 1 865 ? -16.233 -2.890 18.369 1.00 88.62 865 PHE A O 1
ATOM 6845 N N . THR A 1 866 ? -15.164 -2.017 16.591 1.00 83.25 866 THR A N 1
ATOM 6846 C CA . THR A 1 866 ? -14.367 -1.046 17.333 1.00 83.25 866 THR A CA 1
ATOM 6847 C C . THR A 1 866 ? -14.523 0.349 16.734 1.00 83.25 866 THR A C 1
ATOM 6849 O O . THR A 1 866 ? -14.608 0.524 15.529 1.00 83.25 866 THR A O 1
ATOM 6852 N N . HIS A 1 867 ? -14.569 1.381 17.568 1.00 79.00 867 HIS A N 1
ATOM 6853 C CA . HIS A 1 867 ? -14.674 2.775 17.146 1.00 79.00 867 HIS A CA 1
ATOM 6854 C C . HIS A 1 867 ? -14.036 3.711 18.188 1.00 79.00 867 HIS A C 1
ATOM 6856 O O . HIS A 1 867 ? -13.485 3.284 19.215 1.00 79.00 867 HIS A O 1
ATOM 6862 N N . HIS A 1 868 ? -14.064 5.020 17.929 1.00 68.06 868 HIS A N 1
ATOM 6863 C CA . HIS A 1 868 ? -13.616 6.024 18.899 1.00 68.06 868 HIS A CA 1
ATOM 6864 C C . HIS A 1 868 ? -14.557 6.098 20.110 1.00 68.06 868 HIS A C 1
ATOM 6866 O O . HIS A 1 868 ? -15.770 6.099 19.900 1.00 68.06 868 HIS A O 1
ATOM 6872 N N . PRO A 1 869 ? -14.048 6.186 21.357 1.00 74.88 869 PRO A N 1
ATOM 6873 C CA . PRO A 1 869 ? -14.880 6.251 22.546 1.00 74.88 869 PRO A CA 1
ATOM 6874 C C . PRO A 1 869 ? -15.840 7.432 22.473 1.00 74.88 869 PRO A C 1
ATOM 6876 O O . PRO A 1 869 ? -15.465 8.513 22.013 1.00 74.88 869 PRO A O 1
ATOM 6879 N N . VAL A 1 870 ? -17.063 7.223 22.943 1.00 78.56 870 VAL A N 1
ATOM 6880 C CA . VAL A 1 870 ? -18.104 8.253 22.951 1.00 78.56 870 VAL A CA 1
ATOM 6881 C C . VAL A 1 870 ? -18.285 8.719 24.380 1.00 78.56 870 VAL A C 1
ATOM 6883 O O . VAL A 1 870 ? -18.488 7.896 25.270 1.00 78.56 870 VAL A O 1
ATOM 6886 N N . LYS A 1 871 ? -18.162 10.028 24.595 1.00 83.19 871 LYS A N 1
ATOM 6887 C CA . LYS A 1 871 ? -18.342 10.655 25.901 1.00 83.19 871 LYS A CA 1
ATOM 6888 C C . LYS A 1 871 ? -19.659 11.402 25.935 1.00 83.19 871 LYS A C 1
ATOM 6890 O O . LYS A 1 871 ? -19.969 12.128 24.995 1.00 83.19 871 LYS A O 1
ATOM 6895 N N . VAL A 1 872 ? -20.380 11.237 27.029 1.00 87.25 872 VAL A N 1
ATOM 6896 C CA . VAL A 1 872 ? -21.667 11.871 27.281 1.00 87.25 872 VAL A CA 1
ATOM 6897 C C . VAL A 1 872 ? -21.649 12.399 28.703 1.00 87.25 872 VAL A C 1
ATOM 6899 O O . VAL A 1 872 ? -21.267 11.681 29.626 1.00 87.25 872 VAL A O 1
ATOM 6902 N N . THR A 1 873 ? -22.045 13.652 28.877 1.00 90.56 873 THR A N 1
ATOM 6903 C CA . THR A 1 873 ? -22.275 14.219 30.205 1.00 90.56 873 THR A CA 1
ATOM 6904 C C . THR A 1 873 ? -23.746 14.059 30.539 1.00 90.56 873 THR A C 1
ATOM 6906 O O . THR A 1 873 ? -24.601 14.440 29.747 1.00 90.56 873 THR A O 1
ATOM 6909 N N . PHE A 1 874 ? -24.028 13.516 31.715 1.00 96.75 874 PHE A N 1
ATOM 6910 C CA . PHE A 1 874 ? -25.364 13.416 32.276 1.00 96.75 874 PHE A CA 1
ATOM 6911 C C . PHE A 1 874 ? -25.401 14.184 33.593 1.00 96.75 874 PHE A C 1
ATOM 6913 O O . PHE A 1 874 ? -24.554 13.967 34.460 1.00 96.75 874 PHE A O 1
ATOM 6920 N N . LYS A 1 875 ? -26.367 15.086 33.748 1.00 96.62 875 LYS A N 1
ATOM 6921 C CA . LYS A 1 875 ? -26.532 15.897 34.955 1.00 96.62 875 LYS A CA 1
ATOM 6922 C C . LYS A 1 875 ? -27.992 15.911 35.368 1.00 96.62 875 LYS A C 1
ATOM 6924 O O . LYS A 1 875 ? -28.839 16.266 34.556 1.00 96.62 875 LYS A O 1
ATOM 6929 N N . TYR A 1 876 ? -28.273 15.569 36.622 1.00 97.12 876 TYR A N 1
ATOM 6930 C CA . TYR A 1 876 ? -29.636 15.473 37.148 1.00 97.12 876 TYR A CA 1
ATOM 6931 C C . TYR A 1 876 ? -29.747 16.007 38.581 1.00 97.12 876 TYR A C 1
ATOM 6933 O O . TYR A 1 876 ? -28.743 16.164 39.281 1.00 97.12 876 TYR A O 1
ATOM 6941 N N . ILE A 1 877 ? -30.975 16.293 39.011 1.00 95.88 877 ILE A N 1
ATOM 6942 C CA . ILE A 1 877 ? -31.311 16.735 40.369 1.00 95.88 877 ILE A CA 1
ATOM 6943 C C . ILE A 1 877 ? -31.460 15.508 41.275 1.00 95.88 877 ILE A C 1
ATOM 6945 O O . ILE A 1 877 ? -32.280 14.630 41.004 1.00 95.88 877 ILE A O 1
ATOM 6949 N N . LEU A 1 878 ? -30.690 15.438 42.362 1.00 93.62 878 LEU A N 1
ATOM 6950 C CA . LEU A 1 878 ? -30.623 14.267 43.246 1.00 93.62 878 LEU A CA 1
ATOM 6951 C C . LEU A 1 878 ? -31.965 13.973 43.932 1.00 93.62 878 LEU A C 1
ATOM 6953 O O . LEU A 1 878 ? -32.385 12.816 43.980 1.00 93.62 878 LEU A O 1
ATOM 6957 N N . SER A 1 879 ? -32.653 15.008 44.420 1.00 91.00 879 SER A N 1
ATOM 6958 C CA . SER A 1 879 ? -33.915 14.871 45.160 1.00 91.00 879 SER A CA 1
ATOM 6959 C C . SER A 1 879 ? -35.099 14.387 44.313 1.00 91.00 879 SER A C 1
ATOM 6961 O O . SER A 1 879 ? -35.942 13.638 44.810 1.00 91.00 879 SER A O 1
ATOM 6963 N N . THR A 1 880 ? -35.169 14.780 43.038 1.00 92.38 880 THR A N 1
ATOM 6964 C CA . THR A 1 880 ? -36.305 14.479 42.145 1.00 92.38 880 THR A CA 1
ATOM 6965 C C . THR A 1 880 ? -35.983 13.464 41.053 1.00 92.38 880 THR A C 1
ATOM 6967 O O . THR A 1 880 ? -36.904 12.943 40.427 1.00 92.38 880 THR A O 1
ATOM 6970 N N . LYS A 1 881 ? -34.696 13.181 40.817 1.00 92.62 881 LYS A N 1
ATOM 6971 C CA . LYS A 1 881 ? -34.179 12.444 39.649 1.00 92.62 881 LYS A CA 1
ATOM 6972 C C . LYS A 1 881 ? -34.487 13.116 38.302 1.00 92.62 881 LYS A C 1
ATOM 6974 O O . LYS A 1 881 ? -34.373 12.482 37.253 1.00 92.62 881 LYS A O 1
ATOM 6979 N N . ASP A 1 882 ? -34.860 14.394 38.319 1.00 92.19 882 ASP A N 1
ATOM 6980 C CA . ASP A 1 882 ? -35.167 15.152 37.109 1.00 92.19 882 ASP A CA 1
ATOM 6981 C C . ASP A 1 882 ? -33.885 15.544 36.362 1.00 92.19 882 ASP A C 1
ATOM 6983 O O . ASP A 1 882 ? -32.917 16.023 36.953 1.00 92.19 882 ASP A O 1
ATOM 6987 N N . HIS A 1 883 ? -33.897 15.335 35.051 1.00 91.31 883 HIS A N 1
ATOM 6988 C CA . HIS A 1 883 ? -32.818 15.632 34.106 1.00 91.31 883 HIS A CA 1
ATOM 6989 C C . HIS A 1 883 ? -33.317 16.472 32.918 1.00 91.31 883 HIS A C 1
ATOM 6991 O O . HIS A 1 883 ? -32.652 16.553 31.887 1.00 91.31 883 HIS A O 1
ATOM 6997 N N . THR A 1 884 ? -34.511 17.058 33.048 1.00 86.88 884 THR A N 1
ATOM 6998 C CA . THR A 1 884 ? -35.162 17.882 32.019 1.00 86.88 884 THR A CA 1
ATOM 6999 C C . THR A 1 884 ? -35.277 19.361 32.411 1.00 86.88 884 THR A C 1
ATOM 7001 O O . THR A 1 884 ? -35.658 20.192 31.587 1.00 86.88 884 THR A O 1
ATOM 7004 N N . GLY A 1 885 ? -34.946 19.705 33.659 1.00 78.31 885 GLY A N 1
ATOM 7005 C CA . GLY A 1 885 ? -35.021 21.062 34.202 1.00 78.31 885 GLY A CA 1
ATOM 7006 C C . GLY A 1 885 ? -33.820 21.964 33.882 1.00 78.31 885 GLY A C 1
ATOM 7007 O O . GLY A 1 885 ? -32.815 21.556 33.301 1.00 78.31 885 GLY A O 1
ATOM 7008 N N . GLU A 1 886 ? -33.899 23.223 34.314 1.00 81.25 886 GLU A N 1
ATOM 7009 C CA . GLU A 1 886 ? -32.805 24.193 34.177 1.00 81.25 886 GLU A CA 1
ATOM 7010 C C . GLU A 1 886 ? -31.519 23.685 34.863 1.00 81.25 886 GLU A C 1
ATOM 7012 O O . GLU A 1 886 ? -31.582 23.106 35.952 1.00 81.25 886 GLU A O 1
ATOM 7017 N N . ASP A 1 887 ? -30.359 23.891 34.228 1.00 85.69 887 ASP A N 1
ATOM 7018 C CA . ASP A 1 887 ? -29.033 23.423 34.681 1.00 85.69 887 ASP A CA 1
ATOM 7019 C C . ASP A 1 887 ? -28.906 21.885 34.837 1.00 85.69 887 ASP A C 1
ATOM 7021 O O . ASP A 1 887 ? -28.172 21.369 35.688 1.00 85.69 887 ASP A O 1
ATOM 7025 N N . THR A 1 888 ? -29.661 21.128 34.039 1.00 91.38 888 THR A N 1
ATOM 7026 C CA . THR A 1 888 ? -29.487 19.678 33.843 1.00 91.38 888 THR A CA 1
ATOM 7027 C C . THR A 1 888 ? -29.069 19.376 32.406 1.00 91.38 888 THR A C 1
ATOM 7029 O O . THR A 1 888 ? -29.221 20.216 31.518 1.00 91.38 888 THR A O 1
ATOM 7032 N N . THR A 1 889 ? -28.518 18.186 32.184 1.00 90.69 889 THR A N 1
ATOM 7033 C CA . THR A 1 889 ? -28.073 17.735 30.864 1.00 90.69 889 THR A CA 1
ATOM 7034 C C . THR A 1 889 ? -28.505 16.292 30.701 1.00 90.69 889 THR A C 1
ATOM 7036 O O . THR A 1 889 ? -28.064 15.435 31.471 1.00 90.69 889 THR A O 1
ATOM 7039 N N . ASP A 1 890 ? -29.351 16.015 29.710 1.00 90.62 890 ASP A N 1
ATOM 7040 C CA . ASP A 1 890 ? -29.704 14.635 29.404 1.00 90.62 890 ASP A CA 1
ATOM 7041 C C . ASP A 1 890 ? -28.517 13.899 28.767 1.00 90.62 890 ASP A C 1
ATOM 7043 O O . ASP A 1 890 ? -27.696 14.479 28.053 1.00 90.62 890 ASP A O 1
ATOM 7047 N N . GLY A 1 891 ? -28.436 12.600 29.026 1.00 88.12 891 GLY A N 1
ATOM 7048 C CA . GLY A 1 891 ? -27.381 11.714 28.561 1.00 88.12 891 GLY A CA 1
ATOM 7049 C C . GLY A 1 891 ? -27.535 11.318 27.092 1.00 88.12 891 GLY A C 1
ATOM 7050 O O . GLY A 1 891 ? -27.408 10.144 26.743 1.00 88.12 891 GLY A O 1
ATOM 7051 N N . THR A 1 892 ? -27.852 12.275 26.224 1.00 88.00 892 THR A N 1
ATOM 7052 C CA . THR A 1 892 ? -28.089 12.052 24.797 1.00 88.00 892 THR A CA 1
ATOM 7053 C C . THR A 1 892 ? -26.800 11.605 24.110 1.00 88.00 892 THR A C 1
ATOM 7055 O O . THR A 1 892 ? -25.808 12.336 24.086 1.00 88.00 892 THR A O 1
ATOM 7058 N N . ILE A 1 893 ? -26.808 10.397 23.538 1.00 83.56 893 ILE A N 1
ATOM 7059 C CA . ILE A 1 893 ? -25.647 9.804 22.849 1.00 83.56 893 ILE A CA 1
ATOM 7060 C C . ILE A 1 893 ? -25.824 9.739 21.324 1.00 83.56 893 ILE A C 1
ATOM 7062 O O . ILE A 1 893 ? -24.851 9.520 20.599 1.00 83.56 893 ILE A O 1
ATOM 7066 N N . ALA A 1 894 ? -27.045 9.964 20.835 1.00 76.12 894 ALA A N 1
ATOM 7067 C CA . ALA A 1 894 ? -27.393 10.031 19.418 1.00 76.12 894 ALA A CA 1
ATOM 7068 C C . ALA A 1 894 ? -28.322 11.222 19.128 1.00 76.12 894 ALA A C 1
ATOM 7070 O O . ALA A 1 894 ? -29.083 11.628 20.003 1.00 76.12 894 ALA A O 1
ATOM 7071 N N . LEU A 1 895 ? -28.270 11.774 17.912 1.00 63.22 895 LEU A N 1
ATOM 7072 C CA . LEU A 1 895 ? -29.154 12.867 17.481 1.00 63.22 895 LEU A CA 1
ATOM 7073 C C . LEU A 1 895 ? -30.451 12.310 16.858 1.00 63.22 895 LEU A C 1
ATOM 7075 O O . LEU A 1 895 ? -30.511 11.149 16.450 1.00 63.22 895 LEU A O 1
ATOM 7079 N N . ASP A 1 896 ? -31.503 13.128 16.785 1.00 56.06 896 ASP A N 1
ATOM 7080 C CA . ASP A 1 896 ? -32.777 12.742 16.160 1.00 56.06 896 ASP A CA 1
ATOM 7081 C C . ASP A 1 896 ? -32.647 12.442 14.651 1.00 56.06 896 ASP A C 1
ATOM 7083 O O . ASP A 1 896 ? -31.825 13.011 13.931 1.00 56.06 896 ASP A O 1
ATOM 7087 N N . ASP A 1 897 ? -33.522 11.559 14.158 1.00 53.78 897 ASP A N 1
ATOM 7088 C CA . ASP A 1 897 ? -33.395 10.818 12.889 1.00 53.78 897 ASP A CA 1
ATOM 7089 C C . ASP A 1 897 ? -33.248 11.601 11.587 1.00 53.78 897 ASP A C 1
ATOM 7091 O O . ASP A 1 897 ? -32.871 11.012 10.575 1.00 53.78 897 ASP A O 1
ATOM 7095 N N . LYS A 1 898 ? -33.584 12.890 11.548 1.00 44.34 898 LYS A N 1
ATOM 7096 C CA . LYS A 1 898 ? -33.566 13.633 10.278 1.00 44.34 898 LYS A CA 1
ATOM 7097 C C . LYS A 1 898 ? -32.196 14.209 9.931 1.00 44.34 898 LYS A C 1
ATOM 7099 O O . LYS A 1 898 ? -31.954 14.447 8.753 1.00 44.34 898 LYS A O 1
ATOM 7104 N N . ASP A 1 899 ? -31.310 14.341 10.918 1.00 46.06 899 ASP A N 1
ATOM 7105 C CA . ASP A 1 899 ? -29.992 14.967 10.778 1.00 46.06 899 ASP A CA 1
ATOM 7106 C C . ASP A 1 899 ? -28.889 14.206 11.545 1.00 46.06 899 ASP A C 1
ATOM 7108 O O . ASP A 1 899 ? -27.836 14.781 11.825 1.00 46.06 899 ASP A O 1
ATOM 7112 N N . ASP A 1 900 ? -29.094 12.928 11.914 1.00 58.16 900 ASP A N 1
ATOM 7113 C CA . ASP A 1 900 ? -28.087 12.176 12.680 1.00 58.16 900 ASP A CA 1
ATOM 7114 C C . ASP A 1 900 ? -26.841 11.890 11.823 1.00 58.16 900 ASP A C 1
ATOM 7116 O O . ASP A 1 900 ? -26.744 10.945 11.029 1.00 58.16 900 ASP A O 1
ATOM 7120 N N . VAL A 1 901 ? -25.862 12.778 11.977 1.00 61.91 901 VAL A N 1
ATOM 7121 C CA . VAL A 1 901 ? -24.547 12.705 11.338 1.00 61.91 901 VAL A CA 1
ATOM 7122 C C . VAL A 1 901 ? -23.730 11.538 11.904 1.00 61.91 901 VAL A C 1
ATOM 7124 O O . VAL A 1 901 ? -22.750 11.123 11.284 1.00 61.91 901 VAL A O 1
ATOM 7127 N N . TYR A 1 902 ? -24.117 10.979 13.055 1.00 71.00 902 TYR A N 1
ATOM 7128 C CA . TYR A 1 902 ? -23.356 9.958 13.762 1.00 71.00 902 TYR A CA 1
ATOM 7129 C C . TYR A 1 902 ? -24.043 8.592 13.740 1.00 71.00 902 TYR A C 1
ATOM 7131 O O . TYR A 1 902 ? -25.259 8.452 13.748 1.00 71.00 902 TYR A O 1
ATOM 7139 N N . ALA A 1 903 ? -23.236 7.537 13.733 1.00 80.94 903 ALA A N 1
ATOM 7140 C CA . ALA A 1 903 ? -23.714 6.176 13.877 1.00 80.94 903 ALA A CA 1
ATOM 7141 C C . ALA A 1 903 ? -24.016 5.871 15.356 1.00 80.94 903 ALA A C 1
ATOM 7143 O O . ALA A 1 903 ? -23.224 6.180 16.256 1.00 80.94 903 ALA A O 1
ATOM 7144 N N . ARG A 1 904 ? -25.151 5.225 15.623 1.00 88.62 904 ARG A N 1
ATOM 7145 C CA . ARG A 1 904 ? -25.576 4.876 16.987 1.00 88.62 904 ARG A CA 1
ATOM 7146 C C . ARG A 1 904 ? -24.820 3.658 17.515 1.00 88.62 904 ARG A C 1
ATOM 7148 O O . ARG A 1 904 ? -24.721 2.653 16.809 1.00 88.62 904 ARG A O 1
ATOM 7155 N N . VAL A 1 905 ? -24.311 3.774 18.742 1.00 91.12 905 VAL A N 1
ATOM 7156 C CA . VAL A 1 905 ? -23.594 2.712 19.477 1.00 91.12 905 VAL A CA 1
ATOM 7157 C C . VAL A 1 905 ? -24.568 1.805 20.219 1.00 91.12 905 VAL A C 1
ATOM 7159 O O . VAL A 1 905 ? -25.697 2.209 20.486 1.00 91.12 905 VAL A O 1
ATOM 7162 N N . GLY A 1 906 ? -24.151 0.600 20.572 1.00 92.94 906 GLY A N 1
ATOM 7163 C CA . GLY A 1 906 ? -24.905 -0.333 21.394 1.00 92.94 906 GLY A CA 1
ATOM 7164 C C . GLY A 1 906 ? -24.607 -0.197 22.894 1.00 92.94 906 GLY A C 1
ATOM 7165 O O . GLY A 1 906 ? -23.652 0.459 23.307 1.00 92.94 906 GLY A O 1
ATOM 7166 N N . PRO A 1 907 ? -25.421 -0.834 23.751 1.00 93.62 907 PRO A N 1
ATOM 7167 C CA . PRO A 1 907 ? -25.155 -0.915 25.188 1.00 93.62 907 PRO A CA 1
ATOM 7168 C C . PRO A 1 907 ? -24.068 -1.941 25.538 1.00 93.62 907 PRO A C 1
ATOM 7170 O O . PRO A 1 907 ? -23.454 -1.848 26.600 1.00 93.62 907 PRO A O 1
ATOM 7173 N N . PHE A 1 908 ? -23.823 -2.923 24.664 1.00 93.75 908 PHE A N 1
ATOM 7174 C CA . PHE A 1 908 ? -22.979 -4.095 24.921 1.00 93.75 908 PHE A CA 1
ATOM 7175 C C . PHE A 1 908 ? -21.490 -3.788 24.751 1.00 93.75 908 PHE A C 1
ATOM 7177 O O . PHE A 1 908 ? -20.805 -4.313 23.870 1.00 93.75 908 PHE A O 1
ATOM 7184 N N . ALA A 1 909 ? -21.002 -2.908 25.612 1.00 89.19 909 ALA A N 1
ATOM 7185 C CA . ALA A 1 909 ? -19.644 -2.408 25.617 1.00 89.19 909 ALA A CA 1
ATOM 7186 C C . ALA A 1 909 ? -19.161 -2.184 27.045 1.00 89.19 909 ALA A C 1
ATOM 7188 O O . ALA A 1 909 ? -19.944 -2.166 27.997 1.00 89.19 909 ALA A O 1
ATOM 7189 N N . ARG A 1 910 ? -17.855 -1.960 27.184 1.00 86.88 910 ARG A N 1
ATOM 7190 C CA . ARG A 1 910 ? -17.278 -1.515 28.449 1.00 86.88 910 ARG A CA 1
ATOM 7191 C C . ARG A 1 910 ? -17.574 -0.032 28.627 1.00 86.88 910 ARG A C 1
ATOM 7193 O O . ARG A 1 910 ? -17.264 0.768 27.737 1.00 86.88 910 ARG A O 1
ATOM 7200 N N . TRP A 1 911 ? -18.051 0.336 29.807 1.00 90.25 911 TRP A N 1
ATOM 7201 C CA . TRP A 1 911 ? -18.349 1.718 30.165 1.00 90.25 911 TRP A CA 1
ATOM 7202 C C . TRP A 1 911 ? -17.368 2.249 31.206 1.00 90.25 911 TRP A C 1
ATOM 7204 O O . TRP A 1 911 ? -16.804 1.498 32.006 1.00 90.25 911 TRP A O 1
ATOM 7214 N N . THR A 1 912 ? -17.154 3.558 31.193 1.00 88.94 912 THR A N 1
ATOM 7215 C CA . THR A 1 912 ? -16.457 4.277 32.261 1.00 88.94 912 THR A CA 1
ATOM 7216 C C . THR A 1 912 ? -17.376 5.364 32.798 1.00 88.94 912 THR A C 1
ATOM 7218 O O . THR A 1 912 ? -17.915 6.145 32.020 1.00 88.94 912 THR A O 1
ATOM 7221 N N . ILE A 1 913 ? -17.553 5.399 34.113 1.00 91.81 913 ILE A N 1
ATOM 7222 C CA . ILE A 1 913 ? -18.343 6.374 34.861 1.00 91.81 913 ILE A CA 1
ATOM 7223 C C . ILE A 1 913 ? -17.360 7.260 35.620 1.00 91.81 913 ILE A C 1
ATOM 7225 O O . ILE A 1 913 ? -16.526 6.755 36.371 1.00 91.81 913 ILE A O 1
ATOM 7229 N N . GLU A 1 914 ? -17.444 8.568 35.428 1.00 91.12 914 GLU A N 1
ATOM 7230 C CA . GLU A 1 914 ? -16.600 9.557 36.093 1.00 91.12 914 GLU A CA 1
ATOM 7231 C C . GLU A 1 914 ? -17.484 10.550 36.852 1.00 91.12 914 GLU A C 1
ATOM 7233 O O . GLU A 1 914 ? -18.260 11.285 36.246 1.00 91.12 914 GLU A O 1
ATOM 7238 N N . ILE A 1 915 ? -17.356 10.575 38.178 1.00 92.00 915 ILE A N 1
ATOM 7239 C CA . ILE A 1 915 ? -18.031 11.511 39.082 1.00 92.00 915 ILE A CA 1
ATOM 7240 C C . ILE A 1 915 ? -16.938 12.306 39.788 1.00 92.00 915 ILE A C 1
ATOM 7242 O O . ILE A 1 915 ? -16.377 11.851 40.780 1.00 92.00 915 ILE A O 1
ATOM 7246 N N . LEU A 1 916 ? -16.577 13.465 39.243 1.00 87.69 916 LEU A N 1
ATOM 7247 C CA . LEU A 1 916 ? -15.455 14.258 39.751 1.00 87.69 916 LEU A CA 1
ATOM 7248 C C . LEU A 1 916 ? -15.916 15.200 40.863 1.00 87.69 916 LEU A C 1
ATOM 7250 O O . LEU A 1 916 ? -16.938 15.875 40.705 1.00 87.69 916 LEU A O 1
ATOM 7254 N N . GLY A 1 917 ? -15.142 15.305 41.948 1.00 84.12 917 GLY A N 1
ATOM 7255 C CA . GLY A 1 917 ? -15.421 16.248 43.039 1.00 84.12 917 GLY A CA 1
ATOM 7256 C C . GLY A 1 917 ? -15.403 17.706 42.564 1.00 84.12 917 GLY A C 1
ATOM 7257 O O . GLY A 1 917 ? -16.238 18.511 42.968 1.00 84.12 917 GLY A O 1
ATOM 7258 N N . SER A 1 918 ? -14.539 18.029 41.595 1.00 85.31 918 SER A N 1
ATOM 7259 C CA . SER A 1 918 ? -14.457 19.361 40.979 1.00 85.31 918 SER A CA 1
ATOM 7260 C C . SER A 1 918 ? -15.723 19.785 40.224 1.00 85.31 918 SER A C 1
ATOM 7262 O O . SER A 1 918 ? -15.960 20.980 40.069 1.00 85.31 918 SER A O 1
ATOM 7264 N N . ALA A 1 919 ? -16.513 18.827 39.729 1.00 86.88 919 ALA A N 1
ATOM 7265 C CA . ALA A 1 919 ? -17.789 19.078 39.052 1.00 86.88 919 ALA A CA 1
ATOM 7266 C C . ALA A 1 919 ? -18.993 18.982 40.011 1.00 86.88 919 ALA A C 1
ATOM 7268 O O . ALA A 1 919 ? -20.094 19.405 39.670 1.00 86.88 919 ALA A O 1
ATOM 7269 N N . ASN A 1 920 ? -18.789 18.443 41.218 1.00 91.00 920 ASN A N 1
ATOM 7270 C CA . ASN A 1 920 ? -19.837 18.109 42.178 1.00 91.00 920 ASN A CA 1
ATOM 7271 C C . ASN A 1 920 ? -19.463 18.622 43.575 1.00 91.00 920 ASN A C 1
ATOM 7273 O O . ASN A 1 920 ? -18.899 17.895 44.393 1.00 91.00 920 ASN A O 1
ATOM 7277 N N . GLU A 1 921 ? -19.771 19.888 43.870 1.00 89.31 921 GLU A N 1
ATOM 7278 C CA . GLU A 1 921 ? -19.343 20.504 45.128 1.00 89.31 921 GLU A CA 1
ATOM 7279 C C . GLU A 1 921 ? -19.911 19.767 46.356 1.00 89.31 921 GLU A C 1
ATOM 7281 O O . GLU A 1 921 ? -21.124 19.621 46.516 1.00 89.31 921 GLU A O 1
ATOM 7286 N N . GLY A 1 922 ? -19.025 19.334 47.259 1.00 88.12 922 GLY A N 1
ATOM 7287 C CA . GLY A 1 922 ? -19.393 18.600 48.473 1.00 88.12 922 GLY A CA 1
ATOM 7288 C C . GLY A 1 922 ? -19.929 17.190 48.219 1.00 88.12 922 GLY A C 1
ATOM 7289 O O . GLY A 1 922 ? -20.765 16.727 48.993 1.00 88.12 922 GLY A O 1
ATOM 7290 N N . LEU A 1 923 ? -19.470 16.541 47.145 1.00 91.38 923 LEU A N 1
ATOM 7291 C CA . LEU A 1 923 ? -19.809 15.166 46.788 1.00 91.38 923 LEU A CA 1
ATOM 7292 C C . LEU A 1 923 ? -19.602 14.182 47.950 1.00 91.38 923 LEU A C 1
ATOM 7294 O O . LEU A 1 923 ? -18.518 14.087 48.520 1.00 91.38 923 LEU A O 1
ATOM 7298 N N . GLN A 1 924 ? -20.636 13.396 48.248 1.00 89.12 924 GLN A N 1
ATOM 7299 C CA . GLN A 1 924 ? -20.583 12.253 49.157 1.00 89.12 924 GLN A CA 1
ATOM 7300 C C . GLN A 1 924 ? -21.283 11.049 48.523 1.00 89.12 924 GLN A C 1
ATOM 7302 O O . GLN A 1 924 ? -22.463 11.121 48.179 1.00 89.12 924 GLN A O 1
ATOM 7307 N N . LEU A 1 925 ? -20.560 9.930 48.399 1.00 90.12 925 LEU A N 1
ATOM 7308 C CA . LEU A 1 925 ? -21.066 8.674 47.819 1.00 90.12 925 LEU A CA 1
ATOM 7309 C C . LEU A 1 925 ? -21.167 7.524 48.837 1.00 90.12 925 LEU A C 1
ATOM 7311 O O . LEU A 1 925 ? -21.616 6.431 48.503 1.00 90.12 925 LEU A O 1
ATOM 7315 N N . THR A 1 926 ? -20.787 7.752 50.096 1.00 87.75 926 THR A N 1
ATOM 7316 C CA . THR A 1 926 ? -20.756 6.721 51.151 1.00 87.75 926 THR A CA 1
ATOM 7317 C C . THR A 1 926 ? -22.128 6.108 51.444 1.00 87.75 926 THR A C 1
ATOM 7319 O O . THR A 1 926 ? -22.212 4.944 51.832 1.00 87.75 926 THR A O 1
ATOM 7322 N N . ASN A 1 927 ? -23.203 6.867 51.210 1.00 88.81 927 ASN A N 1
ATOM 7323 C CA . ASN A 1 927 ? -24.587 6.452 51.438 1.00 88.81 927 ASN A CA 1
ATOM 7324 C C . ASN A 1 927 ? -25.289 5.917 50.178 1.00 88.81 927 ASN A C 1
ATOM 7326 O O . ASN A 1 927 ? -26.501 5.701 50.211 1.00 88.81 927 ASN A O 1
ATOM 7330 N N . VAL A 1 928 ? -24.565 5.697 49.071 1.00 90.81 928 VAL A N 1
ATOM 7331 C CA . VAL A 1 928 ? -25.162 5.177 47.831 1.00 90.81 928 VAL A CA 1
ATOM 7332 C C . VAL A 1 928 ? -25.717 3.771 48.066 1.00 90.81 928 VAL A C 1
ATOM 7334 O O . VAL A 1 928 ? -24.981 2.812 48.274 1.00 90.81 928 VAL A O 1
ATOM 7337 N N . SER A 1 929 ? -27.038 3.644 48.054 1.00 90.00 929 SER A N 1
ATOM 7338 C CA . SER A 1 929 ? -27.770 2.398 48.297 1.00 90.00 929 SER A CA 1
ATOM 7339 C C . SER A 1 929 ? -27.935 1.554 47.032 1.00 90.00 929 SER A C 1
ATOM 7341 O O . SER A 1 929 ? -27.879 0.325 47.102 1.00 90.00 929 SER A O 1
ATOM 7343 N N . ASP A 1 930 ? -28.066 2.212 45.882 1.00 94.12 930 ASP A N 1
ATOM 7344 C CA . ASP A 1 930 ? -28.178 1.592 44.568 1.00 94.12 930 ASP A CA 1
ATOM 7345 C C . ASP A 1 930 ? -27.570 2.502 43.496 1.00 94.12 930 ASP A C 1
ATOM 7347 O O . ASP A 1 930 ? -27.507 3.722 43.655 1.00 94.12 930 ASP A O 1
ATOM 7351 N N . ALA A 1 931 ? -27.100 1.904 42.409 1.00 95.06 931 ALA A N 1
ATOM 7352 C CA . ALA A 1 931 ? -26.562 2.627 41.269 1.00 95.06 931 ALA A CA 1
ATOM 7353 C C . ALA A 1 931 ? -26.813 1.836 39.987 1.00 95.06 931 ALA A C 1
ATOM 7355 O O . ALA A 1 931 ? -26.561 0.628 39.939 1.00 95.06 931 ALA A O 1
ATOM 7356 N N . TYR A 1 932 ? -27.309 2.505 38.951 1.00 96.12 932 TYR A N 1
ATOM 7357 C CA . TYR A 1 932 ? -27.725 1.847 37.717 1.00 96.12 932 TYR A CA 1
ATOM 7358 C C . TYR A 1 932 ? -27.531 2.737 36.495 1.00 96.12 932 TYR A C 1
ATOM 7360 O O . TYR A 1 932 ? -27.633 3.964 36.561 1.00 96.12 932 TYR A O 1
ATOM 7368 N N . PHE A 1 933 ? -27.285 2.084 35.364 1.00 96.62 933 PHE A N 1
ATOM 7369 C CA . PHE A 1 933 ? -27.473 2.700 34.062 1.00 96.62 933 PHE A CA 1
ATOM 7370 C C . PHE A 1 933 ? -28.948 2.685 33.689 1.00 96.62 933 PHE A C 1
ATOM 7372 O O . PHE A 1 933 ? -29.651 1.709 33.960 1.00 96.62 933 PHE A O 1
ATOM 7379 N N . GLU A 1 934 ? -29.394 3.733 33.015 1.00 97.00 934 GLU A N 1
ATOM 7380 C CA . GLU A 1 934 ? -30.679 3.767 32.333 1.00 97.00 934 GLU A CA 1
ATOM 7381 C C . GLU A 1 934 ? -30.450 4.017 30.837 1.00 97.00 934 GLU A C 1
ATOM 7383 O O . GLU A 1 934 ? -29.719 4.936 30.464 1.00 97.00 934 GLU A O 1
ATOM 7388 N N . PHE A 1 935 ? -31.048 3.177 29.989 1.00 96.38 935 PHE A N 1
ATOM 7389 C CA . PHE A 1 935 ? -30.891 3.227 28.537 1.00 96.38 935 PHE A CA 1
ATOM 7390 C C . PHE A 1 935 ? -32.215 3.480 27.829 1.00 96.38 935 PHE A C 1
ATOM 7392 O O . PHE A 1 935 ? -33.188 2.752 28.050 1.00 96.38 935 PHE A O 1
ATOM 7399 N N . ASP A 1 936 ? -32.177 4.417 26.886 1.00 95.50 936 ASP A N 1
ATOM 7400 C CA . ASP A 1 936 ? -33.162 4.518 25.813 1.0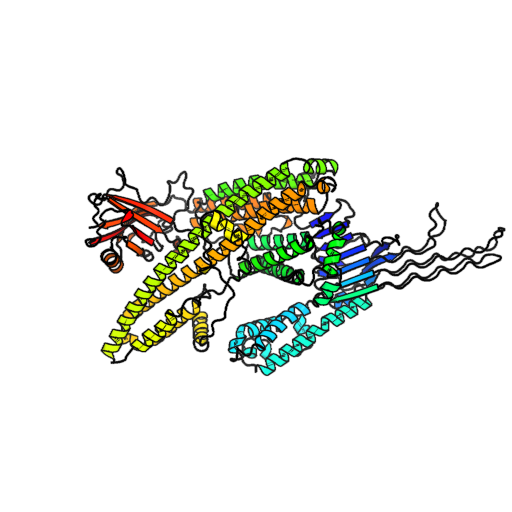0 95.50 936 ASP A CA 1
ATOM 7401 C C . ASP A 1 936 ? -32.501 4.010 24.535 1.00 95.50 936 ASP A C 1
ATOM 7403 O O . ASP A 1 936 ? -31.360 4.376 24.232 1.00 95.50 936 ASP A O 1
ATOM 7407 N N . PHE A 1 937 ? -33.173 3.139 23.789 1.00 94.69 937 PHE A N 1
ATOM 7408 C CA . PHE A 1 937 ? -32.581 2.494 22.623 1.00 94.69 937 PHE A CA 1
ATOM 7409 C C . PHE A 1 937 ? -33.597 2.082 21.571 1.00 94.69 937 PHE A C 1
ATOM 7411 O O . PHE A 1 937 ? -34.798 1.965 21.803 1.00 94.69 937 PHE A O 1
ATOM 7418 N N . ARG A 1 938 ? -33.053 1.803 20.396 1.00 93.81 938 ARG A N 1
ATOM 7419 C CA . ARG A 1 938 ? -33.723 1.283 19.219 1.00 93.81 938 ARG A CA 1
ATOM 7420 C C . ARG A 1 938 ? -33.336 -0.153 18.990 1.00 93.81 938 ARG A C 1
ATOM 7422 O O . ARG A 1 938 ? -32.200 -0.531 19.259 1.00 93.81 938 ARG A O 1
ATOM 7429 N N . TYR A 1 939 ? -34.276 -0.950 18.519 1.00 94.44 939 TYR A N 1
ATOM 7430 C CA . TYR A 1 939 ? -34.060 -2.370 18.306 1.00 94.44 939 TYR A CA 1
ATOM 7431 C C . TYR A 1 939 ? -35.019 -2.927 17.263 1.00 94.44 939 TYR A C 1
ATOM 7433 O O . TYR A 1 939 ? -36.026 -2.311 16.908 1.00 94.44 939 TYR A O 1
ATOM 7441 N N . TYR A 1 940 ? -34.732 -4.146 16.830 1.00 91.50 940 TYR A N 1
ATOM 7442 C CA . TYR A 1 940 ? -35.664 -4.967 16.075 1.00 91.50 940 TYR A CA 1
ATOM 7443 C C . TYR A 1 940 ? -35.996 -6.244 16.849 1.00 91.50 940 TYR A C 1
ATOM 7445 O O . TYR A 1 940 ? -35.233 -6.688 17.710 1.00 91.50 940 TYR A O 1
ATOM 7453 N N . THR A 1 941 ? -37.157 -6.822 16.552 1.00 85.81 941 THR A N 1
ATOM 7454 C CA . THR A 1 941 ? -37.645 -8.063 17.166 1.00 85.81 941 THR A CA 1
ATOM 7455 C C . THR A 1 941 ? -37.369 -9.245 16.248 1.00 85.81 941 THR A C 1
ATOM 7457 O O . THR A 1 941 ? -37.603 -9.143 15.044 1.00 85.81 941 THR A O 1
ATOM 7460 N N . ALA A 1 942 ? -36.812 -10.316 16.824 1.00 67.00 942 ALA A N 1
ATOM 7461 C CA . ALA A 1 942 ? -36.442 -11.544 16.113 1.00 67.00 942 ALA A CA 1
ATOM 7462 C C . ALA A 1 942 ? -37.653 -12.308 15.565 1.00 67.00 942 ALA A C 1
ATOM 7464 O O . ALA A 1 942 ? -38.685 -12.356 16.278 1.00 67.00 942 ALA A O 1
#

Secondary structure (DSSP, 8-state):
------------TTEEEESSSSS-SEEEE---S-----SS--SSEEEEEEEEE--SEEEEEE--SSS--EEEEEEEEEE--TT--S-EEEEEEEPPPB-SSSSS--B-SPPPP-EEEEEEEE--HHHHTTEEEE-PPPPPPPPPPPP--SS--PPPPPPPPPPP-EEEEEE--HHHHHHHHHHHHHHHHT-TT--STTGGGHHHHHHHHHHTTSHHHHTT-PPPPGGGGSHHHHHHS-HHHHHHHHHHHHHHHHTHHHHHHHHHHHHEE-PPPPPPPPPB-SS-BPPPPPP----EEEEEETTSHHHHHTT------HHHHHHHHHHHHHHHHH--HHHHHHHHHHHHHHHHHTGGG-S-TTS-TTSHHHHHHHHTTTTTT-PPPTTSS-HHHHHHHHHHHHHHHHHHHHHTT--TTS--TTB--SB-HHHHHHHHHHHHHHHHHHHHHHHHHHHS-HHHHHHHHHSTHHHHHHHHHHHHHHHHHHHHHHHHHHHHHHHHHHHHHHHHHHHHHHHHHHHHHHHHHHHH----HHHHHHHHHHHHS-S-SS--S---TT---HHHHHHHHHTT----GGGS---PPP--S-HHHHHHHHHHHHTTT-----TTSHHHHHHHHHHHHHHHTTHHHHTTHHHHHHHHHHHHHHHHHHHHHHHHHHHHHHHHHHHHHHHHHHHHHHHHHTTSTTTTTS-TT-HHHHHHHHHHHHHHHHHHHHHHHHHHHHHHHHH-----HHHHHTTT--GGG-SHHHHHHHHHHHHHHHHHHHHHH-SPPEEEEEEEEEPPHHHHHHHHHS-BTTEEEEEEPPPPTT-TTTTTEEEEEEEEEEEEEET-B-TTSEEEEEEEEEEEEEEE-TTS-EEEEE---EEEEEEEETTT---SSTT-B--B-S--TTS--BPPPPS-EEEEEEEEGGGSTT-B-TT--EEEEEEEEEEEE-

Organism: NCBI:txid40994

Sequence (942 aa):
MILKTLKPEILDLETIHYPWGKEPLLYLSVSEEQLAPESGLQAPADFYVERFDLTKFLQASNSNNESPVRFGLFTSRLVVPKGWGRDVGLSLSGVDGRGETEKEDAKPDGANGGILELFIEQVSLSTADRLRVQAVGGKGLSRTDTPDTDDEGKGEDGGYGGNGGVVKILFGTPSALVTSRLVEIRVALDDDRRESWPIAYSKEIGEFARLVNNKEVKASGVEIPESMRTMKGLSATRKVLFRWTLNALIEALNGKPLHVAAALSQGVDVSAGGGGLGERGKDRKGKDGQSGEKGTWYARSKDDYESLWESGLCFAHPVQCQMLLDKAKFLYFKGSDQDKADCLDILERLQRRLAVFGTKATDHSMSLLFESYRKSADRLYTVQDADHTPSAVTRLRHIREDAATYEQQVRTQKDFYGKEPGEVPRGSFTFYQKGAKEVLEHLQEVEDVYGEYYTATNETAEKLCKVRERASICNRSIGLTNDLIEACFRDISTTVRKVEAGVDAQRRTKQKLLVAMRQVGDKIKDHFGLEVQDLIDAMGQILFCHGSYAMIGVQTAGLVDKGLTKVLNDRGIPVEKKYLLRELQEIDGTVQGLKEGFKLLKNRGIKIDDPGTEKLLMAKFQFEQLMGEFRDVIEDGHKDVLTSFDAYIDVLSTRNTAILHYNAALVLLKSYYQKIEQLSFDSQDLKREEWDKLGAGHPAMTGFLKKIYVHNIAMAQIWLYKEQQSYQFVSLEKDNVIGDTMRDCSTSQFNHAMLHELHHALGKRYDKFVQDRGQPPQEYHQLRYHLPKDDREYLKCAADEDGVRLSVDNIPLDHPGFVNKYDVRLSNVRFFADGAVTKTDRLEVMLTHNGKEIFVNQGGQQTVFTHHPVKVTFKYILSTKDHTGEDTTDGTIALDDKDDVYARVGPFARWTIEILGSANEGLQLTNVSDAYFEFDFRYYTA

pLDDT: mean 75.19, std 17.76, range [24.22, 97.38]

Radius of gyration: 36.18 Å; chains: 1; bounding box: 89×67×124 Å